Protein 8W1M (pdb70)

Radius of gyration: 26.85 Å; Cα contacts (8 Å, |Δi|>4): 1656; chains: 2; bounding box: 60×73×83 Å

Foldseek 3Di:
DEWEWELDQFKIWIWACDPQFIDTDAAPVRDRIFTLKWFDDPDDIDGTVVLLLCCLVRQAGMDGSLLVFQLDFCVVCVVVCVVGSYHWDADPVRGIWTAHPRDTDHSLQSSLVNLLRSQVRVCVVVVHHYAEYEYEDAPPDDPSRQVSVVSSSVVSRHDYDYYYYLVLLLCLLVVVLVVAWAFEWEFAAAAAWTKTWTFGRHPHDGDTQFIFIDRGAHDLLLLVLQLVVQQVVVCVVQVDRLVVPSVLSSVSSVQSSVQQVVQLPDFKDKRWAWQSAARPPPRHGDIRIDMDGVVVSCVSCVVSLVVSQVRVVVRCVSRVHALVRHRAYEYAYQRCSRVSNQVSVCVNRVDRHDPPDRRDCSNRRSRNQVGCVVVVHHHD/DDFAWEKELDLFWIAIWAQDPLRIGTDAFPVRDRIFTLKWFDPVIDGGPVLLLCCLVRQARMDGSLLVFALHFCVVCVVVQVVGSYHWDGDPDRGIWTAHPNDTDHSLQSSLVNVLRSQVRVCVVVVHGHAEFEYEDAPPDDVSRQVSNCSSQVSSRHHHPYYYYLVVLLCLLVVVLVVAWAWEWEFAAAAAWTKTWTFTRHPPDTHTQFIFIGRGAHNLVLLVLQLVVLQVVCCVVQVDRLVVPSVLSSVSSVQSSVQQVVLLPDFKDKGKAWQSDARPVPRHGDIDIGMDGVVNSCVSCVVSLVVSQVRVVVRCVSRVHDLVRHRAYEYAYPRCSRVSNQVSCCVNRVDGHDPVDPRDCSSSSSRNQVSQVVVVHHHD

Secondary structure (DSSP, 8-state):
--EEEEE-SSEEEEEEEETTEEEE---TTS-S-EESEEE--SSSPEESHHHHTTTTT-TTTEEE-GGGTTT--GGGTHHHHHTSSSEEEE-TTS-EEEEETTEEE-HHHHHHHHHHHHHHHHHHHHTS---EEEEEE-TT--HHHHHHHHHHHHHTT-EEEEEEEHHHHHHHHTTGGGSSSEEEEEEEE-SS-EEEEEEEEETTEEEEEEEEEETT-SHHHHHHHHHHHHHHHHHHHHS--GGG-HHHHHHHHHHHHHHHHHTTSSSEEEEEEEEEEE-TTT--EEEEEEEEEHHHHHHHHHHHHHTTHHHHHHHHHHHT--GGG--EEEEESGGGGSHHHHHHHHHHHSSPPB--S-TTTHHHHHHHHHHHHHTT----/-PPPEEEEE-SSEEEEEEEETTEEEEPP-TTS-S-EESEEEE--EEESHHHHHTTTT-TTTEEE-GGGTTT--GGGSHHHHTTSSSEEEE-SSS-EEEEETTEEE-HHHHHHHHHHHHHHHHHHHHTS---EEEEEE-TT--HHHHHHHHHHHHHTT-EEEEEEEHHHHHHHHTTGGGSSSEEEEEEEE-SS-EEEEEEEEETTEEEEEEEEEETT-SHHHHHHHHHHHHHHHHHHHH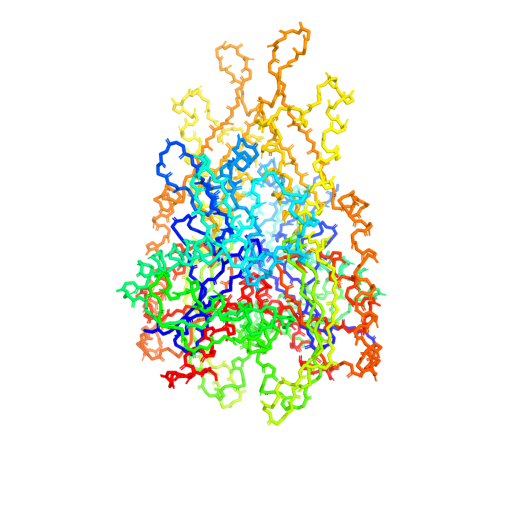S--GGG-HHHHHHHHHHHHHHHHHTTS-SEEEEEEEEEEE-TTT--EEEEEEEEEHHHHHHHSHHHHHTTHHHHHHHHHHHT--GGG--EEEEESGGGGSHHHHHHHHHHHSS--B-SS-TTTHHHHHHHHHHHHHTT----

B-factor: mean 65.98, std 12.12, range [36.55, 133.78]

Nearest PDB structures (foldseek):
  5obu-assembly1_A  TM=9.420E-01  e=6.778E-53  Mycoplasmoides genitalium G37
  5obx-assembly1_A  TM=9.404E-01  e=2.114E-52  Mycoplasmoides genitalium G37
  3l6q-assembly2_B  TM=9.614E-01  e=5.047E-51  Cryptosporidium parvum Iowa II
  5oby-assembly1_A  TM=9.286E-01  e=2.530E-52  Mycoplasmoides genitalium G37
  4b9q-assembly2_B  TM=8.594E-01  e=1.928E-53  Escherichia coli

Sequence (760 aa):
KAVGIDLGTTNSVIAVLEGGKPVVLENAEGERVTPSVVAFRDGETLVGRMAKRQAVLNPEGTIFEIKRFIGRRFEEVQEEAKRVPYKVVPGPDGGVRVEVKGKLYTPEEISAMILRKLVEDASKKLGEKITKAVITVPAYFNNAQREATANAGRIAGLEVLRIINEPTAAALAYGLDKKGNETVLVFDLGGGTFDVTILEIGEGVFEVKATSGDTHLGGSDMDHAIVNWLAEEFKKEHGVDLKADRQALQRLIEAAEKAKIELSSTLETTISLPFIALDPASKTPLHLEKKLTRAKFEELIQPLLKRLRGPVEQALKDAGLTPAQIDEVILVGGATRVPAVQQVVRELLGKEPNRSVNPDEVVAMGAAIQAGVLMGEVRDMAKAVGIDLGTTNSVIAVLEGGKPVVLENAEGERVTPSVVAFRETLVGRMAKRQAVLNPEGTIFEIKRFIGRRFEEVQEEAKRVPYKVVPGPDGGVRVEVKGKLYTPEEISAMILRKLVEDASKKLGEKITKAVITVPAYFNNAQREATANAGRIAGLEVLRIINEPTAAALAYGLDKKGNETVLVFDLGGGTFDVTILEIGEGVFEVKATSGDTHLGGSDMDHAIVNWLAEEFKKEHGVDLKADRQALQRLIEAAEKAKIELSSTLETTISLPFIALDPASKTPLHLEKKLTRAKFEELIQPLLKRLRGPVEQALKDAGLTPAQIDEVILVGGATRVPAVQQVVRELLGKEPNRSVNPDEVVAMGAAIQAGVLMGEVRD

InterPro domains:
  IPR012725 Chaperone DnaK [MF_00332] (1-614)
  IPR012725 Chaperone DnaK [TIGR02350] (3-592)
  IPR013126 Heat shock protein 70 family [PF00012] (4-592)
  IPR013126 Heat shock protein 70 family [PTHR19375] (4-553)
  IPR018181 Heat shock protein 70, conserved site [PS00297] (7-14)
  IPR018181 Heat shock protein 70, conserved site [PS00329] (188-201)
  IPR018181 Heat shock protein 70, conserved site [PS01036] (331-345)
  IPR029047 Heat shock protein 70kD, peptide-binding domain superfamily [G3DSA:2.60.34.10] (372-554)
  IPR029047 Heat shock protein 70kD, peptide-binding domain superfamily [SSF100920] (378-534)
  IPR043129 ATPase, nucleotide binding domain [SSF53067] (2-180)
  IPR043129 ATPase, nucleotide binding domain [SSF53067] (183-376)

Organism: Thermus thermophilus (strain ATCC 27634 / DSM 579 / HB8) (NCBI:txid300852)

Structure (mmCIF, N/CA/C/O backbone):
data_8W1M
#
_entry.id   8W1M
#
_cell.length_a   90.761
_cell.length_b   179.939
_cell.length_c   66.587
_cell.angle_alpha   90.000
_cell.angle_beta   90.000
_cell.angle_gamma   90.000
#
_symmetry.space_group_name_H-M   'P 21 21 2'
#
loop_
_entity.id
_entity.type
_entity.pdbx_description
1 polymer 'Chaperone protein DnaK'
2 non-polymer "ADENOSINE-5'-DIPHOSPHATE"
3 non-polymer 'MAGNESIUM ION'
4 non-polymer 'CALCIUM ION'
5 water water
#
loop_
_atom_site.group_PDB
_atom_site.id
_atom_site.type_symbol
_atom_site.label_atom_id
_atom_site.label_alt_id
_atom_site.label_comp_id
_atom_site.label_asym_id
_atom_site.label_entity_id
_atom_site.label_seq_id
_atom_site.pdbx_PDB_ins_code
_atom_site.Cartn_x
_atom_site.Cartn_y
_atom_site.Cartn_z
_atom_site.occupancy
_atom_site.B_iso_or_equiv
_atom_site.auth_seq_id
_atom_site.auth_comp_id
_atom_site.auth_asym_id
_atom_site.auth_atom_id
_atom_site.pdbx_PDB_model_num
ATOM 1 N N . LYS A 1 3 ? 54.98069 14.63483 4.41587 1.000 66.61409 3 LYS A N 1
ATOM 2 C CA . LYS A 1 3 ? 54.13183 14.20770 5.51920 1.000 82.28976 3 LYS A CA 1
ATOM 3 C C . LYS A 1 3 ? 52.70986 14.76054 5.40125 1.000 77.82609 3 LYS A C 1
ATOM 4 O O . LYS A 1 3 ? 52.50767 15.95944 5.19706 1.000 81.60488 3 LYS A O 1
ATOM 6 N N . ALA A 1 4 ? 51.72633 13.87448 5.52143 1.000 70.11817 4 ALA A N 1
ATOM 7 C CA . ALA A 1 4 ? 50.33873 14.28147 5.38272 1.000 71.53497 4 ALA A CA 1
ATOM 8 C C . ALA A 1 4 ? 49.82787 14.90254 6.66910 1.000 77.20193 4 ALA A C 1
ATOM 9 O O . ALA A 1 4 ? 50.26120 14.55441 7.76890 1.000 69.67517 4 ALA A O 1
ATOM 11 N N . VAL A 1 5 ? 48.85239 15.79111 6.51091 1.000 72.46207 5 VAL A N 1
ATOM 12 C CA . VAL A 1 5 ? 48.36480 16.66750 7.56039 1.000 67.37775 5 VAL A CA 1
ATOM 13 C C . VAL A 1 5 ? 46.85248 16.51708 7.65688 1.000 65.31212 5 VAL A C 1
ATOM 14 O O . VAL A 1 5 ? 46.18706 16.04728 6.73251 1.000 62.39651 5 VAL A O 1
ATOM 18 N N . GLY A 1 6 ? 46.30957 16.94115 8.79259 1.000 68.93330 6 GLY A N 1
ATOM 19 C CA . GLY A 1 6 ? 44.87547 17.06909 8.97472 1.000 62.45578 6 GLY A CA 1
ATOM 20 C C . GLY A 1 6 ? 44.51558 18.53911 9.05110 1.000 61.52200 6 GLY A C 1
ATOM 21 O O . GLY A 1 6 ? 45.31113 19.35439 9.51868 1.000 63.24282 6 GLY A O 1
ATOM 22 N N . ILE A 1 7 ? 43.31982 18.88436 8.57241 1.000 55.63593 7 ILE A N 1
ATOM 23 C CA . ILE A 1 7 ? 42.87205 20.27436 8.53937 1.000 57.41687 7 ILE A CA 1
ATOM 24 C C . ILE A 1 7 ? 41.40595 20.33016 8.95452 1.000 54.02182 7 ILE A C 1
ATOM 25 O O . ILE A 1 7 ? 40.56573 19.64462 8.36195 1.000 51.64148 7 ILE A O 1
ATOM 30 N N . ASP A 1 8 ? 41.09738 21.14856 9.96617 1.000 59.84950 8 ASP A N 1
ATOM 31 C CA . ASP A 1 8 ? 39.72538 21.40008 10.41204 1.000 59.29225 8 ASP A CA 1
ATOM 32 C C . ASP A 1 8 ? 39.26186 22.70359 9.77960 1.000 58.00361 8 ASP A C 1
ATOM 33 O O . ASP A 1 8 ? 39.57147 23.78695 10.27572 1.000 55.67972 8 ASP A O 1
ATOM 38 N N . LEU A 1 9 ? 38.51602 22.60058 8.68194 1.000 53.65641 9 LEU A N 1
ATOM 39 C CA . LEU A 1 9 ? 37.92640 23.77802 8.04451 1.000 52.22607 9 LEU A CA 1
ATOM 40 C C . LEU A 1 9 ? 36.65023 24.13717 8.79840 1.000 53.17958 9 LEU A C 1
ATOM 41 O O . LEU A 1 9 ? 35.53895 23.75322 8.42713 1.000 49.48804 9 LEU A O 1
ATOM 46 N N . GLY A 1 10 ? 36.81997 24.89399 9.88151 1.000 58.35763 10 GLY A N 1
ATOM 47 C CA . GLY A 1 10 ? 35.69924 25.23500 10.72660 1.000 60.12315 10 GLY A CA 1
ATOM 48 C C . GLY A 1 10 ? 35.00031 26.52245 10.30780 1.000 60.53512 10 GLY A C 1
ATOM 49 O O . GLY A 1 10 ? 35.55043 27.34752 9.58189 1.000 60.82193 10 GLY A O 1
ATOM 50 N N . THR A 1 11 ? 33.76398 26.67957 10.78914 1.000 60.02959 11 THR A N 1
ATOM 51 C CA . THR A 1 11 ? 32.96556 27.85396 10.44940 1.000 62.69704 11 THR A CA 1
ATOM 52 C C . THR A 1 11 ? 33.53324 29.13375 11.05431 1.000 62.22852 11 THR A C 1
ATOM 53 O O . THR A 1 11 ? 33.31187 30.22012 10.50533 1.000 66.19952 11 THR A O 1
ATOM 57 N N . THR A 1 12 ? 34.26511 29.02940 12.16040 1.000 61.92681 12 THR A N 1
ATOM 58 C CA . THR A 1 12 ? 34.88254 30.17766 12.80787 1.000 61.63372 12 THR A CA 1
ATOM 59 C C . THR A 1 12 ? 36.40036 30.10738 12.77963 1.000 61.42481 12 THR A C 1
ATOM 60 O O . THR A 1 12 ? 37.04928 31.05591 12.32432 1.000 66.76189 12 THR A O 1
ATOM 64 N N . ASN A 1 13 ? 36.98948 29.00722 13.24280 1.000 62.04457 13 ASN A N 1
ATOM 65 C CA . ASN A 1 13 ? 38.43281 28.83195 13.22910 1.000 60.73916 13 ASN A CA 1
ATOM 66 C C . ASN A 1 13 ? 38.82521 27.59392 12.43625 1.000 62.08685 13 ASN A C 1
ATOM 67 O O . ASN A 1 13 ? 38.03294 26.67092 12.23161 1.000 59.63973 13 ASN A O 1
ATOM 72 N N . SER A 1 14 ? 40.08238 27.58326 12.01341 1.000 60.58648 14 SER A N 1
ATOM 73 C CA . SER A 1 14 ? 40.66636 26.44367 11.33190 1.000 57.81228 14 SER A CA 1
ATOM 74 C C . SER A 1 14 ? 41.95751 26.04840 12.02878 1.000 60.71437 14 SER A C 1
ATOM 75 O O . SER A 1 14 ? 42.68842 26.89445 12.55001 1.000 65.25662 14 SER A O 1
ATOM 78 N N . VAL A 1 15 ? 42.21431 24.74446 12.04969 1.000 60.20916 15 VAL A N 1
ATOM 79 C CA . VAL A 1 15 ? 43.34686 24.16785 12.75910 1.000 60.89494 15 VAL A CA 1
ATOM 80 C C . VAL A 1 15 ? 44.05558 23.19812 11.82507 1.000 58.72718 15 VAL A C 1
ATOM 81 O O . VAL A 1 15 ? 43.40731 22.43091 11.10464 1.000 53.36785 15 VAL A O 1
ATOM 85 N N . ILE A 1 16 ? 45.38519 23.23148 11.83566 1.000 57.89953 16 ILE A N 1
ATOM 86 C CA . ILE A 1 16 ? 46.18474 22.28294 11.07324 1.000 57.70236 16 ILE A CA 1
ATOM 87 C C . ILE A 1 16 ? 47.03438 21.47214 12.04298 1.000 62.18710 16 ILE A C 1
ATOM 88 O O . ILE A 1 16 ? 47.47870 21.96741 13.08381 1.000 62.41506 16 ILE A O 1
ATOM 93 N N . ALA A 1 17 ? 47.23025 20.20046 11.70566 1.000 62.19693 17 ALA A N 1
ATOM 94 C CA . ALA A 1 17 ? 47.98367 19.28771 12.54869 1.000 57.86686 17 ALA A CA 1
ATOM 95 C C . ALA A 1 17 ? 48.61995 18.21934 11.67265 1.000 63.24857 17 ALA A C 1
ATOM 96 O O . ALA A 1 17 ? 48.17278 17.96002 10.55235 1.000 60.73733 17 ALA A O 1
ATOM 98 N N . VAL A 1 18 ? 49.67631 17.60018 12.19575 1.000 65.03190 18 VAL A N 1
ATOM 99 C CA . VAL A 1 18 ? 50.46313 16.63117 11.44057 1.000 63.18316 18 VAL A CA 1
ATOM 100 C C . VAL A 1 18 ? 50.84157 15.46705 12.34785 1.000 66.71791 18 VAL A C 1
ATOM 101 O O . VAL A 1 18 ? 51.10181 15.65070 13.54228 1.000 63.95892 18 VAL A O 1
ATOM 105 N N . LEU A 1 19 ? 50.86244 14.26198 11.77890 1.000 75.45733 19 LEU A N 1
ATOM 106 C CA . LEU A 1 19 ? 51.23934 13.06408 12.52723 1.000 69.71868 19 LEU A CA 1
ATOM 107 C C . LEU A 1 19 ? 52.75605 13.03964 12.67368 1.000 73.70483 19 LEU A C 1
ATOM 108 O O . LEU A 1 19 ? 53.48098 12.66615 11.74854 1.000 75.14055 19 LEU A O 1
ATOM 113 N N . GLU A 1 20 ? 53.23403 13.43508 13.84920 1.000 78.31612 20 GLU A N 1
ATOM 114 C CA . GLU A 1 20 ? 54.65547 13.53143 14.15782 1.000 76.57990 20 GLU A CA 1
ATOM 115 C C . GLU A 1 20 ? 54.98302 12.45026 15.17981 1.000 78.19547 20 GLU A C 1
ATOM 116 O O . GLU A 1 20 ? 54.47802 12.48302 16.30724 1.000 74.84662 20 GLU A O 1
ATOM 122 N N . GLY A 1 21 ? 55.81513 11.49259 14.78139 1.000 76.82402 21 GLY A N 1
ATOM 123 C CA . GLY A 1 21 ? 56.21753 10.41651 15.67736 1.000 79.54987 21 GLY A CA 1
ATOM 124 C C . GLY A 1 21 ? 55.06324 9.62514 16.25148 1.000 81.31768 21 GLY A C 1
ATOM 125 O O . GLY A 1 21 ? 55.07045 9.29598 17.44384 1.000 87.54651 21 GLY A O 1
ATOM 126 N N . GLY A 1 22 ? 54.06774 9.31018 15.42735 1.000 77.98079 22 GLY A N 1
ATOM 127 C CA . GLY A 1 22 ? 52.90038 8.59160 15.89138 1.000 75.67181 22 GLY A CA 1
ATOM 128 C C . GLY A 1 22 ? 51.92514 9.40599 16.70942 1.000 77.24452 22 GLY A C 1
ATOM 129 O O . GLY A 1 22 ? 50.98796 8.83499 17.27313 1.000 78.94587 22 GLY A O 1
ATOM 130 N N . LYS A 1 23 ? 52.10349 10.72796 16.78768 1.000 75.72986 23 LYS A N 1
ATOM 131 C CA . LYS A 1 23 ? 51.26271 11.57247 17.63409 1.000 70.55890 23 LYS A CA 1
ATOM 132 C C . LYS A 1 23 ? 50.88662 12.86779 16.92014 1.000 67.27090 23 LYS A C 1
ATOM 133 O O . LYS A 1 23 ? 51.76944 13.54192 16.35830 1.000 67.97292 23 LYS A O 1
ATOM 135 N N . PRO A 1 24 ? 49.61018 13.25707 16.94135 1.000 63.23375 24 PRO A N 1
ATOM 136 C CA . PRO A 1 24 ? 49.20283 14.48073 16.23448 1.000 64.75245 24 PRO A CA 1
ATOM 137 C C . PRO A 1 24 ? 49.69948 15.73155 16.94089 1.000 65.53526 24 PRO A C 1
ATOM 138 O O . PRO A 1 24 ? 49.47827 15.91884 18.13555 1.000 64.71619 24 PRO A O 1
ATOM 142 N N . VAL A 1 25 ? 50.35365 16.59808 16.17791 1.000 60.40056 25 VAL A N 1
ATOM 143 C CA . VAL A 1 25 ? 50.87596 17.86751 16.66588 1.000 58.58129 25 VAL A CA 1
ATOM 144 C C . VAL A 1 25 ? 50.18404 18.98222 15.89291 1.000 62.16724 25 VAL A C 1
ATOM 145 O O . VAL A 1 25 ? 50.22437 19.00182 14.65672 1.000 64.84841 25 VAL A O 1
ATOM 149 N N . VAL A 1 26 ? 49.54379 19.90077 16.61445 1.000 58.30083 26 VAL A N 1
ATOM 150 C CA . VAL A 1 26 ? 48.93223 21.07067 15.99277 1.000 59.44792 26 VAL A CA 1
ATOM 151 C C . VAL A 1 26 ? 50.00483 22.13112 15.77754 1.000 62.82469 26 VAL A C 1
ATOM 152 O O . VAL A 1 26 ? 50.88354 22.33342 16.62544 1.000 68.71330 26 VAL A O 1
ATOM 156 N N . LEU A 1 27 ? 49.94952 22.80572 14.63268 1.000 62.93703 27 LEU A N 1
ATOM 157 C CA . LEU A 1 27 ? 50.97946 23.75517 14.24323 1.000 67.69545 27 LEU A CA 1
ATOM 158 C C . LEU A 1 27 ? 50.49201 25.19234 14.38657 1.000 64.68159 27 LEU A C 1
ATOM 159 O O . LEU A 1 27 ? 49.30944 25.49315 14.20016 1.000 61.73077 27 LEU A O 1
ATOM 164 N N . GLU A 1 28 ? 51.42893 26.07286 14.73056 1.000 65.89122 28 GLU A N 1
ATOM 165 C CA . GLU A 1 28 ? 51.16558 27.49829 14.85504 1.000 65.96185 28 GLU A CA 1
ATOM 166 C C . GLU A 1 28 ? 51.17154 28.16530 13.48543 1.000 66.13111 28 GLU A C 1
ATOM 167 O O . GLU A 1 28 ? 51.89895 27.75785 12.57499 1.000 66.98834 28 GLU A O 1
ATOM 173 N N . ASN A 1 29 ? 50.35943 29.21170 13.35336 1.000 64.72857 29 ASN A N 1
ATOM 174 C CA . ASN A 1 29 ? 50.30137 30.01734 12.14357 1.000 67.24449 29 ASN A CA 1
ATOM 175 C C . ASN A 1 29 ? 51.34553 31.12766 12.21473 1.000 71.80824 29 ASN A C 1
ATOM 176 O O . ASN A 1 29 ? 52.15605 31.18811 13.14142 1.000 63.50378 29 ASN A O 1
ATOM 181 N N . ALA A 1 30 ? 51.32229 32.02934 11.23058 1.000 75.72925 30 ALA A N 1
ATOM 182 C CA . ALA A 1 30 ? 52.25337 33.15232 11.22592 1.000 71.01466 30 ALA A CA 1
ATOM 183 C C . ALA A 1 30 ? 52.04257 34.06828 12.42467 1.000 68.70145 30 ALA A C 1
ATOM 184 O O . ALA A 1 30 ? 52.99950 34.68005 12.91375 1.000 62.97794 30 ALA A O 1
ATOM 186 N N . GLU A 1 31 ? 50.80326 34.18404 12.89997 1.000 68.52844 31 GLU A N 1
ATOM 187 C CA . GLU A 1 31 ? 50.45057 34.99665 14.05794 1.000 64.12178 31 GLU A CA 1
ATOM 188 C C . GLU A 1 31 ? 50.72525 34.29161 15.38234 1.000 68.79901 31 GLU A C 1
ATOM 189 O O . GLU A 1 31 ? 50.25895 34.75994 16.42796 1.000 66.52851 31 GLU A O 1
ATOM 195 N N . GLY A 1 32 ? 51.46001 33.18045 15.35854 1.000 70.34294 32 GLY A N 1
ATOM 196 C CA . GLY A 1 32 ? 51.77483 32.44759 16.57085 1.000 64.37493 32 GLY A CA 1
ATOM 197 C C . GLY A 1 32 ? 50.59038 31.83557 17.28098 1.000 67.09203 32 GLY A C 1
ATOM 198 O O . GLY A 1 32 ? 50.66536 31.58778 18.48540 1.000 67.68909 32 GLY A O 1
ATOM 199 N N . GLU A 1 33 ? 49.49767 31.57811 16.57029 1.000 68.40090 33 GLU A N 1
ATOM 200 C CA . GLU A 1 33 ? 48.27322 31.06463 17.16471 1.000 70.23557 33 GLU A CA 1
ATOM 201 C C . GLU A 1 33 ? 47.96650 29.68665 16.59671 1.000 69.68618 33 GLU A C 1
ATOM 202 O O . GLU A 1 33 ? 48.12905 29.44635 15.39564 1.000 73.14826 33 GLU A O 1
ATOM 208 N N . ARG A 1 34 ? 47.51662 28.78518 17.46768 1.000 69.40999 34 ARG A N 1
ATOM 209 C CA . ARG A 1 34 ? 47.15862 27.43102 17.06635 1.000 68.62608 34 ARG A CA 1
ATOM 210 C C . ARG A 1 34 ? 45.83694 27.34565 16.30873 1.000 65.58186 34 ARG A C 1
ATOM 211 O O . ARG A 1 34 ? 45.45891 26.24421 15.89551 1.000 67.23941 34 ARG A O 1
ATOM 219 N N . VAL A 1 35 ? 45.11873 28.45450 16.13109 1.000 64.49175 35 VAL A N 1
ATOM 220 C CA . VAL A 1 35 ? 43.89612 28.48544 15.33456 1.000 67.40840 35 VAL A CA 1
ATOM 221 C C . VAL A 1 35 ? 43.94823 29.68757 14.40316 1.000 70.51452 35 VAL A C 1
ATOM 222 O O . VAL A 1 35 ? 44.47275 30.74689 14.76209 1.000 71.12678 35 VAL A O 1
ATOM 226 N N . THR A 1 36 ? 43.41418 29.51846 13.19953 1.000 64.58808 36 THR A N 1
ATOM 227 C CA . THR A 1 36 ? 43.31758 30.60687 12.24119 1.000 59.26611 36 THR A CA 1
ATOM 228 C C . THR A 1 36 ? 41.85033 30.89277 11.98775 1.000 60.61938 36 THR A C 1
ATOM 229 O O . THR A 1 36 ? 41.11867 29.99300 11.54502 1.000 61.49342 36 THR A O 1
ATOM 233 N N . PRO A 1 37 ? 41.37724 32.09912 12.28520 1.000 66.72974 37 PRO A N 1
ATOM 234 C CA . PRO A 1 37 ? 39.98810 32.44147 11.97401 1.000 61.82466 37 PRO A CA 1
ATOM 235 C C . PRO A 1 37 ? 39.67608 32.18150 10.50807 1.000 60.71621 37 PRO A C 1
ATOM 236 O O . PRO A 1 37 ? 40.50398 32.41360 9.62412 1.000 58.99585 37 PRO A O 1
ATOM 240 N N . SER A 1 38 ? 38.47282 31.67198 10.25474 1.000 60.26770 38 SER A N 1
ATOM 241 C CA . SER A 1 38 ? 38.01827 31.42657 8.88735 1.000 62.02718 38 SER A CA 1
ATOM 242 C C . SER A 1 38 ? 37.36680 32.69981 8.34829 1.000 62.20805 38 SER A C 1
ATOM 243 O O . SER A 1 38 ? 36.14820 32.81875 8.20889 1.000 63.46154 38 SER A O 1
ATOM 246 N N . VAL A 1 39 ? 38.22611 33.67441 8.05579 1.000 66.81535 39 VAL A N 1
ATOM 247 C CA . VAL A 1 39 ? 37.80910 35.01448 7.65698 1.000 66.50786 39 VAL A CA 1
ATOM 248 C C . VAL A 1 39 ? 38.76632 35.52619 6.59003 1.000 63.99424 39 VAL A C 1
ATOM 249 O O . VAL A 1 39 ? 39.98834 35.42366 6.74307 1.000 61.18523 39 VAL A O 1
ATOM 253 N N . VAL A 1 40 ? 38.21123 36.07276 5.51150 1.000 73.23845 40 VAL A N 1
ATOM 254 C CA . VAL A 1 40 ? 38.97433 36.73842 4.46378 1.000 76.16713 40 VAL A CA 1
ATOM 255 C C . VAL A 1 40 ? 38.47517 38.17258 4.37067 1.000 75.37418 40 VAL A C 1
ATOM 256 O O . VAL A 1 40 ? 37.26458 38.41707 4.41678 1.000 72.90357 40 VAL A O 1
ATOM 260 N N . ALA A 1 41 ? 39.40136 39.12137 4.25272 1.000 76.94994 41 ALA A N 1
ATOM 261 C CA . ALA A 1 41 ? 39.05723 40.53645 4.17291 1.000 83.41786 41 ALA A CA 1
ATOM 262 C C . ALA A 1 41 ? 39.57049 41.11117 2.86054 1.000 86.73369 41 ALA A C 1
ATOM 263 O O . ALA A 1 41 ? 40.76763 41.02917 2.56376 1.000 86.80330 41 ALA A O 1
ATOM 265 N N . PHE A 1 42 ? 38.66270 41.68301 2.07672 1.000 87.92653 42 PHE A N 1
ATOM 266 C CA . PHE A 1 42 ? 38.99937 42.33531 0.81349 1.000 86.95938 42 PHE A CA 1
ATOM 267 C C . PHE A 1 42 ? 39.02186 43.83945 1.06051 1.000 89.30299 42 PHE A C 1
ATOM 268 O O . PHE A 1 42 ? 37.99677 44.51635 0.98656 1.000 89.20965 42 PHE A O 1
ATOM 276 N N . ARG A 1 43 ? 40.20429 44.35606 1.37348 1.000 85.92279 43 ARG A N 1
ATOM 277 C CA . ARG A 1 43 ? 40.43431 45.77379 1.59810 1.000 90.46360 43 ARG A CA 1
ATOM 278 C C . ARG A 1 43 ? 41.12244 46.35974 0.37599 1.000 99.78836 43 ARG A C 1
ATOM 279 O O . ARG A 1 43 ? 41.51111 45.63949 -0.54399 1.000 96.97583 43 ARG A O 1
ATOM 281 N N . ASP A 1 44 ? 41.29500 47.68118 0.37758 1.000 101.92951 44 ASP A N 1
ATOM 282 C CA . ASP A 1 44 ? 41.92169 48.35904 -0.75797 1.000 103.87479 44 ASP A CA 1
ATOM 283 C C . ASP A 1 44 ? 43.42842 48.12909 -0.68612 1.000 107.17574 44 ASP A C 1
ATOM 284 O O . ASP A 1 44 ? 44.21127 48.99713 -0.29015 1.000 92.47645 44 ASP A O 1
ATOM 286 N N . GLY A 1 45 ? 43.82872 46.92987 -1.09100 1.000 102.87595 45 GLY A N 1
ATOM 287 C CA . GLY A 1 45 ? 45.20071 46.49596 -1.04069 1.000 96.54225 45 GLY A CA 1
ATOM 288 C C . GLY A 1 45 ? 45.26622 44.99568 -0.87056 1.000 101.21000 45 GLY A C 1
ATOM 289 O O . GLY A 1 45 ? 44.31416 44.28017 -1.18410 1.000 107.84040 45 GLY A O 1
ATOM 290 N N . GLU A 1 46 ? 46.40862 44.52741 -0.36770 1.000 102.89972 46 GLU A N 1
ATOM 291 C CA . GLU A 1 46 ? 46.60605 43.09857 -0.16730 1.000 102.83868 46 GLU A CA 1
ATOM 292 C C . GLU A 1 46 ? 45.49973 42.52073 0.70757 1.000 99.89878 46 GLU A C 1
ATOM 293 O O . GLU A 1 46 ? 45.14396 43.08268 1.74797 1.000 102.45579 46 GLU A O 1
ATOM 295 N N . THR A 1 47 ? 44.95008 41.39307 0.27017 1.000 96.47227 47 THR A N 1
ATOM 296 C CA . THR A 1 47 ? 43.79629 40.80911 0.93824 1.000 97.23891 47 THR A CA 1
ATOM 297 C C . THR A 1 47 ? 44.20642 40.20614 2.27916 1.000 87.09896 47 THR A C 1
ATOM 298 O O . THR A 1 47 ? 45.29896 39.64976 2.41737 1.000 78.96379 47 THR A O 1
ATOM 302 N N . LEU A 1 48 ? 43.34011 40.35702 3.28163 1.000 78.58586 48 LEU A N 1
ATOM 303 C CA . LEU A 1 48 ? 43.60996 39.89225 4.63698 1.000 84.24375 48 LEU A CA 1
ATOM 304 C C . LEU A 1 48 ? 42.89776 38.56933 4.88592 1.000 78.74597 48 LEU A C 1
ATOM 305 O O . LEU A 1 48 ? 41.70316 38.43621 4.60099 1.000 73.10718 48 LEU A O 1
ATOM 310 N N . VAL A 1 49 ? 43.62929 37.60139 5.43263 1.000 71.40224 49 VAL A N 1
ATOM 311 C CA . VAL A 1 49 ? 43.10598 36.26337 5.68971 1.000 71.95929 49 VAL A CA 1
ATOM 312 C C . VAL A 1 49 ? 43.56785 35.82616 7.07262 1.000 67.21850 49 VAL A C 1
ATOM 313 O O . VAL A 1 49 ? 44.77504 35.72204 7.32322 1.000 71.96299 49 VAL A O 1
ATOM 317 N N . GLY A 1 50 ? 42.61543 35.56388 7.96559 1.000 64.12853 50 GLY A N 1
ATOM 318 C CA . GLY A 1 50 ? 42.94823 35.08021 9.29226 1.000 69.24574 50 GLY A CA 1
ATOM 319 C C . GLY A 1 50 ? 42.58141 36.04348 10.40016 1.000 67.27379 50 GLY A C 1
ATOM 320 O O . GLY A 1 50 ? 41.48176 36.60142 10.40184 1.000 68.91748 50 GLY A O 1
ATOM 321 N N . ARG A 1 51 ? 43.49039 36.24958 11.35527 1.000 66.78459 51 ARG A N 1
ATOM 322 C CA . ARG A 1 51 ? 43.19410 37.16194 12.45604 1.000 66.96254 51 ARG A CA 1
ATOM 323 C C . ARG A 1 51 ? 43.10643 38.60282 11.96866 1.000 69.91032 51 ARG A C 1
ATOM 324 O O . ARG A 1 51 ? 42.12865 39.29881 12.25766 1.000 66.67275 51 ARG A O 1
ATOM 332 N N . MET A 1 52 ? 44.10590 39.06262 11.20687 1.000 72.16248 52 MET A N 1
ATOM 333 C CA . MET A 1 52 ? 44.09352 40.44251 10.72044 1.000 73.97573 52 MET A CA 1
ATOM 334 C C . MET A 1 52 ? 42.79767 40.78018 9.99418 1.000 71.16606 52 MET A C 1
ATOM 335 O O . MET A 1 52 ? 42.36569 41.93746 10.00004 1.000 76.19678 52 MET A O 1
ATOM 340 N N . ALA A 1 53 ? 42.16969 39.79049 9.35851 1.000 65.38803 53 ALA A N 1
ATOM 341 C CA . ALA A 1 53 ? 40.85392 40.00348 8.76431 1.000 66.79338 53 ALA A CA 1
ATOM 342 C C . ALA A 1 53 ? 39.78151 40.13731 9.83824 1.000 67.00968 53 ALA A C 1
ATOM 343 O O . ALA A 1 53 ? 38.97032 41.07132 9.81089 1.000 68.91989 53 ALA A O 1
ATOM 345 N N . LYS A 1 54 ? 39.76602 39.20425 10.79263 1.000 67.43582 54 LYS A N 1
ATOM 346 C CA . LYS A 1 54 ? 38.76247 39.21323 11.85183 1.000 64.36138 54 LYS A CA 1
ATOM 347 C C . LYS A 1 54 ? 38.90702 40.43548 12.75332 1.000 65.49023 54 LYS A C 1
ATOM 348 O O . LYS A 1 54 ? 37.90787 40.94434 13.27835 1.000 62.70326 54 LYS A O 1
ATOM 354 N N . ARG A 1 55 ? 40.13617 40.92377 12.93165 1.000 63.59300 55 ARG A N 1
ATOM 355 C CA . ARG A 1 55 ? 40.39151 42.09923 13.75154 1.000 63.53782 55 ARG A CA 1
ATOM 356 C C . ARG A 1 55 ? 39.87415 43.39495 13.13858 1.000 70.42117 55 ARG A C 1
ATOM 357 O O . ARG A 1 55 ? 39.84213 44.41048 13.84148 1.000 71.60703 55 ARG A O 1
ATOM 365 N N . GLN A 1 56 ? 39.48533 43.39805 11.86184 1.000 67.83178 56 GLN A N 1
ATOM 366 C CA . GLN A 1 56 ? 38.91574 44.58264 11.22665 1.000 66.80508 56 GLN A CA 1
ATOM 367 C C . GLN A 1 56 ? 37.53625 44.31202 10.62794 1.000 70.81547 56 GLN A C 1
ATOM 368 O O . GLN A 1 56 ? 37.06951 45.08510 9.78415 1.000 70.51005 56 GLN A O 1
ATOM 374 N N . ALA A 1 57 ? 36.85683 43.24683 11.06733 1.000 61.04252 57 ALA A N 1
ATOM 375 C CA . ALA A 1 57 ? 35.61498 42.83853 10.41527 1.000 62.49273 57 ALA A CA 1
ATOM 376 C C . ALA A 1 57 ? 34.48283 43.83059 10.65892 1.000 65.19228 57 ALA A C 1
ATOM 377 O O . ALA A 1 57 ? 33.60977 43.99458 9.79758 1.000 68.72209 57 ALA A O 1
ATOM 379 N N . VAL A 1 58 ? 34.47394 44.49883 11.81432 1.000 61.24271 58 VAL A N 1
ATOM 380 C CA . VAL A 1 58 ? 33.41419 45.46384 12.08222 1.000 69.93932 58 VAL A CA 1
ATOM 381 C C . VAL A 1 58 ? 33.64498 46.73887 11.28249 1.000 67.49795 58 VAL A C 1
ATOM 382 O O . VAL A 1 58 ? 32.68913 47.39876 10.85558 1.000 64.00942 58 VAL A O 1
ATOM 386 N N . LEU A 1 59 ? 34.90805 47.07890 11.02479 1.000 66.31318 59 LEU A N 1
ATOM 387 C CA . LEU A 1 59 ? 35.22226 48.29904 10.29218 1.000 65.40218 59 LEU A CA 1
ATOM 388 C C . LEU A 1 59 ? 35.00855 48.13052 8.79401 1.000 72.13265 59 LEU A C 1
ATOM 389 O O . LEU A 1 59 ? 34.72138 49.10917 8.09660 1.000 71.61390 59 LEU A O 1
ATOM 394 N N . ASN A 1 60 ? 35.13477 46.90841 8.28500 1.000 72.49290 60 ASN A N 1
ATOM 395 C CA . ASN A 1 60 ? 35.07658 46.62733 6.85026 1.000 66.84427 60 ASN A CA 1
ATOM 396 C C . ASN A 1 60 ? 33.98724 45.59062 6.59176 1.000 70.58351 60 ASN A C 1
ATOM 397 O O . ASN A 1 60 ? 34.27416 44.42610 6.29188 1.000 71.43210 60 ASN A O 1
ATOM 402 N N . PRO A 1 61 ? 32.71413 45.99341 6.67840 1.000 70.61985 61 PRO A N 1
ATOM 403 C CA . PRO A 1 61 ? 31.63002 45.00322 6.55689 1.000 69.48295 61 PRO A CA 1
ATOM 404 C C . PRO A 1 61 ? 31.43549 44.49601 5.14003 1.000 75.93737 61 PRO A C 1
ATOM 405 O O . PRO A 1 61 ? 30.98997 43.35648 4.95740 1.000 78.45946 61 PRO A O 1
ATOM 409 N N . GLU A 1 62 ? 31.75430 45.30868 4.13187 1.000 81.86996 62 GLU A N 1
ATOM 410 C CA . GLU A 1 62 ? 31.49946 44.92923 2.74869 1.000 79.13372 62 GLU A CA 1
ATOM 411 C C . GLU A 1 62 ? 32.56315 43.99084 2.20366 1.000 82.45978 62 GLU A C 1
ATOM 412 O O . GLU A 1 62 ? 32.26005 43.14948 1.34987 1.000 78.22191 62 GLU A O 1
ATOM 418 N N . GLY A 1 63 ? 33.80069 44.11902 2.68018 1.000 79.68973 63 GLY A N 1
ATOM 419 C CA . GLY A 1 63 ? 34.90784 43.32009 2.19473 1.000 80.36875 63 GLY A CA 1
ATOM 420 C C . GLY A 1 63 ? 35.40095 42.22528 3.11051 1.000 78.50970 63 GLY A C 1
ATOM 421 O O . GLY A 1 63 ? 36.42902 41.60151 2.80253 1.000 78.85003 63 GLY A O 1
ATOM 422 N N . THR A 1 64 ? 34.72580 41.95487 4.22264 1.000 80.67711 64 THR A N 1
ATOM 423 C CA . THR A 1 64 ? 35.11627 40.88313 5.12997 1.000 78.67209 64 THR A CA 1
ATOM 424 C C . THR A 1 64 ? 34.12016 39.73974 5.00453 1.000 79.41190 64 THR A C 1
ATOM 425 O O . THR A 1 64 ? 32.93465 39.90963 5.30579 1.000 75.73783 64 THR A O 1
ATOM 429 N N . ILE A 1 65 ? 34.60567 38.58386 4.56377 1.000 77.70854 65 ILE A N 1
ATOM 430 C CA . ILE A 1 65 ? 33.78202 37.40119 4.34915 1.000 73.83081 65 ILE A CA 1
ATOM 431 C C . ILE A 1 65 ? 34.01307 36.45873 5.52222 1.000 72.54651 65 ILE A C 1
ATOM 432 O O . ILE A 1 65 ? 35.11890 35.93901 5.70449 1.000 73.49015 65 ILE A O 1
ATOM 437 N N . PHE A 1 66 ? 32.97111 36.22523 6.31510 1.000 69.89703 66 PHE A N 1
ATOM 438 C CA . PHE A 1 66 ? 33.05384 35.32241 7.45139 1.000 66.12737 66 PHE A CA 1
ATOM 439 C C . PHE A 1 66 ? 31.93968 34.28666 7.38012 1.000 70.01378 66 PHE A C 1
ATOM 440 O O . PHE A 1 66 ? 30.88005 34.51906 6.79153 1.000 67.82902 66 PHE A O 1
ATOM 448 N N . GLU A 1 67 ? 32.20657 33.12967 7.99060 1.000 70.03977 67 GLU A N 1
ATOM 449 C CA . GLU A 1 67 ? 31.27351 32.00279 8.00559 1.000 63.76880 67 GLU A CA 1
ATOM 450 C C . GLU A 1 67 ? 30.85281 31.60279 6.59568 1.000 66.20613 67 GLU A C 1
ATOM 451 O O . GLU A 1 67 ? 29.68987 31.29244 6.33518 1.000 64.77726 67 GLU A O 1
ATOM 457 N N . ILE A 1 68 ? 31.81790 31.59811 5.67469 1.000 63.86171 68 ILE A N 1
ATOM 458 C CA . ILE A 1 68 ? 31.54398 31.15042 4.31687 1.000 63.98237 68 ILE A CA 1
ATOM 459 C C . ILE A 1 68 ? 31.12290 29.68815 4.29264 1.000 64.72881 68 ILE A C 1
ATOM 460 O O . ILE A 1 68 ? 30.52431 29.22987 3.31439 1.000 65.83866 68 ILE A O 1
ATOM 465 N N . LYS A 1 69 ? 31.40940 28.94279 5.36086 1.000 64.07672 69 LYS A N 1
ATOM 466 C CA . LYS A 1 69 ? 31.08343 27.52449 5.40492 1.000 59.10633 69 LYS A CA 1
ATOM 467 C C . LYS A 1 69 ? 29.58149 27.27011 5.36169 1.000 60.82546 69 LYS A C 1
ATOM 468 O O . LYS A 1 69 ? 29.16307 26.18404 4.94690 1.000 61.58614 69 LYS A O 1
ATOM 474 N N . ARG A 1 70 ? 28.76334 28.24619 5.76384 1.000 59.32827 70 ARG A N 1
ATOM 475 C CA . ARG A 1 70 ? 27.31213 28.12215 5.66623 1.000 64.87142 70 ARG A CA 1
ATOM 476 C C . ARG A 1 70 ? 26.80416 28.12208 4.23276 1.000 64.05601 70 ARG A C 1
ATOM 477 O O . ARG A 1 70 ? 25.63715 27.78247 4.00763 1.000 62.81377 70 ARG A O 1
ATOM 485 N N . PHE A 1 71 ? 27.62981 28.51559 3.26512 1.000 62.90846 71 PHE A N 1
ATOM 486 C CA . PHE A 1 71 ? 27.19423 28.57994 1.88134 1.000 65.62173 71 PHE A CA 1
ATOM 487 C C . PHE A 1 71 ? 27.86993 27.56258 0.97704 1.000 65.48324 71 PHE A C 1
ATOM 488 O O . PHE A 1 71 ? 27.29634 27.22120 -0.06135 1.000 70.42635 71 PHE A O 1
ATOM 496 N N . ILE A 1 72 ? 29.05581 27.06677 1.34348 1.000 59.05828 72 ILE A N 1
ATOM 497 C CA . ILE A 1 72 ? 29.83334 26.18794 0.47469 1.000 60.98547 72 ILE A CA 1
ATOM 498 C C . ILE A 1 72 ? 28.98088 24.99888 0.04719 1.000 67.60859 72 ILE A C 1
ATOM 499 O O . ILE A 1 72 ? 28.40198 24.29101 0.87975 1.000 69.11227 72 ILE A O 1
ATOM 504 N N . GLY A 1 73 ? 28.84987 24.81317 -1.26399 1.000 70.21884 73 GLY A N 1
ATOM 505 C CA . GLY A 1 73 ? 28.20653 23.63961 -1.82062 1.000 66.35536 73 GLY A CA 1
ATOM 506 C C . GLY A 1 73 ? 26.69244 23.64267 -1.84586 1.000 69.43826 73 GLY A C 1
ATOM 507 O O . GLY A 1 73 ? 26.10484 22.62914 -2.23852 1.000 79.19081 73 GLY A O 1
ATOM 508 N N . ARG A 1 74 ? 26.03587 24.72683 -1.44499 1.000 64.07890 74 ARG A N 1
ATOM 509 C CA . ARG A 1 74 ? 24.58295 24.80165 -1.50914 1.000 71.73399 74 ARG A CA 1
ATOM 510 C C . ARG A 1 74 ? 24.14178 25.68595 -2.67107 1.000 83.44612 74 ARG A C 1
ATOM 511 O O . ARG A 1 74 ? 24.91727 26.47896 -3.20777 1.000 74.76023 74 ARG A O 1
ATOM 519 N N . ARG A 1 75 ? 22.87795 25.53328 -3.05752 1.000 90.84300 75 ARG A N 1
ATOM 520 C CA . ARG A 1 75 ? 22.26267 26.36230 -4.08424 1.000 90.28016 75 ARG A CA 1
ATOM 521 C C . ARG A 1 75 ? 21.54724 27.54211 -3.44397 1.000 89.82444 75 ARG A C 1
ATOM 522 O O . ARG A 1 75 ? 21.09328 27.46764 -2.29997 1.000 93.35398 75 ARG A O 1
ATOM 530 N N . PHE A 1 76 ? 21.42620 28.62824 -4.21093 1.000 88.08086 76 PHE A N 1
ATOM 531 C CA . PHE A 1 76 ? 20.96700 29.88730 -3.63344 1.000 86.70691 76 PHE A CA 1
ATOM 532 C C . PHE A 1 76 ? 19.54625 29.77799 -3.09766 1.000 91.98907 76 PHE A C 1
ATOM 533 O O . PHE A 1 76 ? 19.25296 30.27271 -2.00298 1.000 93.21612 76 PHE A O 1
ATOM 541 N N . GLU A 1 77 ? 18.64933 29.13875 -3.85369 1.000 95.99722 77 GLU A N 1
ATOM 542 C CA . GLU A 1 77 ? 17.25886 29.01576 -3.42645 1.000 100.44338 77 GLU A CA 1
ATOM 543 C C . GLU A 1 77 ? 17.12305 28.40276 -2.03836 1.000 100.14483 77 GLU A C 1
ATOM 544 O O . GLU A 1 77 ? 16.09293 28.59565 -1.38052 1.000 104.78664 77 GLU A O 1
ATOM 550 N N . GLU A 1 78 ? 18.14184 27.68322 -1.57424 1.000 94.38660 78 GLU A N 1
ATOM 551 C CA . GLU A 1 78 ? 18.13081 27.06262 -0.25853 1.000 95.40713 78 GLU A CA 1
ATOM 552 C C . GLU A 1 78 ? 18.73703 27.94463 0.82665 1.000 89.05654 78 GLU A C 1
ATOM 553 O O . GLU A 1 78 ? 18.59810 27.62243 2.01253 1.000 88.19251 78 GLU A O 1
ATOM 559 N N . VAL A 1 79 ? 19.41455 29.03401 0.45917 1.000 90.74587 79 VAL A N 1
ATOM 560 C CA . VAL A 1 79 ? 20.17042 29.83822 1.40785 1.000 89.02242 79 VAL A CA 1
ATOM 561 C C . VAL A 1 79 ? 19.69844 31.28724 1.44356 1.000 94.64529 79 VAL A C 1
ATOM 562 O O . VAL A 1 79 ? 20.32152 32.11804 2.10529 1.000 90.30293 79 VAL A O 1
ATOM 566 N N . GLN A 1 80 ? 18.59294 31.60088 0.75785 1.000 99.52171 80 GLN A N 1
ATOM 567 C CA . GLN A 1 80 ? 18.12351 32.98246 0.64615 1.000 95.50818 80 GLN A CA 1
ATOM 568 C C . GLN A 1 80 ? 18.07578 33.68715 1.99545 1.000 99.62393 80 GLN A C 1
ATOM 569 O O . GLN A 1 80 ? 18.40857 34.87286 2.10040 1.000 99.17472 80 GLN A O 1
ATOM 575 N N . GLU A 1 81 ? 17.65755 32.97556 3.03913 1.000 98.50543 81 GLU A N 1
ATOM 576 C CA . GLU A 1 81 ? 17.45947 33.61698 4.33459 1.000 100.38595 81 GLU A CA 1
ATOM 577 C C . GLU A 1 81 ? 18.78945 33.94144 5.00840 1.000 96.20702 81 GLU A C 1
ATOM 578 O O . GLU A 1 81 ? 18.98009 35.05287 5.51860 1.000 98.85599 81 GLU A O 1
ATOM 584 N N . GLU A 1 82 ? 19.72687 32.98676 5.01531 1.000 86.93457 82 GLU A N 1
ATOM 585 C CA . GLU A 1 82 ? 21.02103 33.23203 5.64847 1.000 87.49418 82 GLU A CA 1
ATOM 586 C C . GLU A 1 82 ? 21.76340 34.38176 4.97939 1.000 91.85057 82 GLU A C 1
ATOM 587 O O . GLU A 1 82 ? 22.57063 35.05984 5.62532 1.000 87.77284 82 GLU A O 1
ATOM 593 N N . ALA A 1 83 ? 21.49582 34.62508 3.69435 1.000 94.25174 83 ALA A N 1
ATOM 594 C CA . ALA A 1 83 ? 22.09768 35.77021 3.01987 1.000 83.26682 83 ALA A CA 1
ATOM 595 C C . ALA A 1 83 ? 21.54503 37.08506 3.55035 1.000 89.68350 83 ALA A C 1
ATOM 596 O O . ALA A 1 83 ? 22.26341 38.09031 3.58674 1.000 85.21900 83 ALA A O 1
ATOM 598 N N . LYS A 1 84 ? 20.27857 37.09998 3.96503 1.000 92.14779 84 LYS A N 1
ATOM 599 C CA . LYS A 1 84 ? 19.72589 38.28564 4.60424 1.000 93.94483 84 LYS A CA 1
ATOM 600 C C . LYS A 1 84 ? 20.33023 38.52995 5.97994 1.000 87.74165 84 LYS A C 1
ATOM 601 O O . LYS A 1 84 ? 20.16950 39.62610 6.52695 1.000 95.98230 84 LYS A O 1
ATOM 603 N N . ARG A 1 85 ? 21.01683 37.53913 6.54633 1.000 86.09939 85 ARG A N 1
ATOM 604 C CA . ARG A 1 85 ? 21.64461 37.65553 7.85479 1.000 86.48734 85 ARG A CA 1
ATOM 605 C C . ARG A 1 85 ? 23.11637 38.05074 7.78595 1.000 82.00132 85 ARG A C 1
ATOM 606 O O . ARG A 1 85 ? 23.74629 38.19991 8.83758 1.000 82.04665 85 ARG A O 1
ATOM 614 N N . VAL A 1 86 ? 23.68646 38.20994 6.59345 1.000 77.94279 86 VAL A N 1
ATOM 615 C CA . VAL A 1 86 ? 25.10055 38.56461 6.47765 1.000 80.58101 86 VAL A CA 1
ATOM 616 C C . VAL A 1 86 ? 25.24206 39.97877 5.92404 1.000 83.40967 86 VAL A C 1
ATOM 617 O O . VAL A 1 86 ? 24.42596 40.41710 5.09928 1.000 84.63169 86 VAL A O 1
ATOM 621 N N . PRO A 1 87 ? 26.25732 40.73099 6.36185 1.000 81.63842 87 PRO A N 1
ATOM 622 C CA . PRO A 1 87 ? 26.43043 42.09887 5.85712 1.000 81.99517 87 PRO A CA 1
ATOM 623 C C . PRO A 1 87 ? 27.06082 42.17338 4.48131 1.000 87.10162 87 PRO A C 1
ATOM 624 O O . PRO A 1 87 ? 26.97445 43.23171 3.84348 1.000 78.31930 87 PRO A O 1
ATOM 628 N N . TYR A 1 88 ? 27.69287 41.10594 4.00531 1.000 80.72945 88 TYR A N 1
ATOM 629 C CA . TYR A 1 88 ? 28.29372 41.13786 2.68260 1.000 84.60047 88 TYR A CA 1
ATOM 630 C C . TYR A 1 88 ? 27.30670 40.63495 1.63377 1.000 84.10976 88 TYR A C 1
ATOM 631 O O . TYR A 1 88 ? 26.31400 39.97128 1.93960 1.000 75.28749 88 TYR A O 1
ATOM 640 N N . LYS A 1 89 ? 27.58779 40.97758 0.38091 1.000 84.18387 89 LYS A N 1
ATOM 641 C CA . LYS A 1 89 ? 26.67758 40.64418 -0.70530 1.000 83.31336 89 LYS A CA 1
ATOM 642 C C . LYS A 1 89 ? 26.78731 39.16977 -1.05472 1.000 84.52668 89 LYS A C 1
ATOM 643 O O . LYS A 1 89 ? 27.88458 38.66015 -1.29105 1.000 82.10483 89 LYS A O 1
ATOM 645 N N . VAL A 1 90 ? 25.64409 38.49163 -1.09409 1.000 78.51482 90 VAL A N 1
ATOM 646 C CA . VAL A 1 90 ? 25.54956 37.09177 -1.49185 1.000 81.65274 90 VAL A CA 1
ATOM 647 C C . VAL A 1 90 ? 24.63298 37.02232 -2.70646 1.000 85.53494 90 VAL A C 1
ATOM 648 O O . VAL A 1 90 ? 23.44579 37.35898 -2.61533 1.000 85.38311 90 VAL A O 1
ATOM 652 N N . VAL A 1 91 ? 25.18102 36.59820 -3.84050 1.000 85.00796 91 VAL A N 1
ATOM 653 C CA . VAL A 1 91 ? 24.44514 36.61384 -5.10243 1.000 82.05433 91 VAL A CA 1
ATOM 654 C C . VAL A 1 91 ? 24.51050 35.23714 -5.75453 1.000 84.62392 91 VAL A C 1
ATOM 655 O O . VAL A 1 91 ? 25.45636 34.47500 -5.50362 1.000 82.99709 91 VAL A O 1
ATOM 659 N N . PRO A 1 92 ? 23.53090 34.87014 -6.57526 1.000 86.17299 92 PRO A N 1
ATOM 660 C CA . PRO A 1 92 ? 23.58931 33.58349 -7.27261 1.000 84.20973 92 PRO A CA 1
ATOM 661 C C . PRO A 1 92 ? 24.48304 33.64070 -8.50375 1.000 82.55235 92 PRO A C 1
ATOM 662 O O . PRO A 1 92 ? 24.77399 34.70343 -9.05516 1.000 81.18145 92 PRO A O 1
ATOM 666 N N . GLY A 1 93 ? 24.92249 32.45841 -8.92790 1.000 86.88626 93 GLY A N 1
ATOM 667 C CA . GLY A 1 93 ? 25.78833 32.33844 -10.07555 1.000 85.27124 93 GLY A CA 1
ATOM 668 C C . GLY A 1 93 ? 25.06321 31.84614 -11.31051 1.000 82.59568 93 GLY A C 1
ATOM 669 O O . GLY A 1 93 ? 23.84191 31.65343 -11.31352 1.000 80.36167 93 GLY A O 1
ATOM 670 N N . PRO A 1 94 ? 25.81662 31.62454 -12.39291 1.000 86.53055 94 PRO A N 1
ATOM 671 C CA . PRO A 1 94 ? 25.20490 31.10055 -13.62798 1.000 84.71315 94 PRO A CA 1
ATOM 672 C C . PRO A 1 94 ? 24.63496 29.70358 -13.47163 1.000 88.40179 94 PRO A C 1
ATOM 673 O O . PRO A 1 94 ? 23.95786 29.22062 -14.38785 1.000 92.91748 94 PRO A O 1
ATOM 677 N N . ASP A 1 95 ? 24.88757 29.04624 -12.34271 1.000 85.81354 95 ASP A N 1
ATOM 678 C CA . ASP A 1 95 ? 24.52317 27.65342 -12.13423 1.000 87.93429 95 ASP A CA 1
ATOM 679 C C . ASP A 1 95 ? 23.51740 27.47175 -11.00664 1.000 89.65214 95 ASP A C 1
ATOM 680 O O . ASP A 1 95 ? 23.18509 26.33050 -10.66094 1.000 93.72022 95 ASP A O 1
ATOM 685 N N . GLY A 1 96 ? 23.00400 28.56160 -10.44568 1.000 82.74104 96 GLY A N 1
ATOM 686 C CA . GLY A 1 96 ? 22.23913 28.48814 -9.22116 1.000 83.84375 96 GLY A CA 1
ATOM 687 C C . GLY A 1 96 ? 23.08094 28.45441 -7.96995 1.000 86.11042 96 GLY A C 1
ATOM 688 O O . GLY A 1 96 ? 22.53564 28.27900 -6.87504 1.000 86.86914 96 GLY A O 1
ATOM 689 N N . GLY A 1 97 ? 24.39151 28.62162 -8.09684 1.000 83.51372 97 GLY A N 1
ATOM 690 C CA . GLY A 1 97 ? 25.28822 28.51154 -6.97159 1.000 85.21678 97 GLY A CA 1
ATOM 691 C C . GLY A 1 97 ? 25.26823 29.74203 -6.08947 1.000 79.84497 97 GLY A C 1
ATOM 692 O O . GLY A 1 97 ? 24.37094 30.58478 -6.14590 1.000 81.83245 97 GLY A O 1
ATOM 693 N N . VAL A 1 98 ? 26.29888 29.83651 -5.25417 1.000 71.72196 98 VAL A N 1
ATOM 694 C CA . VAL A 1 98 ? 26.49475 30.96098 -4.35148 1.000 76.35150 98 VAL A CA 1
ATOM 695 C C . VAL A 1 98 ? 27.77887 31.67889 -4.74698 1.000 78.74163 98 VAL A C 1
ATOM 696 O O . VAL A 1 98 ? 28.79482 31.04155 -5.04168 1.000 79.11095 98 VAL A O 1
ATOM 700 N N . ARG A 1 99 ? 27.72362 33.00541 -4.78182 1.000 73.84804 99 ARG A N 1
ATOM 701 C CA . ARG A 1 99 ? 28.88298 33.83949 -5.06197 1.000 71.95064 99 ARG A CA 1
ATOM 702 C C . ARG A 1 99 ? 28.90811 34.96962 -4.04355 1.000 75.60760 99 ARG A C 1
ATOM 703 O O . ARG A 1 99 ? 27.85784 35.39831 -3.55949 1.000 73.65508 99 ARG A O 1
ATOM 711 N N . VAL A 1 100 ? 30.10640 35.44566 -3.70824 1.000 76.06479 100 VAL A N 1
ATOM 712 C CA . VAL A 1 100 ? 30.27119 36.63271 -2.87409 1.000 75.71978 100 VAL A CA 1
ATOM 713 C C . VAL A 1 100 ? 30.80567 37.76000 -3.74594 1.000 75.19646 100 VAL A C 1
ATOM 714 O O . VAL A 1 100 ? 31.81427 37.59371 -4.44356 1.000 75.11366 100 VAL A O 1
ATOM 718 N N . GLU A 1 101 ? 30.13516 38.90754 -3.70296 1.000 81.22148 101 GLU A N 1
ATOM 719 C CA . GLU A 1 101 ? 30.46856 40.04376 -4.55414 1.000 79.27504 101 GLU A CA 1
ATOM 720 C C . GLU A 1 101 ? 31.08970 41.14237 -3.70210 1.000 78.82532 101 GLU A C 1
ATOM 721 O O . GLU A 1 101 ? 30.41735 41.72980 -2.84923 1.000 80.52293 101 GLU A O 1
ATOM 727 N N . VAL A 1 102 ? 32.36647 41.42192 -3.93980 1.000 81.00047 102 VAL A N 1
ATOM 728 C CA . VAL A 1 102 ? 33.08168 42.50160 -3.27212 1.000 82.35329 102 VAL A CA 1
ATOM 729 C C . VAL A 1 102 ? 33.53303 43.48937 -4.34045 1.000 85.71125 102 VAL A C 1
ATOM 730 O O . VAL A 1 102 ? 34.26475 43.11894 -5.26851 1.000 89.34073 102 VAL A O 1
ATOM 734 N N . LYS A 1 103 ? 33.07870 44.73987 -4.22037 1.000 86.19380 103 LYS A N 1
ATOM 735 C CA . LYS A 1 103 ? 33.39988 45.80209 -5.18113 1.000 87.69245 103 LYS A CA 1
ATOM 736 C C . LYS A 1 103 ? 33.11465 45.37807 -6.61965 1.000 89.76373 103 LYS A C 1
ATOM 737 O O . LYS A 1 103 ? 33.77453 45.83198 -7.55728 1.000 93.09167 103 LYS A O 1
ATOM 739 N N . GLY A 1 104 ? 32.12496 44.50524 -6.80669 1.000 86.84319 104 GLY A N 1
ATOM 740 C CA . GLY A 1 104 ? 31.75134 44.01603 -8.11680 1.000 93.13349 104 GLY A CA 1
ATOM 741 C C . GLY A 1 104 ? 32.41606 42.71391 -8.52044 1.000 95.12194 104 GLY A C 1
ATOM 742 O O . GLY A 1 104 ? 31.85406 41.97078 -9.33338 1.000 91.68593 104 GLY A O 1
ATOM 743 N N . LYS A 1 105 ? 33.60453 42.42665 -7.98913 1.000 89.56264 105 LYS A N 1
ATOM 744 C CA . LYS A 1 105 ? 34.24347 41.14954 -8.26173 1.000 91.86009 105 LYS A CA 1
ATOM 745 C C . LYS A 1 105 ? 33.42008 40.01918 -7.65919 1.000 88.58025 105 LYS A C 1
ATOM 746 O O . LYS A 1 105 ? 32.57205 40.23164 -6.79123 1.000 87.61304 105 LYS A O 1
ATOM 748 N N . LEU A 1 106 ? 33.68734 38.80019 -8.12004 1.000 78.36123 106 LEU A N 1
ATOM 749 C CA . LEU A 1 106 ? 32.88639 37.65404 -7.71520 1.000 80.83957 106 LEU A CA 1
ATOM 750 C C . LEU A 1 106 ? 33.77367 36.47390 -7.35325 1.000 82.34731 106 LEU A C 1
ATOM 751 O O . LEU A 1 106 ? 34.62448 36.05804 -8.14651 1.000 79.07330 106 LEU A O 1
ATOM 756 N N . TYR A 1 107 ? 33.56025 35.94144 -6.15303 1.000 83.35318 107 TYR A N 1
ATOM 757 C CA . TYR A 1 107 ? 34.24721 34.76115 -5.65777 1.000 77.63867 107 TYR A CA 1
ATOM 758 C C . TYR A 1 107 ? 33.23203 33.68082 -5.30062 1.000 71.85381 107 TYR A C 1
ATOM 759 O O . TYR A 1 107 ? 32.06374 33.96153 -5.02040 1.000 72.06525 107 TYR A O 1
ATOM 768 N N . THR A 1 108 ? 33.70796 32.39924 -5.30831 1.000 78.07930 108 THR A N 1
ATOM 769 C CA . THR A 1 108 ? 32.93774 31.24656 -4.86125 1.000 73.68296 108 THR A CA 1
ATOM 770 C C . THR A 1 108 ? 33.34415 30.84954 -3.44716 1.000 72.53492 108 THR A C 1
ATOM 771 O O . THR A 1 108 ? 34.48434 31.08170 -3.03499 1.000 74.09087 108 THR A O 1
ATOM 775 N N . PRO A 1 109 ? 32.43342 30.24860 -2.67451 1.000 77.26847 109 PRO A N 1
ATOM 776 C CA . PRO A 1 109 ? 32.81314 29.79669 -1.32326 1.000 70.61324 109 PRO A CA 1
ATOM 777 C C . PRO A 1 109 ? 33.98296 28.83266 -1.32599 1.000 68.34001 109 PRO A C 1
ATOM 778 O O . PRO A 1 109 ? 34.71696 28.75069 -0.33279 1.000 65.78644 109 PRO A O 1
ATOM 782 N N . GLU A 1 110 ? 34.17861 28.10059 -2.42408 1.000 67.76966 110 GLU A N 1
ATOM 783 C CA . GLU A 1 110 ? 35.37114 27.27462 -2.56460 1.000 64.59832 110 GLU A CA 1
ATOM 784 C C . GLU A 1 110 ? 36.62145 28.13729 -2.68552 1.000 65.39806 110 GLU A C 1
ATOM 785 O O . GLU A 1 110 ? 37.68434 27.77407 -2.17123 1.000 61.05265 110 GLU A O 1
ATOM 791 N N . GLU A 1 111 ? 36.51234 29.28789 -3.35536 1.000 73.03680 111 GLU A N 1
ATOM 792 C CA . GLU A 1 111 ? 37.66280 30.17813 -3.49389 1.000 71.03960 111 GLU A CA 1
ATOM 793 C C . GLU A 1 111 ? 37.96034 30.91083 -2.19476 1.000 69.98373 111 GLU A C 1
ATOM 794 O O . GLU A 1 111 ? 39.12915 31.11759 -1.84741 1.000 68.76918 111 GLU A O 1
ATOM 800 N N . ILE A 1 112 ? 36.91877 31.33370 -1.47717 1.000 64.55108 112 ILE A N 1
ATOM 801 C CA . ILE A 1 112 ? 37.12565 31.93850 -0.16520 1.000 62.20124 112 ILE A CA 1
ATOM 802 C C . ILE A 1 112 ? 37.75096 30.92314 0.78256 1.000 67.78250 112 ILE A C 1
ATOM 803 O O . ILE A 1 112 ? 38.77573 31.18908 1.41841 1.000 64.62568 112 ILE A O 1
ATOM 808 N N . SER A 1 113 ? 37.15667 29.73200 0.86495 1.000 70.72017 113 SER A N 1
ATOM 809 C CA . SER A 1 113 ? 37.70657 28.67089 1.70557 1.000 58.68649 113 SER A CA 1
ATOM 810 C C . SER A 1 113 ? 39.14247 28.33609 1.31984 1.000 59.60548 113 SER A C 1
ATOM 811 O O . SER A 1 113 ? 39.98067 28.07256 2.18999 1.000 58.37138 113 SER A O 1
ATOM 814 N N . ALA A 1 114 ? 39.44170 28.32332 0.01807 1.000 59.69805 114 ALA A N 1
ATOM 815 C CA . ALA A 1 114 ? 40.78753 27.97407 -0.42758 1.000 59.56346 114 ALA A CA 1
ATOM 816 C C . ALA A 1 114 ? 41.82503 28.96497 0.08095 1.000 59.38109 114 ALA A C 1
ATOM 817 O O . ALA A 1 114 ? 42.98378 28.59504 0.30191 1.000 56.97052 114 ALA A O 1
ATOM 819 N N . MET A 1 115 ? 41.43488 30.22665 0.26303 1.000 64.67730 115 MET A N 1
ATOM 820 C CA . MET A 1 115 ? 42.35841 31.20864 0.81943 1.000 64.62970 115 MET A CA 1
ATOM 821 C C . MET A 1 115 ? 42.72445 30.86630 2.25919 1.000 61.81787 115 MET A C 1
ATOM 822 O O . MET A 1 115 ? 43.89368 30.96501 2.64820 1.000 61.72376 115 MET A O 1
ATOM 827 N N . ILE A 1 116 ? 41.73846 30.46352 3.06296 1.000 60.90442 116 ILE A N 1
ATOM 828 C CA . ILE A 1 116 ? 42.00983 30.04974 4.43803 1.000 59.51306 116 ILE A CA 1
ATOM 829 C C . ILE A 1 116 ? 42.91761 28.82597 4.45098 1.000 62.11600 116 ILE A C 1
ATOM 830 O O . ILE A 1 116 ? 43.88940 28.75599 5.21139 1.000 62.28243 116 ILE A O 1
ATOM 835 N N . LEU A 1 117 ? 42.61611 27.84598 3.59886 1.000 63.01871 117 LEU A N 1
ATOM 836 C CA . LEU A 1 117 ? 43.41242 26.62387 3.55287 1.000 58.50338 117 LEU A CA 1
ATOM 837 C C . LEU A 1 117 ? 44.83710 26.90318 3.09316 1.000 65.00549 117 LEU A C 1
ATOM 838 O O . LEU A 1 117 ? 45.79317 26.33947 3.63489 1.000 60.26914 117 LEU A O 1
ATOM 843 N N . ARG A 1 118 ? 45.00115 27.76281 2.08816 1.000 63.33424 118 ARG A N 1
ATOM 844 C CA . ARG A 1 118 ? 46.34145 28.07278 1.60023 1.000 63.70722 118 ARG A CA 1
ATOM 845 C C . ARG A 1 118 ? 47.18553 28.70387 2.69896 1.000 69.50805 118 ARG A C 1
ATOM 846 O O . ARG A 1 118 ? 48.35106 28.33825 2.89038 1.000 71.38867 118 ARG A O 1
ATOM 854 N N . LYS A 1 119 ? 46.60709 29.65318 3.43877 1.000 63.68524 119 LYS A N 1
ATOM 855 C CA . LYS A 1 119 ? 47.35432 30.30141 4.50992 1.000 66.21177 119 LYS A CA 1
ATOM 856 C C . LYS A 1 119 ? 47.77624 29.29044 5.56438 1.000 69.01150 119 LYS A C 1
ATOM 857 O O . LYS A 1 119 ? 48.88566 29.36971 6.10599 1.000 73.52901 119 LYS A O 1
ATOM 863 N N . LEU A 1 120 ? 46.90383 28.32645 5.86377 1.000 61.06974 120 LEU A N 1
ATOM 864 C CA . LEU A 1 120 ? 47.23857 27.31463 6.85988 1.000 67.27250 120 LEU A CA 1
ATOM 865 C C . LEU A 1 120 ? 48.39847 26.44655 6.39721 1.000 67.05531 120 LEU A C 1
ATOM 866 O O . LEU A 1 120 ? 49.28625 26.11131 7.18837 1.000 63.03824 120 LEU A O 1
ATOM 871 N N . VAL A 1 121 ? 48.41308 26.07696 5.11735 1.000 65.08776 121 VAL A N 1
ATOM 872 C CA . VAL A 1 121 ? 49.47891 25.21440 4.62176 1.000 63.97883 121 VAL A CA 1
ATOM 873 C C . VAL A 1 121 ? 50.77497 25.99997 4.47260 1.000 68.97822 121 VAL A C 1
ATOM 874 O O . VAL A 1 121 ? 51.85880 25.49445 4.78303 1.000 64.27242 121 VAL A O 1
ATOM 878 N N . GLU A 1 122 ? 50.68731 27.24583 4.00505 1.000 66.62731 122 GLU A N 1
ATOM 879 C CA . GLU A 1 122 ? 51.87331 28.08546 3.87868 1.000 63.33854 122 GLU A CA 1
ATOM 880 C C . GLU A 1 122 ? 52.60110 28.21233 5.21338 1.000 68.67097 122 GLU A C 1
ATOM 881 O O . GLU A 1 122 ? 53.77497 27.84692 5.33405 1.000 71.56750 122 GLU A O 1
ATOM 887 N N . ASP A 1 123 ? 51.90129 28.69984 6.24071 1.000 71.09920 123 ASP A N 1
ATOM 888 C CA . ASP A 1 123 ? 52.53622 28.90464 7.53934 1.000 65.78581 123 ASP A CA 1
ATOM 889 C C . ASP A 1 123 ? 52.97217 27.59148 8.17284 1.000 68.41026 123 ASP A C 1
ATOM 890 O O . ASP A 1 123 ? 53.98225 27.55367 8.88430 1.000 69.86044 123 ASP A O 1
ATOM 895 N N . ALA A 1 124 ? 52.22621 26.50955 7.93900 1.000 70.03799 124 ALA A N 1
ATOM 896 C CA . ALA A 1 124 ? 52.62223 25.21974 8.49510 1.000 65.71311 124 ALA A CA 1
ATOM 897 C C . ALA A 1 124 ? 53.85802 24.67717 7.79272 1.000 64.40783 124 ALA A C 1
ATOM 898 O O . ALA A 1 124 ? 54.73015 24.07831 8.43392 1.000 70.66165 124 ALA A O 1
ATOM 900 N N . SER A 1 125 ? 53.94895 24.87462 6.47425 1.000 66.89660 125 SER A N 1
ATOM 901 C CA . SER A 1 125 ? 55.13268 24.43246 5.74624 1.000 69.93580 125 SER A CA 1
ATOM 902 C C . SER A 1 125 ? 56.38422 25.13400 6.25823 1.000 70.46609 125 SER A C 1
ATOM 903 O O . SER A 1 125 ? 57.45077 24.51820 6.35953 1.000 74.05434 125 SER A O 1
ATOM 906 N N . LYS A 1 126 ? 56.27199 26.41975 6.59943 1.000 70.35117 126 LYS A N 1
ATOM 907 C CA . LYS A 1 126 ? 57.38944 27.11766 7.23050 1.000 72.27005 126 LYS A CA 1
ATOM 908 C C . LYS A 1 126 ? 57.72658 26.51296 8.59146 1.000 72.06536 126 LYS A C 1
ATOM 909 O O . LYS A 1 126 ? 58.90444 26.34988 8.93207 1.000 76.42398 126 LYS A O 1
ATOM 915 N N . LYS A 1 127 ? 56.70551 26.17398 9.38490 1.000 73.10884 127 LYS A N 1
ATOM 916 C CA . LYS A 1 127 ? 56.94776 25.63741 10.72178 1.000 78.00152 127 LYS A CA 1
ATOM 917 C C . LYS A 1 127 ? 57.59612 24.25944 10.67313 1.000 76.49674 127 LYS A C 1
ATOM 918 O O . LYS A 1 127 ? 58.35569 23.90087 11.58023 1.000 77.97903 127 LYS A O 1
ATOM 924 N N . LEU A 1 128 ? 57.31002 23.47570 9.63435 1.000 71.17534 128 LEU A N 1
ATOM 925 C CA . LEU A 1 128 ? 57.86284 22.13530 9.51175 1.000 71.66721 128 LEU A CA 1
ATOM 926 C C . LEU A 1 128 ? 59.10802 22.06633 8.64277 1.000 78.98653 128 LEU A C 1
ATOM 927 O O . LEU A 1 128 ? 59.80994 21.05068 8.68078 1.000 76.89921 128 LEU A O 1
ATOM 932 N N . GLY A 1 129 ? 59.39809 23.10525 7.86441 1.000 83.20953 129 GLY A N 1
ATOM 933 C CA . GLY A 1 129 ? 60.56472 23.07057 7.00639 1.000 86.68351 129 GLY A CA 1
ATOM 934 C C . GLY A 1 129 ? 60.46608 22.11833 5.83747 1.000 90.34362 129 GLY A C 1
ATOM 935 O O . GLY A 1 129 ? 61.48346 21.80973 5.21562 1.000 96.27897 129 GLY A O 1
ATOM 936 N N . GLU A 1 130 ? 59.26807 21.62676 5.52905 1.000 88.91903 130 GLU A N 1
ATOM 937 C CA . GLU A 1 130 ? 59.03200 20.79332 4.35881 1.000 86.94637 130 GLU A CA 1
ATOM 938 C C . GLU A 1 130 ? 57.72883 21.24362 3.71460 1.000 85.76434 130 GLU A C 1
ATOM 939 O O . GLU A 1 130 ? 56.85095 21.78842 4.38750 1.000 82.37437 130 GLU A O 1
ATOM 945 N N . LYS A 1 131 ? 57.60336 21.02854 2.40750 1.000 93.01180 131 LYS A N 1
ATOM 946 C CA . LYS A 1 131 ? 56.39975 21.46566 1.71128 1.000 88.64475 131 LYS A CA 1
ATOM 947 C C . LYS A 1 131 ? 55.26583 20.47256 1.93589 1.000 85.75229 131 LYS A C 1
ATOM 948 O O . LYS A 1 131 ? 55.45874 19.25677 1.83946 1.000 86.40082 131 LYS A O 1
ATOM 954 N N . ILE A 1 132 ? 54.08286 21.00054 2.23496 1.000 82.89045 132 ILE A N 1
ATOM 955 C CA . ILE A 1 132 ? 52.89649 20.20074 2.51602 1.000 76.39942 132 ILE A CA 1
ATOM 956 C C . ILE A 1 132 ? 51.99474 20.23311 1.29157 1.000 80.18500 132 ILE A C 1
ATOM 957 O O . ILE A 1 132 ? 51.56853 21.30668 0.85062 1.000 79.76104 132 ILE A O 1
ATOM 962 N N . THR A 1 133 ? 51.69866 19.05436 0.74568 1.000 82.35007 133 THR A N 1
ATOM 963 C CA . THR A 1 133 ? 50.87084 18.93829 -0.44446 1.000 81.63290 133 THR A CA 1
ATOM 964 C C . THR A 1 133 ? 49.69890 17.98072 -0.28834 1.000 75.33177 133 THR A C 1
ATOM 965 O O . THR A 1 133 ? 48.81041 17.98418 -1.14681 1.000 74.28501 133 THR A O 1
ATOM 969 N N . LYS A 1 134 ? 49.66081 17.17022 0.76558 1.000 76.55436 134 LYS A N 1
ATOM 970 C CA . LYS A 1 134 ? 48.64051 16.14370 0.92409 1.000 70.27545 134 LYS A CA 1
ATOM 971 C C . LYS A 1 134 ? 47.96118 16.31278 2.27266 1.000 71.54957 134 LYS A C 1
ATOM 972 O O . LYS A 1 134 ? 48.63414 16.39539 3.30471 1.000 69.60500 134 LYS A O 1
ATOM 978 N N . ALA A 1 135 ? 46.63089 16.33867 2.26488 1.000 67.41790 135 ALA A N 1
ATOM 979 C CA . ALA A 1 135 ? 45.87497 16.64170 3.46875 1.000 63.39384 135 ALA A CA 1
ATOM 980 C C . ALA A 1 135 ? 44.58326 15.84311 3.48997 1.000 63.98656 135 ALA A C 1
ATOM 981 O O . ALA A 1 135 ? 44.08420 15.39563 2.45541 1.000 60.18738 135 ALA A O 1
ATOM 983 N N . VAL A 1 136 ? 44.05366 15.67515 4.69692 1.000 63.46747 136 VAL A N 1
ATOM 984 C CA . VAL A 1 136 ? 42.72082 15.13536 4.93356 1.000 62.13885 136 VAL A CA 1
ATOM 985 C C . VAL A 1 136 ? 41.89063 16.25994 5.54193 1.000 56.42698 136 VAL A C 1
ATOM 986 O O . VAL A 1 136 ? 42.26692 16.82217 6.57815 1.000 56.17044 136 VAL A O 1
ATOM 990 N N . ILE A 1 137 ? 40.78049 16.61109 4.89230 1.000 55.11408 137 ILE A N 1
ATOM 991 C CA . ILE A 1 137 ? 39.93348 17.71636 5.32775 1.000 53.50828 137 ILE A CA 1
ATOM 992 C C . ILE A 1 137 ? 38.62563 17.15291 5.85867 1.000 54.25112 137 ILE A C 1
ATOM 993 O O . ILE A 1 137 ? 38.09960 16.16833 5.33045 1.000 53.30373 137 ILE A O 1
ATOM 998 N N . THR A 1 138 ? 38.09591 17.79277 6.89304 1.000 47.14781 138 THR A N 1
ATOM 999 C CA . THR A 1 138 ? 36.92310 17.32431 7.61248 1.000 48.95056 138 THR A CA 1
ATOM 1000 C C . THR A 1 138 ? 35.71846 18.20884 7.31637 1.000 50.32375 138 THR A C 1
ATOM 1001 O O . THR A 1 138 ? 35.85833 19.37876 6.96567 1.000 60.16634 138 THR A O 1
ATOM 1005 N N . VAL A 1 139 ? 34.52742 17.62687 7.45207 1.000 53.58900 139 VAL A N 1
ATOM 1006 C CA . VAL A 1 139 ? 33.26447 18.32367 7.18984 1.000 52.39220 139 VAL A CA 1
ATOM 1007 C C . VAL A 1 139 ? 32.21030 17.83165 8.16569 1.000 58.44813 139 VAL A C 1
ATOM 1008 O O . VAL A 1 139 ? 32.26895 16.70626 8.67954 1.000 62.62596 139 VAL A O 1
ATOM 1012 N N . PRO A 1 140 ? 31.21291 18.66995 8.42884 1.000 58.29215 140 PRO A N 1
ATOM 1013 C CA . PRO A 1 140 ? 30.13398 18.24631 9.32380 1.000 59.00408 140 PRO A CA 1
ATOM 1014 C C . PRO A 1 140 ? 29.45465 16.98547 8.81127 1.000 60.82335 140 PRO A C 1
ATOM 1015 O O . PRO A 1 140 ? 29.34622 16.75968 7.60396 1.000 63.57960 140 PRO A O 1
ATOM 1019 N N . ALA A 1 141 ? 28.98599 16.15542 9.75331 1.000 61.36285 141 ALA A N 1
ATOM 1020 C CA . ALA A 1 141 ? 28.41217 14.86193 9.38657 1.000 60.57895 141 ALA A CA 1
ATOM 1021 C C . ALA A 1 141 ? 27.21110 15.00941 8.46203 1.000 63.81810 141 ALA A C 1
ATOM 1022 O O . ALA A 1 141 ? 26.90719 14.09110 7.69397 1.000 52.17646 141 ALA A O 1
ATOM 1024 N N . TYR A 1 142 ? 26.52781 16.15132 8.50907 1.000 60.89373 142 TYR A N 1
ATOM 1025 C CA . TYR A 1 142 ? 25.32482 16.38055 7.72027 1.000 57.98094 142 TYR A CA 1
ATOM 1026 C C . TYR A 1 142 ? 25.60781 16.97525 6.34556 1.000 59.38906 142 TYR A C 1
ATOM 1027 O O . TYR A 1 142 ? 24.66186 17.32423 5.63190 1.000 57.58145 142 TYR A O 1
ATOM 1036 N N . PHE A 1 143 ? 26.87296 17.12527 5.96781 1.000 61.13374 143 PHE A N 1
ATOM 1037 C CA . PHE A 1 143 ? 27.18505 17.58475 4.62346 1.000 59.90909 143 PHE A CA 1
ATOM 1038 C C . PHE A 1 143 ? 26.87780 16.49410 3.60532 1.000 66.31553 143 PHE A C 1
ATOM 1039 O O . PHE A 1 143 ? 27.03631 15.30055 3.87201 1.000 60.56262 143 PHE A O 1
ATOM 1047 N N . ASN A 1 144 ? 26.43060 16.91891 2.42905 1.000 65.65129 144 ASN A N 1
ATOM 1048 C CA . ASN A 1 144 ? 26.13107 16.01940 1.32908 1.000 66.75132 144 ASN A CA 1
ATOM 1049 C C . ASN A 1 144 ? 27.32083 15.96312 0.37307 1.000 69.36466 144 ASN A C 1
ATOM 1050 O O . ASN A 1 144 ? 28.35837 16.58788 0.59760 1.000 73.66659 144 ASN A O 1
ATOM 1055 N N . ASN A 1 145 ? 27.15875 15.21110 -0.71922 1.000 61.04687 145 ASN A N 1
ATOM 1056 C CA . ASN A 1 145 ? 28.24901 15.04912 -1.67968 1.000 63.89542 145 ASN A CA 1
ATOM 1057 C C . ASN A 1 145 ? 28.65696 16.38024 -2.29943 1.000 70.37652 145 ASN A C 1
ATOM 1058 O O . ASN A 1 145 ? 29.84782 16.62972 -2.51750 1.000 70.79408 145 ASN A O 1
ATOM 1063 N N . ALA A 1 146 ? 27.68468 17.24192 -2.60152 1.000 69.68074 146 ALA A N 1
ATOM 1064 C CA . ALA A 1 146 ? 28.00305 18.56294 -3.13483 1.000 65.55250 146 ALA A CA 1
ATOM 1065 C C . ALA A 1 146 ? 28.89884 19.33741 -2.17612 1.000 66.80013 146 ALA A C 1
ATOM 1066 O O . ALA A 1 146 ? 29.90721 19.92372 -2.58280 1.000 61.14673 146 ALA A O 1
ATOM 1068 N N . GLN A 1 147 ? 28.55206 19.33358 -0.88906 1.000 70.40254 147 GLN A N 1
ATOM 1069 C CA . GLN A 1 147 ? 29.34239 20.05518 0.10256 1.000 67.82297 147 GLN A CA 1
ATOM 1070 C C . GLN A 1 147 ? 30.67795 19.37312 0.37296 1.000 61.14348 147 GLN A C 1
ATOM 1071 O O . GLN A 1 147 ? 31.67096 20.05133 0.66129 1.000 59.61424 147 GLN A O 1
ATOM 1077 N N . ARG A 1 148 ? 30.71947 18.04023 0.30929 1.000 63.49096 148 ARG A N 1
ATOM 1078 C CA . ARG A 1 148 ? 31.98677 17.33600 0.46545 1.000 67.15309 148 ARG A CA 1
ATOM 1079 C C . ARG A 1 148 ? 32.90352 17.58967 -0.72653 1.000 65.83875 148 ARG A C 1
ATOM 1080 O O . ARG A 1 148 ? 34.09968 17.84635 -0.55186 1.000 66.26768 148 ARG A O 1
ATOM 1088 N N . GLU A 1 149 ? 32.35816 17.55171 -1.94510 1.000 67.01982 149 GLU A N 1
ATOM 1089 C CA . GLU A 1 149 ? 33.17731 17.81450 -3.12630 1.000 69.94451 149 GLU A CA 1
ATOM 1090 C C . GLU A 1 149 ? 33.61748 19.27542 -3.18144 1.000 69.77006 149 GLU A C 1
ATOM 1091 O O . GLU A 1 149 ? 34.76595 19.56846 -3.53459 1.000 70.50684 149 GLU A O 1
ATOM 1097 N N . ALA A 1 150 ? 32.72363 20.20691 -2.83348 1.000 64.03399 150 ALA A N 1
ATOM 1098 C CA . ALA A 1 150 ? 33.10481 21.61751 -2.80551 1.000 64.79472 150 ALA A CA 1
ATOM 1099 C C . ALA A 1 150 ? 34.23016 21.86390 -1.80615 1.000 69.15566 150 ALA A C 1
ATOM 1100 O O . ALA A 1 150 ? 35.16695 22.62084 -2.08709 1.000 63.76069 150 ALA A O 1
ATOM 1102 N N . THR A 1 151 ? 34.15916 21.22720 -0.63409 1.000 70.35417 151 THR A N 1
ATOM 1103 C CA . THR A 1 151 ? 35.25782 21.31792 0.32309 1.000 68.35623 151 THR A CA 1
ATOM 1104 C C . THR A 1 151 ? 36.53449 20.70247 -0.23780 1.000 68.50765 151 THR A C 1
ATOM 1105 O O . THR A 1 151 ? 37.61742 21.28627 -0.11690 1.000 70.51926 151 THR A O 1
ATOM 1109 N N . ALA A 1 152 ? 36.43071 19.51438 -0.84007 1.000 60.45176 152 ALA A N 1
ATOM 1110 C CA . ALA A 1 152 ? 37.58827 18.91294 -1.49605 1.000 67.11125 152 ALA A CA 1
ATOM 1111 C C . ALA A 1 152 ? 38.13511 19.82814 -2.58462 1.000 68.24100 152 ALA A C 1
ATOM 1112 O O . ALA A 1 152 ? 39.35485 19.94169 -2.75841 1.000 69.16454 152 ALA A O 1
ATOM 1114 N N . ASN A 1 153 ? 37.24247 20.48996 -3.32764 1.000 68.76682 153 ASN A N 1
ATOM 1115 C CA . ASN A 1 153 ? 37.67417 21.47058 -4.32009 1.000 68.10384 153 ASN A CA 1
ATOM 1116 C C . ASN A 1 153 ? 38.43323 22.62047 -3.67185 1.000 68.87311 153 ASN A C 1
ATOM 1117 O O . ASN A 1 153 ? 39.47044 23.05486 -4.18579 1.000 68.45652 153 ASN A O 1
ATOM 1122 N N . ALA A 1 154 ? 37.92541 23.13298 -2.54752 1.000 64.48045 154 ALA A N 1
ATOM 1123 C CA . ALA A 1 154 ? 38.59574 24.23363 -1.86358 1.000 68.54013 154 ALA A CA 1
ATOM 1124 C C . ALA A 1 154 ? 40.02565 23.87189 -1.48428 1.000 66.76955 154 ALA A C 1
ATOM 1125 O O . ALA A 1 154 ? 40.90989 24.73599 -1.50291 1.000 65.81694 154 ALA A O 1
ATOM 1127 N N . GLY A 1 155 ? 40.27511 22.60666 -1.15331 1.000 62.81134 155 GLY A N 1
ATOM 1128 C CA . GLY A 1 155 ? 41.61584 22.15007 -0.84421 1.000 62.56364 155 GLY A CA 1
ATOM 1129 C C . GLY A 1 155 ? 42.47836 21.99484 -2.07732 1.000 66.96991 155 GLY A C 1
ATOM 1130 O O . GLY A 1 155 ? 43.67343 22.29316 -2.04794 1.000 63.66127 155 GLY A O 1
ATOM 1131 N N . ARG A 1 156 ? 41.88519 21.52860 -3.17565 1.000 70.48009 156 ARG A N 1
ATOM 1132 C CA . ARG A 1 156 ? 42.63690 21.42650 -4.42204 1.000 63.28285 156 ARG A CA 1
ATOM 1133 C C . ARG A 1 156 ? 43.00979 22.80586 -4.94727 1.000 65.08681 156 ARG A C 1
ATOM 1134 O O . ARG A 1 156 ? 44.14364 23.02892 -5.38556 1.000 63.32458 156 ARG A O 1
ATOM 1142 N N . ILE A 1 157 ? 42.06371 23.74591 -4.90595 1.000 68.91739 157 ILE A N 1
ATOM 1143 C CA . ILE A 1 157 ? 42.34266 25.11408 -5.33467 1.000 65.25890 157 ILE A CA 1
ATOM 1144 C C . ILE A 1 157 ? 43.49027 25.70395 -4.52473 1.000 60.40351 157 ILE A C 1
ATOM 1145 O O . ILE A 1 157 ? 44.31388 26.46675 -5.04702 1.000 65.89271 157 ILE A O 1
ATOM 1150 N N . ALA A 1 158 ? 43.56742 25.35943 -3.23824 1.000 57.71282 158 ALA A N 1
ATOM 1151 C CA . ALA A 1 158 ? 44.68662 25.80768 -2.41904 1.000 63.54360 158 ALA A CA 1
ATOM 1152 C C . ALA A 1 158 ? 45.97714 25.06311 -2.72911 1.000 67.47943 158 ALA A C 1
ATOM 1153 O O . ALA A 1 158 ? 46.99728 25.34224 -2.08931 1.000 62.79173 158 ALA A O 1
ATOM 1155 N N . GLY A 1 159 ? 45.96115 24.13492 -3.68292 1.000 64.41481 159 GLY A N 1
ATOM 1156 C CA . GLY A 1 159 ? 47.15909 23.41624 -4.05959 1.000 61.76290 159 GLY A CA 1
ATOM 1157 C C . GLY A 1 159 ? 47.42000 22.14661 -3.28454 1.000 58.13907 159 GLY A C 1
ATOM 1158 O O . GLY A 1 159 ? 48.58372 21.75719 -3.13294 1.000 55.77455 159 GLY A O 1
ATOM 1159 N N . LEU A 1 160 ? 46.37616 21.47679 -2.80043 1.000 62.34719 160 LEU A N 1
ATOM 1160 C CA . LEU A 1 160 ? 46.50879 20.28823 -1.96856 1.000 62.88199 160 LEU A CA 1
ATOM 1161 C C . LEU A 1 160 ? 46.00056 19.05584 -2.70255 1.000 63.98616 160 LEU A C 1
ATOM 1162 O O . LEU A 1 160 ? 44.98785 19.11113 -3.40803 1.000 65.56566 160 LEU A O 1
ATOM 1167 N N . GLU A 1 161 ? 46.70588 17.94277 -2.52286 1.000 66.28963 161 GLU A N 1
ATOM 1168 C CA . GLU A 1 161 ? 46.19168 16.63336 -2.90479 1.000 62.96868 161 GLU A CA 1
ATOM 1169 C C . GLU A 1 161 ? 45.29293 16.14133 -1.78112 1.000 63.87461 161 GLU A C 1
ATOM 1170 O O . GLU A 1 161 ? 45.77706 15.75940 -0.71225 1.000 62.56499 161 GLU A O 1
ATOM 1176 N N . VAL A 1 162 ? 43.98628 16.16686 -2.01581 1.000 63.52553 162 VAL A N 1
ATOM 1177 C CA . VAL A 1 162 ? 43.00941 15.77906 -1.00425 1.000 58.95768 162 VAL A CA 1
ATOM 1178 C C . VAL A 1 162 ? 42.92831 14.25877 -0.95677 1.000 62.45965 162 VAL A C 1
ATOM 1179 O O . VAL A 1 162 ? 42.57505 13.61250 -1.94866 1.000 58.58323 162 VAL A O 1
ATOM 1183 N N . LEU A 1 163 ? 43.24876 13.68384 0.20029 1.000 63.07604 163 LEU A N 1
ATOM 1184 C CA . LEU A 1 163 ? 43.24905 12.23364 0.33668 1.000 57.18941 163 LEU A CA 1
ATOM 1185 C C . LEU A 1 163 ? 41.87510 11.66108 0.65969 1.000 58.85688 163 LEU A C 1
ATOM 1186 O O . LEU A 1 163 ? 41.55089 10.56367 0.19041 1.000 59.85834 163 LEU A O 1
ATOM 1191 N N . ARG A 1 164 ? 41.06310 12.37453 1.43892 1.000 60.18666 164 ARG A N 1
ATOM 1192 C CA . ARG A 1 164 ? 39.75847 11.89553 1.88003 1.000 62.38808 164 ARG A CA 1
ATOM 1193 C C . ARG A 1 164 ? 39.02806 13.04368 2.56564 1.000 56.85400 164 ARG A C 1
ATOM 1194 O O . ARG A 1 164 ? 39.65911 13.92369 3.15594 1.000 57.11913 164 ARG A O 1
ATO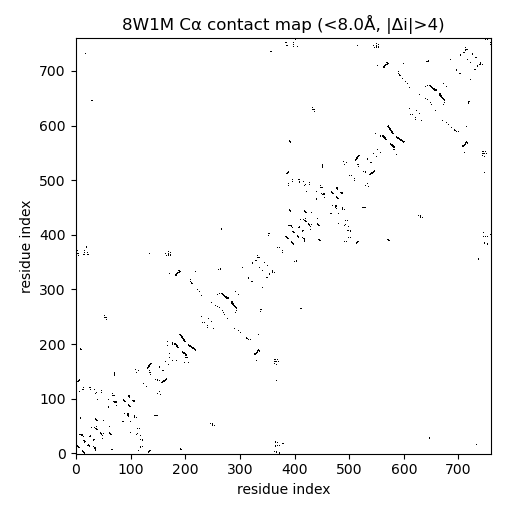M 1202 N N . ILE A 1 165 ? 37.70047 13.03269 2.47322 1.000 54.60455 165 ILE A N 1
ATOM 1203 C CA . ILE A 1 165 ? 36.84538 13.98918 3.17047 1.000 54.95659 165 ILE A CA 1
ATOM 1204 C C . ILE A 1 165 ? 36.05986 13.19535 4.20915 1.000 58.93061 165 ILE A C 1
ATOM 1205 O O . ILE A 1 165 ? 35.11396 12.47595 3.87251 1.000 57.08776 165 ILE A O 1
ATOM 1210 N N . ILE A 1 166 ? 36.45018 13.30813 5.47469 1.000 58.37461 166 ILE A N 1
ATOM 1211 C CA . ILE A 1 166 ? 35.85794 12.51836 6.54315 1.000 60.78089 166 ILE A CA 1
ATOM 1212 C C . ILE A 1 166 ? 35.00773 13.424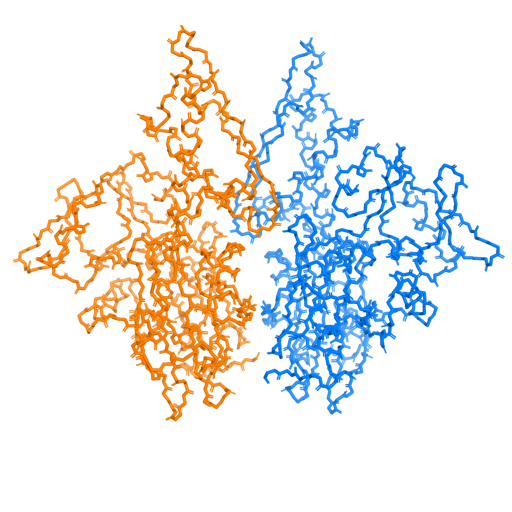13 7.42591 1.000 57.68276 166 ILE A C 1
ATOM 1213 O O . ILE A 1 166 ? 35.10624 14.65004 7.38094 1.000 55.31476 166 ILE A O 1
ATOM 1218 N N . ASN A 1 167 ? 34.19255 12.79374 8.26887 1.000 57.93028 167 ASN A N 1
ATOM 1219 C CA . ASN A 1 167 ? 33.31287 13.50809 9.18084 1.000 57.30216 167 ASN A CA 1
ATOM 1220 C C . ASN A 1 167 ? 34.06794 14.03912 10.38983 1.000 62.98722 167 ASN A C 1
ATOM 1221 O O . ASN A 1 167 ? 34.91293 13.35055 10.96858 1.000 63.57395 167 ASN A O 1
ATOM 1226 N N . GLU A 1 168 ? 33.74068 15.27331 10.77171 1.000 61.97144 168 GLU A N 1
ATOM 1227 C CA . GLU A 1 168 ? 34.25745 15.86485 12.00527 1.000 57.85925 168 GLU A CA 1
ATOM 1228 C C . GLU A 1 168 ? 34.05154 14.98405 13.23344 1.000 56.43110 168 GLU A C 1
ATOM 1229 O O . GLU A 1 168 ? 35.03257 14.74425 13.95423 1.000 54.60231 168 GLU A O 1
ATOM 1235 N N . PRO A 1 169 ? 32.85561 14.45128 13.51940 1.000 51.65220 169 PRO A N 1
ATOM 1236 C CA . PRO A 1 169 ? 32.71754 13.61360 14.72448 1.000 51.77580 169 PRO A CA 1
ATOM 1237 C C . PRO A 1 169 ? 33.57355 12.36063 14.68469 1.000 56.14521 169 PRO A C 1
ATOM 1238 O O . PRO A 1 169 ? 34.07043 11.92183 15.73082 1.000 55.83029 169 PRO A O 1
ATOM 1242 N N . THR A 1 170 ? 33.75657 11.76454 13.50598 1.000 53.97190 170 THR A N 1
ATOM 1243 C CA . THR A 1 170 ? 34.67022 10.63482 13.39135 1.000 55.22972 170 THR A CA 1
ATOM 1244 C C . THR A 1 170 ? 36.09618 11.07002 13.69981 1.000 53.53005 170 THR A C 1
ATOM 1245 O O . THR A 1 170 ? 36.81164 10.40647 14.46012 1.000 55.25963 170 THR A O 1
ATOM 1249 N N . ALA A 1 171 ? 36.51750 12.20342 13.13112 1.000 51.14980 171 ALA A N 1
ATOM 1250 C CA . ALA A 1 171 ? 37.84027 12.74123 13.43132 1.000 55.80733 171 ALA A CA 1
ATOM 1251 C C . ALA A 1 171 ? 38.03411 12.93884 14.92912 1.000 58.56335 171 ALA A C 1
ATOM 1252 O O . ALA A 1 171 ? 39.11269 12.66666 15.46547 1.000 57.79828 171 ALA A O 1
ATOM 1254 N N . ALA A 1 172 ? 37.00039 13.41551 15.62074 1.000 48.80059 172 ALA A N 1
ATOM 1255 C CA . ALA A 1 172 ? 37.09541 13.58629 17.06575 1.000 52.78189 172 ALA A CA 1
ATOM 1256 C C . ALA A 1 172 ? 37.26320 12.24466 17.76719 1.000 58.35461 172 ALA A C 1
ATOM 1257 O O . ALA A 1 172 ? 38.11792 12.09841 18.64772 1.000 62.56415 172 ALA A O 1
ATOM 1259 N N . ALA A 1 173 ? 36.45559 11.25074 17.38634 1.000 55.79697 173 ALA A N 1
ATOM 1260 C CA . ALA A 1 173 ? 36.56483 9.92697 17.99437 1.000 48.81386 173 ALA A CA 1
ATOM 1261 C C . ALA A 1 173 ? 37.93469 9.31572 17.73872 1.000 54.24961 173 ALA A C 1
ATOM 1262 O O . ALA A 1 173 ? 38.49521 8.64325 18.61301 1.000 58.64016 173 ALA A O 1
ATOM 1264 N N . LEU A 1 174 ? 38.48507 9.53227 16.54111 1.000 50.09966 174 LEU A N 1
ATOM 1265 C CA . LEU A 1 174 ? 39.85022 9.10178 16.26186 1.000 53.79687 174 LEU A CA 1
ATOM 1266 C C . LEU A 1 174 ? 40.83320 9.75096 17.22628 1.000 58.56259 174 LEU A C 1
ATOM 1267 O O . LEU A 1 174 ? 41.69182 9.07618 17.80591 1.000 54.89176 174 LEU A O 1
ATOM 1272 N N . ALA A 1 175 ? 40.71049 11.06547 17.41967 1.000 63.01191 175 ALA A N 1
ATOM 1273 C CA . ALA A 1 175 ? 41.64613 11.78505 18.27747 1.000 60.54105 175 ALA A CA 1
ATOM 1274 C C . ALA A 1 175 ? 41.54687 11.34192 19.73232 1.000 57.12303 175 ALA A C 1
ATOM 1275 O O . ALA A 1 175 ? 42.55704 11.33332 20.44446 1.000 52.31205 175 ALA A O 1
ATOM 1277 N N . TYR A 1 176 ? 40.35141 10.97036 20.19096 1.000 54.04936 176 TYR A N 1
ATOM 1278 C CA . TYR A 1 176 ? 40.17725 10.41779 21.52852 1.000 53.21385 176 TYR A CA 1
ATOM 1279 C C . TYR A 1 176 ? 40.50092 8.93182 21.59938 1.000 60.82815 176 TYR A C 1
ATOM 1280 O O . TYR A 1 176 ? 40.38710 8.34491 22.68029 1.000 62.52830 176 TYR A O 1
ATOM 1289 N N . GLY A 1 177 ? 40.86556 8.30773 20.48064 1.000 57.93711 177 GLY A N 1
ATOM 1290 C CA . GLY A 1 177 ? 41.23276 6.90536 20.48162 1.000 59.49515 177 GLY A CA 1
ATOM 1291 C C . GLY A 1 177 ? 40.09543 5.93942 20.71813 1.000 62.89385 177 GLY A C 1
ATOM 1292 O O . GLY A 1 177 ? 40.34208 4.77833 21.05930 1.000 61.57432 177 GLY A O 1
ATOM 1293 N N . LEU A 1 178 ? 38.84811 6.37662 20.53666 1.000 61.73287 178 LEU A N 1
ATOM 1294 C CA . LEU A 1 178 ? 37.71867 5.49065 20.79081 1.000 58.57584 178 LEU A CA 1
ATOM 1295 C C . LEU A 1 178 ? 37.56591 4.40124 19.73717 1.000 68.99880 178 LEU A C 1
ATOM 1296 O O . LEU A 1 178 ? 36.72426 3.51303 19.91280 1.000 71.73873 178 LEU A O 1
ATOM 1301 N N . ASP A 1 179 ? 38.34886 4.43892 18.65699 1.000 65.49570 179 ASP A N 1
ATOM 1302 C CA . ASP A 1 179 ? 38.40373 3.28777 17.76419 1.000 62.87840 179 ASP A CA 1
ATOM 1303 C C . ASP A 1 179 ? 39.19962 2.13704 18.35991 1.000 64.11590 179 ASP A C 1
ATOM 1304 O O . ASP A 1 179 ? 39.24680 1.05692 17.76021 1.000 67.10141 179 ASP A O 1
ATOM 1309 N N . LYS A 1 180 ? 39.81394 2.33721 19.52703 1.000 59.60392 180 LYS A N 1
ATOM 1310 C CA . LYS A 1 180 ? 40.64476 1.32436 20.16383 1.000 65.52976 180 LYS A CA 1
ATOM 1311 C C . LYS A 1 180 ? 40.06055 0.83009 21.48251 1.000 67.92611 180 LYS A C 1
ATOM 1312 O O . LYS A 1 180 ? 40.80020 0.32282 22.33045 1.000 61.64543 180 LYS A O 1
ATOM 1318 N N . LYS A 1 181 ? 38.75043 0.96574 21.66947 1.000 62.62086 181 LYS A N 1
ATOM 1319 C CA . LYS A 1 181 ? 38.06129 0.55143 22.88749 1.000 61.55609 181 LYS A CA 1
ATOM 1320 C C . LYS A 1 181 ? 36.85214 -0.31301 22.56453 1.000 64.44661 181 LYS A C 1
ATOM 1321 O O . LYS A 1 181 ? 35.77472 -0.14224 23.14233 1.000 63.11729 181 LYS A O 1
ATOM 1327 N N . GLY A 1 182 ? 37.01632 -1.24461 21.62980 1.000 60.96507 182 GLY A N 1
ATOM 1328 C CA . GLY A 1 182 ? 35.93294 -2.14789 21.27728 1.000 54.50789 182 GLY A CA 1
ATOM 1329 C C . GLY A 1 182 ? 34.65200 -1.41104 20.93883 1.000 55.91143 182 GLY A C 1
ATOM 1330 O O . GLY A 1 182 ? 34.64346 -0.45126 20.15872 1.000 57.65953 182 GLY A O 1
ATOM 1331 N N . ASN A 1 183 ? 33.55559 -1.83967 21.56138 1.000 57.12435 183 ASN A N 1
ATOM 1332 C CA . ASN A 1 183 ? 32.22009 -1.32398 21.26977 1.000 60.49216 183 ASN A CA 1
ATOM 1333 C C . ASN A 1 183 ? 31.95586 -0.06132 22.08615 1.000 63.46021 183 ASN A C 1
ATOM 1334 O O . ASN A 1 183 ? 31.79666 -0.12004 23.30851 1.000 58.42811 183 ASN A O 1
ATOM 1339 N N . GLU A 1 184 ? 31.88543 1.07774 21.40637 1.000 63.80004 184 GLU A N 1
ATOM 1340 C CA . GLU A 1 184 ? 31.61180 2.36264 22.03621 1.000 60.15873 184 GLU A CA 1
ATOM 1341 C C . GLU A 1 184 ? 30.42512 3.01885 21.35003 1.000 52.15301 184 GLU A C 1
ATOM 1342 O O . GLU A 1 184 ? 30.33486 3.00884 20.11940 1.000 57.21474 184 GLU A O 1
ATOM 1348 N N . THR A 1 185 ? 29.51616 3.57922 22.14174 1.000 54.80229 185 THR A N 1
ATOM 1349 C CA . THR A 1 185 ? 28.41928 4.39521 21.63124 1.000 59.68909 185 THR A CA 1
ATOM 1350 C C . THR A 1 185 ? 28.69325 5.82068 22.07605 1.000 57.62360 185 THR A C 1
ATOM 1351 O O . THR A 1 185 ? 28.52784 6.15044 23.25478 1.000 52.91961 185 THR A O 1
ATOM 1355 N N . VAL A 1 186 ? 29.11632 6.65632 21.13554 1.000 51.94229 186 VAL A N 1
ATOM 1356 C CA . VAL A 1 186 ? 29.70887 7.95182 21.43313 1.000 54.37378 186 VAL A CA 1
ATOM 1357 C C . VAL A 1 186 ? 28.73278 9.05516 21.05835 1.000 50.47293 186 VAL A C 1
ATOM 1358 O O . VAL A 1 186 ? 28.24794 9.11280 19.92096 1.000 52.73185 186 VAL A O 1
ATOM 1362 N N . LEU A 1 187 ? 28.45357 9.92976 22.01745 1.000 53.07874 187 LEU A N 1
ATOM 1363 C CA . LEU A 1 187 ? 27.75763 11.18176 21.76817 1.000 55.78945 187 LEU A CA 1
ATOM 1364 C C . LEU A 1 187 ? 28.81863 12.26766 21.65166 1.000 55.84989 187 LEU A C 1
ATOM 1365 O O . LEU A 1 187 ? 29.50204 12.58403 22.62594 1.000 52.90426 187 LEU A O 1
ATOM 1370 N N . VAL A 1 188 ? 28.98315 12.80631 20.45207 1.000 55.97394 188 VAL A N 1
ATOM 1371 C CA . VAL A 1 188 ? 29.90164 13.91596 20.21120 1.000 52.09656 188 VAL A CA 1
ATOM 1372 C C . VAL A 1 188 ? 29.14837 15.21748 20.45989 1.000 57.21413 188 VAL A C 1
ATOM 1373 O O . VAL A 1 188 ? 28.13119 15.49058 19.81365 1.000 61.67321 188 VAL A O 1
ATOM 1377 N N . PHE A 1 189 ? 29.65330 16.02603 21.38542 1.000 52.74349 189 PHE A N 1
ATOM 1378 C CA . PHE A 1 189 ? 29.00124 17.26056 21.83064 1.000 58.14160 189 PHE A CA 1
ATOM 1379 C C . PHE A 1 189 ? 29.81940 18.43498 21.29437 1.000 53.50400 189 PHE A C 1
ATOM 1380 O O . PHE A 1 189 ? 30.71977 18.93507 21.96717 1.000 57.00334 189 PHE A O 1
ATOM 1388 N N . ASP A 1 190 ? 29.50114 18.87563 20.07474 1.000 51.07946 190 ASP A N 1
ATOM 1389 C CA . ASP A 1 190 ? 30.32241 19.84701 19.35412 1.000 60.98346 190 ASP A CA 1
ATOM 1390 C C . ASP A 1 190 ? 29.69224 21.23211 19.44271 1.000 58.75922 190 ASP A C 1
ATOM 1391 O O . ASP A 1 190 ? 28.66403 21.49658 18.81416 1.000 57.71090 190 ASP A O 1
ATOM 1396 N N . LEU A 1 191 ? 30.32811 22.11977 20.20500 1.000 58.36019 191 LEU A N 1
ATOM 1397 C CA . LEU A 1 191 ? 29.89150 23.50720 20.34929 1.000 62.23902 191 LEU A CA 1
ATOM 1398 C C . LEU A 1 191 ? 31.05264 24.42954 19.99880 1.000 55.97755 191 LEU A C 1
ATOM 1399 O O . LEU A 1 191 ? 32.00047 24.55972 20.77979 1.000 52.70303 191 LEU A O 1
ATOM 1404 N N . GLY A 1 192 ? 30.96922 25.09003 18.84629 1.000 57.60906 192 GLY A N 1
ATOM 1405 C CA . GLY A 1 192 ? 32.05898 25.93291 18.39230 1.000 55.09703 192 GLY A CA 1
ATOM 1406 C C . GLY A 1 192 ? 31.75149 27.41676 18.37092 1.000 63.06861 192 GLY A C 1
ATOM 1407 O O . GLY A 1 192 ? 31.11979 27.94427 19.29128 1.000 61.86481 192 GLY A O 1
ATOM 1408 N N . GLY A 1 193 ? 32.19707 28.10491 17.31878 1.000 72.71662 193 GLY A N 1
ATOM 1409 C CA . GLY A 1 193 ? 32.02313 29.54810 17.26778 1.000 60.07023 193 GLY A CA 1
ATOM 1410 C C . GLY A 1 193 ? 30.57724 29.96453 17.07237 1.000 59.21653 193 GLY A C 1
ATOM 1411 O O . GLY A 1 193 ? 30.06472 30.82233 17.79539 1.000 55.58088 193 GLY A O 1
ATOM 1412 N N . GLY A 1 194 ? 29.89874 29.36341 16.09849 1.000 57.49058 194 GLY A N 1
ATOM 1413 C CA . GLY A 1 194 ? 28.55392 29.79342 15.76694 1.000 55.27649 194 GLY A CA 1
ATOM 1414 C C . GLY A 1 194 ? 27.51962 28.69062 15.67602 1.000 59.98755 194 GLY A C 1
ATOM 1415 O O . GLY A 1 194 ? 26.32360 28.96844 15.54726 1.000 63.26238 194 GLY A O 1
ATOM 1416 N N . THR A 1 195 ? 27.96065 27.43841 15.76246 1.000 64.12696 195 THR A N 1
ATOM 1417 C CA . THR A 1 195 ? 27.11511 26.28462 15.49320 1.000 58.50635 195 THR A CA 1
ATOM 1418 C C . THR A 1 195 ? 27.21976 25.27218 16.62824 1.000 60.13150 195 THR A C 1
ATOM 1419 O O . THR A 1 195 ? 28.25379 25.17202 17.29246 1.000 63.43090 195 THR A O 1
ATOM 1423 N N . PHE A 1 196 ? 26.13874 24.51665 16.84017 1.000 57.62970 196 PHE A N 1
ATOM 1424 C CA . PHE A 1 196 ? 26.07321 23.46296 17.85010 1.000 55.73363 196 PHE A CA 1
ATOM 1425 C C . PHE A 1 196 ? 25.66464 22.15068 17.18969 1.000 57.36544 196 PHE A C 1
ATOM 1426 O O . PHE A 1 196 ? 24.65657 22.09910 16.47913 1.000 61.82233 196 PHE A O 1
ATOM 1434 N N . ASP A 1 197 ? 26.43792 21.09004 17.42992 1.000 57.44999 197 ASP A N 1
ATOM 1435 C CA . ASP A 1 197 ? 26.32312 19.85075 16.66238 1.000 60.67454 197 ASP A CA 1
ATOM 1436 C C . ASP A 1 197 ? 26.38197 18.64572 17.58846 1.000 61.85589 197 ASP A C 1
ATOM 1437 O O . ASP A 1 197 ? 27.38693 18.44348 18.27645 1.000 61.62285 197 ASP A O 1
ATOM 1442 N N . VAL A 1 198 ? 25.32916 17.82873 17.57727 1.000 61.65866 198 VAL A N 1
ATOM 1443 C CA . VAL A 1 198 ? 25.26412 16.60254 18.37136 1.000 62.95001 198 VAL A CA 1
ATOM 1444 C C . VAL A 1 198 ? 25.25360 15.40924 17.42743 1.000 65.09001 198 VAL A C 1
ATOM 1445 O O . VAL A 1 198 ? 24.35523 15.28247 16.58631 1.000 69.59197 198 VAL A O 1
ATOM 1449 N N . THR A 1 199 ? 26.23346 14.52048 17.58634 1.000 61.60065 199 THR A N 1
ATOM 1450 C CA . THR A 1 199 ? 26.35713 13.33442 16.75026 1.000 55.87355 199 THR A CA 1
ATOM 1451 C C . THR A 1 199 ? 26.45400 12.09478 17.62572 1.000 61.84304 199 THR A C 1
ATOM 1452 O O . THR A 1 199 ? 27.19957 12.07837 18.60971 1.000 63.31066 199 THR A O 1
ATOM 1456 N N . ILE A 1 200 ? 25.70427 11.06101 17.26111 1.000 60.49583 200 ILE A N 1
ATOM 1457 C CA . ILE A 1 200 ? 25.74152 9.77246 17.93973 1.000 59.06915 200 ILE A CA 1
ATOM 1458 C C . ILE A 1 200 ? 26.39580 8.77236 16.99879 1.000 55.38656 200 ILE A C 1
ATOM 1459 O O . ILE A 1 200 ? 25.88487 8.50598 15.90346 1.000 53.31829 200 ILE A O 1
ATOM 1464 N N . LEU A 1 201 ? 27.53839 8.24057 17.41665 1.000 57.01172 201 LEU A N 1
ATOM 1465 C CA . LEU A 1 201 ? 28.32580 7.31937 16.61235 1.000 61.37582 201 LEU A CA 1
ATOM 1466 C C . LEU A 1 201 ? 28.27293 5.93368 17.22859 1.000 58.45985 201 LEU A C 1
ATOM 1467 O O . LEU A 1 201 ? 28.54875 5.76797 18.42242 1.000 53.89871 201 LEU A O 1
ATOM 1472 N N . GLU A 1 202 ? 27.92608 4.94529 16.41200 1.000 65.30388 202 GLU A N 1
ATOM 1473 C CA . GLU A 1 202 ? 27.99152 3.54779 16.82493 1.000 65.04817 202 GLU A CA 1
ATOM 1474 C C . GLU A 1 202 ? 29.34640 3.00792 16.37825 1.000 62.99352 202 GLU A C 1
ATOM 1475 O O . GLU A 1 202 ? 29.50061 2.48076 15.27613 1.000 68.03086 202 GLU A O 1
ATOM 1481 N N . ILE A 1 203 ? 30.34955 3.15429 17.23731 1.000 59.33424 203 ILE A N 1
ATOM 1482 C CA . ILE A 1 203 ? 31.66334 2.58469 16.96465 1.000 69.24810 203 ILE A CA 1
ATOM 1483 C C . ILE A 1 203 ? 31.64592 1.13144 17.39485 1.000 72.92077 203 ILE A C 1
ATOM 1484 O O . ILE A 1 203 ? 31.27299 0.81019 18.52961 1.000 66.17539 203 ILE A O 1
ATOM 1489 N N . GLY A 1 204 ? 32.02046 0.25165 16.47655 1.000 74.70926 204 GLY A N 1
ATOM 1490 C CA . GLY A 1 204 ? 32.03579 -1.17574 16.72510 1.000 82.37856 204 GLY A CA 1
ATOM 1491 C C . GLY A 1 204 ? 32.54224 -1.90821 15.49753 1.000 99.07240 204 GLY A C 1
ATOM 1492 O O . GLY A 1 204 ? 32.07312 -1.64719 14.37577 1.000 102.10977 204 GLY A O 1
ATOM 1493 N N . GLU A 1 205 ? 33.51129 -2.80291 15.69265 1.000 95.95966 205 GLU A N 1
ATOM 1494 C CA . GLU A 1 205 ? 34.08653 -3.58431 14.60510 1.000 99.21569 205 GLU A CA 1
ATOM 1495 C C . GLU A 1 205 ? 34.58867 -2.70159 13.46544 1.000 101.18178 205 GLU A C 1
ATOM 1496 O O . GLU A 1 205 ? 34.60232 -3.11011 12.30186 1.000 97.41999 205 GLU A O 1
ATOM 1502 N N . GLY A 1 206 ? 34.96754 -1.46533 13.78111 1.000 100.94751 206 GLY A N 1
ATOM 1503 C CA . GLY A 1 206 ? 35.58823 -0.58062 12.80691 1.000 99.76243 206 GLY A CA 1
ATOM 1504 C C . GLY A 1 206 ? 34.64456 0.27317 11.98809 1.000 103.96784 206 GLY A C 1
ATOM 1505 O O . GLY A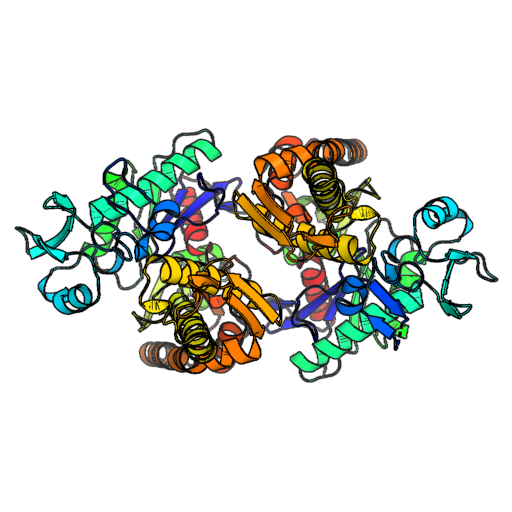 1 206 ? 35.10776 1.19835 11.31756 1.000 100.33026 206 GLY A O 1
ATOM 1506 N N . VAL A 1 207 ? 33.34656 -0.00798 12.00714 1.000 102.73631 207 VAL A N 1
ATOM 1507 C CA . VAL A 1 207 ? 32.36909 0.81664 11.30536 1.000 97.01558 207 VAL A CA 1
ATOM 1508 C C . VAL A 1 207 ? 31.95230 1.95727 12.22306 1.000 87.83953 207 VAL A C 1
ATOM 1509 O O . VAL A 1 207 ? 31.44024 1.72216 13.31953 1.000 90.81988 207 VAL A O 1
ATOM 1511 N N . PHE A 1 208 ? 32.17758 3.19458 11.77472 1.000 77.15182 208 PHE A N 1
ATOM 1512 C CA . PHE A 1 208 ? 31.71010 4.40045 12.46765 1.000 75.69742 208 PHE A CA 1
ATOM 1513 C C . PHE A 1 208 ? 30.35728 4.79431 11.88003 1.000 74.29082 208 PHE A C 1
ATOM 1514 O O . PHE A 1 208 ? 30.24612 5.65808 11.00734 1.000 87.30205 208 PHE A O 1
ATOM 1522 N N . GLU A 1 209 ? 29.30695 4.15031 12.37516 1.000 75.83416 209 GLU A N 1
ATOM 1523 C CA . GLU A 1 209 ? 27.96460 4.34288 11.83652 1.000 75.68287 209 GLU A CA 1
ATOM 1524 C C . GLU A 1 209 ? 27.30970 5.52028 12.54723 1.000 65.57624 209 GLU A C 1
ATOM 1525 O O . GLU A 1 209 ? 27.00210 5.43547 13.74094 1.000 66.16470 209 GLU A O 1
ATOM 1531 N N . VAL A 1 210 ? 27.10130 6.61651 11.81760 1.000 66.76515 210 VAL A N 1
ATOM 1532 C CA . VAL A 1 210 ? 26.36294 7.75062 12.36105 1.000 66.99913 210 VAL A CA 1
ATOM 1533 C C . VAL A 1 210 ? 24.91073 7.33799 12.56176 1.000 64.17082 210 VAL A C 1
ATOM 1534 O O . VAL A 1 210 ? 24.23403 6.91519 11.61703 1.000 68.43911 210 VAL A O 1
ATOM 1538 N N . LYS A 1 211 ? 24.42202 7.47082 13.79660 1.000 60.41830 211 LYS A N 1
ATOM 1539 C CA . LYS A 1 211 ? 23.09639 6.99776 14.16744 1.000 58.48190 211 LYS A CA 1
ATOM 1540 C C . LYS A 1 211 ? 22.06537 8.10304 14.33054 1.000 63.81569 211 LYS A C 1
ATOM 1541 O O . LYS A 1 211 ? 20.86678 7.81030 14.30043 1.000 61.73752 211 LYS A O 1
ATOM 1547 N N . ALA A 1 212 ? 22.49562 9.35167 14.49560 1.000 71.95834 212 ALA A N 1
ATOM 1548 C CA . ALA A 1 212 ? 21.59867 10.47503 14.72257 1.000 59.87587 212 ALA A CA 1
ATOM 1549 C C . ALA A 1 212 ? 22.39722 11.76310 14.59506 1.000 63.19203 212 ALA A C 1
ATOM 1550 O O . ALA A 1 212 ? 23.57301 11.80148 14.96281 1.000 64.91562 212 ALA A O 1
ATOM 1552 N N . THR A 1 213 ? 21.76242 12.80732 14.06359 1.000 66.51613 213 THR A N 1
ATOM 1553 C CA . THR A 1 213 ? 22.31789 14.15446 14.10240 1.000 63.19974 213 THR A CA 1
ATOM 1554 C C . THR A 1 213 ? 21.25450 15.13404 14.56991 1.000 65.77406 213 THR A C 1
ATOM 1555 O O . THR A 1 213 ? 20.06080 14.95585 14.31340 1.000 70.15465 213 THR A O 1
ATOM 1559 N N . SER A 1 214 ? 21.71165 16.17408 15.25561 1.000 63.14079 214 SER A N 1
ATOM 1560 C CA . SER A 1 214 ? 20.87192 17.29675 15.64432 1.000 64.51065 214 SER A CA 1
ATOM 1561 C C . SER A 1 214 ? 21.78856 18.48716 15.87952 1.000 65.12848 214 SER A C 1
ATOM 1562 O O . SER A 1 214 ? 23.01213 18.38060 15.77833 1.000 64.13966 214 SER A O 1
ATOM 1565 N N . GLY A 1 215 ? 21.19691 19.62689 16.19270 1.000 62.00382 215 GLY A N 1
ATOM 1566 C CA . GLY A 1 215 ? 21.99938 20.76958 16.56445 1.000 59.79231 215 GLY A CA 1
ATOM 1567 C C . GLY A 1 215 ? 21.26098 22.08191 16.38521 1.000 63.79766 215 GLY A C 1
ATOM 1568 O O . GLY A 1 215 ? 20.04938 22.12491 16.17627 1.000 65.24848 215 GLY A O 1
ATOM 1569 N N . ASP A 1 216 ? 22.04009 23.15366 16.48740 1.000 63.90110 216 ASP A N 1
ATOM 1570 C CA . ASP A 1 216 ? 21.54508 24.52587 16.43801 1.000 63.19035 216 ASP A CA 1
ATOM 1571 C C . ASP A 1 216 ? 22.52939 25.30955 15.58304 1.000 62.07566 216 ASP A C 1
ATOM 1572 O O . ASP A 1 216 ? 23.66197 25.55699 16.01212 1.000 64.43529 216 ASP A O 1
ATOM 1577 N N . THR A 1 217 ? 22.11236 25.68643 14.37390 1.000 63.15847 217 THR A N 1
ATOM 1578 C CA . THR A 1 217 ? 23.04185 26.33193 13.45285 1.000 66.82078 217 THR A CA 1
ATOM 1579 C C . THR A 1 217 ? 23.37842 27.76470 13.84863 1.000 66.20027 217 THR A C 1
ATOM 1580 O O . THR A 1 217 ? 24.24125 28.37315 13.20635 1.000 69.21630 217 THR A O 1
ATOM 1584 N N . HIS A 1 218 ? 22.72928 28.31042 14.87978 1.000 65.34398 218 HIS A N 1
ATOM 1585 C CA . HIS A 1 218 ? 22.99543 29.65877 15.36823 1.000 61.14925 218 HIS A CA 1
ATOM 1586 C C . HIS A 1 218 ? 23.11068 29.62876 16.89368 1.000 61.23479 218 HIS A C 1
ATOM 1587 O O . HIS A 1 218 ? 22.35712 30.26367 17.62738 1.000 61.91590 218 HIS A O 1
ATOM 1594 N N . LEU A 1 219 ? 24.08680 28.86593 17.37625 1.000 64.19818 219 LEU A N 1
ATOM 1595 C CA . LEU A 1 219 ? 24.35181 28.75494 18.80456 1.000 59.82673 219 LEU A CA 1
ATOM 1596 C C . LEU A 1 219 ? 25.82082 28.40961 18.97108 1.000 56.96148 219 LEU A C 1
ATOM 1597 O O . LEU A 1 219 ? 26.25390 27.33043 18.55610 1.000 56.28015 219 LEU A O 1
ATOM 1602 N N . GLY A 1 220 ? 26.58448 29.32287 19.55323 1.000 53.83637 220 GLY A N 1
ATOM 1603 C CA . GLY A 1 220 ? 28.00836 29.09881 19.67558 1.000 58.11922 220 GLY A CA 1
ATOM 1604 C C . GLY A 1 220 ? 28.64355 30.11712 20.59018 1.000 54.84763 220 GLY A C 1
ATOM 1605 O O . GLY A 1 220 ? 27.96026 30.89785 21.25446 1.000 58.19126 220 GLY A O 1
ATOM 1606 N N . GLY A 1 221 ? 29.97677 30.09776 20.60374 1.000 54.38954 221 GLY A N 1
ATOM 1607 C CA . GLY A 1 221 ? 30.71575 30.94667 21.51822 1.000 58.42115 221 GLY A CA 1
ATOM 1608 C C . GLY A 1 221 ? 30.58926 32.42351 21.21006 1.000 59.38347 221 GLY A C 1
ATOM 1609 O O . GLY A 1 221 ? 30.73312 33.25983 22.10627 1.000 57.10736 221 GLY A O 1
ATOM 1610 N N . SER A 1 222 ? 30.32264 32.77007 19.94878 1.000 58.30097 222 SER A N 1
ATOM 1611 C CA . SER A 1 222 ? 30.13883 34.17582 19.60658 1.000 55.85536 222 SER A CA 1
ATOM 1612 C C . SER A 1 222 ? 28.86986 34.74214 20.22368 1.000 64.97045 222 SER A C 1
ATOM 1613 O O . SER A 1 222 ? 28.79312 35.94746 20.48555 1.000 59.87706 222 SER A O 1
ATOM 1616 N N . ASP A 1 223 ? 27.86868 33.89826 20.45977 1.000 61.16441 223 ASP A N 1
ATOM 1617 C CA . ASP A 1 223 ? 26.65546 34.37464 21.11262 1.000 61.71729 223 ASP A CA 1
ATOM 1618 C C . ASP A 1 223 ? 26.92908 34.75627 22.56347 1.000 64.89708 223 ASP A C 1
ATOM 1619 O O . ASP A 1 223 ? 26.36406 35.73406 23.07093 1.000 64.74899 223 ASP A O 1
ATOM 1624 N N . MET A 1 224 ? 27.80263 34.00462 23.24173 1.000 61.30766 224 MET A N 1
ATOM 1625 C CA . MET A 1 224 ? 28.27671 34.42677 24.55624 1.000 57.34118 224 MET A CA 1
ATOM 1626 C C . MET A 1 224 ? 29.01676 35.75202 24.46131 1.000 61.46673 224 MET A C 1
ATOM 1627 O O . MET A 1 224 ? 28.88718 36.61201 25.34204 1.000 65.26832 224 MET A O 1
ATOM 1632 N N . ASP A 1 225 ? 29.79943 35.93133 23.39333 1.000 62.88715 225 ASP A N 1
ATOM 1633 C CA . ASP A 1 225 ? 30.54794 37.17130 23.21088 1.000 62.40935 225 ASP A CA 1
ATOM 1634 C C . ASP A 1 225 ? 29.61078 38.36558 23.09632 1.000 63.82618 225 ASP A C 1
ATOM 1635 O O . ASP A 1 225 ? 29.79858 39.38492 23.76803 1.000 60.36472 225 ASP A O 1
ATOM 1640 N N . HIS A 1 226 ? 28.59060 38.25448 22.24599 1.000 64.48134 226 HIS A N 1
ATOM 1641 C CA . HIS A 1 226 ? 27.65656 39.35860 22.06019 1.000 57.15139 226 HIS A CA 1
ATOM 1642 C C . HIS A 1 226 ? 26.89020 39.66134 23.34033 1.000 62.32932 226 HIS A C 1
ATOM 1643 O O . HIS A 1 226 ? 26.54908 40.81978 23.60588 1.000 66.91768 226 HIS A O 1
ATOM 1650 N N . ALA A 1 227 ? 26.59603 38.63064 24.13805 1.000 65.43585 227 ALA A N 1
ATOM 1651 C CA . ALA A 1 227 ? 25.93073 38.84916 25.41989 1.000 64.71098 227 ALA A CA 1
ATOM 1652 C C . ALA A 1 227 ? 26.74957 39.77410 26.31034 1.000 59.19805 227 ALA A C 1
ATOM 1653 O O . ALA A 1 227 ? 26.20329 40.68019 26.94979 1.000 61.24231 227 ALA A O 1
ATOM 1655 N N . ILE A 1 228 ? 28.06677 39.56877 26.35060 1.000 57.02222 228 ILE A N 1
ATOM 1656 C CA . ILE A 1 228 ? 28.94074 40.47100 27.09151 1.000 57.36113 228 ILE A CA 1
ATOM 1657 C C . ILE A 1 228 ? 28.92970 41.85615 26.45653 1.000 63.81174 228 ILE A C 1
ATOM 1658 O O . ILE A 1 228 ? 28.90107 42.87374 27.15650 1.000 64.06085 228 ILE A O 1
ATOM 1663 N N . VAL A 1 229 ? 28.93460 41.91671 25.12228 1.000 60.44333 229 VAL A N 1
ATOM 1664 C CA . VAL A 1 229 ? 28.96672 43.20150 24.42365 1.000 59.14753 229 VAL A CA 1
ATOM 1665 C C . VAL A 1 229 ? 27.74763 44.03915 24.78636 1.000 58.77205 229 VAL A C 1
ATOM 1666 O O . VAL A 1 229 ? 27.86807 45.20588 25.17574 1.000 55.85257 229 VAL A O 1
ATOM 1670 N N . ASN A 1 230 ? 26.55357 43.45833 24.65475 1.000 57.22666 230 ASN A N 1
ATOM 1671 C CA . ASN A 1 230 ? 25.33592 44.19431 24.97895 1.000 55.44467 230 ASN A CA 1
ATOM 1672 C C . ASN A 1 230 ? 25.31025 44.62034 26.43747 1.000 60.85293 230 ASN A C 1
ATOM 1673 O O . ASN A 1 230 ? 24.82141 45.70900 26.75323 1.000 65.94968 230 ASN A O 1
ATOM 1678 N N . TRP A 1 231 ? 25.83899 43.78893 27.33624 1.000 62.42886 231 TRP A N 1
ATOM 1679 C CA . TRP A 1 231 ? 25.93916 44.19645 28.73142 1.000 61.62925 231 TRP A CA 1
ATOM 1680 C C . TRP A 1 231 ? 26.88858 45.37976 28.88984 1.000 64.43508 231 TRP A C 1
ATOM 1681 O O . TRP A 1 231 ? 26.57693 46.34080 29.60217 1.000 66.00037 231 TRP A O 1
ATOM 1692 N N . LEU A 1 232 ? 28.04182 45.34005 28.21737 1.000 60.58201 232 LEU A N 1
ATOM 1693 C CA . LEU A 1 232 ? 29.02182 46.41513 28.36232 1.000 61.43764 232 LEU A CA 1
ATOM 1694 C C . LEU A 1 232 ? 28.52249 47.71985 27.74821 1.000 65.03586 232 LEU A C 1
ATOM 1695 O O . LEU A 1 232 ? 28.79518 48.80367 28.27749 1.000 56.25172 232 LEU A O 1
ATOM 1700 N N . ALA A 1 233 ? 27.78920 47.64059 26.63523 1.000 61.89174 233 ALA A N 1
ATOM 1701 C CA . ALA A 1 233 ? 27.30674 48.85849 25.99229 1.000 56.68179 233 ALA A CA 1
ATOM 1702 C C . ALA A 1 233 ? 26.17454 49.49977 26.78709 1.000 63.20772 233 ALA A C 1
ATOM 1703 O O . ALA A 1 233 ? 26.11670 50.72847 26.91130 1.000 64.27873 233 ALA A O 1
ATOM 1705 N N . GLU A 1 234 ? 25.25073 48.68976 27.30992 1.000 57.67033 234 GLU A N 1
ATOM 1706 C CA . GLU A 1 234 ? 24.16757 49.23102 28.12824 1.000 65.59323 234 GLU A CA 1
ATOM 1707 C C . GLU A 1 234 ? 24.71340 49.92123 29.37258 1.000 64.03469 234 GLU A C 1
ATOM 1708 O O . GLU A 1 234 ? 24.26155 51.01426 29.73489 1.000 60.66609 234 GLU A O 1
ATOM 1714 N N . GLU A 1 235 ? 25.69391 49.29906 30.03498 1.000 64.22158 235 GLU A N 1
ATOM 1715 C CA . GLU A 1 235 ? 26.32358 49.90140 31.20348 1.000 68.50056 235 GLU A CA 1
ATOM 1716 C C . GLU A 1 235 ? 27.07871 51.17721 30.86632 1.000 65.82758 235 GLU A C 1
ATOM 1717 O O . GLU A 1 235 ? 27.26904 52.01922 31.74975 1.000 64.50426 235 GLU A O 1
ATOM 1723 N N . PHE A 1 236 ? 27.51778 51.33279 29.61837 1.000 66.53419 236 PHE A N 1
ATOM 1724 C CA . PHE A 1 236 ? 28.23489 52.52484 29.19298 1.000 60.48339 236 PHE A CA 1
ATOM 1725 C C . PHE A 1 236 ? 27.29523 53.62516 28.72105 1.000 60.64564 236 PHE A C 1
ATOM 1726 O O . PHE A 1 236 ? 27.58657 54.80917 28.92859 1.000 58.07510 236 PHE A O 1
ATOM 1734 N N . LYS A 1 237 ? 26.18179 53.26071 28.07722 1.000 66.23187 237 LYS A N 1
ATOM 1735 C CA . LYS A 1 237 ? 25.15800 54.24923 27.76405 1.000 64.85141 237 LYS A CA 1
ATOM 1736 C C . LYS A 1 237 ? 24.58313 54.85087 29.03746 1.000 64.95488 237 LYS A C 1
ATOM 1737 O O . LYS A 1 237 ? 24.35117 56.06149 29.11289 1.000 69.15401 237 LYS A O 1
ATOM 1743 N N . LYS A 1 238 ? 24.34967 54.01797 30.05336 1.000 61.02718 238 LYS A N 1
ATOM 1744 C CA . LYS A 1 238 ? 23.79432 54.51621 31.30765 1.000 62.90041 238 LYS A CA 1
ATOM 1745 C C . LYS A 1 238 ? 24.77220 55.43465 32.03087 1.000 59.24888 238 LYS A C 1
ATOM 1746 O O . LYS A 1 238 ? 24.34716 56.37538 32.71008 1.000 52.55847 238 LYS A O 1
ATOM 1752 N N . GLU A 1 239 ? 26.07541 55.18544 31.88814 1.000 59.26239 239 GLU A N 1
ATOM 1753 C CA . GLU A 1 239 ? 27.08547 55.97076 32.58778 1.000 58.28961 239 GLU A CA 1
ATOM 1754 C C . GLU A 1 239 ? 27.44077 57.25902 31.84702 1.000 61.86949 239 GLU A C 1
ATOM 1755 O O . GLU A 1 239 ? 27.78357 58.25782 32.49131 1.000 58.66560 239 GLU A O 1
ATOM 1761 N N . HIS A 1 240 ? 27.35195 57.27184 30.50675 1.000 67.81566 240 HIS A N 1
ATOM 1762 C CA . HIS A 1 240 ? 27.83445 58.41070 29.73050 1.000 62.31490 240 HIS A CA 1
ATOM 1763 C C . HIS A 1 240 ? 26.91414 58.87584 28.60942 1.000 61.91722 240 HIS A C 1
ATOM 1764 O O . HIS A 1 240 ? 27.27535 59.82788 27.90862 1.000 65.73474 240 HIS A O 1
ATOM 1771 N N . GLY A 1 241 ? 25.76678 58.23772 28.39136 1.000 63.03525 241 GLY A N 1
ATOM 1772 C CA . GLY A 1 241 ? 24.93032 58.62768 27.27008 1.000 63.74303 241 GLY A CA 1
ATOM 1773 C C . GLY A 1 241 ? 25.55816 58.40093 25.91294 1.000 64.61818 241 GLY A C 1
ATOM 1774 O O . GLY A 1 241 ? 25.09885 58.97202 24.92032 1.000 57.41725 241 GLY A O 1
ATOM 1775 N N . VAL A 1 242 ? 26.61033 57.58850 25.84360 1.000 66.10214 242 VAL A N 1
ATOM 1776 C CA . VAL A 1 242 ? 27.28420 57.24406 24.59535 1.000 62.39499 242 VAL A CA 1
ATOM 1777 C C . VAL A 1 242 ? 26.92737 55.80469 24.24485 1.000 65.55225 242 VAL A C 1
ATOM 1778 O O . VAL A 1 242 ? 27.05600 54.90568 25.08427 1.000 62.38595 242 VAL A O 1
ATOM 1782 N N . ASP A 1 243 ? 26.46667 55.58609 23.01420 1.000 63.49407 243 ASP A N 1
ATOM 1783 C CA . ASP A 1 243 ? 26.10127 54.24904 22.54224 1.000 64.17844 243 ASP A CA 1
ATOM 1784 C C . ASP A 1 243 ? 27.26090 53.70346 21.71347 1.000 61.78701 243 ASP A C 1
ATOM 1785 O O . ASP A 1 243 ? 27.34916 53.93161 20.50786 1.000 59.84393 243 ASP A O 1
ATOM 1790 N N . LEU A 1 244 ? 28.14558 52.95243 22.37475 1.000 66.00726 244 LEU A N 1
ATOM 1791 C CA . LEU A 1 244 ? 29.34287 52.42560 21.72856 1.000 56.08735 244 LEU A CA 1
ATOM 1792 C C . LEU A 1 244 ? 29.03165 51.49428 20.56353 1.000 62.70911 244 LEU A C 1
ATOM 1793 O O . LEU A 1 244 ? 29.90537 51.26738 19.71896 1.000 68.96352 244 LEU A O 1
ATOM 1798 N N . LYS A 1 245 ? 27.81749 50.94356 20.49769 1.000 59.13234 245 LYS A N 1
ATOM 1799 C CA . LYS A 1 245 ? 27.45253 50.07853 19.38101 1.000 56.79516 245 LYS A CA 1
ATOM 1800 C C . LYS A 1 245 ? 27.25351 50.84458 18.07922 1.000 63.46658 245 LYS A C 1
ATOM 1801 O O . LYS A 1 245 ? 27.19567 50.21815 17.01447 1.000 66.82245 245 LYS A O 1
ATOM 1807 N N . ALA A 1 246 ? 27.15169 52.17215 18.13503 1.000 66.12543 246 ALA A N 1
ATOM 1808 C CA . ALA A 1 246 ? 26.98706 52.98964 16.94142 1.000 64.50375 246 ALA A CA 1
ATOM 1809 C C . ALA A 1 246 ? 28.30929 53.40550 16.30930 1.000 61.95543 246 ALA A C 1
ATOM 1810 O O . ALA A 1 246 ? 28.30432 53.90175 15.17693 1.000 63.36566 246 ALA A O 1
ATOM 1812 N N . ASP A 1 247 ? 29.43040 53.22856 17.00700 1.000 59.95041 247 ASP A N 1
ATOM 1813 C CA . ASP A 1 247 ? 30.75485 53.55694 16.49050 1.000 65.51025 247 ASP A CA 1
ATOM 1814 C C . ASP A 1 247 ? 31.45522 52.25374 16.11986 1.000 64.02650 247 ASP A C 1
ATOM 1815 O O . ASP A 1 247 ? 31.86654 51.49152 17.00352 1.000 68.11343 247 ASP A O 1
ATOM 1820 N N . ARG A 1 248 ? 31.59732 52.00456 14.81362 1.000 66.99834 248 ARG A N 1
ATOM 1821 C CA . ARG A 1 248 ? 32.23338 50.77349 14.35550 1.000 63.38212 248 ARG A CA 1
ATOM 1822 C C . ARG A 1 248 ? 33.60182 50.55639 14.98648 1.000 64.37384 248 ARG A C 1
ATOM 1823 O O . ARG A 1 248 ? 34.01265 49.40963 15.19256 1.000 63.81908 248 ARG A O 1
ATOM 1831 N N . GLN A 1 249 ? 34.33122 51.63088 15.29249 1.000 63.70514 249 GLN A N 1
ATOM 1832 C CA . GLN A 1 249 ? 35.64587 51.43739 15.89449 1.000 70.62398 249 GLN A CA 1
ATOM 1833 C C . GLN A 1 249 ? 35.52444 50.98194 17.34270 1.000 73.50859 249 GLN A C 1
ATOM 1834 O O . GLN A 1 249 ? 36.22824 50.06018 17.76914 1.000 69.73562 249 GLN A O 1
ATOM 1840 N N . ALA A 1 250 ? 34.62492 51.59526 18.11085 1.000 67.81170 250 ALA A N 1
ATOM 1841 C CA . ALA A 1 250 ? 34.42712 51.14877 19.48643 1.000 60.12627 250 ALA A CA 1
ATOM 1842 C C . ALA A 1 250 ? 33.79074 49.76362 19.53371 1.000 63.31101 250 ALA A C 1
ATOM 1843 O O . ALA A 1 250 ? 34.13466 48.94663 20.39660 1.000 66.44988 250 ALA A O 1
ATOM 1845 N N . LEU A 1 251 ? 32.86320 49.47985 18.61464 1.000 62.68255 251 LEU A N 1
ATOM 1846 C CA . LEU A 1 251 ? 32.22902 48.16561 18.58906 1.000 64.84996 251 LEU A CA 1
ATOM 1847 C C . LEU A 1 251 ? 33.24708 47.06874 18.29725 1.000 62.15283 251 LEU A C 1
ATOM 1848 O O . LEU A 1 251 ? 33.17172 45.97361 18.86592 1.000 57.87572 251 LEU A O 1
ATOM 1853 N N . GLN A 1 252 ? 34.21524 47.34984 17.42213 1.000 60.54153 252 GLN A N 1
ATOM 1854 C CA . GLN A 1 252 ? 35.23339 46.35930 17.08927 1.000 58.53329 252 GLN A CA 1
ATOM 1855 C C . GLN A 1 252 ? 36.10056 46.01009 18.29502 1.000 60.43576 252 GLN A C 1
ATOM 1856 O O . GLN A 1 252 ? 36.50338 44.85172 18.45169 1.000 67.11881 252 GLN A O 1
ATOM 1862 N N . ARG A 1 253 ? 36.39742 46.98890 19.15401 1.000 58.80700 253 ARG A N 1
ATOM 1863 C CA . ARG A 1 253 ? 37.15242 46.71875 20.37360 1.000 59.61627 253 ARG A CA 1
ATOM 1864 C C . ARG A 1 253 ? 36.31400 45.99943 21.42291 1.000 57.99130 253 ARG A C 1
ATOM 1865 O O . ARG A 1 253 ? 36.85812 45.22322 22.21610 1.000 55.24734 253 ARG A O 1
ATOM 1873 N N . LEU A 1 254 ? 35.00419 46.25615 21.45924 1.000 59.57922 254 LEU A N 1
ATOM 1874 C CA . LEU A 1 254 ? 34.13720 45.53601 22.38630 1.000 55.21950 254 LEU A CA 1
ATOM 1875 C C . LEU A 1 254 ? 34.07262 44.05301 22.03766 1.000 58.25178 254 LEU A C 1
ATOM 1876 O O . LEU A 1 254 ? 34.19305 43.19748 22.92194 1.000 59.20877 254 LEU A O 1
ATOM 1881 N N . ILE A 1 255 ? 33.88118 43.72506 20.75483 1.000 57.46402 255 ILE A N 1
ATOM 1882 C CA . ILE A 1 255 ? 33.89906 42.31981 20.34472 1.000 58.73610 255 ILE A CA 1
ATOM 1883 C C . ILE A 1 255 ? 35.21121 41.67021 20.76177 1.000 52.77546 255 ILE A C 1
ATOM 1884 O O . ILE A 1 255 ? 35.22859 40.57060 21.32838 1.000 49.73389 255 ILE A O 1
ATOM 1889 N N . GLU A 1 256 ? 36.32969 42.35410 20.50017 1.000 53.06546 256 GLU A N 1
ATOM 1890 C CA . GLU A 1 256 ? 37.63805 41.79504 20.82421 1.000 51.68050 256 GLU A CA 1
ATOM 1891 C C . GLU A 1 256 ? 37.80894 41.62798 22.32889 1.000 60.14877 256 GLU A C 1
ATOM 1892 O O . GLU A 1 256 ? 38.27749 40.58414 22.79781 1.000 60.15458 256 GLU A O 1
ATOM 1898 N N . ALA A 1 257 ? 37.40332 42.63295 23.10441 1.000 58.60796 257 ALA A N 1
ATOM 1899 C CA . ALA A 1 257 ? 37.57873 42.55976 24.54951 1.000 55.25357 257 ALA A CA 1
ATOM 1900 C C . ALA A 1 257 ? 36.59846 41.58993 25.19578 1.000 53.98618 257 ALA A C 1
ATOM 1901 O O . ALA A 1 257 ? 36.93179 40.96723 26.20983 1.000 56.63954 257 ALA A O 1
ATOM 1903 N N . ALA A 1 258 ? 35.39197 41.45597 24.63877 1.000 49.39405 258 ALA A N 1
ATOM 1904 C CA . ALA A 1 258 ? 34.40378 40.55035 25.21731 1.000 53.37015 258 ALA A CA 1
ATOM 1905 C C . ALA A 1 258 ? 34.89201 39.10964 25.17220 1.000 58.95540 258 ALA A C 1
ATOM 1906 O O . ALA A 1 258 ? 34.89572 38.41013 26.19320 1.000 59.18161 258 ALA A O 1
ATOM 1908 N N . GLU A 1 259 ? 35.31487 38.64787 23.99101 1.000 56.41234 259 GLU A N 1
ATOM 1909 C CA . GLU A 1 259 ? 35.79674 37.27469 23.87352 1.000 58.15158 259 GLU A CA 1
ATOM 1910 C C . GLU A 1 259 ? 37.00298 37.01944 24.76574 1.000 56.23316 259 GLU A C 1
ATOM 1911 O O . GLU A 1 259 ? 37.15813 35.91069 25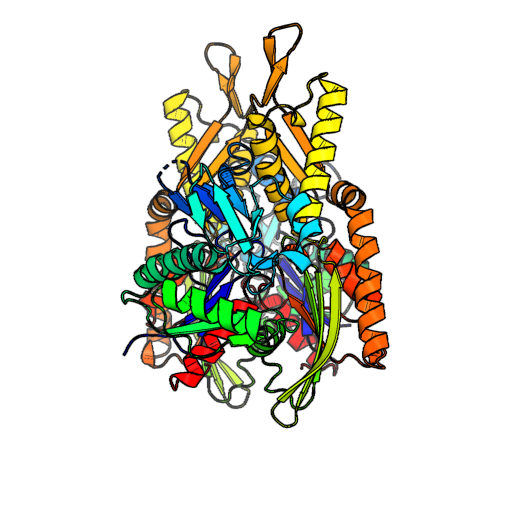.29135 1.000 59.98417 259 GLU A O 1
ATOM 1917 N N . LYS A 1 260 ? 37.87305 38.01711 24.94264 1.000 52.72078 260 LYS A N 1
ATOM 1918 C CA . LYS A 1 260 ? 39.01656 37.81509 25.82521 1.000 53.72635 260 LYS A CA 1
ATOM 1919 C C . LYS A 1 260 ? 38.57071 37.62282 27.27074 1.000 54.46302 260 LYS A C 1
ATOM 1920 O O . LYS A 1 260 ? 39.09696 36.75146 27.96894 1.000 56.04778 260 LYS A O 1
ATOM 1926 N N . ALA A 1 261 ? 37.59161 38.40861 27.73564 1.000 55.15962 261 ALA A N 1
ATOM 1927 C CA . ALA A 1 261 ? 37.12414 38.26193 29.11318 1.000 59.34255 261 ALA A CA 1
ATOM 1928 C C . ALA A 1 261 ? 36.42474 36.92359 29.31984 1.000 57.37858 261 ALA A C 1
ATOM 1929 O O . ALA A 1 261 ? 36.62497 36.26430 30.34802 1.000 61.65772 261 ALA A O 1
ATOM 1931 N N . LYS A 1 262 ? 35.58582 36.51866 28.36044 1.000 54.07672 262 LYS A N 1
ATOM 1932 C CA . LYS A 1 262 ? 34.95373 35.20535 28.42043 1.000 54.73736 262 LYS A CA 1
ATOM 1933 C C . LYS A 1 262 ? 35.99522 34.10875 28.59087 1.000 56.66175 262 LYS A C 1
ATOM 1934 O O . LYS A 1 262 ? 35.85392 33.22301 29.44396 1.000 60.78074 262 LYS A O 1
ATOM 1940 N N . ILE A 1 263 ? 37.05821 34.16295 27.78448 1.000 53.34416 263 ILE A N 1
ATOM 1941 C CA . ILE A 1 263 ? 38.08846 33.13145 27.83609 1.000 52.81226 263 ILE A CA 1
ATOM 1942 C C . ILE A 1 263 ? 38.76761 33.12873 29.20180 1.000 51.82165 263 ILE A C 1
ATOM 1943 O O . ILE A 1 263 ? 38.95769 32.07207 29.81521 1.000 56.40598 263 ILE A O 1
ATOM 1948 N N . GLU A 1 264 ? 39.10289 34.31504 29.72002 1.000 53.72028 264 GLU A N 1
ATOM 1949 C CA . GLU A 1 264 ? 39.68307 34.39791 31.05938 1.000 57.13278 264 GLU A CA 1
ATOM 1950 C C . GLU A 1 264 ? 38.73597 33.82765 32.10757 1.000 60.17105 264 GLU A C 1
ATOM 1951 O O . GLU A 1 264 ? 39.17298 33.16347 33.05417 1.000 64.68261 264 GLU A O 1
ATOM 1957 N N . LEU A 1 265 ? 37.43242 34.06248 31.94901 1.000 55.24605 265 LEU A N 1
ATOM 1958 C CA . LEU A 1 265 ? 36.45939 33.54810 32.90757 1.000 55.87162 265 LEU A CA 1
ATOM 1959 C C . LEU A 1 265 ? 36.23801 32.04989 32.79277 1.000 57.03133 265 LEU A C 1
ATOM 1960 O O . LEU A 1 265 ? 35.47956 31.49613 33.59408 1.000 56.39939 265 LEU A O 1
ATOM 1965 N N . SER A 1 266 ? 36.85313 31.37966 31.82491 1.000 55.96419 266 SER A N 1
ATOM 1966 C CA . SER A 1 266 ? 36.84978 29.92582 31.85535 1.000 58.86237 266 SER A CA 1
ATOM 1967 C C . SER A 1 266 ? 37.85923 29.36014 32.84688 1.000 56.34125 266 SER A C 1
ATOM 1968 O O . SER A 1 266 ? 37.79579 28.16638 33.15437 1.000 48.39824 266 SER A O 1
ATOM 1971 N N . SER A 1 267 ? 38.77264 30.18694 33.36202 1.000 62.71021 267 SER A N 1
ATOM 1972 C CA . SER A 1 267 ? 39.81773 29.74042 34.27839 1.000 54.62673 267 SER A CA 1
ATOM 1973 C C . SER A 1 267 ? 39.79054 30.46101 35.62174 1.000 51.36259 267 SER A C 1
ATOM 1974 O O . SER A 1 267 ? 40.65492 30.20280 36.46626 1.000 54.34514 267 SER A O 1
ATOM 1977 N N . THR A 1 268 ? 38.83439 31.35056 35.85172 1.000 55.62869 268 THR A N 1
ATOM 1978 C CA . THR A 1 268 ? 38.90763 32.21227 37.02462 1.000 61.13286 268 THR A CA 1
ATOM 1979 C C . THR A 1 268 ? 37.52678 32.79569 37.28120 1.000 57.53622 268 THR A C 1
ATOM 1980 O O . THR A 1 268 ? 36.63126 32.71345 36.43856 1.000 56.01368 268 THR A O 1
ATOM 1984 N N . LEU A 1 269 ? 37.36564 33.39761 38.45552 1.000 59.88499 269 LEU A N 1
ATOM 1985 C CA . LEU A 1 269 ? 36.04155 33.83829 38.87313 1.000 63.94880 269 LEU A CA 1
ATOM 1986 C C . LEU A 1 269 ? 35.69685 35.24846 38.41320 1.000 64.79600 269 LEU A C 1
ATOM 1987 O O . LEU A 1 269 ? 34.51128 35.56146 38.26607 1.000 66.00038 269 LEU A O 1
ATOM 1992 N N . GLU A 1 270 ? 36.68777 36.10165 38.16636 1.000 63.47268 270 GLU A N 1
ATOM 1993 C CA . GLU A 1 270 ? 36.41775 37.49800 37.85325 1.000 63.92589 270 GLU A CA 1
ATOM 1994 C C . GLU A 1 270 ? 37.52816 38.06369 36.97942 1.000 62.63779 270 GLU A C 1
ATOM 1995 O O . GLU A 1 270 ? 38.70092 37.72912 37.15960 1.000 61.43292 270 GLU A O 1
ATOM 2001 N N . THR A 1 271 ? 37.15450 38.93360 36.04341 1.000 58.59893 271 THR A N 1
ATOM 2002 C CA . THR A 1 271 ? 38.11861 39.59907 35.17729 1.000 65.28410 271 THR A CA 1
ATOM 2003 C C . THR A 1 271 ? 37.63077 41.01662 34.90233 1.000 63.50835 271 THR A C 1
ATOM 2004 O O . THR A 1 271 ? 36.47629 41.35944 35.16814 1.000 62.32688 271 THR A O 1
ATOM 2008 N N . THR A 1 272 ? 38.52603 41.85118 34.37547 1.000 61.57830 272 THR A N 1
ATOM 2009 C CA . THR A 1 272 ? 38.24853 43.26887 34.16695 1.000 65.54043 272 THR A CA 1
ATOM 2010 C C . THR A 1 272 ? 38.44958 43.62781 32.70196 1.000 64.68481 272 THR A C 1
ATOM 2011 O O . THR A 1 272 ? 39.53683 43.42484 32.15399 1.000 63.20010 272 THR A O 1
ATOM 2015 N N . ILE A 1 273 ? 37.40736 44.17284 32.08126 1.000 60.48268 273 ILE A N 1
ATOM 2016 C CA . ILE A 1 273 ? 37.47883 44.70121 30.72124 1.000 59.46516 273 ILE A CA 1
ATOM 2017 C C . ILE A 1 273 ? 37.88128 46.16789 30.80291 1.000 64.68567 273 ILE A C 1
ATOM 2018 O O . ILE A 1 273 ? 37.20003 46.96834 31.45002 1.000 70.62225 273 ILE A O 1
ATOM 2023 N N . SER A 1 274 ? 38.98245 46.52494 30.14477 1.000 63.78873 274 SER A N 1
ATOM 2024 C CA . SER A 1 274 ? 39.52572 47.88148 30.18951 1.000 67.27778 274 SER A CA 1
ATOM 2025 C C . SER A 1 274 ? 39.80493 48.35087 28.77059 1.000 66.41255 274 SER A C 1
ATOM 2026 O O . SER A 1 274 ? 40.77858 47.91186 28.15173 1.000 65.85850 274 SER A O 1
ATOM 2029 N N . LEU A 1 275 ? 38.96689 49.25689 28.26629 1.000 63.52370 275 LEU A N 1
ATOM 2030 C CA . LEU A 1 275 ? 39.09763 49.80319 26.91663 1.000 67.84748 275 LEU A CA 1
ATOM 2031 C C . LEU A 1 275 ? 39.34566 51.30025 26.99917 1.000 69.69424 275 LEU A C 1
ATOM 2032 O O . LEU A 1 275 ? 38.40093 52.10041 26.92986 1.000 65.69227 275 LEU A O 1
ATOM 2037 N N . PRO A 1 276 ? 40.59973 51.72208 27.13317 1.000 65.14184 276 PRO A N 1
ATOM 2038 C CA . PRO A 1 276 ? 40.88923 53.15120 27.26261 1.000 66.63517 276 PRO A CA 1
ATOM 2039 C C . PRO A 1 276 ? 40.59805 53.89226 25.96948 1.000 69.46443 276 PRO A C 1
ATOM 2040 O O . PRO A 1 276 ? 40.63385 53.32424 24.87633 1.000 68.23008 276 PRO A O 1
ATOM 2044 N N . PHE A 1 277 ? 40.31725 55.19010 26.11493 1.000 65.76345 277 PHE A N 1
ATOM 2045 C CA . PHE A 1 277 ? 40.07261 56.07280 24.97488 1.000 62.98735 277 PHE A CA 1
ATOM 2046 C C . PHE A 1 277 ? 39.02409 55.47361 24.04310 1.000 62.72246 277 PHE A C 1
ATOM 2047 O O . PHE A 1 277 ? 39.18036 55.45610 22.81899 1.000 62.48386 277 PHE A O 1
ATOM 2055 N N . ILE A 1 278 ? 37.94621 54.96045 24.63832 1.000 64.85955 278 ILE A N 1
ATOM 2056 C CA . ILE A 1 278 ? 36.94748 54.24570 23.85505 1.000 67.24077 278 ILE A CA 1
ATOM 2057 C C . ILE A 1 278 ? 35.99859 55.22063 23.16193 1.000 62.45583 278 ILE A C 1
ATOM 2058 O O . ILE A 1 278 ? 35.55947 54.96740 22.03426 1.000 62.69125 278 ILE A O 1
ATOM 2063 N N . ALA A 1 279 ? 35.69651 56.35358 23.79534 1.000 59.06771 279 ALA A N 1
ATOM 2064 C CA . ALA A 1 279 ? 34.77735 57.33803 23.24269 1.000 61.37459 279 ALA A CA 1
ATOM 2065 C C . ALA A 1 279 ? 35.11793 58.70733 23.81049 1.000 70.91434 279 ALA A C 1
ATOM 2066 O O . ALA A 1 279 ? 35.92837 58.83593 24.72806 1.000 66.86896 279 ALA A O 1
ATOM 2068 N N . LEU A 1 280 ? 34.47185 59.73301 23.26483 1.000 65.99465 280 LEU A N 1
ATOM 2069 C CA . LEU A 1 280 ? 34.65832 61.10598 23.71302 1.000 62.99556 280 LEU A CA 1
ATOM 2070 C C . LEU A 1 280 ? 33.44524 61.56908 24.50726 1.000 66.76608 280 LEU A C 1
ATOM 2071 O O . LEU A 1 280 ? 32.30260 61.33268 24.10668 1.000 64.99642 280 LEU A O 1
ATOM 2076 N N . ASP A 1 281 ? 33.70117 62.23298 25.62922 1.000 69.41910 281 ASP A N 1
ATOM 2077 C CA . ASP A 1 281 ? 32.61684 62.72201 26.46852 1.000 70.49239 281 ASP A CA 1
ATOM 2078 C C . ASP A 1 281 ? 31.78468 63.74068 25.69475 1.000 72.78905 281 ASP A C 1
ATOM 2079 O O . ASP A 1 281 ? 32.33836 64.71483 25.16867 1.000 74.25326 281 ASP A O 1
ATOM 2084 N N . PRO A 1 282 ? 30.46531 63.55846 25.60413 1.000 69.54250 282 PRO A N 1
ATOM 2085 C CA . PRO A 1 282 ? 29.66577 64.42731 24.72462 1.000 77.26820 282 PRO A CA 1
ATOM 2086 C C . PRO A 1 282 ? 29.68360 65.89124 25.12236 1.000 80.65861 282 PRO A C 1
ATOM 2087 O O . PRO A 1 282 ? 29.54410 66.75506 24.24903 1.000 70.25672 282 PRO A O 1
ATOM 2091 N N . ALA A 1 283 ? 29.85073 66.19838 26.40606 1.000 81.97722 283 ALA A N 1
ATOM 2092 C CA . ALA A 1 283 ? 29.82715 67.57805 26.88073 1.000 76.82198 283 ALA A CA 1
ATOM 2093 C C . ALA A 1 283 ? 31.19801 68.24476 26.80081 1.000 77.17853 283 ALA A C 1
ATOM 2094 O O . ALA A 1 283 ? 31.31138 69.38391 26.33667 1.000 82.41553 283 ALA A O 1
ATOM 2096 N N . SER A 1 284 ? 32.24461 67.55330 27.24989 1.000 78.31673 284 SER A N 1
ATOM 2097 C CA . SER A 1 284 ? 33.57442 68.14300 27.35047 1.000 78.30085 284 SER A CA 1
ATOM 2098 C C . SER A 1 284 ? 34.51880 67.71965 26.23144 1.000 78.72361 284 SER A C 1
ATOM 2099 O O . SER A 1 284 ? 35.63303 68.24998 26.15183 1.000 78.81068 284 SER A O 1
ATOM 2102 N N . LYS A 1 285 ? 34.11271 66.77555 25.38272 1.000 83.15021 285 LYS A N 1
ATOM 2103 C CA . LYS A 1 285 ? 34.92681 66.25515 24.28218 1.000 85.07987 285 LYS A CA 1
ATOM 2104 C C . LYS A 1 285 ? 36.22799 65.61530 24.76671 1.000 83.98161 285 LYS A C 1
ATOM 2105 O O . LYS A 1 285 ? 37.15268 65.40491 23.97388 1.000 82.52843 285 LYS A O 1
ATOM 2111 N N . THR A 1 286 ? 36.31539 65.29392 26.05883 1.000 79.18360 286 THR A N 1
ATOM 2112 C CA . THR A 1 286 ? 37.48179 64.62606 26.61499 1.000 81.90083 286 THR A CA 1
ATOM 2113 C C . THR A 1 286 ? 37.35715 63.11300 26.45118 1.000 79.58541 286 THR A C 1
ATOM 2114 O O . THR A 1 286 ? 36.25711 62.59086 26.26009 1.000 74.83006 286 THR A O 1
ATOM 2118 N N . PRO A 1 287 ? 38.47226 62.38325 26.52384 1.000 76.34052 287 PRO A N 1
ATOM 2119 C CA . PRO A 1 287 ? 38.41313 60.92940 26.32242 1.000 74.77710 287 PRO A CA 1
ATOM 2120 C C . PRO A 1 287 ? 37.71741 60.20225 27.46375 1.000 72.52776 287 PRO A C 1
ATOM 2121 O O . PRO A 1 287 ? 37.79859 60.59565 28.62866 1.000 70.97639 287 PRO A O 1
ATOM 2125 N N . LEU A 1 288 ? 37.04394 59.10958 27.11117 1.000 71.08086 288 LEU A N 1
ATOM 2126 C CA . LEU A 1 288 ? 36.36912 58.24090 28.06615 1.000 67.55628 288 LEU A CA 1
ATOM 2127 C C . LEU A 1 288 ? 37.00512 56.85943 28.03996 1.000 63.40622 288 LEU A C 1
ATOM 2128 O O . LEU A 1 288 ? 37.34192 56.34583 26.96906 1.000 66.90560 288 LEU A O 1
ATOM 2133 N N . HIS A 1 289 ? 37.16395 56.26325 29.22195 1.000 64.50858 289 HIS A N 1
ATOM 2134 C CA . HIS A 1 289 ? 37.78291 54.95054 29.37749 1.000 66.78791 289 HIS A CA 1
ATOM 2135 C C . HIS A 1 289 ? 36.77256 53.98968 29.98627 1.000 64.84088 289 HIS A C 1
ATOM 2136 O O . HIS A 1 289 ? 36.26132 54.23602 31.08410 1.000 72.42695 289 HIS A O 1
ATOM 2143 N N . LEU A 1 290 ? 36.50064 52.89265 29.28528 1.000 58.51711 290 LEU A N 1
ATOM 2144 C CA . LEU A 1 290 ? 35.63917 51.84724 29.81930 1.000 68.20160 290 LEU A CA 1
ATOM 2145 C C . LEU A 1 290 ? 36.44321 50.96639 30.76368 1.000 68.83824 290 LEU A C 1
ATOM 2146 O O . LEU A 1 290 ? 37.55235 50.53937 30.43146 1.000 65.97900 290 LEU A O 1
ATOM 2151 N N . GLU A 1 291 ? 35.87758 50.69442 31.94056 1.000 69.48823 291 GLU A N 1
ATOM 2152 C CA . GLU A 1 291 ? 36.51255 49.81754 32.92473 1.000 70.55146 291 GLU A CA 1
ATOM 2153 C C . GLU A 1 291 ? 35.40263 49.17422 33.75183 1.000 72.64561 291 GLU A C 1
ATOM 2154 O O . GLU A 1 291 ? 34.82964 49.81721 34.63609 1.000 76.51032 291 GLU A O 1
ATOM 2160 N N . LYS A 1 292 ? 35.10713 47.91196 33.45436 1.000 64.76233 292 LYS A N 1
ATOM 2161 C CA . LYS A 1 292 ? 34.11421 47.14224 34.18518 1.000 65.35507 292 LYS A CA 1
ATOM 2162 C C . LYS A 1 292 ? 34.68889 45.78590 34.56049 1.000 67.80287 292 LYS A C 1
ATOM 2163 O O . LYS A 1 292 ? 35.53614 45.23017 33.85710 1.000 65.45075 292 LYS A O 1
ATOM 2169 N N . LYS A 1 293 ? 34.21293 45.25720 35.68006 1.000 71.44116 293 LYS A N 1
ATOM 2170 C CA . LYS A 1 293 ? 34.60132 43.93656 36.15036 1.000 65.45040 293 LYS A CA 1
ATOM 2171 C C . LYS A 1 293 ? 33.45456 42.96525 35.91661 1.000 65.73656 293 LYS A C 1
ATOM 2172 O O . LYS A 1 293 ? 32.32592 43.21619 36.34824 1.000 67.44681 293 LYS A O 1
ATOM 2174 N N . LEU A 1 294 ? 33.74034 41.86205 35.23822 1.000 65.43268 294 LEU A N 1
ATOM 2175 C CA . LEU A 1 294 ? 32.74144 40.83938 34.96260 1.000 63.79807 294 LEU A CA 1
ATOM 2176 C C . LEU A 1 294 ? 33.04630 39.61954 35.81559 1.000 62.03374 294 LEU A C 1
ATOM 2177 O O . LEU A 1 294 ? 34.11898 39.02563 35.69028 1.000 56.21034 294 LEU A O 1
ATOM 2182 N N . THR A 1 295 ? 32.11316 39.25851 36.68427 1.000 62.62854 295 THR A N 1
ATOM 2183 C CA . THR A 1 295 ? 32.21631 38.01188 37.42131 1.000 60.93942 295 THR A CA 1
ATOM 2184 C C . THR A 1 295 ? 31.70474 36.86716 36.55988 1.000 65.88997 295 THR A C 1
ATOM 2185 O O . THR A 1 295 ? 30.83642 37.05059 35.70738 1.000 61.32739 295 THR A O 1
ATOM 2189 N N . ARG A 1 296 ? 32.25992 35.67559 36.78116 1.000 58.22485 296 ARG A N 1
ATOM 2190 C CA . ARG A 1 296 ? 31.73297 34.50207 36.09706 1.000 57.16565 296 ARG A CA 1
ATOM 2191 C C . ARG A 1 296 ? 30.25542 34.31772 36.41854 1.000 56.33692 296 ARG A C 1
ATOM 2192 O O . ARG A 1 296 ? 29.47090 33.88928 35.56190 1.000 64.55651 296 ARG A O 1
ATOM 2200 N N . ALA A 1 297 ? 29.85653 34.65782 37.64924 1.000 46.54551 297 ALA A N 1
ATOM 2201 C CA . ALA A 1 297 ? 28.45398 34.55337 38.04169 1.000 46.36336 297 ALA A CA 1
ATOM 2202 C C . ALA A 1 297 ? 27.56138 35.38917 37.13093 1.000 59.62676 297 ALA A C 1
ATOM 2203 O O . ALA A 1 297 ? 26.54176 34.90368 36.62886 1.000 63.68430 297 ALA A O 1
ATOM 2205 N N . LYS A 1 298 ? 27.93599 36.64743 36.89469 1.000 58.20370 298 LYS A N 1
ATOM 2206 C CA . LYS A 1 298 ? 27.17660 37.47883 35.96621 1.000 58.48340 298 LYS A CA 1
ATOM 2207 C C . LYS A 1 298 ? 27.27153 36.94364 34.54270 1.000 57.98641 298 LYS A C 1
ATOM 2208 O O . LYS A 1 298 ? 26.26708 36.88562 33.82515 1.000 59.99925 298 LYS A O 1
ATOM 2214 N N . PHE A 1 299 ? 28.47747 36.56739 34.10952 1.000 55.02715 299 PHE A N 1
ATOM 2215 C CA . PHE A 1 299 ? 28.64460 36.00163 32.77263 1.000 55.87759 299 PHE A CA 1
ATOM 2216 C C . PHE A 1 299 ? 27.67888 34.85129 32.53198 1.000 62.50021 299 PHE A C 1
ATOM 2217 O O . PHE A 1 299 ? 27.07864 34.74476 31.45534 1.000 60.12605 299 PHE A O 1
ATOM 2225 N N . GLU A 1 300 ? 27.50755 33.98689 33.53457 1.000 61.23693 300 GLU A N 1
ATOM 2226 C CA . GLU A 1 300 ? 26.60886 32.84734 33.39004 1.000 60.31438 300 GLU A CA 1
ATOM 2227 C C . GLU A 1 300 ? 25.14463 33.26576 33.37932 1.000 61.99618 300 GLU A C 1
ATOM 2228 O O . GLU A 1 300 ? 24.33988 32.64681 32.67769 1.000 63.51060 300 GLU A O 1
ATOM 2234 N N . GLU A 1 301 ? 24.77305 34.29477 34.14513 1.000 59.96352 301 GLU A N 1
ATOM 2235 C CA . GLU A 1 301 ? 23.42419 34.84133 34.02247 1.000 59.91205 301 GLU A CA 1
ATOM 2236 C C . GLU A 1 301 ? 23.16951 35.34248 32.60743 1.000 60.81458 301 GLU A C 1
ATOM 2237 O O . GLU A 1 301 ? 22.07970 35.14888 32.05491 1.000 65.94485 301 GLU A O 1
ATOM 2243 N N . LEU A 1 302 ? 24.16896 35.99528 32.00666 1.000 59.02741 302 LEU A N 1
ATOM 2244 C CA . LEU A 1 302 ? 23.99867 36.56079 30.67407 1.000 60.35493 302 LEU A CA 1
ATOM 2245 C C . LEU A 1 302 ? 23.82600 35.47594 29.61633 1.000 63.09341 302 LEU A C 1
ATOM 2246 O O . LEU A 1 302 ? 23.08350 35.67426 28.64612 1.000 66.57562 302 LEU A O 1
ATOM 2251 N N . ILE A 1 303 ? 24.48346 34.32254 29.78490 1.000 59.52092 303 ILE A N 1
ATOM 2252 C CA . ILE A 1 303 ? 24.45667 33.28329 28.75715 1.000 63.89040 303 ILE A CA 1
ATOM 2253 C C . ILE A 1 303 ? 23.43980 32.18277 29.02265 1.000 62.99682 303 ILE A C 1
ATOM 2254 O O . ILE A 1 303 ? 23.25942 31.31741 28.15511 1.000 62.28260 303 ILE A O 1
ATOM 2259 N N . GLN A 1 304 ? 22.78173 32.17141 30.18576 1.000 61.22876 304 GLN A N 1
ATOM 2260 C CA . GLN A 1 304 ? 21.78818 31.13400 30.50949 1.000 59.03323 304 GLN A CA 1
ATOM 2261 C C . GLN A 1 304 ? 20.86044 30.75965 29.35456 1.000 60.53210 304 GLN A C 1
ATOM 2262 O O . GLN A 1 304 ? 20.68182 29.55747 29.11122 1.000 65.85256 304 GLN A O 1
ATOM 2268 N N . PRO A 1 305 ? 20.24818 31.69787 28.61725 1.000 68.27772 305 PRO A N 1
ATOM 2269 C CA . PRO A 1 305 ? 19.43901 31.28981 27.45268 1.000 65.97890 305 PRO A CA 1
ATOM 2270 C C . PRO A 1 305 ? 20.20930 30.49541 26.41054 1.000 66.22906 305 PRO A C 1
ATOM 2271 O O . PRO A 1 305 ? 19.60856 29.68452 25.69355 1.000 69.60038 305 PRO A O 1
ATOM 2275 N N . LEU A 1 306 ? 21.52180 30.69447 26.30114 1.000 65.10729 306 LEU A N 1
ATOM 2276 C CA . LEU A 1 306 ? 22.31115 29.85759 25.40301 1.000 65.40654 306 LEU A CA 1
ATOM 2277 C C . LEU A 1 306 ? 22.52134 28.46577 25.98747 1.000 67.36788 306 LEU A C 1
ATOM 2278 O O . LEU A 1 306 ? 22.46545 27.46801 25.26060 1.000 66.81293 306 LEU A O 1
ATOM 2283 N N . LEU A 1 307 ? 22.74118 28.38298 27.29975 1.000 66.77922 307 LEU A N 1
ATOM 2284 C CA . LEU A 1 307 ? 22.91170 27.08852 27.95284 1.000 59.10774 307 LEU A CA 1
ATOM 2285 C C . LEU A 1 307 ? 21.62643 26.26701 27.92062 1.000 56.35026 307 LEU A C 1
ATOM 2286 O O . LEU A 1 307 ? 21.67111 25.04440 27.73861 1.000 58.72878 307 LEU A O 1
ATOM 2291 N N . LYS A 1 308 ? 20.47318 26.91378 28.11255 1.000 57.10102 308 LYS A N 1
ATOM 2292 C CA . LYS A 1 308 ? 19.20774 26.18945 28.11290 1.000 59.34641 308 LYS A CA 1
ATOM 2293 C C . LYS A 1 308 ? 18.84443 25.64647 26.73577 1.000 62.40276 308 LYS A C 1
ATOM 2294 O O . LYS A 1 308 ? 18.07846 24.68078 26.64905 1.000 66.09023 308 LYS A O 1
ATOM 2300 N N . ARG A 1 309 ? 19.37458 26.23207 25.66267 1.000 62.31653 309 ARG A N 1
ATOM 2301 C CA . ARG A 1 309 ? 19.12301 25.72311 24.32039 1.000 65.01324 309 ARG A CA 1
ATOM 2302 C C . ARG A 1 309 ? 20.00994 24.53910 23.95972 1.000 64.49202 309 ARG A C 1
ATOM 2303 O O . ARG A 1 309 ? 19.82412 23.95038 22.88931 1.000 67.30342 309 ARG A O 1
ATOM 2311 N N . LEU A 1 310 ? 20.95490 24.16660 24.82559 1.000 62.20250 310 LEU A N 1
ATOM 2312 C CA . LEU A 1 310 ? 21.76389 22.98115 24.56207 1.000 57.54946 310 LEU A CA 1
ATOM 2313 C C . LEU A 1 310 ? 20.94460 21.70294 24.67835 1.000 60.33304 310 LEU A C 1
ATOM 2314 O O . LEU A 1 310 ? 21.21218 20.72908 23.96519 1.000 56.12750 310 LEU A O 1
ATOM 2319 N N . ARG A 1 311 ? 19.93042 21.70027 25.54568 1.000 59.72774 311 ARG A N 1
ATOM 2320 C CA . ARG A 1 311 ? 19.22651 20.46529 25.88613 1.000 65.14780 311 ARG A CA 1
ATOM 2321 C C . ARG A 1 311 ? 18.47150 19.88171 24.69547 1.000 63.19829 311 ARG A C 1
ATOM 2322 O O . ARG A 1 311 ? 18.47841 18.66129 24.49057 1.000 64.95921 311 ARG A O 1
ATOM 2330 N N . GLY A 1 312 ? 17.80181 20.72921 23.91737 1.000 61.83719 312 GLY A N 1
ATOM 2331 C CA . GLY A 1 312 ? 16.97617 20.29490 22.81248 1.000 62.67571 312 GLY A CA 1
ATOM 2332 C C . GLY A 1 312 ? 17.65352 19.33276 21.85687 1.000 63.66406 312 GLY A C 1
ATOM 2333 O O . GLY A 1 312 ? 17.23165 18.18080 21.70231 1.000 63.30808 312 GLY A O 1
ATOM 2334 N N . PRO A 1 313 ? 18.71729 19.79240 21.18912 1.000 63.06862 313 PRO A N 1
ATOM 2335 C CA . PRO A 1 313 ? 19.42323 18.91196 20.24384 1.000 62.87239 313 PRO A CA 1
ATOM 2336 C C . PRO A 1 313 ? 19.89210 17.60928 20.86438 1.000 64.43339 313 PRO A C 1
ATOM 2337 O O . PRO A 1 313 ? 19.79606 16.56025 20.21771 1.000 68.30154 313 PRO A O 1
ATOM 2341 N N . VAL A 1 314 ? 20.38377 17.64021 22.10533 1.000 63.38351 314 VAL A N 1
ATOM 2342 C CA . VAL A 1 314 ? 20.81219 16.40780 22.76362 1.000 62.12994 314 VAL A CA 1
ATOM 2343 C C . VAL A 1 314 ? 19.63402 15.45696 22.92520 1.000 63.68904 314 VAL A C 1
ATOM 2344 O O . VAL A 1 314 ? 19.73219 14.26302 22.61869 1.000 64.72503 314 VAL A O 1
ATOM 2348 N N . GLU A 1 315 ? 18.49919 15.97281 23.40582 1.000 62.64939 315 GLU A N 1
ATOM 2349 C CA . GLU A 1 315 ? 17.33627 15.11549 23.61225 1.000 64.93775 315 GLU A CA 1
ATOM 2350 C C . GLU A 1 315 ? 16.82032 14.54898 22.29507 1.000 68.14349 315 GLU A C 1
ATOM 2351 O O . GLU A 1 315 ? 16.47459 13.36439 22.21461 1.000 72.51873 315 GLU A O 1
ATOM 2357 N N . GLN A 1 316 ? 16.77359 15.37477 21.24777 1.000 69.69344 316 GLN A N 1
ATOM 2358 C CA . GLN A 1 316 ? 16.27000 14.91092 19.95765 1.000 72.26833 316 GLN A CA 1
ATOM 2359 C C . GLN A 1 316 ? 17.18135 13.85800 19.33529 1.000 68.29521 316 GLN A C 1
ATOM 2360 O O . GLN A 1 316 ? 16.69463 12.92728 18.68383 1.000 68.83636 316 GLN A O 1
ATOM 2366 N N . ALA A 1 317 ? 18.49690 13.97985 19.52352 1.000 61.01875 317 ALA A N 1
ATOM 2367 C CA . ALA A 1 317 ? 19.41495 13.00063 18.94668 1.000 63.74665 317 ALA A CA 1
ATOM 2368 C C . ALA A 1 317 ? 19.29891 11.65281 19.64800 1.000 65.25590 317 ALA A C 1
ATOM 2369 O O . ALA A 1 317 ? 19.36657 10.60189 19.00129 1.000 60.01478 317 ALA A O 1
ATOM 2371 N N . LEU A 1 318 ? 19.13332 11.66523 20.97054 1.000 66.35870 318 LEU A N 1
ATOM 2372 C CA . LEU A 1 318 ? 18.87032 10.43324 21.70452 1.000 60.96702 318 LEU A CA 1
ATOM 2373 C C . LEU A 1 318 ? 17.59487 9.76724 21.20379 1.000 64.59551 318 LEU A C 1
ATOM 2374 O O . LEU A 1 318 ? 17.57629 8.56524 20.91676 1.000 63.77190 318 LEU A O 1
ATOM 2379 N N . LYS A 1 319 ? 16.51467 10.54163 21.08378 1.000 64.16325 319 LYS A N 1
ATOM 2380 C CA . LYS A 1 319 ? 15.25077 9.98699 20.60625 1.000 64.81175 319 LYS A CA 1
ATOM 2381 C C . LYS A 1 319 ? 15.36165 9.50949 19.16304 1.000 69.28843 319 LYS A C 1
ATOM 2382 O O . LYS A 1 319 ? 14.84170 8.44368 18.81178 1.000 69.09784 319 LYS A O 1
ATOM 2384 N N . ASP A 1 320 ? 16.03120 10.28752 18.30940 1.000 66.24302 320 ASP A N 1
ATOM 2385 C CA . ASP A 1 320 ? 16.20180 9.88530 16.91781 1.000 67.80538 320 ASP A CA 1
ATOM 2386 C C . ASP A 1 320 ? 17.00964 8.60301 16.78414 1.000 65.78555 320 ASP A C 1
ATOM 2387 O O . ASP A 1 320 ? 16.88885 7.91402 15.76669 1.000 65.95920 320 ASP A O 1
ATOM 2392 N N . ALA A 1 321 ? 17.82235 8.26509 17.78473 1.000 63.48748 321 ALA A N 1
ATOM 2393 C CA . ALA A 1 321 ? 18.62091 7.04748 17.77637 1.000 58.88869 321 ALA A CA 1
ATOM 2394 C C . ALA A 1 321 ? 18.04166 5.94406 18.64906 1.000 63.15231 321 ALA A C 1
ATOM 2395 O O . ALA A 1 321 ? 18.60537 4.84651 18.68551 1.000 57.23730 321 ALA A O 1
ATOM 2397 N N . GLY A 1 322 ? 16.94266 6.20841 19.35034 1.000 66.46568 322 GLY A N 1
ATOM 2398 C CA . GLY A 1 322 ? 16.36528 5.23382 20.25705 1.000 55.65398 322 GLY A CA 1
ATOM 2399 C C . GLY A 1 322 ? 17.23067 4.91423 21.45603 1.000 55.79355 322 GLY A C 1
ATOM 2400 O O . GLY A 1 322 ? 17.24728 3.76613 21.91296 1.000 57.87719 322 GLY A O 1
ATOM 2401 N N . LEU A 1 323 ? 17.94723 5.90287 21.98694 1.000 61.83891 323 LEU A N 1
ATOM 2402 C CA . LEU A 1 323 ? 18.91315 5.68447 23.05231 1.000 63.94091 323 LEU A CA 1
ATOM 2403 C C . LEU A 1 323 ? 18.57079 6.52909 24.27249 1.000 63.58603 323 LEU A C 1
ATOM 2404 O O . LEU A 1 323 ? 17.99731 7.61702 24.15940 1.000 70.61699 323 LEU A O 1
ATOM 2409 N N . THR A 1 324 ? 18.93227 6.00420 25.45596 1.000 58.66626 324 THR A N 1
ATOM 2410 C CA . THR A 1 324 ? 18.87632 6.60880 26.77495 1.000 63.26877 324 THR A CA 1
ATOM 2411 C C . THR A 1 324 ? 20.23620 7.20317 27.12802 1.000 65.17425 324 THR A C 1
ATOM 2412 O O . THR A 1 324 ? 21.26559 6.72206 26.64909 1.000 65.77506 324 THR A O 1
ATOM 2416 N N . PRO A 1 325 ? 20.28436 8.28378 27.91424 1.000 62.96655 325 PRO A N 1
ATOM 2417 C CA . PRO A 1 325 ? 21.57482 8.71583 28.47475 1.000 62.17140 325 PRO A CA 1
ATOM 2418 C C . PRO A 1 325 ? 22.40061 7.57247 29.03727 1.000 62.77151 325 PRO A C 1
ATOM 2419 O O . PRO A 1 325 ? 23.62404 7.54818 28.86517 1.000 64.03929 325 PRO A O 1
ATOM 2423 N N . ALA A 1 326 ? 21.75410 6.61167 29.69750 1.000 64.28914 326 ALA A N 1
ATOM 2424 C CA . ALA A 1 326 ? 22.48110 5.48142 30.26415 1.000 63.84259 326 ALA A CA 1
ATOM 2425 C C . ALA A 1 326 ? 23.09283 4.59454 29.18534 1.000 60.80187 326 ALA A C 1
ATOM 2426 O O . ALA A 1 326 ? 24.09804 3.91968 29.43712 1.000 67.77730 326 ALA A O 1
ATOM 2428 N N . GLN A 1 327 ? 22.51262 4.58081 27.98648 1.000 62.18957 327 GLN A N 1
ATOM 2429 C CA . GLN A 1 327 ? 23.02453 3.73363 26.91733 1.000 59.22057 327 GLN A CA 1
ATOM 2430 C C . GLN A 1 327 ? 24.16903 4.37799 26.14531 1.000 58.58331 327 GLN A C 1
ATOM 2431 O O . GLN A 1 327 ? 24.86147 3.67563 25.39729 1.000 64.77931 327 GLN A O 1
ATOM 2437 N N . ILE A 1 328 ? 24.38019 5.68695 26.29348 1.000 58.22344 328 ILE A N 1
ATOM 2438 C CA . ILE A 1 328 ? 25.56734 6.31137 25.72645 1.000 58.62286 328 ILE A CA 1
ATOM 2439 C C . ILE A 1 328 ? 26.78821 5.79279 26.46816 1.000 57.65902 328 ILE A C 1
ATOM 2440 O O . ILE A 1 328 ? 26.83728 5.82542 27.70372 1.000 61.32086 328 ILE A O 1
ATOM 2445 N N . ASP A 1 329 ? 27.77437 5.29722 25.72240 1.000 55.30666 329 ASP A N 1
ATOM 2446 C CA . ASP A 1 329 ? 28.98159 4.77822 26.34822 1.000 55.97413 329 ASP A CA 1
ATOM 2447 C C . ASP A 1 329 ? 30.04037 5.84759 26.57476 1.000 56.08139 329 ASP A C 1
ATOM 2448 O O . ASP A 1 329 ? 30.91095 5.66267 27.43102 1.000 54.78870 329 ASP A O 1
ATOM 2453 N N . GLU A 1 330 ? 29.98270 6.96265 25.84891 1.000 57.04715 330 GLU A N 1
ATOM 2454 C CA . GLU A 1 330 ? 30.97189 8.01921 26.01717 1.000 47.99096 330 GLU A CA 1
ATOM 2455 C C . GLU A 1 330 ? 30.46687 9.31263 25.39494 1.000 54.55995 330 GLU A C 1
ATOM 2456 O O . GLU A 1 330 ? 29.90955 9.30037 24.29512 1.000 55.39543 330 GLU A O 1
ATOM 2462 N N . VAL A 1 331 ? 30.68085 10.42197 26.10167 1.000 56.81464 331 VAL A N 1
ATOM 2463 C CA . VAL A 1 331 ? 30.38343 11.76200 25.60398 1.000 50.46709 331 VAL A CA 1
ATOM 2464 C C . VAL A 1 331 ? 31.70122 12.51508 25.48355 1.000 52.20440 331 VAL A C 1
ATOM 2465 O O . VAL A 1 331 ? 32.40556 12.70099 26.48399 1.000 55.24926 331 VAL A O 1
ATOM 2469 N N . ILE A 1 332 ? 32.04251 12.94903 24.26917 1.000 49.04623 332 ILE A N 1
ATOM 2470 C CA . ILE A 1 332 ? 33.27159 13.70046 24.03200 1.000 55.49739 332 ILE A CA 1
ATOM 2471 C C . ILE A 1 332 ? 32.91676 15.14201 23.70222 1.000 60.16450 332 ILE A C 1
ATOM 2472 O O . ILE A 1 332 ? 31.92373 15.40968 23.01933 1.000 61.35024 332 ILE A O 1
ATOM 2477 N N . LEU A 1 333 ? 33.72967 16.06750 24.20142 1.000 58.56347 333 LEU A N 1
ATOM 2478 C CA . LEU A 1 333 ? 33.48491 17.50016 24.08034 1.000 56.77180 333 LEU A CA 1
ATOM 2479 C C . LEU A 1 333 ? 34.32928 18.06020 22.94601 1.000 53.65207 333 LEU A C 1
ATOM 2480 O O . LEU A 1 333 ? 35.55406 17.91747 22.95356 1.000 51.41401 333 LEU A O 1
ATOM 2485 N N . VAL A 1 334 ? 33.67176 18.69893 21.98296 1.000 52.78220 334 VAL A N 1
ATOM 2486 C CA . VAL A 1 334 ? 34.31257 19.22221 20.78527 1.000 56.13337 334 VAL A CA 1
ATOM 2487 C C . VAL A 1 334 ? 33.94552 20.69000 20.65006 1.000 58.39924 334 VAL A C 1
ATOM 2488 O O . VAL A 1 334 ? 32.79862 21.07892 20.90345 1.000 55.72287 334 VAL A O 1
ATOM 2492 N N . GLY A 1 335 ? 34.91863 21.49910 20.26287 1.000 54.63986 335 GLY A N 1
ATOM 2493 C CA . GLY A 1 335 ? 34.67558 22.91370 20.03068 1.000 60.64529 335 GLY A CA 1
ATOM 2494 C C . GLY A 1 335 ? 35.28099 23.75784 21.14110 1.000 62.01902 335 GLY A C 1
ATOM 2495 O O . GLY A 1 335 ? 35.22751 23.40187 22.32357 1.000 61.13085 335 GLY A O 1
ATOM 2496 N N . GLY A 1 336 ? 35.85290 24.89575 20.76198 1.000 62.59964 336 GLY A N 1
ATOM 2497 C CA . GLY A 1 336 ? 36.47021 25.76260 21.74668 1.000 61.66972 336 GLY A CA 1
ATOM 2498 C C . GLY A 1 336 ? 35.51401 26.17093 22.84540 1.000 57.36971 336 GLY A C 1
ATOM 2499 O O . GLY A 1 336 ? 35.93585 26.44396 23.97063 1.000 55.76164 336 GLY A O 1
ATOM 2500 N N . ALA A 1 337 ? 34.21208 26.19216 22.54594 1.000 54.02819 337 ALA A N 1
ATOM 2501 C CA . ALA A 1 337 ? 33.22075 26.66372 23.50258 1.000 52.13809 337 ALA A CA 1
ATOM 2502 C C . ALA A 1 337 ? 32.87847 25.64016 24.58051 1.000 54.97690 337 ALA A C 1
ATOM 2503 O O . ALA A 1 337 ? 32.32657 26.02641 25.61635 1.000 52.61979 337 ALA A O 1
ATOM 2505 N N . THR A 1 338 ? 33.19709 24.35571 24.39339 1.000 58.26651 338 THR A N 1
ATOM 2506 C CA . THR A 1 338 ? 32.91307 23.44906 25.50610 1.000 55.25114 338 THR A CA 1
ATOM 2507 C C . THR A 1 338 ? 33.84325 23.65853 26.69598 1.000 50.92814 338 THR A C 1
ATOM 2508 O O . THR A 1 338 ? 33.68337 22.96929 27.71205 1.000 49.86482 338 THR A O 1
ATOM 2512 N N . ARG A 1 339 ? 34.80039 24.58513 26.60469 1.000 53.19866 339 ARG A N 1
ATOM 2513 C CA . ARG A 1 339 ? 35.64037 24.89849 27.75422 1.000 55.31567 339 ARG A CA 1
ATOM 2514 C C . ARG A 1 339 ? 34.91835 25.71789 28.80903 1.000 50.83945 339 ARG A C 1
ATOM 2515 O O . ARG A 1 339 ? 35.40032 25.80038 29.94465 1.000 51.80252 339 ARG A O 1
ATOM 2523 N N . VAL A 1 340 ? 33.80620 26.35257 28.45884 1.000 50.05510 340 VAL A N 1
ATOM 2524 C CA . VAL A 1 340 ? 33.06510 27.13592 29.43974 1.000 55.70695 340 VAL A CA 1
ATOM 2525 C C . VAL A 1 340 ? 32.61805 26.17032 30.52825 1.000 52.59262 340 VAL A C 1
ATOM 2526 O O . VAL A 1 340 ? 31.88152 25.21710 30.23588 1.000 53.82431 340 VAL A O 1
ATOM 2530 N N . PRO A 1 341 ? 33.06288 26.34997 31.77475 1.000 48.95824 341 PRO A N 1
ATOM 2531 C CA . PRO A 1 341 ? 32.65134 25.42839 32.84734 1.000 47.27236 341 PRO A CA 1
ATOM 2532 C C . PRO A 1 341 ? 31.15487 25.19167 32.90859 1.000 50.87724 341 PRO A C 1
ATOM 2533 O O . PRO A 1 341 ? 30.72441 24.08731 33.26115 1.000 52.95593 341 PRO A O 1
ATOM 2537 N N . ALA A 1 342 ? 30.34764 26.19587 32.55739 1.000 55.92828 342 ALA A N 1
ATOM 2538 C CA . ALA A 1 342 ? 28.89754 26.04020 32.58647 1.000 57.13969 342 ALA A CA 1
ATOM 2539 C C . ALA A 1 342 ? 28.40842 25.06430 31.51931 1.000 52.76204 342 ALA A C 1
ATOM 2540 O O . ALA A 1 342 ? 27.49342 24.27395 31.77905 1.000 58.78310 342 ALA A O 1
ATOM 2542 N N . VAL A 1 343 ? 28.98044 25.10662 30.31019 1.000 50.29284 343 VAL A N 1
ATOM 2543 C CA . VAL A 1 343 ? 28.62327 24.09535 29.31414 1.000 59.48918 343 VAL A CA 1
ATOM 2544 C C . VAL A 1 343 ? 28.92141 22.69978 29.85214 1.000 56.74231 343 VAL A C 1
ATOM 2545 O O . VAL A 1 343 ? 28.11296 21.77450 29.71443 1.000 58.64523 343 VAL A O 1
ATOM 2549 N N . GLN A 1 344 ? 30.07471 22.53621 30.50215 1.000 56.94055 344 GLN A N 1
ATOM 2550 C CA . GLN A 1 344 ? 30.46629 21.22768 31.01566 1.000 57.47891 344 GLN A CA 1
ATOM 2551 C C . GLN A 1 344 ? 29.46196 20.71742 32.04152 1.000 55.73319 344 GLN A C 1
ATOM 2552 O O . GLN A 1 344 ? 29.05091 19.55388 31.99590 1.000 55.94791 344 GLN A O 1
ATOM 2558 N N . GLN A 1 345 ? 29.04154 21.58063 32.96864 1.000 53.74165 345 GLN A N 1
ATOM 2559 C CA . GLN A 1 345 ? 28.01900 21.18074 33.93045 1.000 55.86867 345 GLN A CA 1
ATOM 2560 C C . GLN A 1 345 ? 26.71401 20.82625 33.22568 1.000 57.26616 345 GLN A C 1
ATOM 2561 O O . GLN A 1 345 ? 26.04797 19.85122 33.59233 1.000 56.30284 345 GLN A O 1
ATOM 2567 N N . VAL A 1 346 ? 26.33311 21.60849 32.21186 1.000 57.61862 346 VAL A N 1
ATOM 2568 C CA . VAL A 1 346 ? 25.11875 21.31791 31.45166 1.000 60.95758 346 VAL A CA 1
ATOM 2569 C C . VAL A 1 346 ? 25.20279 19.93567 30.81070 1.000 57.94346 346 VAL A C 1
ATOM 2570 O O . VAL A 1 346 ? 24.20305 19.21031 30.72842 1.000 57.99813 346 VAL A O 1
ATOM 2574 N N . VAL A 1 347 ? 26.39393 19.54502 30.35291 1.000 55.73437 347 VAL A N 1
ATOM 2575 C CA . VAL A 1 347 ? 26.55999 18.22345 29.75350 1.000 56.83648 347 VAL A CA 1
ATOM 2576 C C . VAL A 1 347 ? 26.39256 17.13662 30.81011 1.000 57.88758 347 VAL A C 1
ATOM 2577 O O . VAL A 1 347 ? 25.70243 16.13445 30.58434 1.000 59.80143 347 VAL A O 1
ATOM 2581 N N . ARG A 1 348 ? 27.02136 17.31981 31.97846 1.000 55.85780 348 ARG A N 1
ATOM 2582 C CA . ARG A 1 348 ? 26.84155 16.38309 33.08536 1.000 51.53592 348 ARG A CA 1
ATOM 2583 C C . ARG A 1 348 ? 25.36480 16.20132 33.41450 1.000 55.41716 348 ARG A C 1
ATOM 2584 O O . ARG A 1 348 ? 24.87784 15.07252 33.54639 1.000 61.19060 348 ARG A O 1
ATOM 2592 N N . GLU A 1 349 ? 24.63017 17.31212 33.53143 1.000 58.47422 349 GLU A N 1
ATOM 2593 C CA . GLU A 1 349 ? 23.22378 17.23331 33.91624 1.000 62.82920 349 GLU A CA 1
ATOM 2594 C C . GLU A 1 349 ? 22.35985 16.61533 32.82573 1.000 60.13676 349 GLU A C 1
ATOM 2595 O O . GLU A 1 349 ? 21.31960 16.02199 33.13020 1.000 58.91611 349 GLU A O 1
ATOM 2601 N N . LEU A 1 350 ? 22.75737 16.75150 31.56059 1.000 59.57503 350 LEU A N 1
ATOM 2602 C CA . LEU A 1 350 ? 21.93803 16.24196 30.46657 1.000 58.14423 350 LEU A CA 1
ATOM 2603 C C . LEU A 1 350 ? 22.05757 14.73116 30.31996 1.000 63.23073 350 LEU A C 1
ATOM 2604 O O . LEU A 1 350 ? 21.06175 14.05372 30.04390 1.000 62.85851 350 LEU A O 1
ATOM 2609 N N . LEU A 1 351 ? 23.25819 14.18685 30.50721 1.000 61.50823 351 LEU A N 1
ATOM 2610 C CA . LEU A 1 351 ? 23.53135 12.78882 30.21049 1.000 57.97808 351 LEU A CA 1
ATOM 2611 C C . LEU A 1 351 ? 23.96869 11.97672 31.42221 1.000 61.32303 351 LEU A C 1
ATOM 2612 O O . LEU A 1 351 ? 24.15115 10.75928 31.29740 1.000 61.84517 351 LEU A O 1
ATOM 2617 N N . GLY A 1 352 ? 24.14620 12.60698 32.58186 1.000 56.82520 352 GLY A N 1
ATOM 2618 C CA . GLY A 1 352 ? 24.49034 11.88100 33.79114 1.000 52.43108 352 GLY A CA 1
ATOM 2619 C C . GLY A 1 352 ? 25.82724 11.17707 33.75545 1.000 48.97102 352 GLY A C 1
ATOM 2620 O O . GLY A 1 352 ? 26.03257 10.21582 34.50002 1.000 50.34950 352 GLY A O 1
ATOM 2621 N N . LYS A 1 353 ? 26.74737 11.62317 32.90543 1.000 48.06107 353 LYS A N 1
ATOM 2622 C CA . LYS A 1 353 ? 28.05048 10.99238 32.76587 1.000 48.11530 353 LYS A CA 1
ATOM 2623 C C . LYS A 1 353 ? 29.13740 12.05491 32.73635 1.000 54.08243 353 LYS A C 1
ATOM 2624 O O . LYS A 1 353 ? 28.89718 13.20069 32.34980 1.000 62.20002 353 LYS A O 1
ATOM 2630 N N . GLU A 1 354 ? 30.33259 11.66831 33.16299 1.000 56.67699 354 GLU A N 1
ATOM 2631 C CA . GLU A 1 354 ? 31.45754 12.58877 33.14094 1.000 55.09291 354 GLU A CA 1
ATOM 2632 C C . GLU A 1 354 ? 32.03709 12.64174 31.73524 1.000 58.80564 354 GLU A C 1
ATOM 2633 O O . GLU A 1 354 ? 32.51227 11.61806 31.23488 1.000 58.03047 354 GLU A O 1
ATOM 2639 N N . PRO A 1 355 ? 32.03224 13.79630 31.07583 1.000 52.05345 355 PRO A N 1
ATOM 2640 C CA . PRO A 1 355 ? 32.45872 13.84273 29.67604 1.000 51.18700 355 PRO A CA 1
ATOM 2641 C C . PRO A 1 355 ? 33.97294 13.80082 29.54280 1.000 57.88676 355 PRO A C 1
ATOM 2642 O O . PRO A 1 355 ? 34.71251 14.36441 30.35302 1.000 58.27869 355 PRO A O 1
ATOM 2646 N N . ASN A 1 356 ? 34.42774 13.11099 28.50484 1.000 59.10155 356 ASN A N 1
ATOM 2647 C CA . ASN A 1 356 ? 35.84641 13.05992 28.18103 1.000 59.57538 356 ASN A CA 1
ATOM 2648 C C . ASN A 1 356 ? 36.30473 14.43176 27.70844 1.000 63.93058 356 ASN A C 1
ATOM 2649 O O . ASN A 1 356 ? 35.75992 14.96721 26.74027 1.000 57.67537 356 ASN A O 1
ATOM 2654 N N . ARG A 1 357 ? 37.29852 15.00353 28.39664 1.000 66.04899 357 ARG A N 1
ATOM 2655 C CA . ARG A 1 357 ? 37.88256 16.29614 28.04657 1.000 59.76648 357 ARG A CA 1
ATOM 2656 C C . ARG A 1 357 ? 39.39983 16.19034 27.93471 1.000 60.22186 357 ARG A C 1
ATOM 2657 O O . ARG A 1 357 ? 40.11843 17.14384 28.24321 1.000 59.54086 357 ARG A O 1
ATOM 2665 N N . SER A 1 358 ? 39.89999 15.03215 27.50107 1.000 66.14275 358 SER A N 1
ATOM 2666 C CA . SER A 1 358 ? 41.33964 14.79384 27.47144 1.000 68.28507 358 SER A CA 1
ATOM 2667 C C . SER A 1 358 ? 42.02087 15.70582 26.45894 1.000 73.29692 358 SER A C 1
ATOM 2668 O O . SER A 1 358 ? 42.93368 16.47098 26.79093 1.000 80.52641 358 SER A O 1
ATOM 2671 N N . VAL A 1 359 ? 41.58099 15.62692 25.21565 1.000 75.25977 359 VAL A N 1
ATOM 2672 C CA . VAL A 1 359 ? 42.18073 16.34394 24.10053 1.000 71.14760 359 VAL A CA 1
ATOM 2673 C C . VAL A 1 359 ? 41.64361 17.76969 24.06008 1.000 65.91860 359 VAL A C 1
ATOM 2674 O O . VAL A 1 359 ? 40.49244 18.03076 24.42546 1.000 59.39729 359 VAL A O 1
ATOM 2678 N N . ASN A 1 360 ? 42.48600 18.70254 23.62617 1.000 67.71382 360 ASN A N 1
ATOM 2679 C CA . ASN A 1 360 ? 42.05371 20.07997 23.44499 1.000 67.49557 360 ASN A CA 1
ATOM 2680 C C . ASN A 1 360 ? 40.79680 20.12116 22.57390 1.000 64.63585 360 ASN A C 1
ATOM 2681 O O . ASN A 1 360 ? 40.79661 19.56070 21.46960 1.000 68.76384 360 ASN A O 1
ATOM 2686 N N . PRO A 1 361 ? 39.71643 20.76205 23.03041 1.000 58.41998 361 PRO A N 1
ATOM 2687 C CA . PRO A 1 361 ? 38.44847 20.66512 22.29078 1.000 60.56033 361 PRO A CA 1
ATOM 2688 C C . PRO A 1 361 ? 38.49011 21.33904 20.93143 1.000 62.03920 361 PRO A C 1
ATOM 2689 O O . PRO A 1 361 ? 37.78740 20.89245 20.01758 1.000 61.18736 361 PRO A O 1
ATOM 2693 N N . ASP A 1 362 ? 39.28488 22.39491 20.76446 1.000 63.59226 362 ASP A N 1
ATOM 2694 C CA . ASP A 1 362 ? 39.41995 23.06157 19.47551 1.000 72.01498 362 ASP A CA 1
ATOM 2695 C C . ASP A 1 362 ? 40.52634 22.47072 18.60937 1.000 64.52828 362 ASP A C 1
ATOM 2696 O O . ASP A 1 362 ? 40.77500 22.98528 17.51473 1.000 68.38798 362 ASP A O 1
ATOM 2701 N N . GLU A 1 363 ? 41.20002 21.41464 19.06943 1.000 59.30429 363 GLU A N 1
ATOM 2702 C CA . GLU A 1 363 ? 42.21860 20.73763 18.28066 1.000 62.09608 363 GLU A CA 1
ATOM 2703 C C . GLU A 1 363 ? 41.84520 19.31053 17.92115 1.000 63.85938 363 GLU A C 1
ATOM 2704 O O . GLU A 1 363 ? 42.56154 18.68112 17.13490 1.000 64.81627 363 GLU A O 1
ATOM 2710 N N . VAL A 1 364 ? 40.73473 18.79978 18.45456 1.000 55.63170 364 VAL A N 1
ATOM 2711 C CA . VAL A 1 364 ? 40.46567 17.36802 18.40846 1.000 56.55498 364 VAL A CA 1
ATOM 2712 C C . VAL A 1 364 ? 40.16764 16.91791 16.98013 1.000 55.31489 364 VAL A C 1
ATOM 2713 O O . VAL A 1 364 ? 40.60706 15.84218 16.55333 1.000 60.48007 364 VAL A O 1
ATOM 2717 N N . VAL A 1 365 ? 39.45371 17.74368 16.20820 1.000 52.77128 365 VAL A N 1
ATOM 2718 C CA . VAL A 1 365 ? 39.16255 17.40691 14.81347 1.000 51.06993 365 VAL A CA 1
ATOM 2719 C C . VAL A 1 365 ? 40.45025 17.34251 14.00011 1.000 52.66312 365 VAL A C 1
ATOM 2720 O O . VAL A 1 365 ? 40.73516 16.34180 13.32823 1.000 56.32518 365 VAL A O 1
ATOM 2724 N N . ALA A 1 366 ? 41.24580 18.41778 14.05410 1.000 63.85866 366 ALA A N 1
ATOM 2725 C CA . ALA A 1 366 ? 42.47720 18.48394 13.27139 1.000 58.00452 366 ALA A CA 1
ATOM 2726 C C . ALA A 1 366 ? 43.42471 17.34261 13.62022 1.000 56.98191 366 ALA A C 1
ATOM 2727 O O . ALA A 1 366 ? 44.13629 16.82902 12.74852 1.000 56.37357 366 ALA A O 1
ATOM 2729 N N . MET A 1 367 ? 43.44855 16.93332 14.89118 1.000 53.55487 367 MET A N 1
ATOM 2730 C CA . MET A 1 367 ? 44.30184 15.82207 15.29776 1.000 57.78136 367 MET A CA 1
ATOM 2731 C C . MET A 1 367 ? 43.80241 14.49887 14.73156 1.000 61.32438 367 MET A C 1
ATOM 2732 O O . MET A 1 367 ? 44.59725 13.69450 14.23264 1.000 58.80692 367 MET A O 1
ATOM 2737 N N . GLY A 1 368 ? 42.49548 14.24692 14.81170 1.000 58.95113 368 GLY A N 1
ATOM 2738 C CA . GLY A 1 368 ? 41.95574 13.03335 14.22293 1.000 52.86649 368 GLY A CA 1
ATOM 2739 C C . GLY A 1 368 ? 42.13788 12.98732 12.71866 1.000 59.52196 368 GLY A C 1
ATOM 2740 O O . GLY A 1 368 ? 42.41692 11.92938 12.14765 1.000 60.08978 368 GLY A O 1
ATOM 2741 N N . ALA A 1 369 ? 41.98318 14.13536 12.05613 1.000 59.67060 369 ALA A N 1
ATOM 2742 C CA . ALA A 1 369 ? 42.19864 14.19289 10.61438 1.000 53.91014 369 ALA A CA 1
ATOM 2743 C C . ALA A 1 369 ? 43.64377 13.86712 10.25910 1.000 58.47541 369 ALA A C 1
ATOM 2744 O O . ALA A 1 369 ? 43.90562 13.14354 9.29051 1.000 60.37449 369 ALA A O 1
ATOM 2746 N N . ALA A 1 370 ? 44.59588 14.38289 11.04000 1.000 58.33066 370 ALA A N 1
ATOM 2747 C CA . ALA A 1 370 ? 45.99815 14.05879 10.80575 1.000 59.68704 370 ALA A CA 1
ATOM 2748 C C . ALA A 1 370 ? 46.29188 12.59355 11.10221 1.000 64.17883 370 ALA A C 1
ATOM 2749 O O . ALA A 1 370 ? 47.15176 11.99087 10.44835 1.000 66.50320 370 ALA A O 1
ATOM 2751 N N . ILE A 1 371 ? 45.59780 12.01192 12.08429 1.000 63.87337 371 ILE A N 1
ATOM 2752 C CA . ILE A 1 371 ? 45.68320 10.57211 12.31714 1.000 62.32431 371 ILE A CA 1
ATOM 2753 C C . ILE A 1 371 ? 45.26621 9.81125 11.06708 1.000 69.09508 371 ILE A C 1
ATOM 2754 O O . ILE A 1 371 ? 45.97535 8.91338 10.59633 1.000 71.95294 371 ILE A O 1
ATOM 2759 N N . GLN A 1 372 ? 44.09343 10.15158 10.52580 1.000 63.84565 372 GLN A N 1
ATOM 2760 C CA . GLN A 1 372 ? 43.62114 9.53571 9.29037 1.000 66.81770 372 GLN A CA 1
ATOM 2761 C C . GLN A 1 372 ? 44.63926 9.68759 8.17081 1.000 71.21903 372 GLN A C 1
ATOM 2762 O O . GLN A 1 372 ? 44.90955 8.73344 7.43143 1.000 72.52676 372 GLN A O 1
ATOM 2768 N N . ALA A 1 373 ? 45.21299 10.88334 8.03391 1.000 70.19469 373 ALA A N 1
ATOM 2769 C CA . ALA A 1 373 ? 46.17130 11.14136 6.96676 1.000 69.75809 373 ALA A CA 1
ATOM 2770 C C . ALA A 1 373 ? 47.37666 10.21624 7.07580 1.000 74.19711 373 ALA A C 1
ATOM 2771 O O . ALA A 1 373 ? 47.68502 9.46439 6.14342 1.000 81.10660 373 ALA A O 1
ATOM 2773 N N . GLY A 1 374 ? 48.06743 10.25378 8.21905 1.000 75.95684 374 GLY A N 1
ATOM 2774 C CA . GLY A 1 374 ? 49.23047 9.39772 8.40088 1.000 80.21231 374 GLY A CA 1
ATOM 2775 C C . GLY A 1 374 ? 48.93974 7.93624 8.12659 1.000 79.49679 374 GLY A C 1
ATOM 2776 O O . GLY A 1 374 ? 49.78588 7.21455 7.59145 1.000 88.68618 374 GLY A O 1
ATOM 2777 N N . VAL A 1 375 ? 47.72745 7.48809 8.45988 1.000 79.36006 375 VAL A N 1
ATOM 2778 C CA . VAL A 1 375 ? 47.36314 6.09079 8.24775 1.000 80.26517 375 VAL A CA 1
ATOM 2779 C C . VAL A 1 375 ? 47.26413 5.78112 6.76131 1.000 79.95297 375 VAL A C 1
ATOM 2780 O O . VAL A 1 375 ? 47.83899 4.79900 6.27579 1.000 83.39174 375 VAL A O 1
ATOM 2784 N N . LEU A 1 376 ? 46.53020 6.61223 6.01795 1.000 79.52583 376 LEU A N 1
ATOM 2785 C CA . LEU A 1 376 ? 46.45193 6.44060 4.57210 1.000 81.55939 376 LEU A CA 1
ATOM 2786 C C . LEU A 1 376 ? 47.83796 6.44181 3.93205 1.000 82.19476 376 LEU A C 1
ATOM 2787 O O . LEU A 1 376 ? 48.02077 5.88060 2.84491 1.000 81.87697 376 LEU A O 1
ATOM 2792 N N . MET A 1 377 ? 48.82967 7.03619 4.60478 1.000 80.82478 377 MET A N 1
ATOM 2793 C CA . MET A 1 377 ? 50.21057 7.08667 4.13602 1.000 78.08058 377 MET A CA 1
ATOM 2794 C C . MET A 1 377 ? 51.13271 6.11495 4.87197 1.000 83.85989 377 MET A C 1
ATOM 2795 O O . MET A 1 377 ? 52.35220 6.30830 4.85736 1.000 84.93051 377 MET A O 1
ATOM 2800 N N . GLY A 1 378 ? 50.59141 5.10038 5.53867 1.000 87.67770 378 GLY A N 1
ATOM 2801 C CA . GLY A 1 378 ? 51.45012 4.12523 6.18647 1.000 84.78120 378 GLY A CA 1
ATOM 2802 C C . GLY A 1 378 ? 51.91050 4.45483 7.59342 1.000 86.28309 378 GLY A C 1
ATOM 2803 O O . GLY A 1 378 ? 52.11036 3.54475 8.40699 1.000 86.65310 378 GLY A O 1
ATOM 2804 N N . GLU A 1 379 ? 52.10058 5.74154 7.89041 1.000 84.53527 379 GLU A N 1
ATOM 2805 C CA . GLU A 1 379 ? 52.49850 6.14622 9.23279 1.000 89.87263 379 GLU A CA 1
ATOM 2806 C C . GLU A 1 379 ? 51.49310 5.64431 10.26292 1.000 89.44124 379 GLU A C 1
ATOM 2807 O O . GLU A 1 379 ? 50.29832 5.51263 9.98304 1.000 92.51715 379 GLU A O 1
ATOM 2813 N N . VAL A 1 380 ? 51.98280 5.37460 11.47291 1.000 86.62282 380 VAL A N 1
ATOM 2814 C CA . VAL A 1 380 ? 51.15530 4.75208 12.50302 1.000 90.65065 380 VAL A CA 1
ATOM 2815 C C . VAL A 1 380 ? 50.91494 5.69987 13.67957 1.000 87.72504 380 VAL A C 1
ATOM 2816 O O . VAL A 1 380 ? 51.25214 6.88924 13.61474 1.000 87.02002 380 VAL A O 1
ATOM 2818 N N . ARG A 1 381 ? 50.31782 5.17104 14.75594 1.000 85.73569 381 ARG A N 1
ATOM 2819 C CA . ARG A 1 381 ? 50.00277 5.85929 16.01362 1.000 83.58936 381 ARG A CA 1
ATOM 2820 C C . ARG A 1 381 ? 50.79232 5.19910 17.14967 1.000 80.10701 381 ARG A C 1
ATOM 2821 O O . ARG A 1 381 ? 51.58309 4.27886 16.92630 1.000 81.23891 381 ARG A O 1
ATOM 2829 N N . ASP A 1 382 ? 50.58645 5.65829 18.38257 1.000 79.29686 382 ASP A N 1
ATOM 2830 C CA . ASP A 1 382 ? 51.40972 5.13238 19.47691 1.000 88.51662 382 ASP A CA 1
ATOM 2831 C C . ASP A 1 382 ? 50.71685 4.07339 20.31962 1.000 91.09951 382 ASP A C 1
ATOM 2832 O O . ASP A 1 382 ? 50.21259 3.08142 19.80088 1.000 89.96107 382 ASP A O 1
ATOM 2838 N N . MET B 1 1 ? 32.94010 5.07930 50.70870 1.000 81.51680 1 MET B N 1
ATOM 2839 C CA . MET B 1 1 ? 31.70579 5.84487 50.57964 1.000 92.97474 1 MET B CA 1
ATOM 2840 C C . MET B 1 1 ? 31.96126 7.25167 50.04848 1.000 98.61009 1 MET B C 1
ATOM 2841 O O . MET B 1 1 ? 31.11070 7.83092 49.37245 1.000 99.40462 1 MET B O 1
ATOM 2843 N N . ALA B 1 2 ? 33.12626 7.80883 50.35145 1.000 94.81809 2 ALA B N 1
ATOM 2844 C CA . ALA B 1 2 ? 33.54374 9.07386 49.76884 1.000 83.22242 2 ALA B CA 1
ATOM 2845 C C . ALA B 1 2 ? 34.54789 8.81979 48.64674 1.000 87.98946 2 ALA B C 1
ATOM 2846 O O . ALA B 1 2 ? 35.05560 7.70925 48.46978 1.000 86.97415 2 ALA B O 1
ATOM 2848 N N . LYS B 1 3 ? 34.81748 9.86186 47.86608 1.000 79.95053 3 LYS B N 1
ATOM 2849 C CA . LYS B 1 3 ? 35.77369 9.77962 46.76888 1.000 70.34206 3 LYS B CA 1
ATOM 2850 C C . LYS B 1 3 ? 37.12255 10.31290 47.23739 1.000 62.61135 3 LYS B C 1
ATOM 2851 O O . LYS B 1 3 ? 37.20181 11.41212 47.79527 1.000 66.46225 3 LYS B O 1
ATOM 2857 N N . ALA B 1 4 ? 38.17272 9.52402 47.02898 1.000 62.99950 4 ALA B N 1
ATOM 2858 C CA . ALA B 1 4 ? 39.52492 9.95247 47.34944 1.000 56.05537 4 ALA B CA 1
ATOM 2859 C C . ALA B 1 4 ? 40.09900 10.79011 46.21207 1.000 59.83401 4 ALA B C 1
ATOM 2860 O O . ALA B 1 4 ? 39.72234 10.64017 45.04751 1.000 61.01816 4 ALA B O 1
ATOM 2862 N N . VAL B 1 5 ? 41.02328 11.68084 46.56132 1.000 57.32710 5 VAL B N 1
ATOM 2863 C CA . VAL B 1 5 ? 41.55008 12.65973 45.62166 1.000 56.14285 5 VAL B CA 1
ATOM 2864 C C . VAL B 1 5 ? 43.06371 12.52208 45.52605 1.000 51.28732 5 VAL B C 1
ATOM 2865 O O . VAL B 1 5 ? 43.71734 11.89295 46.36193 1.000 47.46010 5 VAL B O 1
ATOM 2869 N N . GLY B 1 6 ? 43.61498 13.12953 44.47739 1.000 53.35570 6 GLY B N 1
ATOM 2870 C CA . GLY B 1 6 ? 45.04837 13.28239 44.31903 1.000 53.31218 6 GLY B CA 1
ATOM 2871 C C . GLY B 1 6 ? 45.41090 14.75215 44.37808 1.000 54.67572 6 GLY B C 1
ATOM 2872 O O . GLY B 1 6 ? 44.64390 15.60659 43.93608 1.000 54.23542 6 GLY B O 1
ATOM 2873 N N . ILE B 1 7 ? 46.58169 15.05025 44.93720 1.000 47.73392 7 ILE B N 1
ATOM 2874 C CA . ILE B 1 7 ? 46.97010 16.43284 45.19924 1.000 52.27414 7 ILE B CA 1
ATOM 2875 C C . ILE B 1 7 ? 48.43079 16.63919 44.82538 1.000 54.11519 7 ILE B C 1
ATOM 2876 O O . ILE B 1 7 ? 49.30836 15.92891 45.31876 1.000 45.39246 7 ILE B O 1
ATOM 2881 N N . ASP B 1 8 ? 48.69013 17.62606 43.98031 1.000 53.94285 8 ASP B N 1
ATOM 2882 C CA . ASP B 1 8 ? 50.03746 18.07826 43.64854 1.000 54.20801 8 ASP B CA 1
ATOM 2883 C C . ASP B 1 8 ? 50.37286 19.23350 44.58590 1.000 53.95892 8 ASP B C 1
ATOM 2884 O O . ASP B 1 8 ? 49.82508 20.32707 44.44069 1.000 48.33042 8 ASP B O 1
ATOM 2889 N N . LEU B 1 9 ? 51.24108 18.99077 45.56807 1.000 50.69257 9 LEU B N 1
ATOM 2890 C CA . LEU B 1 9 ? 51.69860 20.05351 46.46798 1.000 48.58575 9 LEU B CA 1
ATOM 2891 C C . LEU B 1 9 ? 52.97839 20.62966 45.87374 1.000 51.92178 9 LEU B C 1
ATOM 2892 O O . LEU B 1 9 ? 54.08108 20.15543 46.13982 1.000 46.66339 9 LEU B O 1
ATOM 2897 N N . GLY B 1 10 ? 52.83370 21.65845 45.04380 1.000 54.19440 10 GLY B N 1
ATOM 2898 C CA . GLY B 1 10 ? 53.96358 22.16101 44.29667 1.000 55.26648 10 GLY B CA 1
ATOM 2899 C C . GLY B 1 10 ? 54.65475 23.34600 44.95180 1.000 55.56410 10 GLY B C 1
ATOM 2900 O O . GLY B 1 10 ? 54.13204 23.97296 45.86904 1.000 52.34264 10 GLY B O 1
ATOM 2901 N N . THR B 1 11 ? 55.85304 23.65153 44.44512 1.000 50.85275 11 THR B N 1
ATOM 2902 C CA . THR B 1 11 ? 56.64912 24.73432 45.01317 1.000 54.16353 11 THR B CA 1
ATOM 2903 C C . THR B 1 11 ? 55.98274 26.09276 44.81459 1.000 52.87664 11 THR B C 1
ATOM 2904 O O . THR B 1 11 ? 56.07503 26.96271 45.69068 1.000 52.69565 11 THR B O 1
ATOM 2908 N N . THR B 1 12 ? 55.31024 26.29524 43.68247 1.000 55.05395 12 THR B N 1
ATOM 2909 C CA . THR B 1 12 ? 54.62726 27.54787 43.39140 1.000 54.94996 12 THR B CA 1
ATOM 2910 C C . THR B 1 12 ? 53.11371 27.40930 43.43313 1.000 54.31438 12 THR B C 1
ATOM 2911 O O . THR B 1 12 ? 52.43232 28.24017 44.03941 1.000 55.34830 12 THR B O 1
ATOM 2915 N N . ASN B 1 13 ? 52.56397 26.37326 42.80458 1.000 55.70921 13 ASN B N 1
ATOM 2916 C CA . ASN B 1 13 ? 51.12682 26.15378 42.78571 1.000 56.23717 13 ASN B CA 1
ATOM 2917 C C . ASN B 1 13 ? 50.80063 24.74599 43.24730 1.000 58.29598 13 ASN B C 1
ATOM 2918 O O . ASN B 1 13 ? 51.59533 23.81770 43.08560 1.000 59.08573 13 ASN B O 1
ATOM 2923 N N . SER B 1 14 ? 49.60790 24.59874 43.80478 1.000 56.93839 14 SER B N 1
ATOM 2924 C CA . SER B 1 14 ? 49.09413 23.30606 44.21156 1.000 50.67240 14 SER B CA 1
ATOM 2925 C C . SER B 1 14 ? 47.77855 23.03935 43.49758 1.000 56.39213 14 SER B C 1
ATOM 2926 O O . SER B 1 14 ? 46.98125 23.95547 43.27795 1.000 53.83338 14 SER B O 1
ATOM 2929 N N . VAL B 1 15 ? 47.57413 21.77919 43.12218 1.000 55.37340 15 VAL B N 1
ATOM 2930 C CA . VAL B 1 15 ? 46.46716 21.35646 42.27454 1.000 51.61235 15 VAL B CA 1
ATOM 2931 C C . VAL B 1 15 ? 45.79306 20.15685 42.92586 1.000 54.49371 15 VAL B C 1
ATOM 2932 O O . VAL B 1 15 ? 46.47194 19.25409 43.42597 1.000 54.04443 15 VAL B O 1
ATOM 2936 N N . ILE B 1 16 ? 44.46105 20.14005 42.92212 1.000 51.04420 16 ILE B N 1
ATOM 2937 C CA . ILE B 1 16 ? 43.71131 19.00203 43.44071 1.000 51.48520 16 ILE B CA 1
ATOM 2938 C C . ILE B 1 16 ? 42.84180 18.43790 42.32652 1.000 55.02824 16 ILE B C 1
ATOM 2939 O O . ILE B 1 16 ? 42.34156 19.17003 41.46808 1.000 52.04062 16 ILE B O 1
ATOM 2944 N N . ALA B 1 17 ? 42.67676 17.11815 42.33589 1.000 58.64714 17 ALA B N 1
ATOM 2945 C CA . ALA B 1 17 ? 41.92129 16.44260 41.29424 1.000 54.52201 17 ALA B CA 1
ATOM 2946 C C . ALA B 1 17 ? 41.32135 15.16243 41.85439 1.000 55.45259 17 ALA B C 1
ATOM 2947 O O . ALA B 1 17 ? 41.78099 14.62887 42.86644 1.000 52.22822 17 ALA B O 1
ATOM 2949 N N . VAL B 1 18 ? 40.28302 14.67176 41.17369 1.000 58.20233 18 VAL B N 1
ATOM 2950 C CA . VAL B 1 18 ? 39.57483 13.45167 41.55195 1.000 57.05661 18 VAL B CA 1
ATOM 2951 C C . VAL B 1 18 ? 39.24037 12.68317 40.27651 1.000 53.77004 18 VAL B C 1
ATOM 2952 O O . VAL B 1 18 ? 39.30955 13.21632 39.16704 1.000 56.79097 18 VAL B O 1
ATOM 2956 N N . LEU B 1 19 ? 38.88047 11.41266 40.44514 1.000 57.95838 19 LEU B N 1
ATOM 2957 C CA . LEU B 1 19 ? 38.59740 10.50391 39.33441 1.000 56.56040 19 LEU B CA 1
ATOM 2958 C C . LEU B 1 19 ? 37.09643 10.21074 39.28914 1.000 56.80896 19 LEU B C 1
ATOM 2959 O O . LEU B 1 19 ? 36.61367 9.25477 39.89828 1.000 58.89103 19 LEU B O 1
ATOM 2964 N N . GLU B 1 20 ? 36.36558 11.02770 38.53824 1.000 56.63636 20 GLU B N 1
ATOM 2965 C CA . GLU B 1 20 ? 34.91558 10.92397 38.43223 1.000 57.95311 20 GLU B CA 1
ATOM 2966 C C . GLU B 1 20 ? 34.54272 10.24731 37.11709 1.000 54.01394 20 GLU B C 1
ATOM 2967 O O . GLU B 1 20 ? 34.92712 10.71839 36.03918 1.000 56.11129 20 GLU B O 1
ATOM 2973 N N . GLY B 1 21 ? 33.77265 9.16353 37.20981 1.000 51.63924 21 GLY B N 1
ATOM 2974 C CA . GLY B 1 21 ? 33.36082 8.41447 36.03892 1.000 53.54121 21 GLY B CA 1
ATOM 2975 C C . GLY B 1 21 ? 34.55836 7.90683 35.26831 1.000 54.26881 21 GLY B C 1
ATOM 2976 O O . GLY B 1 21 ? 34.64169 8.07170 34.04736 1.000 51.63201 21 GLY B O 1
ATOM 2977 N N . GLY B 1 22 ? 35.51308 7.31490 35.98481 1.000 53.75681 22 GLY B N 1
ATOM 2978 C CA . GLY B 1 22 ? 36.74562 6.83827 35.38288 1.000 51.17123 22 GLY B CA 1
ATOM 2979 C C . GLY B 1 22 ? 37.53714 7.92030 34.67971 1.000 54.89204 22 GLY B C 1
ATOM 2980 O O . GLY B 1 22 ? 38.48311 7.63024 33.94510 1.000 57.87420 22 GLY B O 1
ATOM 2981 N N . LYS B 1 23 ? 37.16605 9.17783 34.90541 1.000 62.01298 23 LYS B N 1
ATOM 2982 C CA . LYS B 1 23 ? 37.79474 10.31381 34.24942 1.000 56.41845 23 LYS B CA 1
ATOM 2983 C C . LYS B 1 23 ? 38.52757 11.16661 35.27859 1.000 54.27312 23 LYS B C 1
ATOM 2984 O O . LYS B 1 23 ? 37.97110 11.44450 36.34946 1.000 56.02481 23 LYS B O 1
ATOM 2990 N N . PRO B 1 24 ? 39.75796 11.60639 34.99891 1.000 52.41518 24 PRO B N 1
ATOM 2991 C CA . PRO B 1 24 ? 40.49196 12.46772 35.94377 1.000 54.58367 24 PRO B CA 1
ATOM 2992 C C . PRO B 1 24 ? 40.07949 13.92122 35.76658 1.000 54.95274 24 PRO B C 1
ATOM 2993 O O . PRO B 1 24 ? 40.22443 14.49662 34.68505 1.000 55.15650 24 PRO B O 1
ATOM 2997 N N . VAL B 1 25 ? 39.55295 14.51438 36.83174 1.000 51.30395 25 VAL B N 1
ATOM 2998 C CA . VAL B 1 25 ? 38.98115 15.85572 36.79258 1.000 52.13026 25 VAL B CA 1
ATOM 2999 C C . VAL B 1 25 ? 39.73421 16.72071 37.78921 1.000 54.05835 25 VAL B C 1
ATOM 3000 O O . VAL B 1 25 ? 39.74948 16.41639 38.98882 1.000 53.55742 25 VAL B O 1
ATOM 3004 N N . VAL B 1 26 ? 40.35679 17.78993 37.30037 1.000 56.67625 26 VAL B N 1
ATOM 3005 C CA . VAL B 1 26 ? 40.93370 18.78553 38.19401 1.000 56.88733 26 VAL B CA 1
ATOM 3006 C C . VAL B 1 26 ? 39.81908 19.70172 38.67291 1.000 55.07963 26 VAL B C 1
ATOM 3007 O O . VAL B 1 26 ? 38.97477 20.14190 37.88438 1.000 54.46326 26 VAL B O 1
ATOM 3011 N N . LEU B 1 27 ? 39.80378 19.98035 39.96833 1.000 54.83656 27 LEU B N 1
ATOM 3012 C CA . LEU B 1 27 ? 38.76492 20.79577 40.57339 1.000 54.61787 27 LEU B CA 1
ATOM 3013 C C . LEU B 1 27 ? 39.25727 22.21506 40.82497 1.000 62.25235 27 LEU B C 1
ATOM 3014 O O . LEU B 1 27 ? 40.43632 22.43866 41.11335 1.000 59.69301 27 LEU B O 1
ATOM 3019 N N . GLU B 1 28 ? 38.34407 23.17039 40.68240 1.000 66.47757 28 GLU B N 1
ATOM 3020 C CA . GLU B 1 28 ? 38.60557 24.56306 41.00229 1.000 61.84302 28 GLU B CA 1
ATOM 3021 C C . GLU B 1 28 ? 38.46024 24.79710 42.50227 1.000 62.99872 28 GLU B C 1
ATOM 3022 O O . GLU B 1 28 ? 37.79817 24.03860 43.21345 1.000 64.90503 28 GLU B O 1
ATOM 3028 N N . ASN B 1 29 ? 39.07400 25.87683 42.97632 1.000 61.73699 29 ASN B N 1
ATOM 3029 C CA . ASN B 1 29 ? 39.00201 26.25461 44.37956 1.000 64.02068 29 ASN B CA 1
ATOM 3030 C C . ASN B 1 29 ? 37.89330 27.28643 44.57871 1.000 63.40343 29 ASN B C 1
ATOM 3031 O O . ASN B 1 29 ? 37.07295 27.52872 43.68951 1.000 60.19972 29 ASN B O 1
ATOM 3036 N N . ALA B 1 30 ? 37.87117 27.91605 45.75749 1.000 67.16687 30 ALA B N 1
ATOM 3037 C CA . ALA B 1 30 ? 36.88282 28.95480 46.03284 1.000 66.66524 30 ALA B CA 1
ATOM 3038 C C . ALA B 1 30 ? 37.01986 30.13127 45.07615 1.000 67.34799 30 ALA B C 1
ATOM 3039 O O . ALA B 1 30 ? 36.02368 30.79214 44.75785 1.000 61.66686 30 ALA B O 1
ATOM 3041 N N . GLU B 1 31 ? 38.24024 30.41188 44.61889 1.000 67.63383 31 GLU B N 1
ATOM 3042 C CA . GLU B 1 31 ? 38.50443 31.46774 43.64962 1.000 65.36029 31 GLU B CA 1
ATOM 3043 C C . GLU B 1 31 ? 38.28143 31.01993 42.21283 1.000 64.80473 31 GLU B C 1
ATOM 3044 O O . GLU B 1 31 ? 38.62810 31.76327 41.28801 1.000 63.94593 31 GLU B O 1
ATOM 3050 N N . GLY B 1 32 ? 37.73102 29.82672 42.00953 1.000 67.56394 32 GLY B N 1
ATOM 3051 C CA . GLY B 1 32 ? 37.44615 29.35884 40.67074 1.000 62.48809 32 GLY B CA 1
ATOM 3052 C C . GLY B 1 32 ? 38.65603 29.03454 39.82498 1.000 56.69585 32 GLY B C 1
ATOM 3053 O O . GLY B 1 32 ? 38.56025 29.04723 38.59638 1.000 56.36989 32 GLY B O 1
ATOM 3054 N N . GLU B 1 33 ? 39.79376 28.73830 40.44064 1.000 59.82219 33 GLU B N 1
ATOM 3055 C CA . GLU B 1 33 ? 41.02710 28.47621 39.71847 1.000 60.94049 33 GLU B CA 1
ATOM 3056 C C . GLU B 1 33 ? 41.42641 27.02118 39.90510 1.000 63.07191 33 GLU B C 1
ATOM 3057 O O . GLU B 1 33 ? 41.17161 26.42023 40.95121 1.000 59.26950 33 GLU B O 1
ATOM 3063 N N . ARG B 1 34 ? 42.02892 26.45164 38.86841 1.000 63.45958 34 ARG B N 1
ATOM 3064 C CA . ARG B 1 34 ? 42.46508 25.06568 38.92127 1.000 65.00694 34 ARG B CA 1
ATOM 3065 C C . ARG B 1 34 ? 43.85671 24.90792 39.51440 1.000 61.46815 34 ARG B C 1
ATOM 3066 O O . ARG B 1 34 ? 44.31922 23.77419 39.68208 1.000 67.58680 34 ARG B O 1
ATOM 3074 N N . VAL B 1 35 ? 44.53498 26.01074 39.81657 1.000 54.90563 35 VAL B N 1
ATOM 3075 C CA . VAL B 1 35 ? 45.77783 26.00032 40.57402 1.000 58.23250 35 VAL B CA 1
ATOM 3076 C C . VAL B 1 35 ? 45.60617 26.94741 41.75114 1.000 64.78148 35 VAL B C 1
ATOM 3077 O O . VAL B 1 35 ? 44.98203 28.00726 41.62307 1.000 61.38726 35 VAL B O 1
ATOM 3081 N N . THR B 1 36 ? 46.12631 26.54441 42.90536 1.000 61.22718 36 THR B N 1
ATOM 3082 C CA . THR B 1 36 ? 46.11838 27.37023 44.10114 1.000 59.03530 36 THR B CA 1
ATOM 3083 C C . THR B 1 36 ? 47.55581 27.71731 44.44666 1.000 62.50893 36 THR B C 1
ATOM 3084 O O . THR B 1 36 ? 48.36104 26.80325 44.69492 1.000 58.39260 36 THR B O 1
ATOM 3088 N N . PRO B 1 37 ? 47.93171 28.99416 44.45068 1.000 66.59016 37 PRO B N 1
ATOM 3089 C CA . PRO B 1 37 ? 49.31490 29.35098 44.77675 1.000 60.05675 37 PRO B CA 1
ATOM 3090 C C . PRO B 1 37 ? 49.71682 28.78791 46.13084 1.000 61.68231 37 PRO B C 1
ATOM 3091 O O . PRO B 1 37 ? 48.95414 28.84019 47.09656 1.000 52.85015 37 PRO B O 1
ATOM 3095 N N . SER B 1 38 ? 50.92164 28.22069 46.18937 1.000 63.24339 38 SER B N 1
ATOM 3096 C CA . SER B 1 38 ? 51.45067 27.64945 47.42668 1.000 58.08017 38 SER B CA 1
ATOM 3097 C C . SER B 1 38 ? 52.04778 28.75157 48.30578 1.000 55.80434 38 SER B C 1
ATOM 3098 O O . SER B 1 38 ? 53.23490 28.76746 48.62733 1.000 56.74938 38 SER B O 1
ATOM 3101 N N . VAL B 1 39 ? 51.18782 29.69393 48.68826 1.000 57.06265 39 VAL B N 1
ATOM 3102 C CA . VAL B 1 39 ? 51.58116 30.84572 49.48829 1.000 66.26087 39 VAL B CA 1
ATOM 3103 C C . VAL B 1 39 ? 50.60871 30.99171 50.64878 1.000 61.57562 39 VAL B C 1
ATOM 3104 O O . VAL B 1 39 ? 49.39763 30.80641 50.48494 1.000 58.74894 39 VAL B O 1
ATOM 3108 N N . VAL B 1 40 ? 51.14146 31.33390 51.81881 1.000 61.80838 40 VAL B N 1
ATOM 3109 C CA . VAL B 1 40 ? 50.35026 31.63249 53.00643 1.000 68.94564 40 VAL B CA 1
ATOM 3110 C C . VAL B 1 40 ? 50.80086 32.98336 53.54564 1.000 71.11910 40 VAL B C 1
ATOM 3111 O O . VAL B 1 40 ? 52.00091 33.28028 53.57036 1.000 70.86676 40 VAL B O 1
ATOM 3115 N N . ALA B 1 41 ? 49.83937 33.80744 53.96166 1.000 73.72664 41 ALA B N 1
ATOM 3116 C CA . ALA B 1 41 ? 50.12051 35.14936 54.45251 1.000 76.00601 41 ALA B CA 1
ATOM 3117 C C . ALA B 1 41 ? 49.30042 35.41699 55.70624 1.000 73.79683 41 ALA B C 1
ATOM 3118 O O . ALA B 1 41 ? 48.09899 35.12872 55.74287 1.000 74.64005 41 ALA B O 1
ATOM 3120 N N . PHE B 1 42 ? 49.94890 35.96551 56.72999 1.000 78.84615 42 PHE B N 1
ATOM 3121 C CA . PHE B 1 42 ? 49.28292 36.39427 57.95537 1.000 77.92690 42 PHE B CA 1
ATOM 3122 C C . PHE B 1 42 ? 49.22271 37.91256 57.96042 1.000 76.96184 42 PHE B C 1
ATOM 3123 O O . PHE B 1 42 ? 50.26496 38.57592 57.92876 1.000 73.82571 42 PHE B O 1
ATOM 3131 N N . ARG B 1 43 ? 48.01171 38.45435 58.00010 1.000 75.68806 43 ARG B N 1
ATOM 3132 C CA . ARG B 1 43 ? 47.82311 39.89881 58.01005 1.000 68.27208 43 ARG B CA 1
ATOM 3133 C C . ARG B 1 43 ? 47.13923 40.37197 59.28290 1.000 72.67758 43 ARG B C 1
ATOM 3134 O O . ARG B 1 43 ? 47.44372 39.89667 60.37357 1.000 70.02465 43 ARG B O 1
ATOM 3136 N N . GLU B 1 46 ? 43.71716 38.30299 60.46358 1.000 72.65100 46 GLU B N 1
ATOM 3137 C CA . GLU B 1 46 ? 43.33892 37.31253 59.46214 1.000 74.94939 46 GLU B CA 1
ATOM 3138 C C . GLU B 1 46 ? 44.56083 36.57370 58.91591 1.000 79.08730 46 GLU B C 1
ATOM 3139 O O . GLU B 1 46 ? 45.68317 37.06479 58.99702 1.000 76.79550 46 GLU B O 1
ATOM 3141 N N . THR B 1 47 ? 44.32900 35.38477 58.36773 1.000 81.69305 47 THR B N 1
ATOM 3142 C CA . THR B 1 47 ? 45.35366 34.60664 57.68735 1.000 79.65255 47 THR B CA 1
ATOM 3143 C C . THR B 1 47 ? 44.88781 34.31751 56.26561 1.000 75.74941 47 THR B C 1
ATOM 3144 O O . THR B 1 47 ? 43.72023 33.98247 56.04588 1.000 78.60065 47 THR B O 1
ATOM 3148 N N . LEU B 1 48 ? 45.79873 34.45945 55.30188 1.000 72.82617 48 LEU B N 1
ATOM 3149 C CA . LEU B 1 48 ? 45.49057 34.33068 53.88247 1.000 74.32776 48 LEU B CA 1
ATOM 3150 C C . LEU B 1 48 ? 46.22888 33.13362 53.29409 1.000 64.05781 48 LEU B C 1
ATOM 3151 O O . LEU B 1 48 ? 47.40273 32.90473 53.60283 1.000 59.46618 48 LEU B O 1
ATOM 3156 N N . VAL B 1 49 ? 45.54243 32.37535 52.43651 1.000 61.40012 49 VAL B N 1
ATOM 3157 C CA . VAL B 1 49 ? 46.07038 31.13245 51.86960 1.000 67.90116 49 VAL B CA 1
ATOM 3158 C C . VAL B 1 49 ? 45.61305 31.03807 50.41925 1.000 62.22301 49 VAL B C 1
ATOM 3159 O O . VAL B 1 49 ? 44.42431 30.82167 50.15493 1.000 61.86362 49 VAL B O 1
ATOM 3163 N N . GLY B 1 50 ? 46.54918 31.17376 49.48298 1.000 56.80927 50 GLY B N 1
ATOM 3164 C CA . GLY B 1 50 ? 46.23057 30.99402 48.07798 1.000 66.52703 50 GLY B CA 1
ATOM 3165 C C . GLY B 1 50 ? 46.43631 32.23705 47.23775 1.000 69.79818 50 GLY B C 1
ATOM 3166 O O . GLY B 1 50 ? 47.48265 32.88633 47.32179 1.000 67.59327 50 GLY B O 1
ATOM 3167 N N . ARG B 1 51 ? 45.43733 32.58112 46.42327 1.000 70.38016 51 ARG B N 1
ATOM 3168 C CA . ARG B 1 51 ? 45.57258 33.72905 45.53250 1.000 73.40873 51 ARG B CA 1
ATOM 3169 C C . ARG B 1 51 ? 45.64451 35.03137 46.31950 1.000 72.02944 51 ARG B C 1
ATOM 3170 O O . ARG B 1 51 ? 46.48308 35.89513 46.03365 1.000 64.94410 51 ARG B O 1
ATOM 3178 N N . MET B 1 52 ? 44.77093 35.18666 47.31816 1.000 76.76519 52 MET B N 1
ATOM 3179 C CA . MET B 1 52 ? 44.79381 36.38929 48.14513 1.000 77.19876 52 MET B CA 1
ATOM 3180 C C . MET B 1 52 ? 46.14567 36.57121 48.82117 1.000 75.19376 52 MET B C 1
ATOM 3181 O O . MET B 1 52 ? 46.64581 37.69725 48.93789 1.000 69.02319 52 MET B O 1
ATOM 3186 N N . ALA B 1 53 ? 46.74750 35.47305 49.28245 1.000 71.91618 53 ALA B N 1
ATOM 3187 C CA . ALA B 1 53 ? 48.07430 35.55689 49.87657 1.000 67.19607 53 ALA B CA 1
ATOM 3188 C C . ALA B 1 53 ? 49.13306 35.90215 48.83740 1.000 71.37964 53 ALA B C 1
ATOM 3189 O O . ALA B 1 53 ? 50.11740 36.57578 49.16139 1.000 77.75508 53 ALA B O 1
ATOM 3191 N N . LYS B 1 54 ? 48.94920 35.46710 47.58794 1.000 74.13610 54 LYS B N 1
ATOM 3192 C CA . LYS B 1 54 ? 49.92472 35.78562 46.55281 1.000 72.54645 54 LYS B CA 1
ATOM 3193 C C . LYS B 1 54 ? 49.77502 37.21735 46.05652 1.000 69.51259 54 LYS B C 1
ATOM 3194 O O . LYS B 1 54 ? 50.77507 37.86063 45.71650 1.000 69.39474 54 LYS B O 1
ATOM 3200 N N . ARG B 1 55 ? 48.54236 37.73065 46.02177 1.000 72.22704 55 ARG B N 1
ATOM 3201 C CA . ARG B 1 55 ? 48.26379 39.07156 45.52010 1.000 72.10361 55 ARG B CA 1
ATOM 3202 C C . ARG B 1 55 ? 48.82220 40.18309 46.40022 1.000 74.55274 55 ARG B C 1
ATOM 3203 O O . ARG B 1 55 ? 48.84263 41.33714 45.96083 1.000 64.41444 55 ARG B O 1
ATOM 3211 N N . GLN B 1 56 ? 49.24297 39.88288 47.62602 1.000 70.56839 56 GLN B N 1
ATOM 3212 C CA . GLN B 1 56 ? 49.82441 40.88105 48.51552 1.000 71.96390 56 GLN B CA 1
ATOM 3213 C C . GLN B 1 56 ? 51.20831 40.45625 48.99705 1.000 68.65327 56 GLN B C 1
ATOM 3214 O O . GLN B 1 56 ? 51.65645 40.87521 50.06496 1.000 70.65063 56 GLN B O 1
ATOM 3220 N N . ALA B 1 57 ? 51.89670 39.61846 48.21880 1.000 66.15370 57 ALA B N 1
ATOM 3221 C CA . ALA B 1 57 ? 53.18339 39.08686 48.65496 1.000 68.89337 57 ALA B CA 1
ATOM 3222 C C . ALA B 1 57 ? 54.29255 40.12987 48.60045 1.000 67.82124 57 ALA B C 1
ATOM 3223 O O . ALA B 1 57 ? 55.22848 40.06905 49.40412 1.000 68.15434 57 ALA B O 1
ATOM 3225 N N . VAL B 1 58 ? 54.22432 41.07389 47.66074 1.000 72.44118 58 VAL B N 1
ATOM 3226 C CA . VAL B 1 58 ? 55.20632 42.15417 47.63322 1.000 67.87225 58 VAL B CA 1
ATOM 3227 C C . VAL B 1 58 ? 54.91856 43.17029 48.73054 1.000 69.66967 58 VAL B C 1
ATOM 3228 O O . VAL B 1 58 ? 55.84417 43.77652 49.28148 1.000 70.24174 58 VAL B O 1
ATOM 3232 N N . LEU B 1 59 ? 53.64295 43.36830 49.06571 1.000 68.82974 59 LEU B N 1
ATOM 3233 C CA . LEU B 1 59 ? 53.27727 44.35904 50.07076 1.000 70.33648 59 LEU B CA 1
ATOM 3234 C C . LEU B 1 59 ? 53.64822 43.89119 51.47091 1.000 71.06618 59 LEU B C 1
ATOM 3235 O O . LEU B 1 59 ? 54.01212 44.70696 52.32832 1.000 79.68002 59 LEU B O 1
ATOM 3240 N N . ASN B 1 60 ? 53.56866 42.58153 51.71696 1.000 76.85539 60 ASN B N 1
ATOM 3241 C CA . ASN B 1 60 ? 53.77110 41.99203 53.03847 1.000 76.37760 60 ASN B CA 1
ATOM 3242 C C . ASN B 1 60 ? 54.97148 41.05085 52.97656 1.000 78.95036 60 ASN B C 1
ATOM 3243 O O . ASN B 1 60 ? 54.82636 39.82870 53.11354 1.000 78.31495 60 ASN B O 1
ATOM 3248 N N . PRO B 1 61 ? 56.18018 41.59245 52.80172 1.000 79.75248 61 PRO B N 1
ATOM 3249 C CA . PRO B 1 61 ? 57.33458 40.72408 52.52129 1.000 77.95910 61 PRO B CA 1
ATOM 3250 C C . PRO B 1 61 ? 57.71446 39.80526 53.66537 1.000 84.41983 61 PRO B C 1
ATOM 3251 O O . PRO B 1 61 ? 58.34767 38.77218 53.41810 1.000 80.78305 61 PRO B O 1
ATOM 3255 N N . GLU B 1 62 ? 57.36004 40.13349 54.90769 1.000 91.21696 62 GLU B N 1
ATOM 3256 C CA . GLU B 1 62 ? 57.76869 39.30528 56.03149 1.000 88.22960 62 GLU B CA 1
ATOM 3257 C C . GLU B 1 62 ? 56.63657 38.49959 56.65090 1.000 79.28471 62 GLU B C 1
ATOM 3258 O O . GLU B 1 62 ? 56.91364 37.54261 57.37964 1.000 74.68095 62 GLU B O 1
ATOM 3264 N N . GLY B 1 63 ? 55.38573 38.83339 56.36144 1.000 75.59805 63 GLY B N 1
ATOM 3265 C CA . GLY B 1 63 ? 54.27348 37.99664 56.74963 1.000 71.59072 63 GLY B CA 1
ATOM 3266 C C . GLY B 1 63 ? 53.77547 37.07237 55.66177 1.000 78.97397 63 GLY B C 1
ATOM 3267 O O . GLY B 1 63 ? 52.73587 36.43122 55.84046 1.000 74.79782 63 GLY B O 1
ATOM 3268 N N . THR B 1 64 ? 54.48210 36.97717 54.53717 1.000 70.68110 64 THR B N 1
ATOM 3269 C CA . THR B 1 64 ? 54.09391 36.10714 53.43212 1.000 66.76895 64 THR B CA 1
ATOM 3270 C C . THR B 1 64 ? 55.12281 34.99807 53.26084 1.000 70.19738 64 THR B C 1
ATOM 3271 O O . THR B 1 64 ? 56.29494 35.26608 52.97674 1.000 64.66009 64 THR B O 1
ATOM 3275 N N . ILE B 1 65 ? 54.67785 33.75639 53.41218 1.000 72.32554 65 ILE B N 1
ATOM 3276 C CA . ILE B 1 65 ? 55.54056 32.58695 53.29350 1.000 67.24934 65 ILE B CA 1
ATOM 3277 C C . ILE B 1 65 ? 55.28706 31.94837 51.93462 1.000 64.64917 65 ILE B C 1
ATOM 3278 O O . ILE B 1 65 ? 54.14674 31.59849 51.61001 1.000 58.59530 65 ILE B O 1
ATOM 3283 N N . PHE B 1 66 ? 56.34382 31.79218 51.13916 1.000 61.80458 66 PHE B N 1
ATOM 3284 C CA . PHE B 1 66 ? 56.22395 31.25036 49.79431 1.000 64.28265 66 PHE B CA 1
ATOM 3285 C C . PHE B 1 66 ? 57.38463 30.30952 49.50618 1.000 62.40119 66 PHE B C 1
ATOM 3286 O O . PHE B 1 66 ? 58.49404 30.49565 50.01233 1.000 63.12549 66 PHE B O 1
ATOM 3294 N N . GLU B 1 67 ? 57.11542 29.30584 48.66700 1.000 61.65230 67 GLU B N 1
ATOM 3295 C CA . GLU B 1 67 ? 58.09827 28.28831 48.28817 1.000 66.57914 67 GLU B CA 1
ATOM 3296 C C . GLU B 1 67 ? 58.57461 27.48622 49.49439 1.000 64.02108 67 GLU B C 1
ATOM 3297 O O . GLU B 1 67 ? 59.74335 27.10105 49.57111 1.000 62.68252 67 GLU B O 1
ATOM 3303 N N . ILE B 1 68 ? 57.66452 27.22266 50.43834 1.000 55.80887 68 ILE B N 1
ATOM 3304 C CA . ILE B 1 68 ? 58.00654 26.47648 51.64561 1.000 54.51044 68 ILE B CA 1
ATOM 3305 C C . ILE B 1 68 ? 58.53394 25.08445 51.32599 1.000 58.97830 68 ILE B C 1
ATOM 3306 O O . ILE B 1 68 ? 59.18136 24.46043 52.17401 1.000 61.54867 68 ILE B O 1
ATOM 3311 N N . LYS B 1 69 ? 58.27765 24.58034 50.11655 1.000 61.85697 69 LYS B N 1
ATOM 3312 C CA . LYS B 1 69 ? 58.76469 23.26499 49.71510 1.000 59.61954 69 LYS B CA 1
ATOM 3313 C C . LYS B 1 69 ? 60.28471 23.16576 49.69568 1.000 62.05543 69 LYS B C 1
ATOM 3314 O O . LYS B 1 69 ? 60.80909 22.04832 49.69026 1.000 60.63716 69 LYS B O 1
ATOM 3320 N N . ARG B 1 70 ? 61.00576 24.28557 49.67480 1.000 57.15116 70 ARG B N 1
ATOM 3321 C CA . ARG B 1 70 ? 62.45985 24.22331 49.73056 1.000 57.25992 70 ARG B CA 1
ATOM 3322 C C . ARG B 1 70 ? 62.97920 23.79254 51.09283 1.000 61.00645 70 ARG B C 1
ATOM 3323 O O . ARG B 1 70 ? 64.10778 23.29591 51.18499 1.000 65.32683 70 ARG B O 1
ATOM 3331 N N . PHE B 1 71 ? 62.18763 23.97595 52.14889 1.000 58.90231 71 PHE B N 1
ATOM 3332 C CA . PHE B 1 71 ? 62.63306 23.69570 53.50242 1.000 66.08987 71 PHE B CA 1
ATOM 3333 C C . PHE B 1 71 ? 61.97237 22.47649 54.12560 1.000 64.30979 71 PHE B C 1
ATOM 3334 O O . PHE B 1 71 ? 62.48785 21.96711 55.12414 1.000 61.47125 71 PHE B O 1
ATOM 3342 N N . ILE B 1 72 ? 60.86712 21.98479 53.55628 1.000 64.06457 72 ILE B N 1
ATOM 3343 C CA . ILE B 1 72 ? 60.15094 20.87546 54.17602 1.000 60.36785 72 ILE B CA 1
ATOM 3344 C C . ILE B 1 72 ? 61.05878 19.66001 54.29646 1.000 62.78894 72 ILE B C 1
ATOM 3345 O O . ILE B 1 72 ? 61.90142 19.39077 53.42966 1.000 68.81982 72 ILE B O 1
ATOM 3350 N N . GLY B 1 73 ? 60.90428 18.93534 55.40182 1.000 62.36416 73 GLY B N 1
ATOM 3351 C CA . GLY B 1 73 ? 61.61526 17.69417 55.62156 1.000 65.06888 73 GLY B CA 1
ATOM 3352 C C . GLY B 1 73 ? 63.11536 17.84558 55.77125 1.000 64.26227 73 GLY B C 1
ATOM 3353 O O . GLY B 1 73 ? 63.83297 16.84849 55.88218 1.000 62.56841 73 GLY B O 1
ATOM 3354 N N . ARG B 1 74 ? 63.61176 19.07719 55.78256 1.000 62.72584 74 ARG B N 1
ATOM 3355 C CA . ARG B 1 74 ? 65.04500 19.31662 55.80783 1.000 64.60249 74 ARG B CA 1
ATOM 3356 C C . ARG B 1 74 ? 65.46705 19.95913 57.12195 1.000 75.35435 74 ARG B C 1
ATOM 3357 O O . ARG B 1 74 ? 64.66097 20.55143 57.84362 1.000 72.87568 74 ARG B O 1
ATOM 3365 N N . ARG B 1 75 ? 66.75708 19.83329 57.41429 1.000 79.04099 75 ARG B N 1
ATOM 3366 C CA . ARG B 1 75 ? 67.35512 20.40309 58.61055 1.000 75.19171 75 ARG B CA 1
ATOM 3367 C C . ARG B 1 75 ? 67.90039 21.78916 58.31060 1.000 84.09043 75 ARG B C 1
ATOM 3368 O O . ARG B 1 75 ? 68.26743 22.09737 57.17411 1.000 85.11550 75 ARG B O 1
ATOM 3370 N N . PHE B 1 76 ? 67.96829 22.62056 59.35352 1.000 83.34251 76 PHE B N 1
ATOM 3371 C CA . PHE B 1 76 ? 68.35889 24.01230 59.15500 1.000 82.52589 76 PHE B CA 1
ATOM 3372 C C . PHE B 1 76 ? 69.79808 24.12206 58.67260 1.000 85.28266 76 PHE B C 1
ATOM 3373 O O . PHE B 1 76 ? 70.10431 24.93800 57.79459 1.000 91.45986 76 PHE B O 1
ATOM 3381 N N . GLU B 1 77 ? 70.69351 23.29883 59.22219 1.000 86.27253 77 GLU B N 1
ATOM 3382 C CA . GLU B 1 77 ? 72.10601 23.37478 58.86520 1.000 90.07191 77 GLU B CA 1
ATOM 3383 C C . GLU B 1 77 ? 72.36988 23.05555 57.39816 1.000 88.51132 77 GLU B C 1
ATOM 3384 O O . GLU B 1 77 ? 73.49678 23.26046 56.93205 1.000 88.30357 77 GLU B O 1
ATOM 3390 N N . GLU B 1 78 ? 71.37099 22.56576 56.66147 1.000 84.55752 78 GLU B N 1
ATOM 3391 C CA . GLU B 1 78 ? 71.53515 22.23669 55.25256 1.000 89.77124 78 GLU B CA 1
ATOM 3392 C C . GLU B 1 78 ? 70.82404 23.19866 54.30927 1.000 83.91423 78 GLU B C 1
ATOM 3393 O O . GLU B 1 78 ? 71.09760 23.16851 53.10596 1.000 83.79476 78 GLU B O 1
ATOM 3395 N N . VAL B 1 79 ? 69.92492 24.04295 54.81074 1.000 79.70463 79 VAL B N 1
ATOM 3396 C CA . VAL B 1 79 ? 69.22325 25.00448 53.96559 1.000 80.27950 79 VAL B CA 1
ATOM 3397 C C . VAL B 1 79 ? 69.54199 26.41629 54.43428 1.000 83.09454 79 VAL B C 1
ATOM 3398 O O . VAL B 1 79 ? 68.75324 27.34559 54.23289 1.000 78.96275 79 VAL B O 1
ATOM 3402 N N . GLN B 1 80 ? 70.70985 26.58372 55.05303 1.000 84.07205 80 GLN B N 1
ATOM 3403 C CA . GLN B 1 80 ? 71.08300 27.88605 55.59299 1.000 80.28407 80 GLN B CA 1
ATOM 3404 C C . GLN B 1 80 ? 71.20158 28.92705 54.48661 1.000 81.31939 80 GLN B C 1
ATOM 3405 O O . GLN B 1 80 ? 70.66597 30.03629 54.60069 1.000 78.63524 80 GLN B O 1
ATOM 3411 N N . GLU B 1 81 ? 71.89090 28.58205 53.39649 1.000 88.30577 81 GLU B N 1
ATOM 3412 C CA . GLU B 1 81 ? 72.05177 29.53855 52.30710 1.000 81.52907 81 GLU B CA 1
ATOM 3413 C C . GLU B 1 81 ? 70.73025 29.80883 51.59836 1.000 79.69460 81 GLU B C 1
ATOM 3414 O O . GLU B 1 81 ? 70.52820 30.90686 51.06749 1.000 84.81923 81 GLU B O 1
ATOM 3420 N N . GLU B 1 82 ? 69.82231 28.82805 51.57130 1.000 77.28165 82 GLU B N 1
ATOM 3421 C CA . GLU B 1 82 ? 68.50086 29.07328 51.00644 1.000 74.33581 82 GLU B CA 1
ATOM 3422 C C . GLU B 1 82 ? 67.64733 29.94236 51.91771 1.000 74.03708 82 GLU B C 1
ATOM 3423 O O . GLU B 1 82 ? 66.69951 30.57354 51.43942 1.000 74.15657 82 GLU B O 1
ATOM 3429 N N . ALA B 1 83 ? 67.96229 29.99237 53.21567 1.000 74.64443 83 ALA B N 1
ATOM 3430 C CA . ALA B 1 83 ? 67.23829 30.88122 54.11745 1.000 75.40135 83 ALA B CA 1
ATOM 3431 C C . ALA B 1 83 ? 67.59887 32.33730 53.86828 1.000 80.46140 83 ALA B C 1
ATOM 3432 O O . ALA B 1 83 ? 66.75459 33.22354 54.03436 1.000 76.24163 83 ALA B O 1
ATOM 3434 N N . LYS B 1 84 ? 68.84315 32.60103 53.47086 1.000 78.29083 84 LYS B N 1
ATOM 3435 C CA . LYS B 1 84 ? 69.29069 33.95971 53.19829 1.000 71.72231 84 LYS B CA 1
ATOM 3436 C C . LYS B 1 84 ? 68.69372 34.53475 51.92382 1.000 80.69850 84 LYS B C 1
ATOM 3437 O O . LYS B 1 84 ? 68.85131 35.73495 51.67646 1.000 80.20483 84 LYS B O 1
ATOM 3443 N N . ARG B 1 85 ? 68.02763 33.71489 51.11337 1.000 81.58812 85 ARG B N 1
ATOM 3444 C CA . ARG B 1 85 ? 67.48894 34.13733 49.82864 1.000 78.15105 85 ARG B CA 1
ATOM 3445 C C . ARG B 1 85 ? 66.00089 34.45988 49.87947 1.000 71.63746 85 ARG B C 1
ATOM 3446 O O . ARG B 1 85 ? 65.38974 34.65324 48.82397 1.000 63.40804 85 ARG B O 1
ATOM 3454 N N . VAL B 1 86 ? 65.40063 34.51227 51.06466 1.000 74.71647 86 VAL B N 1
ATOM 3455 C CA . VAL B 1 86 ? 63.95974 34.73144 51.16968 1.000 75.97492 86 VAL B CA 1
ATOM 3456 C C . VAL B 1 86 ? 63.67768 35.94195 52.05608 1.000 74.56819 86 VAL B C 1
ATOM 3457 O O . VAL B 1 86 ? 64.47479 36.25902 52.95184 1.000 69.71949 86 VAL B O 1
ATOM 3461 N N . PRO B 1 87 ? 62.56208 36.65157 51.84111 1.000 74.98583 87 PRO B N 1
ATOM 3462 C CA . PRO B 1 87 ? 62.29659 37.86227 52.63238 1.000 71.49969 87 PRO B CA 1
ATOM 3463 C C . PRO B 1 87 ? 61.74062 37.59258 54.01715 1.000 78.78480 87 PRO B C 1
ATOM 3464 O O . PRO B 1 87 ? 61.82202 38.48051 54.87643 1.000 82.01665 87 PRO B O 1
ATOM 3468 N N . TYR B 1 88 ? 61.17720 36.41545 54.25908 1.000 72.52232 88 TYR B N 1
ATOM 3469 C CA . TYR B 1 88 ? 60.58105 36.09005 55.54404 1.000 72.98515 88 TYR B CA 1
ATOM 3470 C C . TYR B 1 88 ? 61.59666 35.38092 56.43535 1.000 72.59914 88 TYR B C 1
ATOM 3471 O O . TYR B 1 88 ? 62.60229 34.84611 55.96771 1.000 72.38334 88 TYR B O 1
ATOM 3480 N N . LYS B 1 89 ? 61.32235 35.38577 57.73716 1.000 72.24741 89 LYS B N 1
ATOM 3481 C CA . LYS B 1 89 ? 62.28810 34.89807 58.71447 1.000 78.46501 89 LYS B CA 1
ATOM 3482 C C . LYS B 1 89 ? 62.30093 33.37491 58.74594 1.000 79.21401 89 LYS B C 1
ATOM 3483 O O . LYS B 1 89 ? 61.24750 32.73512 58.78668 1.000 75.04188 89 LYS B O 1
ATOM 3485 N N . VAL B 1 90 ? 63.50199 32.80189 58.73331 1.000 78.52012 90 VAL B N 1
ATOM 3486 C CA . VAL B 1 90 ? 63.72206 31.35900 58.78543 1.000 80.45665 90 VAL B CA 1
ATOM 3487 C C . VAL B 1 90 ? 64.74568 31.09948 59.88359 1.000 81.39058 90 VAL B C 1
ATOM 3488 O O . VAL B 1 90 ? 65.91703 31.47435 59.74998 1.000 81.53200 90 VAL B O 1
ATOM 3492 N N . VAL B 1 91 ? 64.30801 30.46600 60.96563 1.000 83.30264 91 VAL B N 1
ATOM 3493 C CA . VAL B 1 91 ? 65.13780 30.26290 62.15031 1.000 78.96455 91 VAL B CA 1
ATOM 3494 C C . VAL B 1 91 ? 65.17030 28.77416 62.47548 1.000 81.83150 91 VAL B C 1
ATOM 3495 O O . VAL B 1 91 ? 64.22669 28.04955 62.13051 1.000 86.59245 91 VAL B O 1
ATOM 3499 N N . PRO B 1 92 ? 66.22230 28.26686 63.11497 1.000 86.38328 92 PRO B N 1
ATOM 3500 C CA . PRO B 1 92 ? 66.22176 26.85430 63.50919 1.000 82.77732 92 PRO B CA 1
ATOM 3501 C C . PRO B 1 92 ? 65.42772 26.64382 64.78910 1.000 81.21842 92 PRO B C 1
ATOM 3502 O O . PRO B 1 92 ? 65.44344 27.47582 65.70027 1.000 83.07430 92 PRO B O 1
ATOM 3506 N N . GLY B 1 93 ? 64.71571 25.51752 64.84359 1.000 86.50762 93 GLY B N 1
ATOM 3507 C CA . GLY B 1 93 ? 63.94831 25.16946 66.01342 1.000 95.62188 93 GLY B CA 1
ATOM 3508 C C . GLY B 1 93 ? 64.81345 24.55570 67.08839 1.000 102.87772 93 GLY B C 1
ATOM 3509 O O . GLY B 1 93 ? 66.03265 24.40594 66.94723 1.000 103.26536 93 GLY B O 1
ATOM 3510 N N . PRO B 1 94 ? 64.18140 24.20317 68.20768 1.000 101.76146 94 PRO B N 1
ATOM 3511 C CA . PRO B 1 94 ? 64.92423 23.50650 69.27218 1.000 97.08502 94 PRO B CA 1
ATOM 3512 C C . PRO B 1 94 ? 65.63280 22.25750 68.77756 1.000 101.24419 94 PRO B C 1
ATOM 3513 O O . PRO B 1 94 ? 66.70921 21.90761 69.28202 1.000 101.59777 94 PRO B O 1
ATOM 3517 N N . ASP B 1 95 ? 65.05510 21.58075 67.78879 1.000 110.62475 95 ASP B N 1
ATOM 3518 C CA . ASP B 1 95 ? 65.69619 20.49300 67.07089 1.000 107.41823 95 ASP B CA 1
ATOM 3519 C C . ASP B 1 95 ? 66.37472 21.04278 65.81749 1.000 102.99076 95 ASP B C 1
ATOM 3520 O O . ASP B 1 95 ? 66.25844 22.22344 65.49083 1.000 99.43858 95 ASP B O 1
ATOM 3525 N N . GLY B 1 96 ? 67.06816 20.17871 65.08073 1.000 99.56339 96 GLY B N 1
ATOM 3526 C CA . GLY B 1 96 ? 67.75584 20.61889 63.88108 1.000 99.68912 96 GLY B CA 1
ATOM 3527 C C . GLY B 1 96 ? 66.82356 21.09057 62.78230 1.000 93.53961 96 GLY B C 1
ATOM 3528 O O . GLY B 1 96 ? 67.26843 21.43389 61.68093 1.000 95.96639 96 GLY B O 1
ATOM 3529 N N . GLY B 1 97 ? 65.52875 21.13149 63.07481 1.000 85.21220 97 GLY B N 1
ATOM 3530 C CA . GLY B 1 97 ? 64.52619 21.41295 62.07457 1.000 84.48655 97 GLY B CA 1
ATOM 3531 C C . GLY B 1 97 ? 64.52208 22.86047 61.60639 1.000 85.23946 97 GLY B C 1
ATOM 3532 O O . GLY B 1 97 ? 65.41964 23.65981 61.87635 1.000 89.68895 97 GLY B O 1
ATOM 3533 N N . VAL B 1 98 ? 63.46011 23.19124 60.87843 1.000 81.16382 98 VAL B N 1
ATOM 3534 C CA . VAL B 1 98 ? 63.31577 24.48378 60.22163 1.000 68.86384 98 VAL B CA 1
ATOM 3535 C C . VAL B 1 98 ? 61.99454 25.10387 60.66052 1.000 71.02332 98 VAL B C 1
ATOM 3536 O O . VAL B 1 98 ? 60.95228 24.44158 60.62808 1.000 66.82288 98 VAL B O 1
ATOM 3540 N N . ARG B 1 99 ? 62.04785 26.35869 61.10866 1.000 70.67797 99 ARG B N 1
ATOM 3541 C CA . ARG B 1 99 ? 60.87172 27.13514 61.47765 1.000 72.95161 99 ARG B CA 1
ATOM 3542 C C . ARG B 1 99 ? 60.86309 28.43131 60.67854 1.000 74.07377 99 ARG B C 1
ATOM 3543 O O . ARG B 1 99 ? 61.91473 28.91493 60.25316 1.000 69.98500 99 ARG B O 1
ATOM 3551 N N . VAL B 1 100 ? 59.67564 29.00266 60.48699 1.000 73.65131 100 VAL B N 1
ATOM 3552 C CA . VAL B 1 100 ? 59.52880 30.33943 59.91744 1.000 72.29700 100 VAL B CA 1
ATOM 3553 C C . VAL B 1 100 ? 58.86864 31.22840 60.96362 1.000 80.78879 100 VAL B C 1
ATOM 3554 O O . VAL B 1 100 ? 57.76076 30.93491 61.42838 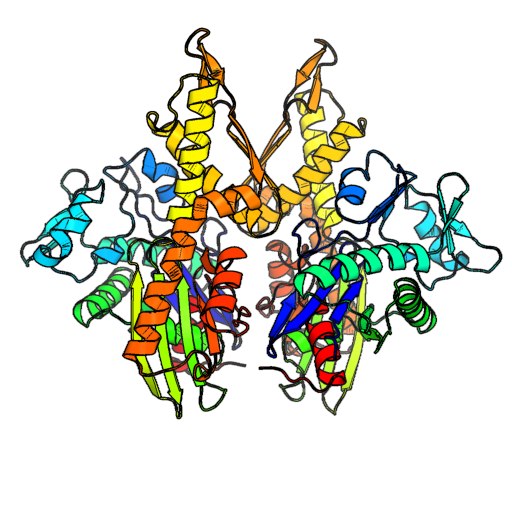1.000 82.93499 100 VAL B O 1
ATOM 3558 N N . GLU B 1 101 ? 59.54362 32.31352 61.32950 1.000 83.60143 101 GLU B N 1
ATOM 3559 C CA . GLU B 1 101 ? 59.07305 33.21610 62.37222 1.000 79.84859 101 GLU B CA 1
ATOM 3560 C C . GLU B 1 101 ? 58.39457 34.42555 61.73600 1.000 77.20490 101 GLU B C 1
ATOM 3561 O O . GLU B 1 101 ? 59.01935 35.15482 60.95760 1.000 81.35419 101 GLU B O 1
ATOM 3567 N N . VAL B 1 102 ? 57.12301 34.64048 62.06782 1.000 79.95456 102 VAL B N 1
ATOM 3568 C CA . VAL B 1 102 ? 56.37349 35.80509 61.60453 1.000 83.09942 102 VAL B CA 1
ATOM 3569 C C . VAL B 1 102 ? 55.77615 36.49051 62.82777 1.000 87.33342 102 VAL B C 1
ATOM 3570 O O . VAL B 1 102 ? 54.88787 35.93445 63.48812 1.000 79.83762 102 VAL B O 1
ATOM 3574 N N . LYS B 1 103 ? 56.26813 37.69340 63.12951 1.000 90.79453 103 LYS B N 1
ATOM 3575 C CA . LYS B 1 103 ? 55.85492 38.46361 64.30245 1.000 84.24021 103 LYS B CA 1
ATOM 3576 C C . LYS B 1 103 ? 55.97018 37.63052 65.57681 1.000 82.67678 103 LYS B C 1
ATOM 3577 O O . LYS B 1 103 ? 55.04271 37.54411 66.38422 1.000 75.05951 103 LYS B O 1
ATOM 3583 N N . GLY B 1 104 ? 57.12899 37.00130 65.75030 1.000 84.93192 104 GLY B N 1
ATOM 3584 C CA . GLY B 1 104 ? 57.37882 36.21421 66.94118 1.000 81.58997 104 GLY B CA 1
ATOM 3585 C C . GLY B 1 104 ? 56.74180 34.83921 66.92497 1.000 84.28581 104 GLY B C 1
ATOM 3586 O O . GLY B 1 104 ? 57.15865 33.95260 67.67520 1.000 86.04977 104 GLY B O 1
ATOM 3587 N N . LYS B 1 105 ? 55.73313 34.64018 66.08156 1.000 84.47756 105 LYS B N 1
ATOM 3588 C CA . LYS B 1 105 ? 55.03514 33.36280 66.03877 1.000 83.57863 105 LYS B CA 1
ATOM 3589 C C . LYS B 1 105 ? 55.79642 32.37832 65.16048 1.000 78.79320 105 LYS B C 1
ATOM 3590 O O . LYS B 1 105 ? 56.20382 32.71514 64.04465 1.000 83.00751 105 LYS B O 1
ATOM 3592 N N . LEU B 1 106 ? 55.96839 31.15712 65.65716 1.000 77.57543 106 LEU B N 1
ATOM 3593 C CA . LEU B 1 106 ? 56.71572 30.12264 64.95820 1.000 75.25035 106 LEU B CA 1
ATOM 3594 C C . LEU B 1 106 ? 55.78069 29.16134 64.23739 1.000 79.38970 106 LEU B C 1
ATOM 3595 O O . LEU B 1 106 ? 54.69971 28.83476 64.73322 1.000 79.79599 106 LEU B O 1
ATOM 3600 N N . TYR B 1 107 ? 56.20943 28.71553 63.05956 1.000 77.86242 107 TYR B N 1
ATOM 3601 C CA . TYR B 1 107 ? 55.49634 27.71901 62.27509 1.000 77.75974 107 TYR B CA 1
ATOM 3602 C C . TYR B 1 107 ? 56.51790 26.76314 61.67315 1.000 77.70789 107 TYR B C 1
ATOM 3603 O O . TYR B 1 107 ? 57.71812 27.04329 61.64553 1.000 81.19719 107 TYR B O 1
ATOM 3612 N N . THR B 1 108 ? 56.03846 25.62483 61.19169 1.000 72.59066 108 THR B N 1
ATOM 3613 C CA . THR B 1 108 ? 56.88587 24.62966 60.55993 1.000 73.72409 108 THR B CA 1
ATOM 3614 C C . THR B 1 108 ? 56.50949 24.48337 59.09400 1.000 71.17748 108 THR B C 1
ATOM 3615 O O . THR B 1 108 ? 55.38423 24.81074 58.69860 1.000 67.28482 108 THR B O 1
ATOM 3619 N N . PRO B 1 109 ? 57.43751 24.01412 58.25359 1.000 69.14763 109 PRO B N 1
ATOM 3620 C CA . PRO B 1 109 ? 57.07698 23.72003 56.85670 1.000 58.78160 109 PRO B CA 1
ATOM 3621 C C . PRO B 1 109 ? 55.86478 22.81332 56.72461 1.000 57.20818 109 PRO B C 1
ATOM 3622 O O . PRO B 1 109 ? 55.05873 22.98275 55.80018 1.000 55.94427 109 PRO B O 1
ATOM 3626 N N . GLU B 1 110 ? 55.70862 21.85596 57.64126 1.000 58.04077 110 GLU B N 1
ATOM 3627 C CA . GLU B 1 110 ? 54.54272 20.98045 57.60733 1.000 61.07976 110 GLU B CA 1
ATOM 3628 C C . GLU B 1 110 ? 53.26473 21.76576 57.87485 1.000 62.19252 110 GLU B C 1
ATOM 3629 O O . GLU B 1 110 ? 52.26617 21.61386 57.16141 1.000 58.85952 110 GLU B O 1
ATOM 3635 N N . GLU B 1 111 ? 53.28228 22.62063 58.90073 1.000 62.21856 111 GLU B N 1
ATOM 3636 C CA . GLU B 1 111 ? 52.10125 23.41600 59.22436 1.000 61.98099 111 GLU B CA 1
ATOM 3637 C C . GLU B 1 111 ? 51.75617 24.38841 58.10153 1.000 65.26817 111 GLU B C 1
ATOM 3638 O O . GLU B 1 111 ? 50.57612 24.61445 57.80927 1.000 65.96683 111 GLU B O 1
ATOM 3644 N N . ILE B 1 112 ? 52.76827 24.99278 57.47607 1.000 58.20768 112 ILE B N 1
ATOM 3645 C CA . ILE B 1 112 ? 52.51028 25.88140 56.34620 1.000 61.12011 112 ILE B CA 1
ATOM 3646 C C . ILE B 1 112 ? 51.91050 25.10016 55.18355 1.000 60.33162 112 ILE B C 1
ATOM 3647 O O . ILE B 1 112 ? 50.91916 25.52179 54.57695 1.000 61.25249 112 ILE B O 1
ATOM 3652 N N . SER B 1 113 ? 52.51231 23.95727 54.84758 1.000 59.62506 113 SER B N 1
ATOM 3653 C CA . SER B 1 113 ? 51.97341 23.11426 53.78522 1.000 54.96805 113 SER B CA 1
ATOM 3654 C C . SER B 1 113 ? 50.55799 22.66165 54.11825 1.000 56.77702 113 SER B C 1
ATOM 3655 O O . SER B 1 113 ? 49.65668 22.73047 53.27600 1.000 52.57668 113 SER B O 1
ATOM 3658 N N . ALA B 1 114 ? 50.34401 22.21422 55.35851 1.000 59.78535 114 ALA B N 1
ATOM 3659 C CA . ALA B 1 114 ? 49.02991 21.74560 55.78932 1.000 55.56891 114 ALA B CA 1
ATOM 3660 C C . ALA B 1 114 ? 47.93476 22.77344 55.54009 1.000 55.64342 114 ALA B C 1
ATOM 3661 O O . ALA B 1 114 ? 46.78003 22.40243 55.30470 1.000 51.01204 114 ALA B O 1
ATOM 3663 N N . MET B 1 115 ? 48.27123 24.06578 55.58932 1.000 58.49172 115 MET B N 1
ATOM 3664 C CA . MET B 1 115 ? 47.26916 25.10176 55.34850 1.000 60.67830 115 MET B CA 1
ATOM 3665 C C . MET B 1 115 ? 46.87698 25.16741 53.88019 1.000 58.90731 115 MET B C 1
ATOM 3666 O O . MET B 1 115 ? 45.69994 25.36643 53.55494 1.000 56.32466 115 MET B O 1
ATOM 3671 N N . ILE B 1 116 ? 47.85571 25.04150 52.98185 1.000 55.30736 116 ILE B N 1
ATOM 3672 C CA . ILE B 1 116 ? 47.55457 24.96780 51.55538 1.000 58.39849 116 ILE B CA 1
ATOM 3673 C C . ILE B 1 116 ? 46.63623 23.78943 51.27257 1.000 58.20583 116 ILE B C 1
ATOM 3674 O O . ILE B 1 116 ? 45.65368 23.90538 50.53143 1.000 59.22819 116 ILE B O 1
ATOM 3679 N N . LEU B 1 117 ? 46.93021 22.64324 51.88037 1.000 48.95963 117 LEU B N 1
ATOM 3680 C CA . LEU B 1 117 ? 46.13555 21.44527 51.64296 1.000 55.42951 117 LEU B CA 1
ATOM 3681 C C . LEU B 1 117 ? 44.71077 21.60323 52.15812 1.000 61.50484 117 LEU B C 1
ATOM 3682 O O . LEU B 1 117 ? 43.75975 21.15475 51.50791 1.000 64.75288 117 LEU B O 1
ATOM 3687 N N . ARG B 1 118 ? 44.53795 22.24832 53.31471 1.000 62.73176 118 ARG B N 1
ATOM 3688 C CA . ARG B 1 118 ? 43.20814 22.32258 53.91420 1.000 58.63731 118 ARG B CA 1
ATOM 3689 C C . ARG B 1 118 ? 42.23702 23.09902 53.03076 1.000 59.59016 118 ARG B C 1
ATOM 3690 O O . ARG B 1 118 ? 41.06246 22.72879 52.91518 1.000 63.08511 118 ARG B O 1
ATOM 3698 N N . LYS B 1 119 ? 42.70557 24.17454 52.39176 1.000 65.35313 119 LYS B N 1
ATOM 3699 C CA . LYS B 1 119 ? 41.83407 24.92787 51.49359 1.000 65.26642 119 LYS B CA 1
ATOM 3700 C C . LYS B 1 119 ? 41.43495 24.08782 50.28594 1.000 61.61053 119 LYS B C 1
ATOM 3701 O O . LYS B 1 119 ? 40.27646 24.11536 49.85408 1.000 63.56809 119 LYS B O 1
ATOM 3707 N N . LEU B 1 120 ? 42.38317 23.33140 49.72797 1.000 58.63520 120 LEU B N 1
ATOM 3708 C CA . LEU B 1 120 ? 42.07712 22.47996 48.58121 1.000 61.96235 120 LEU B CA 1
ATOM 3709 C C . LEU B 1 120 ? 40.95586 21.50125 48.91212 1.000 59.90185 120 LEU B C 1
ATOM 3710 O O . LEU B 1 120 ? 39.96734 21.40201 48.18090 1.000 59.59091 120 LEU B O 1
ATOM 3715 N N . VAL B 1 121 ? 41.08076 20.78827 50.03195 1.000 59.42491 121 VAL B N 1
ATOM 3716 C CA . VAL B 1 121 ? 40.07191 19.80161 50.40235 1.000 62.51809 121 VAL B CA 1
ATOM 3717 C C . VAL B 1 121 ? 38.74734 20.48003 50.73149 1.000 62.20960 121 VAL B C 1
ATOM 3718 O O . VAL B 1 121 ? 37.67686 19.98600 50.36062 1.000 63.74378 121 VAL B O 1
ATOM 3722 N N . GLU B 1 122 ? 38.79481 21.61243 51.44053 1.000 63.13504 122 GLU B N 1
ATOM 3723 C CA . GLU B 1 122 ? 37.56865 22.31112 51.82136 1.000 66.45078 122 GLU B CA 1
ATOM 3724 C C . GLU B 1 122 ? 36.79394 22.77062 50.59257 1.000 63.74657 122 GLU B C 1
ATOM 3725 O O . GLU B 1 122 ? 35.60217 22.47746 50.44780 1.000 66.00677 122 GLU B O 1
ATOM 3731 N N . ASP B 1 123 ? 37.46118 23.49059 49.68957 1.000 60.93225 123 ASP B N 1
ATOM 3732 C CA . ASP B 1 123 ? 36.77837 24.01875 48.51366 1.000 59.87646 123 ASP B CA 1
ATOM 3733 C C . ASP B 1 123 ? 36.35657 22.90140 47.56722 1.000 66.51058 123 ASP B C 1
ATOM 3734 O O . ASP B 1 123 ? 35.29083 22.97862 46.94654 1.000 67.54218 123 ASP B O 1
ATOM 3739 N N . ALA B 1 124 ? 37.16742 21.84661 47.45550 1.000 65.94170 124 ALA B N 1
ATOM 3740 C CA . ALA B 1 124 ? 36.81378 20.73770 46.57198 1.000 65.22284 124 ALA B CA 1
ATOM 3741 C C . ALA B 1 124 ? 35.64775 19.93340 47.12774 1.000 68.96696 124 ALA B C 1
ATOM 3742 O O . ALA B 1 124 ? 34.77571 19.49011 46.37138 1.000 68.84165 124 ALA B O 1
ATOM 3744 N N . SER B 1 125 ? 35.62021 19.73254 48.44732 1.000 67.09806 125 SER B N 1
ATOM 3745 C CA . SER B 1 125 ? 34.51263 19.02454 49.07969 1.000 63.35131 125 SER B CA 1
ATOM 3746 C C . SER B 1 125 ? 33.17386 19.65511 48.73379 1.000 65.54569 125 SER B C 1
ATOM 3747 O O . SER B 1 125 ? 32.13752 18.98279 48.77796 1.000 65.60225 125 SER B O 1
ATOM 3750 N N . LYS B 1 126 ? 33.17337 20.93709 48.37837 1.000 71.36801 126 LYS B N 1
ATOM 3751 C CA . LYS B 1 126 ? 31.93800 21.62866 48.04505 1.000 72.37382 126 LYS B CA 1
ATOM 3752 C C . LYS B 1 126 ? 31.54037 21.47929 46.58446 1.000 70.50601 126 LYS B C 1
ATOM 3753 O O . LYS B 1 126 ? 30.35879 21.64292 46.26205 1.000 74.07431 126 LYS B O 1
ATOM 3759 N N . LYS B 1 127 ? 32.48562 21.17841 45.69385 1.000 69.40470 127 LYS B N 1
ATOM 3760 C CA . LYS B 1 127 ? 32.10156 20.81516 44.33341 1.000 70.76968 127 LYS B CA 1
ATOM 3761 C C . LYS B 1 127 ? 31.52981 19.40391 44.28962 1.000 65.54693 127 LYS B C 1
ATOM 3762 O O . LYS B 1 127 ? 30.56528 19.13990 43.56313 1.000 69.75192 127 LYS B O 1
ATOM 3768 N N . LEU B 1 128 ? 32.09929 18.49638 45.08055 1.000 67.86980 128 LEU B N 1
ATOM 3769 C CA . LEU B 1 128 ? 31.66477 17.10462 45.07189 1.000 66.68609 128 LEU B CA 1
ATOM 3770 C C . LEU B 1 128 ? 30.42649 16.87425 45.93070 1.000 71.21763 128 LEU B C 1
ATOM 3771 O O . LEU B 1 128 ? 29.67355 15.92606 45.67892 1.000 75.03994 128 LEU B O 1
ATOM 3776 N N . GLY B 1 129 ? 30.20013 17.71801 46.93485 1.000 74.12653 129 GLY B N 1
ATOM 3777 C CA . GLY B 1 129 ? 29.10479 17.53907 47.86312 1.000 74.44642 129 GLY B CA 1
ATOM 3778 C C . GLY B 1 129 ? 29.39080 16.62057 49.03035 1.000 78.05720 129 GLY B C 1
ATOM 3779 O O . GLY B 1 129 ? 28.45054 16.22859 49.73245 1.000 83.45348 129 GLY B O 1
ATOM 3780 N N . GLU B 1 130 ? 30.65095 16.25498 49.25666 1.000 76.02886 130 GLU B N 1
ATOM 3781 C CA . GLU B 1 130 ? 31.01852 15.40259 50.37742 1.000 81.40096 130 GLU B CA 1
ATOM 3782 C C . GLU B 1 130 ? 32.45000 15.71427 50.78851 1.000 74.25851 130 GLU B C 1
ATOM 3783 O O . GLU B 1 130 ? 33.27088 16.13063 49.96757 1.000 75.81204 130 GLU B O 1
ATOM 3789 N N . LYS B 1 131 ? 32.74106 15.50212 52.06970 1.000 67.08824 131 LYS B N 1
ATOM 3790 C CA . LYS B 1 131 ? 34.03496 15.86651 52.63081 1.000 73.06411 131 LYS B CA 1
ATOM 3791 C C . LYS B 1 131 ? 35.07252 14.81802 52.25607 1.000 73.24503 131 LYS B C 1
ATOM 3792 O O . LYS B 1 131 ? 34.89912 13.62512 52.52591 1.000 78.84015 131 LYS B O 1
ATOM 3798 N N . ILE B 1 132 ? 36.14610 15.27568 51.61972 1.000 72.83407 132 ILE B N 1
ATOM 3799 C CA . ILE B 1 132 ? 37.24873 14.40590 51.23730 1.000 67.25647 132 ILE B CA 1
ATOM 3800 C C . ILE B 1 132 ? 38.06327 14.06209 52.47544 1.000 66.31277 132 ILE B C 1
ATOM 3801 O O . ILE B 1 132 ? 38.45938 14.94913 53.24260 1.000 70.33977 132 ILE B O 1
ATOM 3806 N N . THR B 1 133 ? 38.31658 12.76650 52.68090 1.000 69.08751 133 THR B N 1
ATOM 3807 C CA . THR B 1 133 ? 39.10800 12.30827 53.81532 1.000 67.80783 133 THR B CA 1
ATOM 3808 C C . THR B 1 133 ? 40.39297 11.58510 53.43336 1.000 65.27578 133 THR B C 1
ATOM 3809 O O . THR B 1 133 ? 41.30081 11.50786 54.26642 1.000 64.46209 133 THR B O 1
ATOM 3813 N N . LYS B 1 134 ? 40.50609 11.07182 52.21210 1.000 61.59208 134 LYS B N 1
ATOM 3814 C CA . LYS B 1 134 ? 41.65588 10.28675 51.78410 1.000 62.01605 134 LYS B CA 1
ATOM 3815 C C . LYS B 1 134 ? 42.29337 10.93491 50.56551 1.000 57.05943 134 LYS B C 1
ATOM 3816 O O . LYS B 1 134 ? 41.59046 11.44796 49.69219 1.000 56.34944 134 LYS B O 1
ATOM 3822 N N . ALA B 1 135 ? 43.62296 10.90288 50.49705 1.000 56.25173 135 ALA B N 1
ATOM 3823 C CA . ALA B 1 135 ? 44.30756 11.50903 49.36605 1.000 55.55898 135 ALA B CA 1
ATOM 3824 C C . ALA B 1 135 ? 45.61362 10.78748 49.07913 1.000 55.38523 135 ALA B C 1
ATOM 3825 O O . ALA B 1 135 ? 46.14673 10.05318 49.91582 1.000 51.35717 135 ALA B O 1
ATOM 3827 N N . VAL B 1 136 ? 46.10642 11.01469 47.86310 1.000 56.12174 136 VAL B N 1
ATOM 3828 C CA . VAL B 1 136 ? 47.43865 10.62623 47.42058 1.000 54.63368 136 VAL B CA 1
ATOM 3829 C C . VAL B 1 136 ? 48.17988 11.90940 47.06785 1.000 53.81573 136 VAL B C 1
ATOM 3830 O O . VAL B 1 136 ? 47.73925 12.66302 46.19187 1.000 55.36790 136 VAL B O 1
ATOM 3834 N N . ILE B 1 137 ? 49.29141 12.16570 47.75175 1.000 51.37194 137 ILE B N 1
ATOM 3835 C CA . ILE B 1 137 ? 50.07236 13.38736 47.57454 1.000 47.78793 137 ILE B CA 1
ATOM 3836 C C . ILE B 1 137 ? 51.37992 13.03048 46.87869 1.000 54.40511 137 ILE B C 1
ATOM 3837 O O . ILE B 1 137 ? 51.97880 11.98779 47.16573 1.000 57.37489 137 ILE B O 1
ATOM 3842 N N . THR B 1 138 ? 51.81717 13.88608 45.95595 1.000 57.61660 138 THR B N 1
ATOM 3843 C CA . THR B 1 138 ? 53.03057 13.63545 45.18953 1.000 57.54900 138 THR B CA 1
ATOM 3844 C C . THR B 1 138 ? 54.21487 14.42255 45.74232 1.000 53.63840 138 THR B C 1
ATOM 3845 O O . THR B 1 138 ? 54.05985 15.45347 46.39626 1.000 50.77735 138 THR B O 1
ATOM 3849 N N . VAL B 1 139 ? 55.41409 13.91193 45.46628 1.000 52.48515 139 VAL B N 1
ATOM 3850 C CA . VAL B 1 139 ? 56.65683 14.58095 45.86430 1.000 52.76080 139 VAL B CA 1
ATOM 3851 C C . VAL B 1 139 ? 57.70940 14.36784 44.77871 1.000 51.87300 139 VAL B C 1
ATOM 3852 O O . VAL B 1 139 ? 57.66954 13.40444 44.02224 1.000 49.71183 139 VAL B O 1
ATOM 3856 N N . PRO B 1 140 ? 58.66636 15.29703 44.71129 1.000 55.97639 140 PRO B N 1
ATOM 3857 C CA . PRO B 1 140 ? 59.79192 15.11950 43.78128 1.000 54.90735 140 PRO B CA 1
ATOM 3858 C C . PRO B 1 140 ? 60.48467 13.77844 43.97490 1.000 52.65178 140 PRO B C 1
ATOM 3859 O O . PRO B 1 140 ? 60.59064 13.26512 45.09189 1.000 55.51688 140 PRO B O 1
ATOM 3863 N N . ALA B 1 141 ? 60.96802 13.21306 42.86173 1.000 52.65840 141 ALA B N 1
ATOM 3864 C CA . ALA B 1 141 ? 61.62481 11.90955 42.89992 1.000 50.95524 141 ALA B CA 1
ATOM 3865 C C . ALA B 1 141 ? 62.83018 11.91108 43.82840 1.000 61.87633 141 ALA B C 1
ATOM 3866 O O . ALA B 1 141 ? 63.17431 10.86874 44.39645 1.000 52.43569 141 ALA B O 1
ATOM 3868 N N . TYR B 1 142 ? 63.47646 13.06517 44.00256 1.000 56.48510 142 TYR B N 1
ATOM 3869 C CA . TYR B 1 142 ? 64.67920 13.15937 44.82011 1.000 56.99338 142 TYR B CA 1
ATOM 3870 C C . TYR B 1 142 ? 64.39724 13.32642 46.30714 1.000 57.59654 142 TYR B C 1
ATOM 3871 O O . TYR B 1 142 ? 65.35016 13.44720 47.08459 1.000 54.64079 142 TYR B O 1
ATOM 3880 N N . PHE B 1 143 ? 63.13524 13.35885 46.72430 1.000 54.70447 143 PHE B N 1
ATOM 3881 C CA . PHE B 1 143 ? 62.83710 13.49853 48.14329 1.000 56.88868 143 PHE B CA 1
ATOM 3882 C C . PHE B 1 143 ? 63.29458 12.26290 48.90587 1.000 58.49476 143 PHE B C 1
ATOM 3883 O O . PHE B 1 143 ? 63.20970 11.13883 48.40617 1.000 57.87841 143 PHE B O 1
ATOM 3891 N N . ASN B 1 144 ? 63.80168 12.47919 50.11649 1.000 56.51776 144 ASN B N 1
ATOM 3892 C CA . ASN B 1 144 ? 64.17123 11.38166 50.99414 1.000 58.58371 144 ASN B CA 1
ATOM 3893 C C . ASN B 1 144 ? 62.97247 10.99033 51.85504 1.000 61.79192 144 ASN B C 1
ATOM 3894 O O . ASN B 1 144 ? 61.91377 11.61894 51.81345 1.000 61.14673 144 ASN B O 1
ATOM 3899 N N . ASN B 1 145 ? 63.14234 9.94023 52.65792 1.000 65.25077 145 ASN B N 1
ATOM 3900 C CA . ASN B 1 145 ? 62.05364 9.49282 53.52008 1.000 64.71636 145 ASN B CA 1
ATOM 3901 C C . ASN B 1 145 ? 61.65056 10.57603 54.51186 1.000 62.83613 145 ASN B C 1
ATOM 3902 O O . ASN B 1 145 ? 60.45955 10.75769 54.78678 1.000 63.36895 145 ASN B O 1
ATOM 3907 N N . ALA B 1 146 ? 62.62560 11.31593 55.04743 1.000 56.58406 146 ALA B N 1
ATOM 3908 C CA . ALA B 1 146 ? 62.30690 12.42809 55.93987 1.000 58.85205 146 ALA B CA 1
ATOM 3909 C C . ALA B 1 146 ? 61.36688 13.41961 55.26272 1.000 62.56596 146 ALA B C 1
ATOM 3910 O O . ALA B 1 146 ? 60.35444 13.83138 55.84176 1.000 57.28715 146 ALA B O 1
ATOM 3912 N N . GLN B 1 147 ? 61.68391 13.80614 54.02402 1.000 60.82772 147 GLN B N 1
ATOM 3913 C CA . GLN B 1 147 ? 60.83739 14.74497 53.29090 1.000 62.26461 147 GLN B CA 1
ATOM 3914 C C . GLN B 1 147 ? 59.52427 14.10797 52.84866 1.000 63.85064 147 GLN B C 1
ATOM 3915 O O . GLN B 1 147 ? 58.51417 14.80657 52.71008 1.000 62.33518 147 GLN B O 1
ATOM 3921 N N . ARG B 1 148 ? 59.52458 12.80054 52.58552 1.000 59.60226 148 ARG B N 1
ATOM 3922 C CA . ARG B 1 148 ? 58.27256 12.10761 52.30226 1.000 58.57176 148 ARG B CA 1
ATOM 3923 C C . ARG B 1 148 ? 57.44148 11.96552 53.56533 1.000 63.64019 148 ARG B C 1
ATOM 3924 O O . ARG B 1 148 ? 56.20912 12.04868 53.52124 1.000 59.13627 148 ARG B O 1
ATOM 3932 N N . GLU B 1 149 ? 58.10471 11.75383 54.70050 1.000 70.39839 149 GLU B N 1
ATOM 3933 C CA . GLU B 1 149 ? 57.40001 11.70010 55.97360 1.000 69.02587 149 GLU B CA 1
ATOM 3934 C C . GLU B 1 149 ? 56.72132 13.02818 56.26371 1.000 66.18651 149 GLU B C 1
ATOM 3935 O O . GLU B 1 149 ? 55.55235 13.07392 56.66395 1.000 62.13449 149 GLU B O 1
ATOM 3941 N N . ALA B 1 150 ? 57.44387 14.12473 56.04190 1.000 55.31132 150 ALA B N 1
ATOM 3942 C CA . ALA B 1 150 ? 56.91453 15.44640 56.34818 1.000 64.47556 150 ALA B CA 1
ATOM 3943 C C . ALA B 1 150 ? 55.68740 15.75579 55.49950 1.000 58.57455 150 ALA B C 1
ATOM 3944 O O . ALA B 1 150 ? 54.67648 16.25504 56.00912 1.000 58.65976 150 ALA B O 1
ATOM 3946 N N . THR B 1 151 ? 55.75263 15.44991 54.19975 1.000 54.27198 151 THR B N 1
ATOM 3947 C CA . THR B 1 151 ? 54.62085 15.72725 53.32082 1.000 50.32278 151 THR B CA 1
ATOM 3948 C C . THR B 1 151 ? 53.37960 14.96885 53.76933 1.000 53.23052 151 THR B C 1
ATOM 3949 O O . THR B 1 151 ? 52.27875 15.52746 53.79542 1.000 45.32817 151 THR B O 1
ATOM 3953 N N . ALA B 1 152 ? 53.53986 13.69859 54.14156 1.000 62.82620 152 ALA B N 1
ATOM 3954 C CA . ALA B 1 152 ? 52.41494 12.93461 54.67050 1.000 57.90584 152 ALA B CA 1
ATOM 3955 C C . ALA B 1 152 ? 51.89867 13.54061 55.96850 1.000 62.07359 152 ALA B C 1
ATOM 3956 O O . ALA B 1 152 ? 50.68808 13.55367 56.21529 1.000 61.34874 152 ALA B O 1
ATOM 3958 N N . ASN B 1 153 ? 52.80166 14.04901 56.81140 1.000 60.09010 153 ASN B N 1
ATOM 3959 C CA . ASN B 1 153 ? 52.37311 14.69998 58.04612 1.000 64.35688 153 ASN B CA 1
ATOM 3960 C C . ASN B 1 153 ? 51.53902 15.94104 57.75611 1.000 58.09042 153 ASN B C 1
ATOM 3961 O O . ASN B 1 153 ? 50.50644 16.16589 58.40005 1.000 58.03753 153 ASN B O 1
ATOM 3966 N N . ALA B 1 154 ? 51.96926 16.75744 56.78756 1.000 60.76390 154 ALA B N 1
ATOM 3967 C CA . ALA B 1 154 ? 51.19789 17.94168 56.41936 1.000 59.83569 154 ALA B CA 1
ATOM 3968 C C . ALA B 1 154 ? 49.79801 17.57171 55.95254 1.000 61.22273 154 ALA B C 1
ATOM 3969 O O . ALA B 1 154 ? 48.85062 18.33253 56.16871 1.000 61.67244 154 ALA B O 1
ATOM 3971 N N . GLY B 1 155 ? 49.64336 16.40295 55.33178 1.000 56.08444 155 GLY B N 1
ATOM 3972 C CA . GLY B 1 155 ? 48.31607 15.95147 54.95260 1.000 51.00495 155 GLY B CA 1
ATOM 3973 C C . GLY B 1 155 ? 47.48600 15.51224 56.14416 1.000 58.80408 155 GLY B C 1
ATOM 3974 O O . GLY B 1 155 ? 46.26948 15.71899 56.17351 1.000 57.89024 155 GLY B O 1
ATOM 3975 N N . ARG B 1 156 ? 48.12651 14.88777 57.13726 1.000 65.02025 156 ARG B N 1
ATOM 3976 C CA . ARG B 1 156 ? 47.40377 14.46683 58.33456 1.000 61.79896 156 ARG B CA 1
ATOM 3977 C C . ARG B 1 156 ? 46.97251 15.66564 59.16710 1.000 55.47386 156 ARG B C 1
ATOM 3978 O O . ARG B 1 156 ? 45.86831 15.67450 59.72533 1.000 59.84548 156 ARG B O 1
ATOM 3986 N N . ILE B 1 157 ? 47.83771 16.67827 59.27936 1.000 58.31063 157 ILE B N 1
ATOM 3987 C CA . ILE B 1 157 ? 47.43800 17.92329 59.93193 1.000 64.86538 157 ILE B CA 1
ATOM 3988 C C . ILE B 1 157 ? 46.20257 18.48861 59.24927 1.000 61.99987 157 ILE B C 1
ATOM 3989 O O . ILE B 1 157 ? 45.21101 18.83898 59.89891 1.000 56.42966 157 ILE B O 1
ATOM 3994 N N . ALA B 1 158 ? 46.24275 18.56434 57.91819 1.000 61.94458 158 ALA B N 1
ATOM 3995 C CA . ALA B 1 158 ? 45.11123 19.03264 57.12699 1.000 62.89510 158 ALA B CA 1
ATOM 3996 C C . ALA B 1 158 ? 43.84692 18.20622 57.33651 1.000 62.33405 158 ALA B C 1
ATOM 3997 O O . ALA B 1 158 ? 42.77244 18.63437 56.90578 1.000 58.74358 158 ALA B O 1
ATOM 3999 N N . GLY B 1 159 ? 43.94130 17.04533 57.97131 1.000 60.48208 159 GLY B N 1
ATOM 4000 C CA . GLY B 1 159 ? 42.79585 16.18788 58.17531 1.000 56.12690 159 GLY B CA 1
ATOM 4001 C C . GLY B 1 159 ? 42.61236 15.09474 57.15138 1.000 57.63921 159 GLY B C 1
ATOM 4002 O O . GLY B 1 159 ? 41.49280 14.58909 57.00790 1.000 57.85432 159 GLY B O 1
ATOM 4003 N N . LEU B 1 160 ? 43.67080 14.70625 56.45067 1.000 63.31682 160 LEU B N 1
ATOM 4004 C CA . LEU B 1 160 ? 43.61113 13.71980 55.38570 1.000 55.62887 160 LEU B CA 1
ATOM 4005 C C . LEU B 1 160 ? 44.23395 12.40775 55.83133 1.000 54.80486 160 LEU B C 1
ATOM 4006 O O . LEU B 1 160 ? 45.18871 12.38816 56.61099 1.000 55.00441 160 LEU B O 1
ATOM 4011 N N . GLU B 1 161 ? 43.68851 11.31287 55.31176 1.000 57.62834 161 GLU B N 1
ATOM 4012 C CA . GLU B 1 161 ? 44.35006 10.01363 55.35148 1.000 57.60107 161 GLU B CA 1
ATOM 4013 C C . GLU B 1 161 ? 45.22569 9.90719 54.10774 1.000 54.82434 161 GLU B C 1
ATOM 4014 O O . GLU B 1 161 ? 44.71853 9.89067 52.98130 1.000 59.99188 161 GLU B O 1
ATOM 4020 N N . VAL B 1 162 ? 46.53882 9.85449 54.30638 1.000 50.29043 162 VAL B N 1
ATOM 4021 C CA . VAL B 1 162 ? 47.47505 9.77497 53.19061 1.000 54.56107 162 VAL B CA 1
ATOM 4022 C C . VAL B 1 162 ? 47.56263 8.31740 52.75587 1.000 59.18183 162 VAL B C 1
ATOM 4023 O O . VAL B 1 162 ? 48.17182 7.49349 53.44064 1.000 58.30163 162 VAL B O 1
ATOM 4027 N N . LEU B 1 163 ? 46.94531 7.99601 51.61787 1.000 52.88143 163 LEU B N 1
ATOM 4028 C CA . LEU B 1 163 ? 46.97874 6.62584 51.12444 1.000 56.59768 163 LEU B CA 1
ATOM 4029 C C . LEU B 1 163 ? 48.36545 6.24453 50.62727 1.000 58.04185 163 LEU B C 1
ATOM 4030 O O . LEU B 1 163 ? 48.75816 5.07573 50.72903 1.000 65.87987 163 LEU B O 1
ATOM 4035 N N . ARG B 1 164 ? 49.11302 7.21096 50.09032 1.000 54.74814 164 ARG B N 1
ATOM 4036 C CA . ARG B 1 164 ? 50.43832 6.96390 49.53562 1.000 54.66673 164 ARG B CA 1
ATOM 4037 C C . ARG B 1 164 ? 51.11230 8.26474 49.11530 1.000 55.39015 164 ARG B C 1
ATOM 4038 O O . ARG B 1 164 ? 50.44088 9.25068 48.79457 1.000 56.21263 164 ARG B O 1
ATOM 4046 N N . ILE B 1 165 ? 52.44066 8.27039 49.11923 1.000 55.42247 165 ILE B N 1
ATOM 4047 C CA . ILE B 1 165 ? 53.24533 9.38943 48.64607 1.000 51.87402 165 ILE B CA 1
ATOM 4048 C C . ILE B 1 165 ? 54.00963 8.89135 47.42809 1.000 54.73491 165 ILE B C 1
ATOM 4049 O O . ILE B 1 165 ? 54.94398 8.09003 47.56028 1.000 63.47539 165 ILE B O 1
ATOM 4054 N N . ILE B 1 166 ? 53.61003 9.33963 46.24351 1.000 53.13474 166 ILE B N 1
ATOM 4055 C CA . ILE B 1 166 ? 54.21290 8.85599 45.00964 1.000 54.43623 166 ILE B CA 1
ATOM 4056 C C . ILE B 1 166 ? 54.96899 9.98574 44.32887 1.000 49.44955 166 ILE B C 1
ATOM 4057 O O . ILE B 1 166 ? 54.73112 11.16889 44.56991 1.000 52.30574 166 ILE B O 1
ATOM 4062 N N . ASN B 1 167 ? 55.87834 9.59957 43.44090 1.000 46.89902 167 ASN B N 1
ATOM 4063 C CA . ASN B 1 167 ? 56.69219 10.56703 42.71941 1.000 47.53723 167 ASN B CA 1
ATOM 4064 C C . ASN B 1 167 ? 55.87949 11.30562 41.66461 1.000 51.71682 167 ASN B C 1
ATOM 4065 O O . ASN B 1 167 ? 55.10613 10.70639 40.91277 1.000 53.43472 167 ASN B O 1
ATOM 4070 N N . GLU B 1 168 ? 56.07363 12.62011 41.61115 1.000 51.28236 168 GLU B N 1
ATOM 4071 C CA . GLU B 1 168 ? 55.48989 13.43603 40.54902 1.000 49.56859 168 GLU B CA 1
ATOM 4072 C C . GLU B 1 168 ? 55.77646 12.88880 39.15310 1.000 47.09353 168 GLU B C 1
ATOM 4073 O O . GLU B 1 168 ? 54.82700 12.76705 38.36152 1.000 49.94073 168 GLU B O 1
ATOM 4079 N N . PRO B 1 169 ? 57.01122 12.50657 38.79471 1.000 41.68916 169 PRO B N 1
ATOM 4080 C CA . PRO B 1 169 ? 57.22909 11.93636 37.45134 1.000 45.95079 169 PRO B CA 1
ATOM 4081 C C . PRO B 1 169 ? 56.47327 10.64745 37.20846 1.000 49.45690 169 PRO B C 1
ATOM 4082 O O . PRO B 1 169 ? 56.22681 10.30678 36.04567 1.000 50.91228 169 PRO B O 1
ATOM 4086 N N . THR B 1 170 ? 56.10731 9.90964 38.25829 1.000 48.89072 170 THR B N 1
ATOM 4087 C CA . THR B 1 170 ? 55.30068 8.71655 38.03934 1.000 50.21308 170 THR B CA 1
ATOM 4088 C C . THR B 1 170 ? 53.84374 9.07891 37.78469 1.000 51.99710 170 THR B C 1
ATOM 4089 O O . THR B 1 170 ? 53.21779 8.52727 36.87460 1.000 51.21528 170 THR B O 1
ATOM 4093 N N . ALA B 1 171 ? 53.29276 10.01760 38.55586 1.000 49.05358 171 ALA B N 1
ATOM 4094 C CA . ALA B 1 171 ? 51.90384 10.41626 38.34171 1.000 54.74299 171 ALA B CA 1
ATOM 4095 C C . ALA B 1 171 ? 51.70565 11.07079 36.97950 1.000 54.26387 171 ALA B C 1
ATOM 4096 O O . ALA B 1 171 ? 50.60418 11.01874 36.42034 1.000 52.19481 171 ALA B O 1
ATOM 4098 N N . ALA B 1 172 ? 52.74754 11.69788 36.43341 1.000 50.27000 172 ALA B N 1
ATOM 4099 C CA . ALA B 1 172 ? 52.64868 12.23108 35.07856 1.000 50.07738 172 ALA B CA 1
ATOM 4100 C C . ALA B 1 172 ? 52.51723 11.10254 34.06338 1.000 53.45571 172 ALA B C 1
ATOM 4101 O O . ALA B 1 172 ? 51.63253 11.12690 33.20024 1.000 51.29218 172 ALA B O 1
ATOM 4103 N N . ALA B 1 173 ? 53.39459 10.09973 34.15513 1.000 51.78181 173 ALA B N 1
ATOM 4104 C CA . ALA B 1 173 ? 53.32064 8.95479 33.25204 1.000 51.54110 173 ALA B CA 1
ATOM 4105 C C . ALA B 1 173 ? 51.99268 8.22199 33.38352 1.000 54.08407 173 ALA B C 1
ATOM 4106 O O . ALA B 1 173 ? 51.50662 7.63510 32.41035 1.000 53.46341 173 ALA B O 1
ATOM 4108 N N . LEU B 1 174 ? 51.39364 8.24465 34.57464 1.000 47.95386 174 LEU B N 1
ATOM 4109 C CA . LEU B 1 174 ? 50.06969 7.65781 34.75612 1.000 48.21832 174 LEU B CA 1
ATOM 4110 C C . LEU B 1 174 ? 49.02401 8.40381 33.94189 1.000 52.42862 174 LEU B C 1
ATOM 4111 O O . LEU B 1 174 ? 48.24423 7.79634 33.20017 1.000 51.66865 174 LEU B O 1
ATOM 4116 N N . ALA B 1 175 ? 48.98610 9.72687 34.07908 1.000 56.42874 175 ALA B N 1
ATOM 4117 C CA . ALA B 1 175 ? 48.03637 10.52299 33.31014 1.000 54.98972 175 ALA B CA 1
ATOM 4118 C C . ALA B 1 175 ? 48.22883 10.32981 31.81073 1.000 50.38471 175 ALA B C 1
ATOM 4119 O O . ALA B 1 175 ? 47.25325 10.30449 31.05207 1.000 46.37032 175 ALA B O 1
ATOM 4121 N N . TYR B 1 176 ? 49.47286 10.17801 31.36656 1.000 51.38025 176 TYR B N 1
ATOM 4122 C CA . TYR B 1 176 ? 49.75364 9.93151 29.95696 1.000 52.79955 176 TYR B CA 1
ATOM 4123 C C . TYR B 1 176 ? 49.62632 8.46553 29.55750 1.000 54.17567 176 TYR B C 1
ATOM 4124 O O . TYR B 1 176 ? 49.86690 8.14100 28.38910 1.000 59.98991 176 TYR B O 1
ATOM 4133 N N . GLY B 1 177 ? 49.28180 7.57645 30.48743 1.000 53.84728 177 GLY B N 1
ATOM 4134 C CA . GLY B 1 177 ? 49.06101 6.18203 30.14880 1.000 52.29237 177 GLY B CA 1
ATOM 4135 C C . GLY B 1 177 ? 50.29596 5.41095 29.74580 1.000 58.16402 177 GLY B C 1
ATOM 4136 O O . GLY B 1 177 ? 50.18389 4.37326 29.08203 1.000 63.49655 177 GLY B O 1
ATOM 4137 N N . LEU B 1 178 ? 51.48013 5.88535 30.13575 1.000 50.80320 178 LEU B N 1
ATOM 4138 C CA . LEU B 1 178 ? 52.70916 5.19739 29.76182 1.000 57.83196 178 LEU B CA 1
ATOM 4139 C C . LEU B 1 178 ? 52.80604 3.81291 30.38673 1.000 59.25145 178 LEU B C 1
ATOM 4140 O O . LEU B 1 178 ? 53.51286 2.95080 29.85337 1.000 56.34230 178 LEU B O 1
ATOM 4145 N N . ASP B 1 179 ? 52.09754 3.57509 31.49085 1.000 52.26605 179 ASP B N 1
ATOM 4146 C CA . ASP B 1 179 ? 52.07607 2.26122 32.12048 1.000 53.07603 179 ASP B CA 1
ATOM 4147 C C . ASP B 1 179 ? 51.43193 1.19132 31.25097 1.000 61.27146 179 ASP B C 1
ATOM 4148 O O . ASP B 1 179 ? 51.55388 0.00456 31.57432 1.000 57.68550 179 ASP B O 1
ATOM 4153 N N . LYS B 1 180 ? 50.74170 1.57732 30.17848 1.000 60.10554 180 LYS B N 1
ATOM 4154 C CA . LYS B 1 180 ? 50.04762 0.64360 29.30150 1.000 62.17371 180 LYS B CA 1
ATOM 4155 C C . LYS B 1 180 ? 50.76784 0.46172 27.97246 1.000 58.10270 180 LYS B C 1
ATOM 4156 O O . LYS B 1 180 ? 50.15552 0.03827 26.98522 1.000 53.07514 180 LYS B O 1
ATOM 4162 N N . LYS B 1 181 ? 52.05541 0.78394 27.92706 1.000 60.49337 181 LYS B N 1
ATOM 4163 C CA . LYS B 1 181 ? 52.85056 0.71261 26.70995 1.000 64.12019 181 LYS B CA 1
ATOM 4164 C C . LYS B 1 181 ? 54.09620 -0.13382 26.92539 1.000 57.27910 181 LYS B C 1
ATOM 4165 O O . LYS B 1 181 ? 55.18539 0.20602 26.45420 1.000 58.13420 181 LYS B O 1
ATOM 4171 N N . GLY B 1 182 ? 53.94699 -1.25310 27.63209 1.000 59.35076 182 GLY B N 1
ATOM 4172 C CA . GLY B 1 182 ? 55.07028 -2.14901 27.86615 1.000 60.65450 182 GLY B CA 1
ATOM 4173 C C . GLY B 1 182 ? 56.23405 -1.42459 28.50950 1.000 53.36807 182 GLY B C 1
ATOM 4174 O O . GLY B 1 182 ? 56.09588 -0.78411 29.55742 1.000 59.46171 182 GLY B O 1
ATOM 4175 N N . ASN B 1 183 ? 57.39832 -1.50601 27.87021 1.000 54.07795 183 ASN B N 1
ATOM 4176 C CA . ASN B 1 183 ? 58.59133 -0.81938 28.34328 1.000 55.15564 183 ASN B CA 1
ATOM 4177 C C . ASN B 1 183 ? 58.79613 0.46141 27.54317 1.000 58.77909 183 ASN B C 1
ATOM 4178 O O . ASN B 1 183 ? 58.95086 0.41728 26.31818 1.000 61.18672 183 ASN B O 1
ATOM 4183 N N . GLU B 1 184 ? 58.78539 1.59441 28.24641 1.000 57.87484 184 GLU B N 1
ATOM 4184 C CA . GLU B 1 184 ? 59.02238 2.91839 27.68175 1.000 49.79506 184 GLU B CA 1
ATOM 4185 C C . GLU B 1 184 ? 60.11018 3.61807 28.48417 1.000 49.25043 184 GLU B C 1
ATOM 4186 O O . GLU B 1 184 ? 60.04575 3.66712 29.71702 1.000 52.41044 184 GLU B O 1
ATOM 4192 N N . THR B 1 185 ? 61.10270 4.16306 27.79187 1.000 47.55337 185 THR B N 1
ATOM 4193 C CA . THR B 1 185 ? 62.07582 5.04973 28.41880 1.000 54.50929 185 THR B CA 1
ATOM 4194 C C . THR B 1 185 ? 61.59174 6.47908 28.23296 1.000 53.25421 185 THR B C 1
ATOM 4195 O O . THR B 1 185 ? 61.40558 6.92861 27.09831 1.000 48.08385 185 THR B O 1
ATOM 4199 N N . VAL B 1 186 ? 61.36162 7.17932 29.33956 1.000 51.27411 186 VAL B N 1
ATOM 4200 C CA . VAL B 1 186 ? 60.66273 8.45992 29.32715 1.000 51.28173 186 VAL B CA 1
ATOM 4201 C C . VAL B 1 186 ? 61.52638 9.50733 30.00747 1.000 45.46855 186 VAL B C 1
ATOM 4202 O O . VAL B 1 186 ? 61.93841 9.32927 31.16103 1.000 48.10963 186 VAL B O 1
ATOM 4206 N N . LEU B 1 187 ? 61.77513 10.60771 29.30741 1.000 46.98209 187 LEU B N 1
ATOM 4207 C CA . LEU B 1 187 ? 62.36931 11.78822 29.91713 1.000 52.62031 187 LEU B CA 1
ATOM 4208 C C . LEU B 1 187 ? 61.24765 12.74410 30.29919 1.000 48.35003 187 LEU B C 1
ATOM 4209 O O . LEU B 1 187 ? 60.48415 13.18231 29.43444 1.000 43.44671 187 LEU B O 1
ATOM 4214 N N . VAL B 1 188 ? 61.13822 13.05098 31.58757 1.000 47.98562 188 VAL B N 1
ATOM 4215 C CA . VAL B 1 188 ? 60.12267 13.96736 32.09555 1.000 52.45742 188 VAL B CA 1
ATOM 4216 C C . VAL B 1 188 ? 60.76235 15.34149 32.24139 1.000 46.88179 188 VAL B C 1
ATOM 4217 O O . VAL B 1 188 ? 61.61988 15.55749 33.10425 1.000 46.63246 188 VAL B O 1
ATOM 4221 N N . PHE B 1 189 ? 60.32799 16.27227 31.40170 1.000 52.24446 189 PHE B N 1
ATOM 4222 C CA . PHE B 1 189 ? 60.82304 17.64595 31.38292 1.000 56.86919 189 PHE B CA 1
ATOM 4223 C C . PHE B 1 189 ? 59.88028 18.48149 32.23961 1.000 51.89591 189 PHE B C 1
ATOM 4224 O O . PHE B 1 189 ? 58.80224 18.86623 31.78635 1.000 53.94330 189 PHE B O 1
ATOM 4232 N N . ASP B 1 190 ? 60.26911 18.74855 33.48977 1.000 46.77841 190 ASP B N 1
ATOM 4233 C CA . ASP B 1 190 ? 59.42162 19.46515 34.44343 1.000 58.07182 190 ASP B CA 1
ATOM 4234 C C . ASP B 1 190 ? 59.99415 20.85113 34.72584 1.000 52.78636 190 ASP B C 1
ATOM 4235 O O . ASP B 1 190 ? 61.01541 20.98456 35.41015 1.000 56.99065 190 ASP B O 1
ATOM 4240 N N . LEU B 1 191 ? 59.30034 21.87976 34.24245 1.000 49.39047 191 LEU B N 1
ATOM 4241 C CA . LEU B 1 191 ? 59.64920 23.27471 34.50160 1.000 55.88033 191 LEU B CA 1
ATOM 4242 C C . LEU B 1 191 ? 58.42193 23.98188 35.06682 1.000 52.56389 191 LEU B C 1
ATOM 4243 O O . LEU B 1 191 ? 57.42338 24.15237 34.36267 1.000 49.13327 191 LEU B O 1
ATOM 4248 N N . GLY B 1 192 ? 58.48999 24.38492 36.33258 1.000 47.65074 192 GLY B N 1
ATOM 4249 C CA . GLY B 1 192 ? 57.34952 24.99523 36.98392 1.000 54.75620 192 GLY B CA 1
ATOM 4250 C C . GLY B 1 192 ? 57.54848 26.46158 37.30411 1.000 56.56006 192 GLY B C 1
ATOM 4251 O O . GLY B 1 192 ? 58.19390 27.19053 36.54286 1.000 56.01837 192 GLY B O 1
ATOM 4252 N N . GLY B 1 193 ? 56.99465 26.90816 38.43168 1.000 59.51137 193 GLY B N 1
ATOM 4253 C CA . GLY B 1 193 ? 57.14039 28.30293 38.80325 1.000 47.86834 193 GLY B CA 1
ATOM 4254 C C . GLY B 1 193 ? 58.57177 28.66500 39.14146 1.000 55.73866 193 GLY B C 1
ATOM 4255 O O . GLY B 1 193 ? 59.06185 29.72743 38.75340 1.000 59.02617 193 GLY B O 1
ATOM 4256 N N . GLY B 1 194 ? 59.27131 27.77958 39.84235 1.000 55.79001 194 GLY B N 1
ATOM 4257 C CA . GLY B 1 194 ? 60.59005 28.13625 40.31634 1.000 53.38324 194 GLY B CA 1
ATOM 4258 C C . GLY B 1 194 ? 61.63701 27.04367 40.30969 1.000 53.99670 194 GLY B C 1
ATOM 4259 O O . GLY B 1 194 ? 62.77594 27.28951 40.71483 1.000 53.83209 194 GLY B O 1
ATOM 4260 N N . THR B 1 195 ? 61.28946 25.83858 39.86779 1.000 57.85746 195 THR B N 1
ATOM 4261 C CA . THR B 1 195 ? 62.26115 24.75714 39.80272 1.000 58.10848 195 THR B CA 1
ATOM 4262 C C . THR B 1 195 ? 62.23937 24.10929 38.42892 1.000 53.79920 195 THR B C 1
ATOM 4263 O O . THR B 1 195 ? 61.22915 24.13040 37.72240 1.000 49.90026 195 THR B O 1
ATOM 4267 N N . PHE B 1 196 ? 63.38449 23.55317 38.05450 1.000 57.27350 196 PHE B N 1
ATOM 4268 C CA . PHE B 1 196 ? 63.54551 22.79938 36.82281 1.000 55.01662 196 PHE B CA 1
ATOM 4269 C C . PHE B 1 196 ? 63.96423 21.39647 37.21407 1.000 55.18491 196 PHE B C 1
ATOM 4270 O O . PHE B 1 196 ? 64.89639 21.23145 38.00375 1.000 51.53784 196 PHE B O 1
ATOM 4278 N N . ASP B 1 197 ? 63.26326 20.39426 36.69345 1.000 59.34181 197 ASP B N 1
ATOM 4279 C CA . ASP B 1 197 ? 63.50534 19.01445 37.09008 1.000 59.60830 197 ASP B CA 1
ATOM 4280 C C . ASP B 1 197 ? 63.45976 18.09673 35.88238 1.000 55.77962 197 ASP B C 1
ATOM 4281 O O . ASP B 1 197 ? 62.48877 18.11091 35.11870 1.000 60.11569 197 ASP B O 1
ATOM 4286 N N . VAL B 1 198 ? 64.51297 17.29905 35.72751 1.000 60.56903 198 VAL B N 1
ATOM 4287 C CA . VAL B 1 198 ? 64.65168 16.33873 34.64065 1.000 58.57311 198 VAL B CA 1
ATOM 4288 C C . VAL B 1 198 ? 64.69793 14.94995 35.25769 1.000 56.52657 198 VAL B C 1
ATOM 4289 O O . VAL B 1 198 ? 65.54184 14.68016 36.12329 1.000 64.70641 198 VAL B O 1
ATOM 4293 N N . THR B 1 199 ? 63.80210 14.06863 34.81437 1.000 55.09402 199 THR B N 1
ATOM 4294 C CA . THR B 1 199 ? 63.75579 12.70321 35.32154 1.000 56.38840 199 THR B CA 1
ATOM 4295 C C . THR B 1 199 ? 63.70786 11.72257 34.16180 1.000 53.29506 199 THR B C 1
ATOM 4296 O O . THR B 1 199 ? 62.88667 11.86654 33.25057 1.000 52.13847 199 THR B O 1
ATOM 4300 N N . ILE B 1 200 ? 64.59229 10.73413 34.19941 1.000 51.60045 200 ILE B N 1
ATOM 4301 C CA . ILE B 1 200 ? 64.61124 9.65202 33.22529 1.000 52.02490 200 ILE B CA 1
ATOM 4302 C C . ILE B 1 200 ? 64.01844 8.41731 33.88584 1.000 59.45681 200 ILE B C 1
ATOM 4303 O O . ILE B 1 200 ? 64.47996 7.99298 34.95230 1.000 54.04202 200 ILE B O 1
ATOM 4308 N N . LEU B 1 201 ? 62.98508 7.85697 33.26053 1.000 58.23742 201 LEU B N 1
ATOM 4309 C CA . LEU B 1 201 ? 62.29740 6.67274 33.74707 1.000 54.06223 201 LEU B CA 1
ATOM 4310 C C . LEU B 1 201 ? 62.40126 5.54159 32.73606 1.000 52.00266 201 LEU B C 1
ATOM 4311 O O . LEU B 1 201 ? 62.41912 5.76490 31.52193 1.000 53.31420 201 LEU B O 1
ATOM 4316 N N . GLU B 1 202 ? 62.44826 4.32032 33.25180 1.000 58.43793 202 GLU B N 1
ATOM 4317 C CA . GLU B 1 202 ? 62.23553 3.11648 32.45602 1.000 61.26695 202 GLU B CA 1
ATOM 4318 C C . GLU B 1 202 ? 60.98907 2.44683 33.02067 1.000 60.83568 202 GLU B C 1
ATOM 4319 O O . GLU B 1 202 ? 61.05787 1.74915 34.03680 1.000 63.87683 202 GLU B O 1
ATOM 4325 N N . ILE B 1 203 ? 59.84826 2.67293 32.37629 1.000 57.11246 203 ILE B N 1
ATOM 4326 C CA . ILE B 1 203 ? 58.59013 2.06971 32.80410 1.000 60.39031 203 ILE B CA 1
ATOM 4327 C C . ILE B 1 203 ? 58.52961 0.65908 32.23363 1.000 62.78872 203 ILE B C 1
ATOM 4328 O O . ILE B 1 203 ? 58.48138 0.47729 31.01815 1.000 63.72177 203 ILE B O 1
ATOM 4333 N N . GLY B 1 204 ? 58.52866 -0.33827 33.10571 1.000 62.23770 204 GLY B N 1
ATOM 4334 C CA . GLY B 1 204 ? 58.45769 -1.71355 32.65708 1.000 54.65215 204 GLY B CA 1
ATOM 4335 C C . GLY B 1 204 ? 58.69662 -2.66606 33.80570 1.000 63.24209 204 GLY B C 1
ATOM 4336 O O . GLY B 1 204 ? 59.01322 -2.26013 34.92834 1.000 59.71261 204 GLY B O 1
ATOM 4337 N N . GLU B 1 205 ? 58.52940 -3.95448 33.49846 1.000 60.29076 205 GLU B N 1
ATOM 4338 C CA . GLU B 1 205 ? 58.73622 -5.03801 34.46081 1.000 46.84763 205 GLU B CA 1
ATOM 4339 C C . GLU B 1 205 ? 57.97146 -4.81302 35.76077 1.000 55.95447 205 GLU B C 1
ATOM 4340 O O . GLU B 1 205 ? 58.33493 -5.36404 36.80577 1.000 53.27443 205 GLU B O 1
ATOM 4346 N N . GLY B 1 206 ? 56.91349 -4.00760 35.71425 1.000 61.12244 206 GLY B N 1
ATOM 4347 C CA . GLY B 1 206 ? 56.08484 -3.74213 36.86691 1.000 59.72737 206 GLY B CA 1
ATOM 4348 C C . GLY B 1 206 ? 56.40232 -2.46459 37.61686 1.000 64.03093 206 GLY B C 1
ATOM 4349 O O . GLY B 1 206 ? 55.63287 -2.09029 38.51046 1.000 62.32044 206 GLY B O 1
ATOM 4350 N N . VAL B 1 207 ? 57.49463 -1.77540 37.27919 1.000 57.40551 207 VAL B N 1
ATOM 4351 C CA . VAL B 1 207 ? 58.01012 -0.68195 38.09582 1.000 55.69014 207 VAL B CA 1
ATOM 4352 C C . VAL B 1 207 ? 58.27618 0.54673 37.22973 1.000 62.31953 207 VAL B C 1
ATOM 4353 O O . VAL B 1 207 ? 58.33929 0.47488 36.00164 1.000 64.09090 207 VAL B O 1
ATOM 4357 N N . PHE B 1 208 ? 58.43227 1.68723 37.90743 1.000 61.15838 208 PHE B N 1
ATOM 4358 C CA . PHE B 1 208 ? 58.87040 2.95444 37.31901 1.000 61.45490 208 PHE B CA 1
ATOM 4359 C C . PHE B 1 208 ? 60.30834 3.18874 37.77769 1.000 61.06774 208 PHE B C 1
ATOM 4360 O O . PHE B 1 208 ? 60.55394 3.85544 38.78437 1.000 55.64473 208 PHE B O 1
ATOM 4368 N N . GLU B 1 209 ? 61.25818 2.64206 37.02418 1.000 58.99040 209 GLU B N 1
ATOM 4369 C CA . GLU B 1 209 ? 62.66510 2.64661 37.41545 1.000 61.02228 209 GLU B CA 1
ATOM 4370 C C . GLU B 1 209 ? 63.27642 4.01117 37.11382 1.000 63.48374 209 GLU B C 1
ATOM 4371 O O . GLU B 1 209 ? 63.40645 4.39003 35.94602 1.000 63.80731 209 GLU B O 1
ATOM 4377 N N . VAL B 1 210 ? 63.66288 4.74577 38.15715 1.000 58.20478 210 VAL B N 1
ATOM 4378 C CA . VAL B 1 210 ? 64.29676 6.05280 37.98667 1.000 62.49866 210 VAL B CA 1
ATOM 4379 C C . VAL B 1 210 ? 65.76665 5.83368 37.64644 1.000 63.16479 210 VAL B C 1
ATOM 4380 O O . VAL B 1 210 ? 66.55033 5.38191 38.48489 1.000 62.32588 210 VAL B O 1
ATOM 4384 N N . LYS B 1 211 ? 66.14680 6.18121 36.41867 1.000 64.78920 211 LYS B N 1
ATOM 4385 C CA . LYS B 1 211 ? 67.52458 6.03744 35.96464 1.000 63.23593 211 LYS B CA 1
ATOM 4386 C C . LYS B 1 211 ? 68.38223 7.26233 36.25676 1.000 64.66807 211 LYS B C 1
ATOM 4387 O O . LYS B 1 211 ? 69.59298 7.12029 36.45923 1.000 64.45672 211 LYS B O 1
ATOM 4393 N N . ALA B 1 212 ? 67.79495 8.45832 36.27373 1.000 61.31870 212 ALA B N 1
ATOM 4394 C CA . ALA B 1 212 ? 68.57419 9.67783 36.43934 1.000 61.47913 212 ALA B CA 1
ATOM 4395 C C . ALA B 1 212 ? 67.66474 10.82385 36.86437 1.000 60.91489 212 ALA B C 1
ATOM 4396 O O . ALA B 1 212 ? 66.52447 10.92089 36.40529 1.000 61.06336 212 ALA B O 1
ATOM 4398 N N . THR B 1 213 ? 68.18315 11.69358 37.73643 1.000 61.67889 213 THR B N 1
ATOM 4399 C CA . THR B 1 213 ? 67.49651 12.91565 38.14044 1.000 64.15846 213 THR B CA 1
ATOM 4400 C C . THR B 1 213 ? 68.44300 14.10218 38.04969 1.000 60.86777 213 THR B C 1
ATOM 4401 O O . THR B 1 213 ? 69.60274 14.01916 38.46155 1.000 59.93736 213 THR B O 1
ATOM 4405 N N . SER B 1 214 ? 67.92697 15.21134 37.52765 1.000 63.14103 214 SER B N 1
ATOM 4406 C CA . SER B 1 214 ? 68.71485 16.41329 37.30517 1.000 58.80541 214 SER B CA 1
ATOM 4407 C C . SER B 1 214 ? 67.80219 17.62131 37.46107 1.000 56.93249 214 SER B C 1
ATOM 4408 O O . SER B 1 214 ? 66.58667 17.48865 37.61890 1.000 56.43713 214 SER B O 1
ATOM 4411 N N . GLY B 1 215 ? 68.39090 18.80528 37.41907 1.000 56.43431 215 GLY B N 1
ATOM 4412 C CA . GLY B 1 215 ? 67.59676 20.01078 37.33536 1.000 57.35216 215 GLY B CA 1
ATOM 4413 C C . GLY B 1 215 ? 68.28813 21.23006 37.90801 1.000 55.61755 215 GLY B C 1
ATOM 4414 O O . GLY B 1 215 ? 69.46269 21.20504 38.26604 1.000 59.36707 215 GLY B O 1
ATOM 4415 N N . ASP B 1 216 ? 67.50084 22.30200 37.97221 1.000 62.20434 216 ASP B N 1
ATOM 4416 C CA . ASP B 1 216 ? 67.92703 23.61887 38.42451 1.000 58.39188 216 ASP B CA 1
ATOM 4417 C C . ASP B 1 216 ? 66.93824 24.06128 39.49289 1.000 53.44470 216 ASP B C 1
ATOM 4418 O O . ASP B 1 216 ? 65.73155 24.12951 39.23315 1.000 53.28796 216 ASP B O 1
ATOM 4423 N N . THR B 1 217 ? 67.43764 24.33756 40.69545 1.000 52.09486 217 THR B N 1
ATOM 4424 C CA . THR B 1 217 ? 66.55314 24.69354 41.79701 1.000 58.01226 217 THR B CA 1
ATOM 4425 C C . THR B 1 217 ? 66.02003 26.11736 41.69845 1.000 55.83991 217 THR B C 1
ATOM 4426 O O . THR B 1 217 ? 65.05743 26.44815 42.40093 1.000 54.30127 217 THR B O 1
ATOM 4430 N N . HIS B 1 218 ? 66.60592 26.95658 40.84589 1.000 60.02363 218 HIS B N 1
ATOM 4431 C CA . HIS B 1 218 ? 66.22983 28.36118 40.70882 1.000 62.47808 218 HIS B CA 1
ATOM 4432 C C . HIS B 1 218 ? 66.09306 28.72715 39.23910 1.000 60.15237 218 HIS B C 1
ATOM 4433 O O . HIS B 1 218 ? 66.67858 29.69310 38.74311 1.000 62.93521 218 HIS B O 1
ATOM 4440 N N . LEU B 1 219 ? 65.30521 27.92656 38.52569 1.000 55.33275 219 LEU B N 1
ATOM 4441 C CA . LEU B 1 219 ? 64.96035 28.17195 37.13160 1.000 56.10860 219 LEU B CA 1
ATOM 4442 C C . LEU B 1 219 ? 63.50042 27.79179 36.95352 1.000 56.12303 219 LEU B C 1
ATOM 4443 O O . LEU B 1 219 ? 63.13289 26.62795 37.14190 1.000 61.84383 219 LEU B O 1
ATOM 4448 N N . GLY B 1 220 ? 62.66924 28.76645 36.61357 1.000 53.30284 220 GLY B N 1
ATOM 4449 C CA . GLY B 1 220 ? 61.25275 28.49055 36.51670 1.000 51.35443 220 GLY B CA 1
ATOM 4450 C C . GLY B 1 220 ? 60.50285 29.62126 35.85761 1.000 56.91420 220 GLY B C 1
ATOM 4451 O O . GLY B 1 220 ? 61.09275 30.58714 35.36984 1.000 56.71453 220 GLY B O 1
ATOM 4452 N N . GLY B 1 221 ? 59.17687 29.47316 35.85391 1.000 56.18067 221 GLY B N 1
ATOM 4453 C CA . GLY B 1 221 ? 58.32380 30.47458 35.24307 1.000 55.02000 221 GLY B CA 1
ATOM 4454 C C . GLY B 1 221 ? 58.38736 31.81957 35.93614 1.000 63.61040 221 GLY B C 1
ATOM 4455 O O . GLY B 1 221 ? 58.18996 32.85800 35.30046 1.000 58.94718 221 GLY B O 1
ATOM 4456 N N . SER B 1 222 ? 58.66615 31.82626 37.24187 1.000 63.00695 222 SER B N 1
ATOM 4457 C CA . SER B 1 222 ? 58.74881 33.09201 37.96195 1.000 63.87477 222 SER B CA 1
ATOM 4458 C C . SER B 1 222 ? 59.93560 33.92172 37.49316 1.000 61.85376 222 SER B C 1
ATOM 4459 O O . SER B 1 222 ? 59.87434 35.15516 37.50779 1.000 59.80072 222 SER B O 1
ATOM 4462 N N . ASP B 1 223 ? 61.02093 33.26976 37.07642 1.000 58.32614 223 ASP B N 1
ATOM 4463 C CA . ASP B 1 223 ? 62.17592 34.01195 36.58701 1.000 57.09283 223 ASP B CA 1
ATOM 4464 C C . ASP B 1 223 ? 61.85901 34.72082 35.27875 1.000 66.21651 223 ASP B C 1
ATOM 4465 O O . ASP B 1 223 ? 62.29741 35.85594 35.05993 1.000 62.41085 223 ASP B O 1
ATOM 4470 N N . MET B 1 224 ? 61.08696 34.07380 34.40430 1.000 62.47284 224 MET B N 1
ATOM 4471 C CA . MET B 1 224 ? 60.58044 34.75829 33.21971 1.000 62.54360 224 MET B CA 1
ATOM 4472 C C . MET B 1 224 ? 59.73422 35.96288 33.61409 1.000 54.74570 224 MET B C 1
ATOM 4473 O O . MET B 1 224 ? 59.75970 37.00019 32.93986 1.000 60.23628 224 MET B O 1
ATOM 4478 N N . ASP B 1 225 ? 58.97535 35.84073 34.70878 1.000 59.19581 225 ASP B N 1
ATOM 4479 C CA . ASP B 1 225 ? 58.17858 36.96409 35.19408 1.000 61.86041 225 ASP B CA 1
ATOM 4480 C C . ASP B 1 225 ? 59.06943 38.12867 35.59991 1.000 63.44991 225 ASP B C 1
ATOM 4481 O O . ASP B 1 225 ? 58.80645 39.28109 35.24422 1.000 59.56622 225 ASP B O 1
ATOM 4486 N N . HIS B 1 226 ? 60.12509 37.84609 36.36392 1.000 58.34325 226 HIS B N 1
ATOM 4487 C CA . HIS B 1 226 ? 61.02256 38.90657 36.80519 1.000 63.17196 226 HIS B CA 1
ATOM 4488 C C . HIS B 1 226 ? 61.75307 39.54358 35.62882 1.000 65.83355 226 HIS B C 1
ATOM 4489 O O . HIS B 1 226 ? 62.03823 40.74666 35.65831 1.000 67.09181 226 HIS B O 1
ATOM 4496 N N . ALA B 1 227 ? 62.05248 38.76153 34.58322 1.000 62.96984 227 ALA B N 1
ATOM 4497 C CA . ALA B 1 227 ? 62.68524 39.32242 33.39277 1.000 64.41325 227 ALA B CA 1
ATOM 4498 C C . ALA B 1 227 ? 61.77648 40.32642 32.69643 1.000 58.17609 227 ALA B C 1
ATOM 4499 O O . ALA B 1 227 ? 62.26345 41.30478 32.11967 1.000 54.32216 227 ALA B O 1
ATOM 4501 N N . ILE B 1 228 ? 60.46333 40.09826 32.72903 1.000 56.97488 228 ILE B N 1
ATOM 4502 C CA . ILE B 1 228 ? 59.52108 41.06765 32.18335 1.000 56.37884 228 ILE B CA 1
ATOM 4503 C C . ILE B 1 228 ? 59.37378 42.25763 33.12297 1.000 63.71780 228 ILE B C 1
ATOM 4504 O O . ILE B 1 228 ? 59.27266 43.40581 32.67452 1.000 66.12374 228 ILE B O 1
ATOM 4509 N N . VAL B 1 229 ? 59.37246 42.00355 34.43518 1.000 64.58035 229 VAL B N 1
ATOM 4510 C CA . VAL B 1 229 ? 59.25939 43.08356 35.41333 1.000 59.17835 229 VAL B CA 1
ATOM 4511 C C . VAL B 1 229 ? 60.43998 44.03890 35.29135 1.000 60.13552 229 VAL B C 1
ATOM 4512 O O . VAL B 1 229 ? 60.26573 45.26022 35.20029 1.000 60.23232 229 VAL B O 1
ATOM 4516 N N . ASN B 1 230 ? 61.66015 43.49495 35.27547 1.000 61.81568 230 ASN B N 1
ATOM 4517 C CA . ASN B 1 230 ? 62.84503 44.34432 35.21297 1.000 61.62585 230 ASN B CA 1
ATOM 4518 C C . ASN B 1 230 ? 62.86941 45.17423 33.93345 1.000 66.30701 230 ASN B C 1
ATOM 4519 O O . ASN B 1 230 ? 63.30283 46.33307 33.94453 1.000 65.24987 230 ASN B O 1
ATOM 4524 N N . TRP B 1 231 ? 62.38954 44.60853 32.82454 1.000 67.53969 231 TRP B N 1
ATOM 4525 C CA . TRP B 1 231 ? 62.33777 45.36307 31.57580 1.000 65.75568 231 TRP B CA 1
ATOM 4526 C C . TRP B 1 231 ? 61.35669 46.52689 31.67718 1.000 62.33774 231 TRP B C 1
ATOM 4527 O O . TRP B 1 231 ? 61.68719 47.66231 31.31527 1.000 64.26779 231 TRP B O 1
ATOM 4538 N N . LEU B 1 232 ? 60.14280 46.26265 32.16972 1.000 60.93800 232 LEU B N 1
ATOM 4539 C CA . LEU B 1 232 ? 59.16543 47.33326 32.35236 1.000 59.11545 232 LEU B CA 1
ATOM 4540 C C . LEU B 1 232 ? 59.68880 48.40156 33.30257 1.000 65.64296 232 LEU B C 1
ATOM 4541 O O . LEU B 1 232 ? 59.50440 49.60168 33.06532 1.000 65.46460 232 LEU B O 1
ATOM 4546 N N . ALA B 1 233 ? 60.35813 47.98151 34.37690 1.000 67.92747 233 ALA B N 1
ATOM 4547 C CA . ALA B 1 233 ? 60.86747 48.93428 35.35457 1.000 63.35348 233 ALA B CA 1
ATOM 4548 C C . ALA B 1 233 ? 61.94419 49.83068 34.75501 1.000 68.46220 233 ALA B C 1
ATOM 4549 O O . ALA B 1 233 ? 61.97420 51.03627 35.02554 1.000 73.55828 233 ALA B O 1
ATOM 4551 N N . GLU B 1 234 ? 62.84162 49.26333 33.94688 1.000 63.68526 234 GLU B N 1
ATOM 4552 C CA . GLU B 1 234 ? 63.89792 50.06879 33.34051 1.000 63.68422 234 GLU B CA 1
ATOM 4553 C C . GLU B 1 234 ? 63.34165 51.00024 32.26985 1.000 67.48139 234 GLU B C 1
ATOM 4554 O O . GLU B 1 234 ? 63.75884 52.16098 32.17263 1.000 67.56645 234 GLU B O 1
ATOM 4560 N N . GLU B 1 235 ? 62.40339 50.50990 31.45527 1.000 66.29235 235 GLU B N 1
ATOM 4561 C CA . GLU B 1 235 ? 61.80510 51.35067 30.42443 1.000 69.47364 235 GLU B CA 1
ATOM 4562 C C . GLU B 1 235 ? 61.01793 52.50565 31.03021 1.000 70.14087 235 GLU B C 1
ATOM 4563 O O . GLU B 1 235 ? 60.94288 53.58553 30.43175 1.000 69.94380 235 GLU B O 1
ATOM 4569 N N . PHE B 1 236 ? 60.42692 52.29957 32.20913 1.000 69.96346 236 PHE B N 1
ATOM 4570 C CA . PHE B 1 236 ? 59.73224 53.38235 32.89501 1.000 71.37885 236 PHE B CA 1
ATOM 4571 C C . PHE B 1 236 ? 60.72458 54.34161 33.53805 1.000 69.28796 236 PHE B C 1
ATOM 4572 O O . PHE B 1 236 ? 60.53183 55.56271 33.48727 1.000 69.12038 236 PHE B O 1
ATOM 4580 N N . LYS B 1 237 ? 61.77968 53.79775 34.15638 1.000 69.18247 237 LYS B N 1
ATOM 4581 C CA . LYS B 1 237 ? 62.92667 54.61066 34.54643 1.000 68.24604 237 LYS B CA 1
ATOM 4582 C C . LYS B 1 237 ? 63.38185 55.48869 33.38726 1.000 68.47582 237 LYS B C 1
ATOM 4583 O O . LYS B 1 237 ? 63.59606 56.69673 33.54808 1.000 63.89220 237 LYS B O 1
ATOM 4589 N N . LYS B 1 238 ? 63.50438 54.89250 32.19732 1.000 73.11342 238 LYS B N 1
ATOM 4590 C CA . LYS B 1 238 ? 64.05997 55.60397 31.05133 1.000 71.50743 238 LYS B CA 1
ATOM 4591 C C . LYS B 1 238 ? 63.11072 56.67037 30.51296 1.000 70.06400 238 LYS B C 1
ATOM 4592 O O . LYS B 1 238 ? 63.57001 57.69826 30.00178 1.000 68.69511 238 LYS B O 1
ATOM 4598 N N . GLU B 1 239 ? 61.79659 56.45806 30.62306 1.000 71.13743 239 GLU B N 1
ATOM 4599 C CA . GLU B 1 239 ? 60.81171 57.34262 30.00926 1.000 74.08715 239 GLU B CA 1
ATOM 4600 C C . GLU B 1 239 ? 60.15117 58.31686 30.98111 1.000 75.89771 239 GLU B C 1
ATOM 4601 O O . GLU B 1 239 ? 59.55861 59.30135 30.52445 1.000 72.32837 239 GLU B O 1
ATOM 4607 N N . HIS B 1 240 ? 60.23148 58.07925 32.30014 1.000 74.22723 240 HIS B N 1
ATOM 4608 C CA . HIS B 1 240 ? 59.58654 58.96773 33.26262 1.000 68.49928 240 HIS B CA 1
ATOM 4609 C C . HIS B 1 240 ? 60.40841 59.26361 34.51142 1.000 68.66773 240 HIS B C 1
ATOM 4610 O O . HIS B 1 240 ? 59.91398 59.98782 35.38318 1.000 79.14818 240 HIS B O 1
ATOM 4617 N N . GLY B 1 241 ? 61.61710 58.72087 34.64632 1.000 60.82265 241 GLY B N 1
ATOM 4618 C CA . GLY B 1 241 ? 62.41729 58.98931 35.83135 1.000 62.09279 241 GLY B CA 1
ATOM 4619 C C . GLY B 1 241 ? 61.75546 58.60490 37.13616 1.000 67.42301 241 GLY B C 1
ATOM 4620 O O . GLY B 1 241 ? 61.92406 59.30411 38.14225 1.000 70.83977 241 GLY B O 1
ATOM 4621 N N . VAL B 1 242 ? 60.97215 57.53010 37.13820 1.000 69.36846 242 VAL B N 1
ATOM 4622 C CA . VAL B 1 242 ? 60.38496 56.96943 38.34947 1.000 66.93533 242 VAL B CA 1
ATOM 4623 C C . VAL B 1 242 ? 60.81951 55.51650 38.42873 1.000 65.88902 242 VAL B C 1
ATOM 4624 O O . VAL B 1 242 ? 60.77173 54.79666 37.42530 1.000 69.96433 242 VAL B O 1
ATOM 4628 N N . ASP B 1 243 ? 61.26411 55.09448 39.60698 1.000 68.17053 243 ASP B N 1
ATOM 4629 C CA . ASP B 1 243 ? 61.74474 53.72962 39.81643 1.000 72.26865 243 ASP B CA 1
ATOM 4630 C C . ASP B 1 243 ? 60.62852 52.94843 40.50338 1.000 70.76606 243 ASP B C 1
ATOM 4631 O O . ASP B 1 243 ? 60.49792 52.95600 41.72687 1.000 68.15567 243 ASP B O 1
ATOM 4636 N N . LEU B 1 244 ? 59.81146 52.27323 39.68885 1.000 76.30741 244 LEU B N 1
ATOM 4637 C CA . LEU B 1 244 ? 58.65620 51.54507 40.20412 1.000 69.45329 244 LEU B CA 1
ATOM 4638 C C . LEU B 1 244 ? 59.06327 50.41276 41.13147 1.000 68.36439 244 LEU B C 1
ATOM 4639 O O . LEU B 1 244 ? 58.29992 50.04187 42.03097 1.000 70.65360 244 LEU B O 1
ATOM 4644 N N . LYS B 1 245 ? 60.24450 49.83433 40.91835 1.000 65.40757 245 LYS B N 1
ATOM 4645 C CA . LYS B 1 245 ? 60.69119 48.75657 41.78748 1.000 70.57202 245 LYS B CA 1
ATOM 4646 C C . LYS B 1 245 ? 60.96793 49.22758 43.20765 1.000 76.43012 245 LYS B C 1
ATOM 4647 O O . LYS B 1 245 ? 61.14711 48.38697 44.09436 1.000 85.50689 245 LYS B O 1
ATOM 4653 N N . ALA B 1 246 ? 61.00233 50.53581 43.44623 1.000 71.39949 246 ALA B N 1
ATOM 4654 C CA . ALA B 1 246 ? 61.14959 51.07147 44.79081 1.000 70.05573 246 ALA B CA 1
ATOM 4655 C C . ALA B 1 246 ? 59.81389 51.28610 45.49233 1.000 76.01080 246 ALA B C 1
ATOM 4656 O O . ALA B 1 246 ? 59.80385 51.68514 46.66083 1.000 81.09382 246 ALA B O 1
ATOM 4658 N N . ASP B 1 247 ? 58.69816 51.02626 44.81594 1.000 72.45901 247 ASP B N 1
ATOM 4659 C CA . ASP B 1 247 ? 57.36121 51.15778 45.38181 1.000 70.31117 247 ASP B CA 1
ATOM 4660 C C . ASP B 1 247 ? 56.74044 49.77083 45.46521 1.000 71.74746 247 ASP B C 1
ATOM 4661 O O . ASP B 1 247 ? 56.51732 49.12750 44.43377 1.000 70.76895 247 ASP B O 1
ATOM 4666 N N . ARG B 1 248 ? 56.47393 49.31040 46.69124 1.000 76.25372 248 ARG B N 1
ATOM 4667 C CA . ARG B 1 248 ? 55.86253 47.99734 46.86797 1.000 73.71445 248 ARG B CA 1
ATOM 4668 C C . ARG B 1 248 ? 54.49292 47.91974 46.20374 1.000 69.74209 248 ARG B C 1
ATOM 4669 O O . ARG B 1 248 ? 54.07243 46.83711 45.77931 1.000 79.61579 248 ARG B O 1
ATOM 4677 N N . GLN B 1 249 ? 53.78187 49.04783 46.10590 1.000 69.29987 249 GLN B N 1
ATOM 4678 C CA . GLN B 1 249 ? 52.45870 49.02669 45.49075 1.000 74.13692 249 GLN B CA 1
ATOM 4679 C C . GLN B 1 249 ? 52.55325 48.89832 43.97548 1.000 74.14683 249 GLN B C 1
ATOM 4680 O O . GLN B 1 249 ? 51.74864 48.19180 43.35848 1.000 72.46887 249 GLN B O 1
ATOM 4686 N N . ALA B 1 250 ? 53.52745 49.56706 43.35521 1.000 70.13682 250 ALA B N 1
ATOM 4687 C CA . ALA B 1 250 ? 53.69979 49.43490 41.91197 1.000 69.15032 250 ALA B CA 1
ATOM 4688 C C . ALA B 1 250 ? 54.33907 48.09999 41.55262 1.000 67.63438 250 ALA B C 1
ATOM 4689 O O . ALA B 1 250 ? 53.90937 47.43352 40.60273 1.000 62.54865 250 ALA B O 1
ATOM 4691 N N . LEU B 1 251 ? 55.36997 47.70622 42.30372 1.000 70.14869 251 LEU B N 1
ATOM 4692 C CA . LEU B 1 251 ? 56.02127 46.42023 42.08182 1.000 65.13791 251 LEU B CA 1
ATOM 4693 C C . LEU B 1 251 ? 55.02600 45.26830 42.16539 1.000 63.41170 251 LEU B C 1
ATOM 4694 O O . LEU B 1 251 ? 55.09822 44.31951 41.37504 1.000 61.52395 251 LEU B O 1
ATOM 4699 N N . GLN B 1 252 ? 54.08678 45.33638 43.11466 1.000 63.95058 252 GLN B N 1
ATOM 4700 C CA . GLN B 1 252 ? 53.05287 44.31033 43.21550 1.000 64.80501 252 GLN B CA 1
ATOM 4701 C C . GLN B 1 252 ? 52.21285 44.25040 41.94364 1.000 61.46648 252 GLN B C 1
ATOM 4702 O O . GLN B 1 252 ? 51.89999 43.16135 41.44671 1.000 68.41794 252 GLN B O 1
ATOM 4708 N N . ARG B 1 253 ? 51.84995 45.41378 41.39363 1.000 63.82969 253 ARG B N 1
ATOM 4709 C CA . ARG B 1 253 ? 51.06122 45.44081 40.16505 1.000 64.73672 253 ARG B CA 1
ATOM 4710 C C . ARG B 1 253 ? 51.87044 44.95275 38.96954 1.000 67.38492 253 ARG B C 1
ATOM 4711 O O . ARG B 1 253 ? 51.34603 44.22917 38.11508 1.000 62.83904 253 ARG B O 1
ATOM 4719 N N . LEU B 1 254 ? 53.14237 45.34938 38.88305 1.000 68.57779 254 LEU B N 1
ATOM 4720 C CA . LEU B 1 254 ? 53.99814 44.87712 37.79750 1.000 61.57537 254 LEU B CA 1
ATOM 4721 C C . LEU B 1 254 ? 54.10027 43.35733 37.79717 1.000 59.13078 254 LEU B C 1
ATOM 4722 O O . LEU B 1 254 ? 53.91870 42.71258 36.75785 1.000 55.67561 254 LEU B O 1
ATOM 4727 N N . ILE B 1 255 ? 54.42480 42.77100 38.95435 1.000 59.36292 255 ILE B N 1
ATOM 4728 C CA . ILE B 1 255 ? 54.52493 41.31571 39.06077 1.000 68.06532 255 ILE B CA 1
ATOM 4729 C C . ILE B 1 255 ? 53.24186 40.66491 38.56521 1.000 67.78870 255 ILE B C 1
ATOM 4730 O O . ILE B 1 255 ? 53.26674 39.73857 37.74829 1.000 61.46321 255 ILE B O 1
ATOM 4735 N N . GLU B 1 256 ? 52.09850 41.16413 39.03529 1.000 63.99659 256 GLU B N 1
ATOM 4736 C CA . GLU B 1 256 ? 50.81414 40.60759 38.62362 1.000 59.08299 256 GLU B CA 1
ATOM 4737 C C . GLU B 1 256 ? 50.61827 40.72603 37.11878 1.000 63.19105 256 GLU B C 1
ATOM 4738 O O . GLU B 1 256 ? 50.11554 39.79752 36.47689 1.000 64.79004 256 GLU B O 1
ATOM 4744 N N . ALA B 1 257 ? 51.01030 41.86083 36.53623 1.000 64.48488 257 ALA B N 1
ATOM 4745 C CA . ALA B 1 257 ? 50.77955 42.07216 35.11123 1.000 64.19598 257 ALA B CA 1
ATOM 4746 C C . ALA B 1 257 ? 51.78783 41.31768 34.25247 1.000 59.32190 257 ALA B C 1
ATOM 4747 O O . ALA B 1 257 ? 51.43744 40.83085 33.17291 1.000 59.17695 257 ALA B O 1
ATOM 4749 N N . ALA B 1 258 ? 53.04095 41.22118 34.70200 1.000 54.44474 258 ALA B N 1
ATOM 4750 C CA . ALA B 1 258 ? 54.05541 40.52489 33.91525 1.000 56.73058 258 ALA B CA 1
ATOM 4751 C C . ALA B 1 258 ? 53.66963 39.07088 33.67197 1.000 59.20899 258 ALA B C 1
ATOM 4752 O O . ALA B 1 258 ? 53.81108 38.56398 32.55209 1.000 63.67537 258 ALA B O 1
ATOM 4754 N N . GLU B 1 259 ? 53.18198 38.38230 34.71064 1.000 59.28098 259 GLU B N 1
ATOM 4755 C CA . GLU B 1 259 ? 52.76527 36.99158 34.54526 1.000 61.89360 259 GLU B CA 1
ATOM 4756 C C . GLU B 1 259 ? 51.63731 36.86544 33.53203 1.000 64.72957 259 GLU B C 1
ATOM 4757 O O . GLU B 1 259 ? 51.61794 35.92563 32.73001 1.000 64.67540 259 GLU B O 1
ATOM 4763 N N . LYS B 1 260 ? 50.67746 37.78944 33.56267 1.000 57.33779 260 LYS B N 1
ATOM 4764 C CA . LYS B 1 260 ? 49.55601 37.69938 32.63335 1.000 59.21284 260 LYS B CA 1
ATOM 4765 C C . LYS B 1 260 ? 50.01178 37.89571 31.19407 1.000 62.21511 260 LYS B C 1
ATOM 4766 O O . LYS B 1 260 ? 49.56402 37.17405 30.29544 1.000 64.29651 260 LYS B O 1
ATOM 4772 N N . ALA B 1 261 ? 50.88909 38.87485 30.95287 1.000 64.30196 261 ALA B N 1
ATOM 4773 C CA . ALA B 1 261 ? 51.43426 39.06299 29.61146 1.000 61.98262 261 ALA B CA 1
ATOM 4774 C C . ALA B 1 261 ? 52.14170 37.80521 29.12919 1.000 62.85753 261 ALA B C 1
ATOM 4775 O O . ALA B 1 261 ? 52.03645 37.43235 27.95475 1.000 66.65629 261 ALA B O 1
ATOM 4777 N N . LYS B 1 262 ? 52.86656 37.13763 30.02751 1.000 62.25130 262 LYS B N 1
ATOM 4778 C CA . LYS B 1 262 ? 53.56795 35.91161 29.66499 1.000 61.93316 262 LYS B CA 1
ATOM 4779 C C . LYS B 1 262 ? 52.58927 34.84907 29.17927 1.000 60.10738 262 LYS B C 1
ATOM 4780 O O . LYS B 1 262 ? 52.76390 34.26931 28.10111 1.000 54.38043 262 LYS B O 1
ATOM 4786 N N . ILE B 1 263 ? 51.54369 34.58759 29.96809 1.000 61.03950 263 ILE B N 1
ATOM 4787 C CA . ILE B 1 263 ? 50.57581 33.54999 29.62418 1.000 58.09451 263 ILE B CA 1
ATOM 4788 C C . ILE B 1 263 ? 49.93622 33.84248 28.27363 1.000 61.50468 263 ILE B C 1
ATOM 4789 O O . ILE B 1 263 ? 49.70086 32.93166 27.47046 1.000 62.92963 263 ILE B O 1
ATOM 4794 N N . GLU B 1 264 ? 49.67840 35.11902 27.98661 1.000 61.51161 264 GLU B N 1
ATOM 4795 C CA . GLU B 1 264 ? 49.10440 35.48179 26.69460 1.000 64.70357 264 GLU B CA 1
ATOM 4796 C C . GLU B 1 264 ? 50.09741 35.25561 25.55827 1.000 62.91834 264 GLU B C 1
ATOM 4797 O O . GLU B 1 264 ? 49.71153 34.79062 24.47971 1.000 62.52699 264 GLU B O 1
ATOM 4803 N N . LEU B 1 265 ? 51.38128 35.55181 25.78007 1.000 61.34742 265 LEU B N 1
ATOM 4804 C CA . LEU B 1 265 ? 52.38918 35.33314 24.74543 1.000 59.20901 265 LEU B CA 1
ATOM 4805 C C . LEU B 1 265 ? 52.74532 33.86089 24.55570 1.000 58.95811 265 LEU B C 1
ATOM 4806 O O . LEU B 1 265 ? 53.62929 33.55671 23.74720 1.000 61.16194 265 LEU B O 1
ATOM 4811 N N . SER B 1 266 ? 52.08925 32.94288 25.27212 1.000 60.81185 266 SER B N 1
ATOM 4812 C CA . SER B 1 266 ? 52.17430 31.52408 24.93879 1.000 62.92148 266 SER B CA 1
ATOM 4813 C C . SER B 1 266 ? 51.30242 31.15029 23.74852 1.000 64.66895 266 SER B C 1
ATOM 4814 O O . SER B 1 266 ? 51.59224 30.15773 23.06986 1.000 69.11065 266 SER B O 1
ATOM 4817 N N . SER B 1 267 ? 50.24657 31.91904 23.47868 1.000 65.05977 267 SER B N 1
ATOM 4818 C CA . SER B 1 267 ? 49.33566 31.62421 22.38061 1.000 67.32802 267 SER B CA 1
ATOM 4819 C C . SER B 1 267 ? 49.20969 32.76942 21.38164 1.000 64.82729 267 SER B C 1
ATOM 4820 O O . SER B 1 267 ? 48.31418 32.73176 20.53114 1.000 68.38788 267 SER B O 1
ATOM 4823 N N . THR B 1 268 ? 50.07233 33.78225 21.45147 1.000 64.34370 268 THR B N 1
ATOM 4824 C CA . THR B 1 268 ? 49.97696 34.89835 20.51744 1.000 63.82764 268 THR B CA 1
ATOM 4825 C C . THR B 1 268 ? 51.32354 35.60356 20.43609 1.000 60.41120 268 THR B C 1
ATOM 4826 O O . THR B 1 268 ? 52.16816 35.48245 21.32709 1.000 61.67560 268 THR B O 1
ATOM 4830 N N . LEU B 1 269 ? 51.51020 36.34984 19.35018 1.000 61.61360 269 LEU B N 1
ATOM 4831 C CA . LEU B 1 269 ? 52.79904 36.97817 19.09571 1.000 66.43636 269 LEU B CA 1
ATOM 4832 C C . LEU B 1 269 ? 52.98867 38.30583 19.81563 1.000 63.41637 269 LEU B C 1
ATOM 4833 O O . LEU B 1 269 ? 54.11703 38.80821 19.84560 1.000 61.16020 269 LEU B O 1
ATOM 4838 N N . GLU B 1 270 ? 51.93837 38.88055 20.39853 1.000 61.61580 270 GLU B N 1
ATOM 4839 C CA . GLU B 1 270 ? 52.03423 40.24330 20.90242 1.000 65.40469 270 GLU B CA 1
ATOM 4840 C C . GLU B 1 270 ? 50.95111 40.49976 21.94233 1.000 64.00222 270 GLU B C 1
ATOM 4841 O O . GLU B 1 270 ? 49.79637 40.11910 21.74433 1.000 65.06395 270 GLU B O 1
ATOM 4847 N N . THR B 1 271 ? 51.33072 41.14686 23.04603 1.000 62.01100 271 THR B N 1
ATOM 4848 C CA . THR B 1 271 ? 50.37540 41.55538 24.06942 1.000 61.95157 271 THR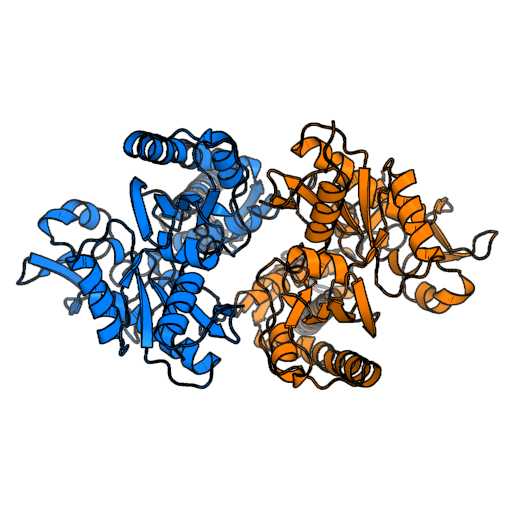 B CA 1
ATOM 4849 C C . THR B 1 271 ? 50.79471 42.89755 24.65219 1.000 69.77319 271 THR B C 1
ATOM 4850 O O . THR B 1 271 ? 51.93685 43.33685 24.49682 1.000 70.35216 271 THR B O 1
ATOM 4854 N N . THR B 1 272 ? 49.85341 43.54835 25.33277 1.000 69.43082 272 THR B N 1
ATOM 4855 C CA . THR B 1 272 ? 50.07016 44.88492 25.86817 1.000 73.87648 272 THR B CA 1
ATOM 4856 C C . THR B 1 272 ? 49.88452 44.88296 27.37629 1.000 69.95479 272 THR B C 1
ATOM 4857 O O . THR B 1 272 ? 48.89209 44.35415 27.88627 1.000 65.63891 272 THR B O 1
ATOM 4861 N N . ILE B 1 273 ? 50.84204 45.47753 28.07621 1.000 69.29053 273 ILE B N 1
ATOM 4862 C CA . ILE B 1 273 ? 50.74467 45.71551 29.51037 1.000 64.80032 273 ILE B CA 1
ATOM 4863 C C . ILE B 1 273 ? 50.23133 47.13116 29.72102 1.000 72.83070 273 ILE B C 1
ATOM 4864 O O . ILE B 1 273 ? 50.74445 48.08049 29.11937 1.000 72.65370 273 ILE B O 1
ATOM 4869 N N . SER B 1 274 ? 49.21329 47.27356 30.56665 1.000 73.00262 274 SER B N 1
ATOM 4870 C CA . SER B 1 274 ? 48.57311 48.55857 30.83613 1.000 75.16699 274 SER B CA 1
ATOM 4871 C C . SER B 1 274 ? 48.39540 48.69827 32.33954 1.000 75.42182 274 SER B C 1
ATOM 4872 O O . SER B 1 274 ? 47.56719 48.00201 32.93344 1.000 80.12974 274 SER B O 1
ATOM 4875 N N . LEU B 1 275 ? 49.16863 49.59255 32.95488 1.000 71.25345 275 LEU B N 1
ATOM 4876 C CA . LEU B 1 275 ? 49.07189 49.87152 34.38576 1.000 72.21039 275 LEU B CA 1
ATOM 4877 C C . LEU B 1 275 ? 48.74790 51.34497 34.57034 1.000 79.42686 275 LEU B C 1
ATOM 4878 O O . LEU B 1 275 ? 49.65522 52.17791 34.71661 1.000 72.57510 275 LEU B O 1
ATOM 4883 N N . PRO B 1 276 ? 47.46898 51.71117 34.55757 1.000 77.71034 276 PRO B N 1
ATOM 4884 C CA . PRO B 1 276 ? 47.10248 53.11223 34.77494 1.000 75.37451 276 PRO B CA 1
ATOM 4885 C C . PRO B 1 276 ? 47.36844 53.54458 36.20668 1.000 76.63447 276 PRO B C 1
ATOM 4886 O O . PRO B 1 276 ? 47.26599 52.75592 37.14936 1.000 73.15090 276 PRO B O 1
ATOM 4890 N N . PHE B 1 277 ? 47.71945 54.82416 36.35229 1.000 81.00496 277 PHE B N 1
ATOM 4891 C CA . PHE B 1 277 ? 47.93560 55.45330 37.65507 1.000 75.98717 277 PHE B CA 1
ATOM 4892 C C . PHE B 1 277 ? 48.97776 54.69274 38.47311 1.000 73.80655 277 PHE B C 1
ATOM 4893 O O . PHE B 1 277 ? 48.80210 54.43063 39.66455 1.000 61.28325 277 PHE B O 1
ATOM 4901 N N . ILE B 1 278 ? 50.08749 54.35901 37.81853 1.000 76.35188 278 ILE B N 1
ATOM 4902 C CA . ILE B 1 278 ? 51.09878 53.50957 38.43524 1.000 72.97202 278 ILE B CA 1
ATOM 4903 C C . ILE B 1 278 ? 52.09997 54.30861 39.27109 1.000 70.04855 278 ILE B C 1
ATOM 4904 O O . ILE B 1 278 ? 52.68823 53.76622 40.21277 1.000 73.48160 278 ILE B O 1
ATOM 4909 N N . ALA B 1 279 ? 52.30161 55.58686 38.96167 1.000 72.26476 279 ALA B N 1
ATOM 4910 C CA . ALA B 1 279 ? 53.22779 56.41390 39.72303 1.000 77.59815 279 ALA B CA 1
ATOM 4911 C C . ALA B 1 279 ? 52.88873 57.87733 39.49102 1.000 84.73823 279 ALA B C 1
ATOM 4912 O O . ALA B 1 279 ? 52.10089 58.22412 38.60846 1.000 81.75049 279 ALA B O 1
ATOM 4914 N N . LEU B 1 280 ? 53.51027 58.73325 40.29382 1.000 85.97736 280 LEU B N 1
ATOM 4915 C CA . LEU B 1 280 ? 53.36263 60.17428 40.18225 1.000 83.82691 280 LEU B CA 1
ATOM 4916 C C . LEU B 1 280 ? 54.63747 60.79172 39.62243 1.000 87.53918 280 LEU B C 1
ATOM 4917 O O . LEU B 1 280 ? 55.74775 60.31819 39.88354 1.000 83.85712 280 LEU B O 1
ATOM 4922 N N . ASP B 1 281 ? 54.46340 61.85032 38.84566 1.000 89.87053 281 ASP B N 1
ATOM 4923 C CA . ASP B 1 281 ? 55.60407 62.57123 38.30537 1.000 88.64187 281 ASP B CA 1
ATOM 4924 C C . ASP B 1 281 ? 56.36512 63.23957 39.44526 1.000 92.85652 281 ASP B C 1
ATOM 4925 O O . ASP B 1 281 ? 55.74536 63.86255 40.31523 1.000 94.78373 281 ASP B O 1
ATOM 4930 N N . PRO B 1 282 ? 57.69622 63.13247 39.48534 1.000 93.34761 282 PRO B N 1
ATOM 4931 C CA . PRO B 1 282 ? 58.43127 63.72691 40.61205 1.000 96.87904 282 PRO B CA 1
ATOM 4932 C C . PRO B 1 282 ? 58.42128 65.24179 40.58903 1.000 106.60582 282 PRO B C 1
ATOM 4933 O O . PRO B 1 282 ? 58.50244 65.87065 41.65118 1.000 103.83582 282 PRO B O 1
ATOM 4937 N N . ALA B 1 283 ? 58.32080 65.84484 39.40807 1.000 106.84097 283 ALA B N 1
ATOM 4938 C CA . ALA B 1 283 ? 58.26227 67.29222 39.26516 1.000 109.40025 283 ALA B CA 1
ATOM 4939 C C . ALA B 1 283 ? 56.83575 67.81536 39.38569 1.000 111.33164 283 ALA B C 1
ATOM 4940 O O . ALA B 1 283 ? 56.57238 68.75833 40.13981 1.000 116.33378 283 ALA B O 1
ATOM 4942 N N . SER B 1 284 ? 55.90716 67.20600 38.65278 1.000 110.40956 284 SER B N 1
ATOM 4943 C CA . SER B 1 284 ? 54.55255 67.72710 38.54875 1.000 109.54389 284 SER B CA 1
ATOM 4944 C C . SER B 1 284 ? 53.59839 67.15278 39.58387 1.000 105.99090 284 SER B C 1
ATOM 4945 O O . SER B 1 284 ? 52.53807 67.74550 39.81637 1.000 105.37383 284 SER B O 1
ATOM 4948 N N . LYS B 1 285 ? 53.93919 66.01774 40.19593 1.000 103.19718 285 LYS B N 1
ATOM 4949 C CA . LYS B 1 285 ? 53.04397 65.28221 41.08846 1.000 99.59989 285 LYS B CA 1
ATOM 4950 C C . LYS B 1 285 ? 51.74597 64.88000 40.39192 1.000 97.68029 285 LYS B C 1
ATOM 4951 O O . LYS B 1 285 ? 50.72322 64.66838 41.04914 1.000 94.34879 285 LYS B O 1
ATOM 4957 N N . THR B 1 286 ? 51.77017 64.78125 39.04111 1.000 97.74952 286 THR B N 1
ATOM 4958 C CA . THR B 1 286 ? 50.69464 64.38168 38.14890 1.000 100.98899 286 THR B CA 1
ATOM 4959 C C . THR B 1 286 ? 50.76323 62.87540 37.91138 1.000 96.31185 286 THR B C 1
ATOM 4960 O O . THR B 1 286 ? 51.84680 62.28457 37.96315 1.000 89.05550 286 THR B O 1
ATOM 4964 N N . PRO B 1 287 ? 49.63466 62.20618 37.67811 1.000 91.71881 287 PRO B N 1
ATOM 4965 C CA . PRO B 1 287 ? 49.67788 60.74863 37.53073 1.000 90.01881 287 PRO B CA 1
ATOM 4966 C C . PRO B 1 287 ? 50.37070 60.33975 36.24374 1.000 94.20448 287 PRO B C 1
ATOM 4967 O O . PRO B 1 287 ? 50.40091 61.08304 35.26131 1.000 94.37766 287 PRO B O 1
ATOM 4971 N N . LEU B 1 288 ? 50.93594 59.13739 36.26503 1.000 86.96774 288 LEU B N 1
ATOM 4972 C CA . LEU B 1 288 ? 51.56868 58.53774 35.10107 1.000 81.45253 288 LEU B CA 1
ATOM 4973 C C . LEU B 1 288 ? 50.99831 57.14461 34.90409 1.000 80.50541 288 LEU B C 1
ATOM 4974 O O . LEU B 1 288 ? 50.83664 56.39212 35.86823 1.000 77.70022 288 LEU B O 1
ATOM 4979 N N . HIS B 1 289 ? 50.69693 56.80174 33.65835 1.000 77.51401 289 HIS B N 1
ATOM 4980 C CA . HIS B 1 289 ? 50.14756 55.49661 33.32010 1.000 76.31318 289 HIS B CA 1
ATOM 4981 C C . HIS B 1 289 ? 51.18135 54.73315 32.50595 1.000 77.17958 289 HIS B C 1
ATOM 4982 O O . HIS B 1 289 ? 51.64924 55.22663 31.47619 1.000 76.47635 289 HIS B O 1
ATOM 4989 N N . LEU B 1 290 ? 51.55691 53.55012 32.98156 1.000 76.67656 290 LEU B N 1
ATOM 4990 C CA . LEU B 1 290 ? 52.35203 52.64722 32.16383 1.000 73.61009 290 LEU B CA 1
ATOM 4991 C C . LEU B 1 290 ? 51.47930 52.07985 31.05545 1.000 71.44535 290 LEU B C 1
ATOM 4992 O O . LEU B 1 290 ? 50.30664 51.76491 31.27039 1.000 70.36117 290 LEU B O 1
ATOM 4997 N N . GLU B 1 291 ? 52.04767 51.98113 29.85321 1.000 65.47575 291 GLU B N 1
ATOM 4998 C CA . GLU B 1 291 ? 51.39137 51.25809 28.76504 1.000 73.18464 291 GLU B CA 1
ATOM 4999 C C . GLU B 1 291 ? 52.47973 50.85177 27.77380 1.000 73.12902 291 GLU B C 1
ATOM 5000 O O . GLU B 1 291 ? 52.96915 51.68691 27.00798 1.000 75.31575 291 GLU B O 1
ATOM 5006 N N . LYS B 1 292 ? 52.85192 49.57842 27.81191 1.000 64.02310 292 LYS B N 1
ATOM 5007 C CA . LYS B 1 292 ? 53.86603 49.03352 26.92590 1.000 63.01247 292 LYS B CA 1
ATOM 5008 C C . LYS B 1 292 ? 53.33262 47.76953 26.27085 1.000 66.68257 292 LYS B C 1
ATOM 5009 O O . LYS B 1 292 ? 52.72595 46.92305 26.93799 1.000 70.27509 292 LYS B O 1
ATOM 5015 N N . LYS B 1 293 ? 53.53949 47.66075 24.96143 1.000 69.26922 293 LYS B N 1
ATOM 5016 C CA . LYS B 1 293 ? 53.24913 46.43893 24.22889 1.000 64.19052 293 LYS B CA 1
ATOM 5017 C C . LYS B 1 293 ? 54.50232 45.57609 24.19364 1.000 67.20225 293 LYS B C 1
ATOM 5018 O O . LYS B 1 293 ? 55.60113 46.07159 23.92657 1.000 63.33182 293 LYS B O 1
ATOM 5020 N N . LEU B 1 294 ? 54.33578 44.29120 24.48080 1.000 72.26952 294 LEU B N 1
ATOM 5021 C CA . LEU B 1 294 ? 55.44070 43.34479 24.53534 1.000 65.88981 294 LEU B CA 1
ATOM 5022 C C . LEU B 1 294 ? 55.19781 42.25938 23.49833 1.000 63.55179 294 LEU B C 1
ATOM 5023 O O . LEU B 1 294 ? 54.15230 41.59934 23.51943 1.000 64.66911 294 LEU B O 1
ATOM 5028 N N . THR B 1 295 ? 56.14916 42.08623 22.58731 1.000 60.43707 295 THR B N 1
ATOM 5029 C CA . THR B 1 295 ? 56.05869 41.01136 21.61383 1.000 67.77223 295 THR B CA 1
ATOM 5030 C C . THR B 1 295 ? 56.73826 39.76001 22.15678 1.000 68.61068 295 THR B C 1
ATOM 5031 O O . THR B 1 295 ? 57.60417 39.82304 23.03401 1.000 67.26502 295 THR B O 1
ATOM 5035 N N . ARG B 1 296 ? 56.31351 38.60683 21.63223 1.000 63.03311 296 ARG B N 1
ATOM 5036 C CA . ARG B 1 296 ? 56.96623 37.35078 21.98691 1.000 66.23313 296 ARG B CA 1
ATOM 5037 C C . ARG B 1 296 ? 58.45800 37.41839 21.69786 1.000 63.35097 296 ARG B C 1
ATOM 5038 O O . ARG B 1 296 ? 59.27587 36.92689 22.48539 1.000 66.18998 296 ARG B O 1
ATOM 5046 N N . ALA B 1 297 ? 58.82914 38.03120 20.56862 1.000 64.49291 297 ALA B N 1
ATOM 5047 C CA . ALA B 1 297 ? 60.23693 38.11017 20.19173 1.000 64.71002 297 ALA B CA 1
ATOM 5048 C C . ALA B 1 297 ? 61.04667 38.85815 21.23966 1.000 63.73814 297 ALA B C 1
ATOM 5049 O O . ALA B 1 297 ? 62.16303 38.45229 21.57960 1.000 63.13676 297 ALA B O 1
ATOM 5051 N N . LYS B 1 298 ? 60.51181 39.97015 21.74148 1.000 65.68119 298 LYS B N 1
ATOM 5052 C CA . LYS B 1 298 ? 61.14943 40.66696 22.85298 1.000 65.81090 298 LYS B CA 1
ATOM 5053 C C . LYS B 1 298 ? 61.11316 39.82017 24.11968 1.000 63.31947 298 LYS B C 1
ATOM 5054 O O . LYS B 1 298 ? 62.12950 39.67176 24.80942 1.000 59.19537 298 LYS B O 1
ATOM 5060 N N . PHE B 1 299 ? 59.93763 39.27503 24.44733 1.000 59.11602 299 PHE B N 1
ATOM 5061 C CA . PHE B 1 299 ? 59.81019 38.33280 25.55622 1.000 61.26594 299 PHE B CA 1
ATOM 5062 C C . PHE B 1 299 ? 60.84889 37.22508 25.45514 1.000 62.04250 299 PHE B C 1
ATOM 5063 O O . PHE B 1 299 ? 61.51705 36.88825 26.43936 1.000 59.02401 299 PHE B O 1
ATOM 5071 N N . GLU B 1 300 ? 61.01821 36.66546 24.25711 1.000 65.19762 300 GLU B N 1
ATOM 5072 C CA . GLU B 1 300 ? 61.97349 35.57742 24.08090 1.000 65.57320 300 GLU B CA 1
ATOM 5073 C C . GLU B 1 300 ? 63.42301 36.04782 24.13625 1.000 60.79209 300 GLU B C 1
ATOM 5074 O O . GLU B 1 300 ? 64.31268 35.23668 24.41755 1.000 56.81584 300 GLU B O 1
ATOM 5080 N N . GLU B 1 301 ? 63.68318 37.32842 23.86543 1.000 65.81091 301 GLU B N 1
ATOM 5081 C CA . GLU B 1 301 ? 65.02596 37.87350 24.04849 1.000 64.48518 301 GLU B CA 1
ATOM 5082 C C . GLU B 1 301 ? 65.29543 38.23367 25.50784 1.000 57.43822 301 GLU B C 1
ATOM 5083 O O . GLU B 1 301 ? 66.43708 38.11877 25.96909 1.000 52.82702 301 GLU B O 1
ATOM 5089 N N . LEU B 1 302 ? 64.26056 38.64852 26.24595 1.000 56.20743 302 LEU B N 1
ATOM 5090 C CA . LEU B 1 302 ? 64.39576 38.88842 27.68014 1.000 56.38859 302 LEU B CA 1
ATOM 5091 C C . LEU B 1 302 ? 64.61777 37.59508 28.45556 1.000 62.34599 302 LEU B C 1
ATOM 5092 O O . LEU B 1 302 ? 65.35918 37.58798 29.44735 1.000 67.88333 302 LEU B O 1
ATOM 5097 N N . ILE B 1 303 ? 63.98313 36.49609 28.02914 1.000 62.25433 303 ILE B N 1
ATOM 5098 C CA . ILE B 1 303 ? 64.11308 35.22491 28.73089 1.000 52.36097 303 ILE B CA 1
ATOM 5099 C C . ILE B 1 303 ? 65.19366 34.33043 28.14543 1.000 54.12385 303 ILE B C 1
ATOM 5100 O O . ILE B 1 303 ? 65.38114 33.21134 28.63349 1.000 55.15819 303 ILE B O 1
ATOM 5105 N N . GLN B 1 304 ? 65.89926 34.77489 27.10751 1.000 59.21647 304 GLN B N 1
ATOM 5106 C CA . GLN B 1 304 ? 66.93647 33.95176 26.47920 1.000 60.96633 304 GLN B CA 1
ATOM 5107 C C . GLN B 1 304 ? 67.95931 33.40273 27.46731 1.000 60.40901 304 GLN B C 1
ATOM 5108 O O . GLN B 1 304 ? 68.22817 32.18894 27.41632 1.000 59.31554 304 GLN B O 1
ATOM 5114 N N . PRO B 1 305 ? 68.56040 34.19196 28.37736 1.000 60.60899 305 PRO B N 1
ATOM 5115 C CA . PRO B 1 305 ? 69.50082 33.59247 29.34476 1.000 60.72830 305 PRO B CA 1
ATOM 5116 C C . PRO B 1 305 ? 68.89911 32.44581 30.13517 1.000 59.83982 305 PRO B C 1
ATOM 5117 O O . PRO B 1 305 ? 69.61222 31.49726 30.48554 1.000 56.05626 305 PRO B O 1
ATOM 5121 N N . LEU B 1 306 ? 67.59782 32.50422 30.42227 1.000 58.87983 306 LEU B N 1
ATOM 5122 C CA . LEU B 1 306 ? 66.94490 31.41079 31.13421 1.000 58.93146 306 LEU B CA 1
ATOM 5123 C C . LEU B 1 306 ? 66.86734 30.15777 30.26975 1.000 58.48113 306 LEU B C 1
ATOM 5124 O O . LEU B 1 306 ? 67.01398 29.03783 30.77310 1.000 57.56365 306 LEU B O 1
ATOM 5129 N N . LEU B 1 307 ? 66.63332 30.32400 28.96665 1.000 60.18480 307 LEU B N 1
ATOM 5130 C CA . LEU B 1 307 ? 66.56068 29.16590 28.08052 1.000 56.25706 307 LEU B CA 1
ATOM 5131 C C . LEU B 1 307 ? 67.90376 28.45054 27.99219 1.000 56.35537 307 LEU B C 1
ATOM 5132 O O . LEU B 1 307 ? 67.95406 27.21482 27.96230 1.000 59.08095 307 LEU B O 1
ATOM 5137 N N . LYS B 1 308 ? 69.00172 29.21239 27.97226 1.000 59.76595 308 LYS B N 1
ATOM 5138 C CA . LYS B 1 308 ? 70.33251 28.62120 27.84692 1.000 61.17030 308 LYS B CA 1
ATOM 5139 C C . LYS B 1 308 ? 70.64290 27.66386 28.99303 1.000 59.64178 308 LYS B C 1
ATOM 5140 O O . LYS B 1 308 ? 71.40994 26.70990 28.81488 1.000 59.50570 308 LYS B O 1
ATOM 5146 N N . ARG B 1 309 ? 70.05610 27.88899 30.16680 1.000 59.19219 309 ARG B N 1
ATOM 5147 C CA . ARG B 1 309 ? 70.29871 27.02334 31.31392 1.000 61.71417 309 ARG B CA 1
ATOM 5148 C C . ARG B 1 309 ? 69.51417 25.71918 31.26217 1.000 65.52234 309 ARG B C 1
ATOM 5149 O O . ARG B 1 309 ? 69.71897 24.86393 32.12943 1.000 67.54975 309 ARG B O 1
ATOM 5157 N N . LEU B 1 310 ? 68.62976 25.54069 30.27793 1.000 60.44495 310 LEU B N 1
ATOM 5158 C CA . LEU B 1 310 ? 67.89943 24.28354 30.16303 1.000 58.79603 310 LEU B CA 1
ATOM 5159 C C . LEU B 1 310 ? 68.76237 23.16414 29.59579 1.000 64.04869 310 LEU B C 1
ATOM 5160 O O . LEU B 1 310 ? 68.45285 21.98908 29.82095 1.000 65.56729 310 LEU B O 1
ATOM 5165 N N . ARG B 1 311 ? 69.84783 23.50105 28.89298 1.000 62.60053 311 ARG B N 1
ATOM 5166 C CA . ARG B 1 311 ? 70.69233 22.47915 28.27661 1.000 65.03986 311 ARG B CA 1
ATOM 5167 C C . ARG B 1 311 ? 71.34624 21.58467 29.32453 1.000 64.75938 311 ARG B C 1
ATOM 5168 O O . ARG B 1 311 ? 71.25344 20.35365 29.25071 1.000 64.72073 311 ARG B O 1
ATOM 5176 N N . GLY B 1 312 ? 72.01982 22.19191 30.30022 1.000 61.68595 312 GLY B N 1
ATOM 5177 C CA . GLY B 1 312 ? 72.82419 21.49158 31.27687 1.000 62.59595 312 GLY B CA 1
ATOM 5178 C C . GLY B 1 312 ? 72.17210 20.29229 31.93959 1.000 65.46543 312 GLY B C 1
ATOM 5179 O O . GLY B 1 312 ? 72.65655 19.16097 31.82562 1.000 66.94936 312 GLY B O 1
ATOM 5180 N N . PRO B 1 313 ? 71.06861 20.51797 32.66473 1.000 61.31631 313 PRO B N 1
ATOM 5181 C CA . PRO B 1 313 ? 70.41247 19.39307 33.35974 1.000 58.05548 313 PRO B CA 1
ATOM 5182 C C . PRO B 1 313 ? 69.99507 18.25627 32.44177 1.000 62.56182 313 PRO B C 1
ATOM 5183 O O . PRO B 1 313 ? 70.07759 17.08859 32.84134 1.000 66.16258 313 PRO B O 1
ATOM 5187 N N . VAL B 1 314 ? 69.55354 18.55654 31.21879 1.000 66.52630 314 VAL B N 1
ATOM 5188 C CA . VAL B 1 314 ? 69.17607 17.48977 30.29524 1.000 57.50614 314 VAL B CA 1
ATOM 5189 C C . VAL B 1 314 ? 70.40141 16.69455 29.85829 1.000 63.13284 314 VAL B C 1
ATOM 5190 O O . VAL B 1 314 ? 70.36223 15.45975 29.78746 1.000 66.40337 314 VAL B O 1
ATOM 5194 N N . GLU B 1 315 ? 71.50801 17.38087 29.56037 1.000 62.47992 315 GLU B N 1
ATOM 5195 C CA . GLU B 1 315 ? 72.71759 16.67231 29.15454 1.000 67.99859 315 GLU B CA 1
ATOM 5196 C C . GLU B 1 315 ? 73.33922 15.90663 30.31670 1.000 67.79803 315 GLU B C 1
ATOM 5197 O O . GLU B 1 315 ? 73.99398 14.88111 30.09948 1.000 67.06879 315 GLU B O 1
ATOM 5203 N N . GLN B 1 316 ? 73.12713 16.36410 31.55241 1.000 69.10478 316 GLN B N 1
ATOM 5204 C CA . GLN B 1 316 ? 73.67861 15.64755 32.69795 1.000 67.65428 316 GLN B CA 1
ATOM 5205 C C . GLN B 1 316 ? 72.89605 14.37583 32.99938 1.000 70.53233 316 GLN B C 1
ATOM 5206 O O . GLN B 1 316 ? 73.49162 13.34017 33.31493 1.000 72.30347 316 GLN B O 1
ATOM 5212 N N . ALA B 1 317 ? 71.56526 14.43419 32.91218 1.000 66.04142 317 ALA B N 1
ATOM 5213 C CA . ALA B 1 317 ? 70.75772 13.24666 33.17821 1.000 62.07423 317 ALA B CA 1
ATOM 5214 C C . ALA B 1 317 ? 70.99054 12.17288 32.12200 1.000 62.57573 317 ALA B C 1
ATOM 5215 O O . ALA B 1 317 ? 71.11665 10.98833 32.45300 1.000 62.02258 317 ALA B O 1
ATOM 5217 N N . LEU B 1 318 ? 71.04692 12.56604 30.84709 1.000 65.79817 318 LEU B N 1
ATOM 5218 C CA . LEU B 1 318 ? 71.40963 11.62090 29.79733 1.000 61.28199 318 LEU B CA 1
ATOM 5219 C C . LEU B 1 318 ? 72.76491 10.98754 30.08828 1.000 65.13944 318 LEU B C 1
ATOM 5220 O O . LEU B 1 318 ? 72.92424 9.76630 30.00406 1.000 67.27582 318 LEU B O 1
ATOM 5225 N N . LYS B 1 319 ? 73.75229 11.80660 30.45569 1.000 63.42253 319 LYS B N 1
ATOM 5226 C CA . LYS B 1 319 ? 75.05829 11.27307 30.83557 1.000 60.54508 319 LYS B CA 1
ATOM 5227 C C . LYS B 1 319 ? 74.95646 10.40658 32.08587 1.000 66.50439 319 LYS B C 1
ATOM 5228 O O . LYS B 1 319 ? 75.61962 9.36772 32.18410 1.000 67.17074 319 LYS B O 1
ATOM 5234 N N . ASP B 1 320 ? 74.12986 10.81342 33.05312 1.000 66.83479 320 ASP B N 1
ATOM 5235 C CA . ASP B 1 320 ? 73.94298 10.01393 34.26208 1.000 65.91770 320 ASP B CA 1
ATOM 5236 C C . ASP B 1 320 ? 73.16772 8.72670 34.01542 1.000 69.12093 320 ASP B C 1
ATOM 5237 O O . ASP B 1 320 ? 73.14402 7.86060 34.89677 1.000 75.30870 320 ASP B O 1
ATOM 5242 N N . ALA B 1 321 ? 72.52289 8.58295 32.86066 1.000 67.59600 321 ALA B N 1
ATOM 5243 C CA . ALA B 1 321 ? 71.78819 7.36900 32.54075 1.00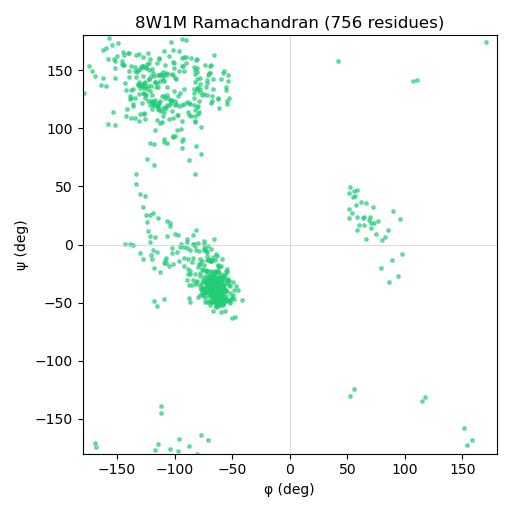0 64.62232 321 ALA B CA 1
ATOM 5244 C C . ALA B 1 321 ? 72.47190 6.50808 31.48972 1.000 62.33373 321 ALA B C 1
ATOM 5245 O O . ALA B 1 321 ? 72.06734 5.35528 31.30168 1.000 63.88099 321 ALA B O 1
ATOM 5247 N N . GLY B 1 322 ? 73.49859 7.02257 30.81846 1.000 63.42141 322 GLY B N 1
ATOM 5248 C CA . GLY B 1 322 ? 74.10267 6.29573 29.72149 1.000 59.48510 322 GLY B CA 1
ATOM 5249 C C . GLY B 1 322 ? 73.22241 6.27191 28.49805 1.000 64.88087 322 GLY B C 1
ATOM 5250 O O . GLY B 1 322 ? 73.23409 5.29068 27.74362 1.000 59.64691 322 GLY B O 1
ATOM 5251 N N . LEU B 1 323 ? 72.44725 7.33128 28.28792 1.000 64.28003 323 LEU B N 1
ATOM 5252 C CA . LEU B 1 323 ? 71.46816 7.39235 27.22039 1.000 61.89381 323 LEU B CA 1
ATOM 5253 C C . LEU B 1 323 ? 71.78425 8.53765 26.26983 1.000 61.02569 323 LEU B C 1
ATOM 5254 O O . LEU B 1 323 ? 72.37239 9.55536 26.65270 1.000 66.30959 323 LEU B O 1
ATOM 5259 N N . THR B 1 324 ? 71.38792 8.35032 25.02313 1.000 64.78508 324 THR B N 1
ATOM 5260 C CA . THR B 1 324 ? 71.37948 9.20114 23.85108 1.000 61.50597 324 THR B CA 1
ATOM 5261 C C . THR B 1 324 ? 69.98545 9.79048 23.67195 1.000 62.59092 324 THR B C 1
ATOM 5262 O O . THR B 1 324 ? 68.99313 9.12447 23.98743 1.000 63.80075 324 THR B O 1
ATOM 5266 N N . PRO B 1 325 ? 69.84518 11.05040 23.24632 1.000 63.99458 325 PRO B N 1
ATOM 5267 C CA . PRO B 1 325 ? 68.49868 11.56650 22.94466 1.000 60.57494 325 PRO B CA 1
ATOM 5268 C C . PRO B 1 325 ? 67.67356 10.61757 22.09044 1.000 62.60656 325 PRO B C 1
ATOM 5269 O O . PRO B 1 325 ? 66.45696 10.50953 22.28815 1.000 64.43261 325 PRO B O 1
ATOM 5273 N N . ALA B 1 326 ? 68.31352 9.90435 21.15949 1.000 63.48828 326 ALA B N 1
ATOM 5274 C CA . ALA B 1 326 ? 67.62590 8.88565 20.37301 1.000 60.16563 326 ALA B CA 1
ATOM 5275 C C . ALA B 1 326 ? 67.17361 7.70695 21.22947 1.000 62.38996 326 ALA B C 1
ATOM 5276 O O . ALA B 1 326 ? 66.19276 7.03749 20.88426 1.000 58.79185 326 ALA B O 1
ATOM 5278 N N . GLN B 1 327 ? 67.86234 7.43372 22.33963 1.000 66.12410 327 GLN B N 1
ATOM 5279 C CA . GLN B 1 327 ? 67.48061 6.32671 23.21207 1.000 61.96426 327 GLN B CA 1
ATOM 5280 C C . GLN B 1 327 ? 66.31894 6.67264 24.13986 1.000 58.97251 327 GLN B C 1
ATOM 5281 O O . GLN B 1 327 ? 65.91685 5.82335 24.94594 1.000 59.81830 327 GLN B O 1
ATOM 5287 N N . ILE B 1 328 ? 65.78155 7.88765 24.05215 1.000 59.02802 328 ILE B N 1
ATOM 5288 C CA . ILE B 1 328 ? 64.59692 8.27928 24.80678 1.000 58.81414 328 ILE B CA 1
ATOM 5289 C C . ILE B 1 328 ? 63.37803 8.00082 23.93978 1.000 54.60918 328 ILE B C 1
ATOM 5290 O O . ILE B 1 328 ? 63.25279 8.53941 22.83431 1.000 57.81628 328 ILE B O 1
ATOM 5295 N N . ASP B 1 329 ? 62.47413 7.16332 24.44278 1.000 52.37311 329 ASP B N 1
ATOM 5296 C CA . ASP B 1 329 ? 61.29985 6.79650 23.66129 1.000 55.08569 329 ASP B CA 1
ATOM 5297 C C . ASP B 1 329 ? 60.28373 7.92963 23.62896 1.000 55.32706 329 ASP B C 1
ATOM 5298 O O . ASP B 1 329 ? 59.73259 8.24938 22.57027 1.000 51.98263 329 ASP B O 1
ATOM 5303 N N . GLU B 1 330 ? 60.04068 8.56418 24.77374 1.000 58.11411 330 GLU B N 1
ATOM 5304 C CA . GLU B 1 330 ? 59.03746 9.61348 24.88371 1.000 54.84134 330 GLU B CA 1
ATOM 5305 C C . GLU B 1 330 ? 59.52682 10.70459 25.82603 1.000 53.38725 330 GLU B C 1
ATOM 5306 O O . GLU B 1 330 ? 60.11506 10.41494 26.87131 1.000 55.83867 330 GLU B O 1
ATOM 5312 N N . VAL B 1 331 ? 59.27751 11.95768 25.45054 1.000 56.76688 331 VAL B N 1
ATOM 5313 C CA . VAL B 1 331 ? 59.51405 13.11400 26.31019 1.000 52.76017 331 VAL B CA 1
ATOM 5314 C C . VAL B 1 331 ? 58.16139 13.73565 26.62338 1.000 54.98708 331 VAL B C 1
ATOM 5315 O O . VAL B 1 331 ? 57.47230 14.22168 25.71696 1.000 60.44913 331 VAL B O 1
ATOM 5319 N N . ILE B 1 332 ? 57.77771 13.72748 27.89925 1.000 51.00870 332 ILE B N 1
ATOM 5320 C CA . ILE B 1 332 ? 56.51671 14.32852 28.32817 1.000 54.74069 332 ILE B CA 1
ATOM 5321 C C . ILE B 1 332 ? 56.78979 15.68049 28.97144 1.000 56.20789 332 ILE B C 1
ATOM 5322 O O . ILE B 1 332 ? 57.81661 15.87443 29.63165 1.000 57.14630 332 ILE B O 1
ATOM 5327 N N . LEU B 1 333 ? 55.85166 16.61094 28.79351 1.000 62.52384 333 LEU B N 1
ATOM 5328 C CA . LEU B 1 333 ? 55.98959 17.99586 29.23521 1.000 52.80589 333 LEU B CA 1
ATOM 5329 C C . LEU B 1 333 ? 55.14867 18.25347 30.47812 1.000 52.24328 333 LEU B C 1
ATOM 5330 O O . LEU B 1 333 ? 53.92349 18.12235 30.44424 1.000 51.21234 333 LEU B O 1
ATOM 5335 N N . VAL B 1 334 ? 55.80156 18.65158 31.55925 1.000 50.76519 334 VAL B N 1
ATOM 5336 C CA . VAL B 1 334 ? 55.14083 18.87735 32.83601 1.000 55.34471 334 VAL B CA 1
ATOM 5337 C C . VAL B 1 334 ? 55.53623 20.25352 33.33937 1.000 55.67401 334 VAL B C 1
ATOM 5338 O O . VAL B 1 334 ? 56.70356 20.64377 33.23981 1.000 50.40367 334 VAL B O 1
ATOM 5342 N N . GLY B 1 335 ? 54.56622 20.98362 33.86238 1.000 47.10241 335 GLY B N 1
ATOM 5343 C CA . GLY B 1 335 ? 54.80271 22.25280 34.52575 1.000 59.01995 335 GLY B CA 1
ATOM 5344 C C . GLY B 1 335 ? 54.26568 23.41627 33.71040 1.000 53.18321 335 GLY B C 1
ATOM 5345 O O . GLY B 1 335 ? 54.36368 23.43846 32.47682 1.000 58.13078 335 GLY B O 1
ATOM 5346 N N . GLY B 1 336 ? 53.70067 24.40328 34.41171 1.000 48.99244 336 GLY B N 1
ATOM 5347 C CA . GLY B 1 336 ? 53.09931 25.54274 33.73869 1.000 54.46576 336 GLY B CA 1
ATOM 5348 C C . GLY B 1 336 ? 54.05764 26.25628 32.80557 1.000 54.36815 336 GLY B C 1
ATOM 5349 O O . GLY B 1 336 ? 53.64085 26.81224 31.78620 1.000 53.21007 336 GLY B O 1
ATOM 5350 N N . ALA B 1 337 ? 55.35464 26.22848 33.12129 1.000 59.07738 337 ALA B N 1
ATOM 5351 C CA . ALA B 1 337 ? 56.32357 26.91874 32.28318 1.000 50.59857 337 ALA B CA 1
ATOM 5352 C C . ALA B 1 337 ? 56.53484 26.20329 30.95620 1.000 53.20293 337 ALA B C 1
ATOM 5353 O O . ALA B 1 337 ? 56.91505 26.84594 29.97217 1.000 53.85482 337 ALA B O 1
ATOM 5355 N N . THR B 1 338 ? 56.28699 24.89115 30.89141 1.000 55.33337 338 THR B N 1
ATOM 5356 C CA . THR B 1 338 ? 56.49168 24.18197 29.62913 1.000 55.68088 338 THR B CA 1
ATOM 5357 C C . THR B 1 338 ? 55.48502 24.60750 28.57112 1.000 57.05256 338 THR B C 1
ATOM 5358 O O . THR B 1 338 ? 55.55498 24.14552 27.42826 1.000 53.34381 338 THR B O 1
ATOM 5362 N N . ARG B 1 339 ? 54.54035 25.47264 28.93396 1.000 51.47400 339 ARG B N 1
ATOM 5363 C CA . ARG B 1 339 ? 53.64080 26.01706 27.92746 1.000 49.55640 339 ARG B CA 1
ATOM 5364 C C . ARG B 1 339 ? 54.30873 27.07751 27.06440 1.000 55.89089 339 ARG B C 1
ATOM 5365 O O . ARG B 1 339 ? 53.83124 27.34324 25.95499 1.000 56.43731 339 ARG B O 1
ATOM 5373 N N . VAL B 1 340 ? 55.38548 27.68967 27.54770 1.000 57.09790 340 VAL B N 1
ATOM 5374 C CA . VAL B 1 340 ? 56.06608 28.72482 26.76423 1.000 62.57933 340 VAL B CA 1
ATOM 5375 C C . VAL B 1 340 ? 56.59967 28.11043 25.47696 1.000 61.37997 340 VAL B C 1
ATOM 5376 O O . VAL B 1 340 ? 57.32197 27.09690 25.52785 1.000 56.02669 340 VAL B O 1
ATOM 5380 N N . PRO B 1 341 ? 56.26108 28.65689 24.30617 1.000 57.70758 341 PRO B N 1
ATOM 5381 C CA . PRO B 1 341 ? 56.74283 28.05407 23.05049 1.000 56.96634 341 PRO B CA 1
ATOM 5382 C C . PRO B 1 341 ? 58.25574 27.94281 22.94490 1.000 57.47878 341 PRO B C 1
ATOM 5383 O O . PRO B 1 341 ? 58.75118 26.94131 22.41638 1.000 56.25861 341 PRO B O 1
ATOM 5387 N N . ALA B 1 342 ? 59.00770 28.93781 23.42423 1.000 59.39759 342 ALA B N 1
ATOM 5388 C CA . ALA B 1 342 ? 60.46625 28.84719 23.38451 1.000 59.77720 342 ALA B CA 1
ATOM 5389 C C . ALA B 1 342 ? 60.97524 27.62878 24.14655 1.000 56.67795 342 ALA B C 1
ATOM 5390 O O . ALA B 1 342 ? 62.02342 27.07318 23.80157 1.000 57.64869 342 ALA B O 1
ATOM 5392 N N . VAL B 1 343 ? 60.24316 27.19099 25.17254 1.000 56.58392 343 VAL B N 1
ATOM 5393 C CA . VAL B 1 343 ? 60.64873 26.01610 25.94037 1.000 61.41681 343 VAL B CA 1
ATOM 5394 C C . VAL B 1 343 ? 60.41596 24.74665 25.13007 1.000 58.70185 343 VAL B C 1
ATOM 5395 O O . VAL B 1 343 ? 61.28866 23.88288 25.03052 1.000 51.57512 343 VAL B O 1
ATOM 5399 N N . GLN B 1 344 ? 59.21873 24.59622 24.56584 1.000 58.03716 344 GLN B N 1
ATOM 5400 C CA . GLN B 1 344 ? 58.93418 23.43782 23.72266 1.000 56.02137 344 GLN B CA 1
ATOM 5401 C C . GLN B 1 344 ? 59.92415 23.33459 22.56955 1.000 58.14885 344 GLN B C 1
ATOM 5402 O O . GLN B 1 344 ? 60.36312 22.23366 22.21930 1.000 62.41888 344 GLN B O 1
ATOM 5408 N N . GLN B 1 345 ? 60.30324 24.47188 21.97948 1.000 55.86353 345 GLN B N 1
ATOM 5409 C CA . GLN B 1 345 ? 61.32482 24.45321 20.93597 1.000 57.70620 345 GLN B CA 1
ATOM 5410 C C . GLN B 1 345 ? 62.67071 23.97754 21.47608 1.000 60.03730 345 GLN B C 1
ATOM 5411 O O . GLN B 1 345 ? 63.36476 23.19680 20.81297 1.000 62.72375 345 GLN B O 1
ATOM 5417 N N . VAL B 1 346 ? 63.06183 24.44147 22.66958 1.000 59.20442 346 VAL B N 1
ATOM 5418 C CA . VAL B 1 346 ? 64.32241 23.99642 23.26177 1.000 59.29043 346 VAL B CA 1
ATOM 5419 C C . VAL B 1 346 ? 64.31824 22.48432 23.45717 1.000 61.06528 346 VAL B C 1
ATOM 5420 O O . VAL B 1 346 ? 65.33052 21.81559 23.22233 1.000 65.05309 346 VAL B O 1
ATOM 5424 N N . VAL B 1 347 ? 63.18150 21.91239 23.86115 1.000 62.03538 347 VAL B N 1
ATOM 5425 C CA . VAL B 1 347 ? 63.11433 20.45804 23.99734 1.000 62.15787 347 VAL B CA 1
ATOM 5426 C C . VAL B 1 347 ? 63.26761 19.79297 22.63579 1.000 61.00555 347 VAL B C 1
ATOM 5427 O O . VAL B 1 347 ? 64.02882 18.83080 22.47882 1.000 64.66914 347 VAL B O 1
ATOM 5431 N N . ARG B 1 348 ? 62.53827 20.29154 21.63173 1.000 57.78626 348 ARG B N 1
ATOM 5432 C CA . ARG B 1 348 ? 62.67131 19.75018 20.28146 1.000 60.97467 348 ARG B CA 1
ATOM 5433 C C . ARG B 1 348 ? 64.13409 19.65375 19.86790 1.000 63.41889 348 ARG B C 1
ATOM 5434 O O . ARG B 1 348 ? 64.56884 18.63456 19.32052 1.000 65.71308 348 ARG B O 1
ATOM 5442 N N . GLU B 1 349 ? 64.91479 20.69225 20.16136 1.000 63.62012 349 GLU B N 1
ATOM 5443 C CA . GLU B 1 349 ? 66.30541 20.74785 19.72614 1.000 60.06070 349 GLU B CA 1
ATOM 5444 C C . GLU B 1 349 ? 67.21433 19.87307 20.58267 1.000 63.10915 349 GLU B C 1
ATOM 5445 O O . GLU B 1 349 ? 68.13658 19.23764 20.06003 1.000 68.66529 349 GLU B O 1
ATOM 5451 N N . LEU B 1 350 ? 66.97752 19.82432 21.89339 1.000 64.32295 350 LEU B N 1
ATOM 5452 C CA . LEU B 1 350 ? 67.86679 19.05673 22.76039 1.000 60.61322 350 LEU B CA 1
ATOM 5453 C C . LEU B 1 350 ? 67.64644 17.55856 22.61592 1.000 66.71069 350 LEU B C 1
ATOM 5454 O O . LEU B 1 350 ? 68.58294 16.77434 22.81089 1.000 68.04078 350 LEU B O 1
ATOM 5459 N N . LEU B 1 351 ? 66.43590 17.14518 22.25464 1.000 65.09762 351 LEU B N 1
ATOM 5460 C CA . LEU B 1 351 ? 66.08710 15.73464 22.22771 1.000 62.59005 351 LEU B CA 1
ATOM 5461 C C . LEU B 1 351 ? 65.67773 15.21170 20.85601 1.000 66.02054 351 LEU B C 1
ATOM 5462 O O . LEU B 1 351 ? 65.58566 13.98846 20.68648 1.000 69.34460 351 LEU B O 1
ATOM 5467 N N . GLY B 1 352 ? 65.43338 16.08558 19.88047 1.000 65.44857 352 GLY B N 1
ATOM 5468 C CA . GLY B 1 352 ? 65.14873 15.64967 18.52622 1.000 60.56407 352 GLY B CA 1
ATOM 5469 C C . GLY B 1 352 ? 63.78934 15.03170 18.30891 1.000 63.32492 352 GLY B C 1
ATOM 5470 O O . GLY B 1 352 ? 63.59192 14.32787 17.31367 1.000 63.49999 352 GLY B O 1
ATOM 5471 N N . LYS B 1 353 ? 62.84230 15.26822 19.21057 1.000 67.44628 353 LYS B N 1
ATOM 5472 C CA . LYS B 1 353 ? 61.50539 14.71164 19.08173 1.000 65.39210 353 LYS B CA 1
ATOM 5473 C C . LYS B 1 353 ? 60.50340 15.71252 19.63611 1.000 61.70130 353 LYS B C 1
ATOM 5474 O O . LYS B 1 353 ? 60.83800 16.56221 20.46528 1.000 58.28141 353 LYS B O 1
ATOM 5480 N N . GLU B 1 354 ? 59.27468 15.61532 19.14958 1.000 61.72296 354 GLU B N 1
ATOM 5481 C CA . GLU B 1 354 ? 58.22509 16.53932 19.56798 1.000 59.94672 354 GLU B CA 1
ATOM 5482 C C . GLU B 1 354 ? 57.69420 16.13832 20.93862 1.000 62.96147 354 GLU B C 1
ATOM 5483 O O . GLU B 1 354 ? 57.35946 14.96768 21.14814 1.000 64.72648 354 GLU B O 1
ATOM 5489 N N . PRO B 1 355 ? 57.58042 17.06869 21.87732 1.000 64.44262 355 PRO B N 1
ATOM 5490 C CA . PRO B 1 355 ? 57.14994 16.70374 23.22581 1.000 56.06381 355 PRO B CA 1
ATOM 5491 C C . PRO B 1 355 ? 55.66182 16.39080 23.27971 1.000 58.23393 355 PRO B C 1
ATOM 5492 O O . PRO B 1 355 ? 54.86505 16.86238 22.46833 1.000 65.35008 355 PRO B O 1
ATOM 5496 N N . ASN B 1 356 ? 55.29871 15.57221 24.26473 1.000 58.85328 356 ASN B N 1
ATOM 5497 C CA . ASN B 1 356 ? 53.89954 15.26090 24.54075 1.000 64.75739 356 ASN B CA 1
ATOM 5498 C C . ASN B 1 356 ? 53.29758 16.37258 25.38602 1.000 64.58999 356 ASN B C 1
ATOM 5499 O O . ASN B 1 356 ? 53.67174 16.54906 26.54284 1.000 61.44773 356 ASN B O 1
ATOM 5504 N N . ARG B 1 357 ? 52.39360 17.13694 24.78226 1.000 68.23392 357 ARG B N 1
ATOM 5505 C CA . ARG B 1 357 ? 51.63496 18.19393 25.44059 1.000 66.24683 357 ARG B CA 1
ATOM 5506 C C . ARG B 1 357 ? 50.13773 17.92093 25.32709 1.000 71.12166 357 ARG B C 1
ATOM 5507 O O . ARG B 1 357 ? 49.31949 18.83184 25.39847 1.000 72.41779 357 ARG B O 1
ATOM 5515 N N . SER B 1 358 ? 49.78098 16.65057 25.17572 1.000 66.32920 358 SER B N 1
ATOM 5516 C CA . SER B 1 358 ? 48.38294 16.27332 24.99020 1.000 66.48615 358 SER B CA 1
ATOM 5517 C C . SER B 1 358 ? 47.54116 16.64664 26.20586 1.000 73.52318 358 SER B C 1
ATOM 5518 O O . SER B 1 358 ? 46.37130 17.02886 26.07142 1.000 79.27611 358 SER B O 1
ATOM 5521 N N . VAL B 1 359 ? 48.13160 16.55751 27.39743 1.000 70.19060 359 VAL B N 1
ATOM 5522 C CA . VAL B 1 359 ? 47.46959 16.85144 28.66763 1.000 69.16168 359 VAL B CA 1
ATOM 5523 C C . VAL B 1 359 ? 48.08731 18.11899 29.25729 1.000 67.99656 359 VAL B C 1
ATOM 5524 O O . VAL B 1 359 ? 49.27970 18.40321 29.06213 1.000 64.35163 359 VAL B O 1
ATOM 5528 N N . ASN B 1 360 ? 47.26256 18.89773 29.94447 1.000 71.88620 360 ASN B N 1
ATOM 5529 C CA . ASN B 1 360 ? 47.68260 20.18225 30.50339 1.000 64.26644 360 ASN B CA 1
ATOM 5530 C C . ASN B 1 360 ? 48.91120 20.00838 31.38890 1.000 57.46790 360 ASN B C 1
ATOM 5531 O O . ASN B 1 360 ? 48.83769 19.29390 32.39994 1.000 60.93790 360 ASN B O 1
ATOM 5536 N N . PRO B 1 361 ? 50.02838 20.67431 31.08570 1.000 54.69712 361 PRO B N 1
ATOM 5537 C CA . PRO B 1 361 ? 51.25752 20.45331 31.86876 1.000 53.66391 361 PRO B CA 1
ATOM 5538 C C . PRO B 1 361 ? 51.13204 20.83291 33.33609 1.000 56.66391 361 PRO B C 1
ATOM 5539 O O . PRO B 1 361 ? 51.90139 20.31898 34.15691 1.000 55.15833 361 PRO B O 1
ATOM 5543 N N . ASP B 1 362 ? 50.19547 21.71003 33.69466 1.000 62.01775 362 ASP B N 1
ATOM 5544 C CA . ASP B 1 362 ? 50.00409 22.11738 35.08074 1.000 62.56726 362 ASP B CA 1
ATOM 5545 C C . ASP B 1 362 ? 48.97610 21.26966 35.81595 1.000 67.42359 362 ASP B C 1
ATOM 5546 O O . ASP B 1 362 ? 48.75341 21.49292 37.01086 1.000 69.24631 362 ASP B O 1
ATOM 5551 N N . GLU B 1 363 ? 48.34501 20.31246 35.13474 1.000 59.67553 363 GLU B N 1
ATOM 5552 C CA . GLU B 1 363 ? 47.35170 19.44477 35.74399 1.000 53.94647 363 GLU B CA 1
ATOM 5553 C C . GLU B 1 363 ? 47.72116 17.97089 35.68167 1.000 54.15834 363 GLU B C 1
ATOM 5554 O O . GLU B 1 363 ? 47.05714 17.15753 36.33308 1.000 56.63245 363 GLU B O 1
ATOM 5560 N N . VAL B 1 364 ? 48.77604 17.60987 34.94918 1.000 53.52407 364 VAL B N 1
ATOM 5561 C CA . VAL B 1 364 ? 49.03786 16.20811 34.63713 1.000 55.95714 364 VAL B CA 1
ATOM 5562 C C . VAL B 1 364 ? 49.42185 15.43204 35.89712 1.000 46.24623 364 VAL B C 1
ATOM 5563 O O . VAL B 1 364 ? 49.00786 14.27948 36.07978 1.000 47.67316 364 VAL B O 1
ATOM 5567 N N . VAL B 1 365 ? 50.17775 16.06075 36.80306 1.000 43.90320 365 VAL B N 1
ATOM 5568 C CA . VAL B 1 365 ? 50.62344 15.37006 38.00938 1.000 43.17124 365 VAL B CA 1
ATOM 5569 C C . VAL B 1 365 ? 49.44515 15.09836 38.93416 1.000 47.68306 365 VAL B C 1
ATOM 5570 O O . VAL B 1 365 ? 49.22951 13.95944 39.36629 1.000 55.85769 365 VAL B O 1
ATOM 5574 N N . ALA B 1 366 ? 48.66000 16.13614 39.24485 1.000 45.66702 366 ALA B N 1
ATOM 5575 C CA . ALA B 1 366 ? 47.47418 15.94176 40.07065 1.000 43.59295 366 ALA B CA 1
ATOM 5576 C C . ALA B 1 366 ? 46.52753 14.92968 39.44669 1.000 52.87318 366 ALA B C 1
ATOM 5577 O O . ALA B 1 366 ? 45.81835 14.21457 40.16183 1.000 54.04515 366 ALA B O 1
ATOM 5579 N N . MET B 1 367 ? 46.51611 14.84085 38.11566 1.000 55.11017 367 MET B N 1
ATOM 5580 C CA . MET B 1 367 ? 45.65471 13.87175 37.44475 1.000 52.01947 367 MET B CA 1
ATOM 5581 C C . MET B 1 367 ? 46.11071 12.44456 37.70911 1.000 52.45115 367 MET B C 1
ATOM 5582 O O . MET B 1 367 ? 45.28367 11.56114 37.96193 1.000 47.89981 367 MET B O 1
ATOM 5587 N N . GLY B 1 368 ? 47.41797 12.19489 37.63586 1.000 49.56644 368 GLY B N 1
ATOM 5588 C CA . GLY B 1 368 ? 47.92182 10.87584 37.97945 1.000 52.64652 368 GLY B CA 1
ATOM 5589 C C . GLY B 1 368 ? 47.58320 10.49234 39.40507 1.000 52.34761 368 GLY B C 1
ATOM 5590 O O . GLY B 1 368 ? 47.08840 9.39348 39.66666 1.000 55.32671 368 GLY B O 1
ATOM 5591 N N . ALA B 1 369 ? 47.82487 11.40871 40.34501 1.000 50.17621 369 ALA B N 1
ATOM 5592 C CA . ALA B 1 369 ? 47.49186 11.14571 41.74011 1.000 52.55046 369 ALA B CA 1
ATOM 5593 C C . ALA B 1 369 ? 46.00937 10.83351 41.90290 1.000 51.93140 369 ALA B C 1
ATOM 5594 O O . ALA B 1 369 ? 45.63200 9.96887 42.70271 1.000 51.21566 369 ALA B O 1
ATOM 5596 N N . ALA B 1 370 ? 45.15460 11.52244 41.14350 1.000 51.41773 370 ALA B N 1
ATOM 5597 C CA . ALA B 1 370 ? 43.73334 11.18933 41.13503 1.000 53.11810 370 ALA B CA 1
ATOM 5598 C C . ALA B 1 370 ? 43.50744 9.75847 40.65787 1.000 54.15605 370 ALA B C 1
ATOM 5599 O O . ALA B 1 370 ? 42.67143 9.03523 41.21263 1.000 51.42419 370 ALA B O 1
ATOM 5601 N N . ILE B 1 371 ? 44.25253 9.32945 39.63623 1.000 50.54043 371 ILE B N 1
ATOM 5602 C CA . ILE B 1 371 ? 44.13658 7.95604 39.15803 1.000 52.25863 371 ILE B CA 1
ATOM 5603 C C . ILE B 1 371 ? 44.63442 6.97598 40.21116 1.000 52.65668 371 ILE B C 1
ATOM 5604 O O . ILE B 1 371 ? 44.03665 5.91312 40.41997 1.000 54.25622 371 ILE B O 1
ATOM 5609 N N . GLN B 1 372 ? 45.73726 7.30898 40.88692 1.000 49.45200 372 GLN B N 1
ATOM 5610 C CA . GLN B 1 372 ? 46.26706 6.42899 41.92419 1.000 52.02583 372 GLN B CA 1
ATOM 5611 C C . GLN B 1 372 ? 45.34860 6.34458 43.13798 1.000 53.84452 372 GLN B C 1
ATOM 5612 O O . GLN B 1 372 ? 45.39819 5.35003 43.86399 1.000 53.77368 372 GLN B O 1
ATOM 5618 N N . ALA B 1 373 ? 44.50340 7.34790 43.37465 1.000 56.12333 373 ALA B N 1
ATOM 5619 C CA . ALA B 1 373 ? 43.55542 7.23543 44.47808 1.000 54.46327 373 ALA B CA 1
ATOM 5620 C C . ALA B 1 373 ? 42.35384 6.38097 44.09076 1.000 53.18859 373 ALA B C 1
ATOM 5621 O O . ALA B 1 373 ? 41.93172 5.51229 44.86396 1.000 61.08745 373 ALA B O 1
ATOM 5623 N N . GLY B 1 374 ? 41.79716 6.60964 42.89830 1.000 47.30265 374 GLY B N 1
ATOM 5624 C CA . GLY B 1 374 ? 40.67577 5.80035 42.44901 1.000 52.13517 374 GLY B CA 1
ATOM 5625 C C . GLY B 1 374 ? 41.00760 4.32160 42.38049 1.000 55.67789 374 GLY B C 1
ATOM 5626 O O . GLY B 1 374 ? 40.19536 3.47461 42.75783 1.000 55.92981 374 GLY B O 1
ATOM 5627 N N . VAL B 1 375 ? 42.21138 3.98802 41.91875 1.000 56.24289 375 VAL B N 1
ATOM 5628 C CA . VAL B 1 375 ? 42.55676 2.58066 41.77876 1.000 55.23426 375 VAL B CA 1
ATOM 5629 C C . VAL B 1 375 ? 42.73489 1.93127 43.14744 1.000 55.51775 375 VAL B C 1
ATOM 5630 O O . VAL B 1 375 ? 42.32409 0.78405 43.36342 1.000 62.78277 375 VAL B O 1
ATOM 5634 N N . LEU B 1 376 ? 43.33240 2.65011 44.10038 1.000 55.09727 376 LEU B N 1
ATOM 5635 C CA . LEU B 1 376 ? 43.42642 2.11110 45.45306 1.000 56.65394 376 LEU B CA 1
ATOM 5636 C C . LEU B 1 376 ? 42.05739 2.02171 46.11760 1.000 55.00519 376 LEU B C 1
ATOM 5637 O O . LEU B 1 376 ? 41.91489 1.33918 47.13904 1.000 55.00898 376 LEU B O 1
ATOM 5642 N N . MET B 1 377 ? 41.04594 2.68664 45.55447 1.000 59.32269 377 MET B N 1
ATOM 5643 C CA . MET B 1 377 ? 39.68473 2.62396 46.06532 1.000 64.23471 377 MET B CA 1
ATOM 5644 C C . MET B 1 377 ? 38.78706 1.74292 45.20568 1.000 61.11667 377 MET B C 1
ATOM 5645 O O . MET B 1 377 ? 37.55908 1.82222 45.31357 1.000 56.42851 377 MET B O 1
ATOM 5650 N N . GLY B 1 378 ? 39.37217 0.90892 44.35094 1.000 54.89868 378 GLY B N 1
ATOM 5651 C CA . GLY B 1 378 ? 38.57433 0.01725 43.53222 1.000 57.62534 378 GLY B CA 1
ATOM 5652 C C . GLY B 1 378 ? 37.90030 0.66545 42.34430 1.000 58.09728 378 GLY B C 1
ATOM 5653 O O . GLY B 1 378 ? 36.93117 0.11428 41.81964 1.000 51.81652 378 GLY B O 1
ATOM 5654 N N . GLU B 1 379 ? 38.37823 1.82378 41.90481 1.000 61.58272 379 GLU B N 1
ATOM 5655 C CA . GLU B 1 379 ? 37.87725 2.46115 40.69716 1.000 65.30777 379 GLU B CA 1
ATOM 5656 C C . GLU B 1 379 ? 38.84333 2.20940 39.54291 1.000 58.99706 379 GLU B C 1
ATOM 5657 O O . GLU B 1 379 ? 40.02366 1.91366 39.74276 1.000 59.11871 379 GLU B O 1
ATOM 5663 N N . VAL B 1 380 ? 38.32457 2.30331 38.31805 1.000 56.47975 380 VAL B N 1
ATOM 5664 C CA . VAL B 1 380 ? 39.14735 2.09851 37.13313 1.000 62.52808 380 VAL B CA 1
ATOM 5665 C C . VAL B 1 380 ? 38.87196 3.19864 36.11942 1.000 53.57608 380 VAL B C 1
ATOM 5666 O O . VAL B 1 380 ? 37.86224 3.90393 36.17270 1.000 52.58706 380 VAL B O 1
ATOM 5670 N N . ARG B 1 381 ? 39.79082 3.31673 35.17302 1.000 52.44528 381 ARG B N 1
ATOM 5671 C CA . ARG B 1 381 ? 39.74805 4.38916 34.19327 1.000 50.42119 381 ARG B CA 1
ATOM 5672 C C . ARG B 1 381 ? 38.80870 4.03137 33.05569 1.000 51.21775 381 ARG B C 1
ATOM 5673 O O . ARG B 1 381 ? 38.88281 2.93345 32.49335 1.000 57.84829 381 ARG B O 1
ATOM 5681 N N . ASP B 1 382 ? 37.92057 4.95931 32.73307 1.000 52.27066 382 ASP B N 1
ATOM 5682 C CA . ASP B 1 382 ? 37.03564 4.82040 31.59387 1.000 48.04818 382 ASP B CA 1
ATOM 5683 C C . ASP B 1 382 ? 37.69467 5.49544 30.39545 1.000 54.21600 382 ASP B C 1
ATOM 5684 O O . ASP B 1 382 ? 37.35045 6.61428 30.02513 1.000 65.79699 382 ASP B O 1
#

Solvent-accessible surface area: 31214 Å² total; per-residue (Å²): 86,2,0,0,0,22,7,10,17,42,49,0,2,3,0,5,4,78,61,13,26,32,12,4,16,18,5,61,37,1,18,57,28,1,1,5,10,0,0,24,48,122,56,98,60,57,30,0,47,78,0,60,112,30,21,32,71,29,27,131,2,0,2,58,41,6,20,24,0,0,24,73,131,31,123,105,8,102,142,33,18,90,154,20,74,6,46,18,41,77,18,131,101,30,16,7,50,0,69,20,115,50,52,95,62,26,4,34,62,1,1,5,49,1,0,81,26,5,4,72,15,0,11,169,113,57,56,129,128,8,68,72,0,0,0,0,2,6,21,95,11,83,125,57,2,51,93,7,1,4,59,0,0,116,98,5,48,7,87,29,45,115,33,17,30,16,9,22,0,0,0,15,20,20,21,0,51,147,85,58,102,25,11,0,0,1,0,24,2,18,21,5,23,2,29,0,5,0,0,52,4,14,175,65,64,47,92,54,84,10,59,29,36,32,80,53,3,1,6,38,42,4,8,80,20,0,2,54,36,2,3,105,41,5,101,175,103,57,62,25,55,1,99,86,70,139,90,1,36,11,58,0,40,89,17,0,51,93,2,18,104,39,2,20,64,23,66,76,18,69,5,47,20,35,141,8,20,106,32,71,100,66,136,68,62,20,99,6,116,47,63,0,60,18,68,68,3,48,106,41,0,70,82,21,8,155,101,2,118,38,16,0,81,97,0,12,76,81,26,59,40,68,44,78,92,1,66,6,3,0,1,5,9,36,12,0,103,6,30,10,0,19,77,27,0,67,120,20,4,69,72,20,3,8,57,65,20,49,16,43,9,0,9,0,25,0,0,0,7,31,0,0,78,71,74,68,72,68,64,99,153,39,60,5,0,0,0,22,11,12,20,38,50,0,3,3,0,0,2,66,38,10,14,48,10,6,20,25,6,62,28,2,29,59,39,1,5,6,10,0,0,30,92,110,75,40,34,0,30,121,0,70,99,27,28,32,61,33,31,115,6,1,1,56,34,7,23,28,0,4,23,70,40,24,146,80,6,86,122,45,16,157,146,24,64,5,38,18,46,77,13,139,85,53,17,4,42,0,67,11,204,58,44,88,59,31,5,40,72,1,3,3,38,2,0,130,23,5,12,88,12,0,13,162,101,48,68,75,145,4,51,67,0,0,0,1,1,8,20,105,12,76,123,60,8,51,94,3,4,6,55,0,0,122,99,14,51,8,91,26,47,117,33,17,27,19,13,16,0,0,0,20,25,27,10,9,50,135,91,54,74,35,15,0,0,2,0,31,0,16,20,4,28,2,25,0,6,0,0,42,6,8,154,79,83,62,85,63,73,7,58,22,37,31,87,44,2,0,4,32,37,2,10,81,21,0,5,62,31,1,1,107,31,6,107,155,91,66,57,27,58,2,88,84,65,136,105,1,37,16,66,0,42,102,17,0,53,94,2,20,112,35,0,25,71,33,76,101,16,74,5,42,15,50,141,8,19,103,30,82,96,75,136,59,65,20,92,3,103,46,54,0,51,16,74,62,2,47,104,39,0,93,89,23,12,175,97,2,133,37,18,1,86,93,0,12,164,86,25,62,38,66,48,80,96,0,73,31,4,0,0,7,9,40,8,0,100,5,17,11,0,10,76,24,0,65,122,24,3,66,69,40,4,21,56,58,23,44,8,41,4,0,9,1,23,0,0,0,6,33,0,5,71,71,67,72,58,118,79,86